Protein 7LLD (pdb70)

Nearest PDB structures (foldseek):
  7lle-assembly1_B  TM=1.001E+00  e=8.094E-83  Micromonospora echinospora
  7lm0-assembly1_B  TM=9.990E-01  e=5.874E-77  Micromonospora echinospora
  6hbv-assembly1_A  TM=8.811E-01  e=1.159E-26  Sphingopyxis macrogoltabida
  1szk-assembly1_D  TM=8.948E-01  e=1.302E-25  Escherichia coli
  4jev-assembly1_B  TM=8.667E-01  e=2.271E-23  Salmonella enterica subsp. enterica serovar Typhimurium str. LT2

Foldseek 3Di:
DDFLVVVVVVCVVPPDDPCPRDVVFFSFAFDFFWQQWTATPVGFIFGEFCLLVLQAFATGPDPLLVVLLCCCCPPPHWADPDLDDVLVVVLQVVVCVVAPFFPGKFKDFAQLVQVVLLLLLLCLLLVAAAEEEFFARDDDPLRVVLLAAFDDQQRRYGNDQLDLVLLLVLCVLPVSRYSAYEYADDPFVDHLVSLLSSCVSCVVSVHFYEYECQNQCCFLHNRGSSVVPRDGAWYKYFRNLLRNGGMIMIGGDPSSVVSCVQSPDDDRSSSTRSSSSSNVSSNVQSPPPPLSVQQLVLLCLLLVLLVVLLVVQQWAWDWDHGSQWIFIGGQDLVLQQQLQNQLVVQRYRADSRGTTGHHSSDDPVSSVSSSVSSNVSNVVCCVVCVVRGDRNHDHHDPVSVQVCSCVVTNHNDDPDDVSVVSSVVRSCCVNVDDPVRHYQGRVDSD/DALVVVVVVCVVPPDDPCVRDVVAFSFAFDAFWQQWTATPVGFIFGEFCLLVLQAFAGGPPPLLVVQLVCCPPPPHWFDPDLDDPLVVVLQVVVLVVAPFFPGKFKDFAQLVQVVLLLLLLCLLLLAFAEEEFFARDDDPLRVVLLAAFDDQQRRYGNDQLDPVLLLVLCVLPVSRYSAYEYADDPFVDHLVSLLVVCVSCVVSVHFYEYECQRQCCFLHNRGSSVVPRDGAWYKYFRNQLRNGGMIMIGGDPSSVVSVVLSPDDDRNSSTRSSSSSNVSSNVQSPPPPQSVVQLVLLCLLLVLLVVLCLVLLFAWDWDHGSQWIFIQGQDLQLLQQLQNQLVVQRYRADSLGTTGTHSSDDNVSSVSSSVSSNVSSVVVCVVPVVRGDRNNDHHDPVSVQVCSCVVTNHNPDPDPVSVVSSVVRSVCVNPDDPVRHHDGRVDSD

Solvent-accessible surface area: 30738 Å² total; per-residue (Å²): 239,16,58,48,171,79,0,20,76,66,0,89,146,15,0,3,6,73,98,54,8,6,66,27,57,15,86,7,4,2,28,67,2,111,18,5,86,0,21,10,36,81,42,78,171,10,0,4,0,8,1,0,44,3,0,4,4,0,1,10,54,41,103,43,2,25,100,21,5,21,119,14,3,111,58,75,0,13,2,4,6,9,4,3,4,33,25,19,0,75,0,0,48,70,0,28,106,10,8,162,11,7,78,8,0,6,10,2,0,9,9,13,0,0,0,7,1,0,4,6,0,0,19,20,41,37,49,48,8,0,0,0,2,1,4,87,6,0,1,9,32,50,1,43,16,4,52,130,18,18,5,76,42,17,21,0,4,0,1,0,3,4,20,53,95,0,0,33,85,0,2,123,44,0,3,124,21,0,0,0,0,0,0,20,6,25,27,25,39,34,89,43,69,16,0,88,113,0,12,59,34,0,77,211,76,99,4,3,2,0,0,6,1,17,68,5,1,2,5,10,2,49,77,1,0,11,41,81,38,0,78,16,34,0,1,0,2,0,35,1,0,0,10,1,9,3,0,0,0,1,0,0,78,96,77,0,2,68,7,17,62,92,1,24,3,78,16,19,6,19,7,11,2,3,6,0,15,0,0,43,13,0,1,130,20,10,68,63,128,37,38,11,113,77,1,49,33,10,0,129,87,0,10,77,8,0,88,99,9,0,86,69,35,16,2,15,18,72,9,15,38,30,15,1,15,2,22,12,2,8,36,42,99,79,0,10,74,38,1,4,80,18,0,16,104,69,10,0,7,1,21,74,82,5,17,0,3,0,6,25,42,3,72,94,71,1,0,54,72,0,16,55,2,2,109,105,0,0,117,80,7,14,65,96,78,109,106,15,6,46,72,109,34,60,142,10,88,113,102,38,56,44,72,37,0,61,139,54,30,15,1,12,55,48,118,58,85,121,2,38,62,45,2,68,112,5,12,90,113,0,70,107,24,79,129,89,61,40,12,23,14,50,47,80,52,132,93,63,47,182,101,0,16,94,55,0,87,138,13,1,3,7,66,99,36,10,8,70,36,74,27,76,7,4,2,37,54,0,59,25,6,61,0,13,11,36,79,49,77,122,11,0,5,0,12,1,0,55,4,0,4,4,2,2,11,66,36,105,46,1,18,124,24,4,15,112,9,3,129,60,65,2,12,1,3,4,6,4,3,4,46,23,18,0,73,0,0,48,60,0,25,93,14,8,168,11,8,74,8,0,7,9,1,0,8,9,12,0,0,0,7,1,0,4,6,0,0,19,19,39,36,50,50,5,0,0,0,3,2,2,111,6,1,2,9,32,50,1,41,10,4,50,118,28,16,4,74,42,16,22,0,3,0,0,0,3,6,17,57,72,0,0,36,86,0,2,118,45,0,3,122,21,0,0,0,0,1,0,20,5,26,22,22,36,32,93,42,68,15,0,84,114,1,9,66,26,0,76,175,52,96,2,3,1,0,0,6,1,21,83,5,0,1,5,8,2,46,76,1,0,11,41,80,38,1,83,15,36,0,0,0,2,0,25,1,0,0,10,0,8,2,0,0,0,1,0,0,74,101,74,0,3,68,6,14,54,95,1,23,5,56,17,26,4,19,6,10,2,4,7,0,14,0,0,39,16,0,0,107,24,10,64,63,131,41,43,11,109,81,3,43,31,10,0,128,88,0,8,66,8,0,85,115,6,0,86,71,36,11,2,10,29,66,8,14,38,27,16,1,13,2,22,10,1,10,29,48,79,75,0,7,143,38,0,4,121,12,0,16,108,50,12,0,8,1,29,59,81,6,18,0,4,0,7,25,45,3,75,91,73,1,0,55,62,0,28,77,0,1,136,93,0,0,121,78,10,15,62,103,105,94,132,12,7,67,62,105,53,39,157,12,84,119,99,42,51,47,63,38,0,58,91,59,31,14,1,10,58,46,127,47,148,117,3,56,58,49,1,70,113,6,24,97,106,0,71,102,23,80,115,85,58,38,14,24,13,62,56,74,50,132

InterPro domains:
  IPR005814 Aminotransferase class-III [PF00202] (26-358)
  IPR015421 Pyridoxal phosphate-dependent transferase, major domain [G3DSA:3.40.640.10] (62-287)
  IPR015422 Pyridoxal phosphate-dependent transferase, small domain [G3DSA:3.90.1150.10] (32-371)
  IPR015424 Pyridoxal phosphate-dependent transferase [SSF53383] (20-376)
  IPR049704 Aminotransferases class-III pyridoxal-phosphate attachment site [PS00600] (208-243)

Sequence (891 aa):
HMNYRELLIERARRTTAAEEYDISSGRYPSVIAHAEGAWMTDLSGNRYVDLTGADDAAVILGYRHPAVNEAITTRQIRDYGTTTFASTLSVPRVELAERRMCERYECAEKVVFHKTGTEEGTAMMAVRLARAATGRELVVLSSGYHGWHEWQMAGEEFGYQQSSTGVVGFGYNEKALAKMLEAFGEQVAGVIVSPEVLYFDLDHYRRMSALCARYDVPFMLDEVYTGFRAGPKGVHGLGVPADVVVLGKGLANGHSSLAAVMGRRDIIDAYDVSGIQGTYTREVPPMAAALAVFEVLDTPGVYEHAEAMGRRLADGMREILTGEGIPNWVGGPALMFDVVLPNDDLGWEIYKTAHDFGVVYFEDSGTQLVTAAFDEAAVDHALTAFRRKATRQVVADDRPDIAPTSGGELTEEERKLDFAEEEAFGGLLRDDERTNALIDETIEKVVNRDRSIKPVLFPAQNMNYRELLIEERARRTTAAEEYDISSGRYPSVIAHAEGAWMTDLSGNRYVDLTGADAAVILGYRHPAVNEAITRQIRDYGTTTFASTLSVPRVELAERMCERYECAEKVVVFHKTGTEEGTAMAVRLARAATGRELVLSSGYHGWHEWQMAGEEFGYQQSSTGVVGFGYNEKALAKMLEAFGEQVAGVIVVSPEVLYFDLDHYRRMSALLCARYDVPFMLDEVYTGFRAGPKGVHGLGVPADVVVLGKGLANGHSSLAAVMGRRDIIDAYDVSGIQGTYTREVPPMAAALAVFEVLDTPGVYEHAEAMGRRLADGMREILTGEGIPNWVGGPALMFDVVLPNDDLGWWEIYKTAHDFGVVYFEDSGTQLVTAAFDEAAVDHALTAFRKKATRQVVADRPDIAPTSGGELTEEERKLDFAEEEAFGGLLRDDERTNALIDETIEKVVNNRDRSIKPVLFPAQN

Secondary structure (DSSP, 8-state):
---HHHHHHHHHHHT--IIIIIITS-S--EEEEEBTEEEETTS-EEEE-STTTTT-SS-BT-HHHHHHHHHHHHHT-SS-SSS--HHHHHHHHHHHHH-TT-SEEEEES-HHHHHHHHHHHHHHHH---EEEEES---SSHHHHHHTSSEEETTTTEEE-TT-HHHHHHHHHHHGGGEEEEEE----SSS-HHHHHHHHHHHHHTT--EEEEETTTTTTSSTTHHHHTT---SEEEE-TTTTTTS--EEEEE-HHHHTTHHHHT---GGGG-SHHHHHHHHHHHHHTSTTHHHHHHHHHHHHHHHHHHHHHHTT---EEES-TTSEEEE-SSTTHHHHHHHHHHTTTEE--TTSEE---TT--HHHHHHHHHHHHHHHHHHHHH-TTT---S-----HHHHHHHHHHHH------SHHHHHHHHHHHHHHHTS-TT-----SS---/--HHHHHHHHHHHT--IIIIIITS-S--EEEEEBTEEEETTS-EEEE-STTTTT-SS-BT-HHHHHHHHHHHHHT-SS-SSS--HHHHHHHHHHHHH-TT-SEEEEES-HHHHHHHHHHHHHHHH---EEEEES---SSHHHHHHTSSEEETTTTEEE-TT-HHHHHHHHHHHGGGEEEEEE----SSS-HHHHHHHHHHHHHTT--EEEEETTTTTTTSTTHHHHTT---SEEEE-TTTBBTB--EEEEE-HHHHTTHHHHT---GGGG-SHHHHHHHHHHHHHTSTTHHHHHHHHHHHHHHHHHHHHHHTT---EEES-TTSEEEE-SSTTHHHHHHHHHGGGTEE--TTSEE---TT--HHHHHHHHHHHHHHHHHHHHH-TTSS--SS-PPPHHHHHHHHHHHH------SHHHHHHHHHHHHHHHTS-TT-----SS---

Structure (mmCIF, N/CA/C/O backbone):
data_7LLD
#
_entry.id   7LLD
#
_cell.length_a   71.455
_cell.length_b   75.036
_cell.length_c   186.031
_cell.angle_alpha   90.000
_cell.angle_beta   90.000
_cell.angle_gamma   90.000
#
_symmetry.space_group_name_H-M   'P 21 21 21'
#
loop_
_entity.id
_entity.type
_entity.pdbx_description
1 polymer "C-6' aminotransferase"
2 non-polymer 'TETRAETHYLENE GLYCOL'
3 non-polymer '(1R,2S,3S,4R,6S)-4,6-diamino-3-{[3-deoxy-4-C-methyl-3-(methylamino)-beta-L-arabinopyranosyl]oxy}-2-hydroxycyclohexyl 2-amino-2,3,4,6-tetradeoxy-6-[({3-hydroxy-2-methyl-5-[(phosphonooxy)methyl]pyridin-4-yl}methyl)amino]-alpha-D-erythro-hexopyranoside'
4 non-polymer 'CHLORIDE ION'
5 non-polymer '(1R,2S,3S,4R,6S)-4,6-diamino-3-{[3-deoxy-4-C-methyl-3-(methylamino)-beta-L-arabinopyranosyl]oxy}-2-hydroxycyclohexyl 2-amino-2,3,4,6-tetradeoxy-6-[({3-hydroxy-2-methyl-5-[(phosphonooxy)methyl]pyridin-4-yl}methyl)amino]-beta-L-threo-hexopyranoside'
6 water water
#
loop_
_atom_site.group_PDB
_atom_site.id
_atom_site.type_symbol
_atom_site.label_atom_id
_atom_site.label_alt_id
_atom_site.label_comp_id
_atom_site.label_asym_id
_atom_site.label_entity_id
_atom_site.label_seq_id
_atom_site.pdbx_PDB_ins_code
_atom_site.Cartn_x
_atom_site.Cartn_y
_atom_site.Cartn_z
_atom_site.occupancy
_atom_site.B_iso_or_equiv
_atom_site.auth_seq_id
_atom_site.auth_comp_id
_atom_site.auth_asym_id
_atom_site.auth_atom_id
_atom_site.pdbx_PDB_model_num
ATOM 1 N N . HIS A 1 1 ? 29.095 16.494 -14.889 1.00 67.87 0 HIS A N 1
ATOM 2 C CA . HIS A 1 1 ? 30.167 16.526 -13.904 1.00 67.67 0 HIS A CA 1
ATOM 3 C C . HIS A 1 1 ? 29.628 17.055 -12.577 1.00 58.31 0 HIS A C 1
ATOM 4 O O . HIS A 1 1 ? 29.969 16.547 -11.511 1.00 57.86 0 HIS A O 1
ATOM 11 N N . MET A 1 2 ? 28.773 18.070 -12.642 1.00 49.79 1 MET A N 1
ATOM 12 C CA . MET A 1 2 ? 28.129 18.608 -11.454 1.00 40.98 1 MET A CA 1
ATOM 13 C C . MET A 1 2 ? 26.737 18.010 -11.289 1.00 35.04 1 MET A C 1
ATOM 14 O O . MET A 1 2 ? 26.042 17.745 -12.274 1.00 37.52 1 MET A O 1
ATOM 19 N N . ASN A 1 3 ? 26.360 17.753 -10.038 1.00 28.40 2 ASN A N 1
ATOM 20 C CA . ASN A 1 3 ? 25.067 17.178 -9.698 1.00 23.23 2 ASN A CA 1
ATOM 21 C C . ASN A 1 3 ? 24.063 18.265 -9.330 1.00 19.42 2 ASN A C 1
ATOM 22 O O . ASN A 1 3 ? 24.364 19.461 -9.359 1.00 20.58 2 ASN A O 1
ATOM 27 N N . TYR A 1 4 ? 22.847 17.834 -8.984 1.00 17.93 3 TYR A N 1
ATOM 28 C CA . TYR A 1 4 ? 21.761 18.777 -8.730 1.00 17.90 3 TYR A CA 1
ATOM 29 C C . TYR A 1 4 ? 22.099 19.731 -7.590 1.00 17.75 3 TYR A C 1
ATOM 30 O O . TYR A 1 4 ? 21.924 20.949 -7.712 1.00 17.08 3 TYR A O 1
ATOM 39 N N . ARG A 1 5 ? 22.571 19.194 -6.462 1.00 18.81 4 ARG A N 1
ATOM 40 C CA . ARG A 1 5 ? 22.877 20.058 -5.324 1.00 21.19 4 ARG A CA 1
ATOM 41 C C . ARG A 1 5 ? 23.945 21.091 -5.669 1.00 18.80 4 ARG A C 1
ATOM 42 O O . ARG A 1 5 ? 23.834 22.258 -5.278 1.00 17.84 4 ARG A O 1
ATOM 50 N N . GLU A 1 6 ? 24.986 20.688 -6.404 1.00 18.38 5 GLU A N 1
ATOM 51 C CA . GLU A 1 6 ? 26.008 21.658 -6.787 1.00 17.74 5 GLU A CA 1
ATOM 52 C C . GLU A 1 6 ? 25.440 22.690 -7.750 1.00 17.96 5 GLU A C 1
ATOM 53 O O . GLU A 1 6 ? 25.698 23.892 -7.607 1.00 17.56 5 GLU A O 1
ATOM 59 N N . LEU A 1 7 ? 24.643 22.249 -8.727 1.00 16.66 6 LEU A N 1
ATOM 60 C CA A LEU A 1 7 ? 24.130 23.175 -9.730 0.44 18.09 6 LEU A CA 1
ATOM 61 C CA B LEU A 1 7 ? 24.152 23.196 -9.723 0.56 17.73 6 LEU A CA 1
ATOM 62 C C . LEU A 1 7 ? 23.220 24.225 -9.096 1.00 16.61 6 LEU A C 1
ATOM 63 O O . LEU A 1 7 ? 23.319 25.418 -9.406 1.00 17.47 6 LEU A O 1
ATOM 72 N N . ILE A 1 8 ? 22.310 23.795 -8.210 1.00 15.93 7 ILE A N 1
ATOM 73 C CA . ILE A 1 8 ? 21.392 24.772 -7.628 1.00 16.59 7 ILE A CA 1
ATOM 74 C C . ILE A 1 8 ? 22.126 25.759 -6.727 1.00 16.71 7 ILE A C 1
ATOM 75 O O . ILE A 1 8 ? 21.736 26.932 -6.642 1.00 17.21 7 ILE A O 1
ATOM 80 N N . GLU A 1 9 ? 23.180 25.317 -6.026 1.00 16.97 8 GLU A N 1
ATOM 81 C CA . GLU A 1 9 ? 23.949 26.257 -5.217 1.00 17.69 8 GLU A CA 1
ATOM 82 C C . GLU A 1 9 ? 24.675 27.261 -6.105 1.00 16.51 8 GLU A C 1
ATOM 83 O O . GLU A 1 9 ? 24.642 28.471 -5.849 1.00 17.09 8 GLU A O 1
ATOM 89 N N . ARG A 1 10 ? 25.321 26.777 -7.170 1.00 15.57 9 ARG A N 1
ATOM 90 C CA . ARG A 1 10 ? 25.977 27.696 -8.097 1.00 15.35 9 ARG A CA 1
ATOM 91 C C . ARG A 1 10 ? 24.966 28.637 -8.739 1.00 15.73 9 ARG A C 1
ATOM 92 O O . ARG A 1 10 ? 25.256 29.821 -8.944 1.00 17.16 9 ARG A O 1
ATOM 100 N N . ALA A 1 11 ? 23.774 28.123 -9.056 1.00 16.47 10 ALA A N 1
ATOM 101 C CA . ALA A 1 11 ? 22.742 28.948 -9.674 1.00 16.45 10 ALA A CA 1
ATOM 102 C C . ALA A 1 11 ? 22.209 30.005 -8.710 1.00 16.26 10 ALA A C 1
ATOM 103 O O . ALA A 1 11 ? 22.005 31.158 -9.106 1.00 16.02 10 ALA A O 1
ATOM 105 N N . ARG A 1 12 ? 21.971 29.636 -7.444 1.00 16.05 11 ARG A N 1
ATOM 106 C CA . ARG A 1 12 ? 21.490 30.610 -6.467 1.00 17.12 11 ARG A CA 1
ATOM 107 C C . ARG A 1 12 ? 22.447 31.785 -6.345 1.00 16.32 11 ARG A C 1
ATOM 108 O O . ARG A 1 12 ? 22.018 32.925 -6.138 1.00 17.20 11 ARG A O 1
ATOM 116 N N . ARG A 1 13 ? 23.742 31.527 -6.491 1.00 15.19 12 ARG A N 1
ATOM 117 C CA . ARG A 1 13 ? 24.734 32.585 -6.355 1.00 14.84 12 ARG A CA 1
ATOM 118 C C . ARG A 1 13 ? 24.736 33.548 -7.533 1.00 16.43 12 ARG A C 1
ATOM 119 O O . ARG A 1 13 ? 25.092 34.715 -7.356 1.00 18.83 12 ARG A O 1
ATOM 127 N N . THR A 1 14 ? 24.360 33.095 -8.737 1.00 15.68 13 THR A N 1
ATOM 128 C CA . THR A 1 14 ? 24.630 33.873 -9.947 1.00 16.22 13 THR A CA 1
ATOM 129 C C . THR A 1 14 ? 23.449 34.113 -10.882 1.0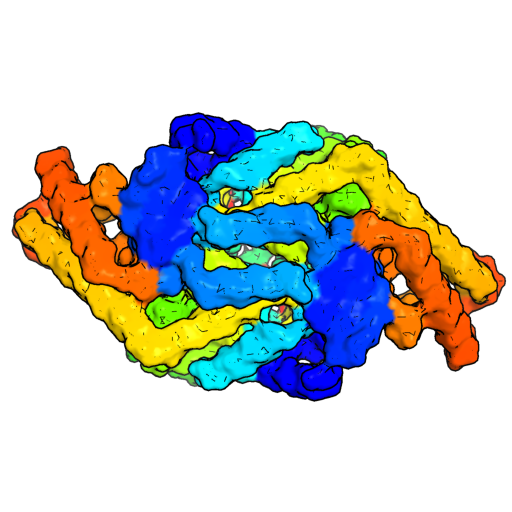0 14.90 13 THR A C 1
ATOM 130 O O . THR A 1 14 ? 23.571 34.980 -11.754 1.00 15.58 13 THR A O 1
ATOM 134 N N . THR A 1 15 ? 22.334 33.388 -10.768 1.00 14.53 14 THR A N 1
ATOM 135 C CA . THR A 1 15 ? 21.306 33.516 -11.803 1.00 15.68 14 THR A CA 1
ATOM 136 C C . THR A 1 15 ? 19.885 33.133 -11.388 1.00 15.02 14 THR A C 1
ATOM 137 O O . THR A 1 15 ? 18.916 33.627 -11.975 1.00 16.64 14 THR A O 1
ATOM 141 N N . ALA A 1 16 ? 19.726 32.254 -10.407 1.00 17.77 15 ALA A N 1
ATOM 142 C CA . ALA A 1 16 ? 18.427 31.629 -10.183 1.00 18.06 15 ALA A CA 1
ATOM 143 C C . ALA A 1 16 ? 17.452 32.535 -9.439 1.00 18.61 15 ALA A C 1
ATOM 144 O O . ALA A 1 16 ? 17.808 33.201 -8.460 1.00 22.37 15 ALA A O 1
ATOM 146 N N . ALA A 1 17 ? 16.211 32.557 -9.919 1.00 18.07 16 ALA A N 1
ATOM 147 C CA . ALA A 1 17 ? 15.092 33.030 -9.119 1.00 20.24 16 ALA A CA 1
ATOM 148 C C . ALA A 1 17 ? 14.664 31.877 -8.225 1.00 22.07 16 ALA A C 1
ATOM 149 O O . ALA A 1 17 ? 14.307 30.806 -8.723 1.00 23.31 16 ALA A O 1
ATOM 151 N N . GLU A 1 18 ? 14.719 32.096 -6.911 1.00 21.86 17 GLU A N 1
ATOM 152 C CA . GLU A 1 18 ? 14.613 30.999 -5.953 1.00 22.95 17 GLU A CA 1
ATOM 153 C C . GLU A 1 18 ? 13.360 30.158 -6.180 1.00 21.17 17 GLU A C 1
ATOM 154 O O . GLU A 1 18 ? 13.432 28.925 -6.262 1.00 24.34 17 GLU A O 1
ATOM 160 N N . GLU A 1 19 ? 12.204 30.809 -6.301 1.00 22.72 18 GLU A N 1
ATOM 161 C CA . GLU A 1 19 ? 10.953 30.086 -6.506 1.00 24.32 18 GLU A CA 1
ATOM 162 C C . GLU A 1 19 ? 10.807 29.608 -7.948 1.00 22.39 18 GLU A C 1
ATOM 163 O O . GLU A 1 19 ? 10.611 28.413 -8.198 1.00 23.15 18 GLU A O 1
ATOM 169 N N . TYR A 1 20 ? 10.900 30.531 -8.912 1.00 22.26 19 TYR A N 1
ATOM 170 C CA . TYR A 1 20 ? 10.627 30.179 -10.304 1.00 21.62 19 TYR A CA 1
ATOM 171 C C . TYR A 1 20 ? 11.585 29.105 -10.822 1.00 19.12 19 TYR A C 1
ATOM 172 O O . TYR A 1 20 ? 11.164 28.179 -11.525 1.00 21.46 19 TYR A O 1
ATOM 181 N N . ASP A 1 21 ? 12.878 29.208 -10.492 1.00 20.00 20 ASP A N 1
ATOM 182 C CA . ASP A 1 21 ? 13.868 28.318 -11.094 1.00 18.37 20 ASP A CA 1
ATOM 183 C C . ASP A 1 21 ? 14.165 27.077 -10.269 1.00 17.30 20 ASP A C 1
ATOM 184 O O . ASP A 1 21 ? 14.628 26.076 -10.830 1.00 17.66 20 ASP A O 1
ATOM 189 N N . ILE A 1 22 ? 13.967 27.122 -8.953 1.00 18.27 21 ILE A N 1
ATOM 190 C CA . ILE A 1 22 ? 14.416 26.022 -8.104 1.00 19.24 21 ILE A CA 1
ATOM 191 C C . ILE A 1 22 ? 13.292 25.408 -7.275 1.00 20.97 21 ILE A C 1
ATOM 192 O O . ILE A 1 22 ? 12.855 24.284 -7.544 1.00 21.03 21 ILE A O 1
ATOM 197 N N . SER A 1 23 ? 12.836 26.127 -6.244 1.00 22.23 22 SER A N 1
ATOM 198 C CA A SER A 1 23 ? 11.939 25.531 -5.257 0.59 22.94 22 SER A CA 1
ATOM 199 C CA B SER A 1 23 ? 11.944 25.519 -5.261 0.41 21.96 22 SER A CA 1
ATOM 200 C C . SER A 1 23 ? 10.546 25.270 -5.806 1.00 23.05 22 SER A C 1
ATOM 201 O O . SER A 1 23 ? 9.825 24.434 -5.254 1.00 26.58 22 SER A O 1
ATOM 206 N N . GLY A 1 24 ? 10.150 25.962 -6.862 1.00 24.49 23 GLY A N 1
ATOM 207 C CA . GLY A 1 24 ? 8.850 25.744 -7.454 1.00 24.36 23 GLY A CA 1
ATOM 208 C C . GLY A 1 24 ? 8.769 24.620 -8.457 1.00 24.35 23 GLY A C 1
ATOM 209 O O . GLY A 1 24 ? 7.698 24.406 -9.033 1.00 27.31 23 GLY A O 1
ATOM 210 N N . ARG A 1 25 ? 9.858 23.890 -8.703 1.00 23.86 24 ARG A N 1
ATOM 211 C CA . ARG A 1 25 ? 9.821 22.813 -9.681 1.00 24.48 24 ARG A CA 1
ATOM 212 C C . ARG A 1 25 ? 10.547 21.584 -9.140 1.00 21.29 24 ARG A C 1
ATOM 213 O O . ARG A 1 25 ? 11.102 21.592 -8.039 1.00 22.62 24 ARG A O 1
ATOM 221 N N . TYR A 1 26 ? 10.515 20.515 -9.926 1.00 20.09 25 TYR A N 1
ATOM 222 C CA . TYR A 1 26 ? 11.005 19.225 -9.470 1.00 19.23 25 TYR A CA 1
ATOM 223 C C . TYR A 1 26 ? 12.507 19.302 -9.193 1.00 18.56 25 TYR A C 1
ATOM 224 O O . TYR A 1 26 ? 13.233 20.066 -9.837 1.00 18.93 25 TYR A O 1
ATOM 233 N N . PRO A 1 27 ? 13.000 18.522 -8.247 1.00 19.12 26 PRO A N 1
ATOM 234 C CA . PRO A 1 27 ? 14.413 18.632 -7.846 1.00 19.08 26 PRO A CA 1
ATOM 235 C C . PRO A 1 27 ? 15.352 17.851 -8.764 1.00 19.52 26 PRO A C 1
ATOM 236 O O . PRO A 1 27 ? 16.093 16.965 -8.337 1.00 19.89 26 PRO A O 1
ATOM 240 N N . SER A 1 28 ? 15.316 18.184 -10.051 1.00 17.99 27 SER A N 1
ATOM 241 C CA . SER A 1 28 ? 16.269 17.670 -11.027 1.00 15.80 27 SER A CA 1
ATOM 242 C C . SER A 1 28 ? 16.463 18.735 -12.093 1.00 16.16 27 SER A C 1
ATOM 243 O O . SER A 1 28 ? 15.627 19.624 -12.267 1.00 17.19 27 SER A O 1
ATOM 246 N N . VAL A 1 29 ? 17.579 18.638 -12.808 1.00 15.41 28 VAL A N 1
ATOM 247 C CA . VAL A 1 29 ? 17.870 19.514 -13.931 1.00 16.25 28 VAL A CA 1
ATOM 248 C C . VAL A 1 29 ? 18.179 18.632 -15.130 1.00 16.22 28 VAL A C 1
ATOM 249 O O . VAL A 1 29 ? 18.953 17.676 -15.016 1.00 16.02 28 VAL A O 1
ATOM 253 N N . ILE A 1 30 ? 17.596 18.958 -16.278 1.00 14.34 29 ILE A N 1
ATOM 254 C CA . ILE A 1 30 ? 17.752 18.123 -17.464 1.00 16.11 29 ILE A CA 1
ATOM 255 C C . ILE A 1 30 ? 19.061 18.459 -18.168 1.00 16.08 29 ILE A C 1
ATOM 256 O O . ILE A 1 30 ? 19.359 19.630 -18.434 1.00 18.23 29 ILE A O 1
ATOM 261 N N . ALA A 1 31 ? 19.849 17.426 -18.467 1.00 15.58 30 ALA A N 1
ATOM 262 C CA . ALA A 1 31 ? 21.105 17.566 -19.201 1.00 15.68 30 ALA A CA 1
ATOM 263 C C . ALA A 1 31 ? 20.927 17.368 -20.703 1.00 15.98 30 ALA A C 1
ATOM 264 O O . ALA A 1 31 ? 21.559 18.069 -21.503 1.00 17.76 30 ALA A O 1
ATOM 266 N N . HIS A 1 32 ? 20.097 16.412 -21.105 1.00 15.62 31 HIS A N 1
ATOM 267 C CA . HIS A 1 32 ? 19.873 16.131 -22.519 1.00 14.26 31 HIS A CA 1
ATOM 268 C C . HIS A 1 32 ? 18.533 15.414 -22.646 1.00 14.34 31 HIS A C 1
ATOM 269 O O . HIS A 1 32 ? 17.997 14.889 -21.664 1.00 16.33 31 HIS A O 1
ATOM 276 N N . ALA A 1 33 ? 17.995 15.391 -23.863 1.00 13.84 32 ALA A N 1
ATOM 277 C CA . ALA A 1 33 ? 16.664 14.830 -24.063 1.00 14.13 32 ALA A CA 1
ATOM 278 C C . ALA A 1 33 ? 16.520 14.363 -25.507 1.00 13.51 32 ALA A C 1
ATOM 279 O O . ALA A 1 33 ? 17.186 14.880 -26.412 1.00 14.87 32 ALA A O 1
ATOM 281 N N . GLU A 1 34 ? 15.646 13.376 -25.717 1.00 13.96 33 GLU A N 1
ATOM 282 C CA . GLU A 1 34 ? 15.389 12.866 -27.057 1.00 14.20 33 GLU A CA 1
ATOM 283 C C . GLU A 1 34 ? 13.995 12.258 -27.106 1.00 13.92 33 GLU A C 1
ATOM 284 O O . GLU A 1 34 ? 13.652 11.403 -26.280 1.00 15.21 33 GLU A O 1
ATOM 290 N N . GLY A 1 35 ? 13.206 12.690 -28.084 1.00 13.92 34 GLY A N 1
ATOM 291 C CA . GLY A 1 35 ? 11.854 12.166 -28.202 1.00 14.49 34 GLY A CA 1
ATOM 292 C C . GLY A 1 35 ? 11.021 12.556 -26.996 1.00 13.78 34 GLY A C 1
ATOM 293 O O . GLY A 1 35 ? 10.962 13.727 -26.606 1.00 15.40 34 GLY A O 1
ATOM 294 N N . ALA A 1 36 ? 10.377 11.561 -26.393 1.00 14.00 35 ALA A N 1
ATOM 295 C CA . ALA A 1 36 ? 9.564 11.768 -25.204 1.00 13.00 35 ALA A CA 1
ATOM 296 C C . ALA A 1 36 ? 10.363 11.773 -23.901 1.00 15.01 35 ALA A C 1
ATOM 297 O O . ALA A 1 36 ? 9.773 12.032 -22.844 1.00 15.36 35 ALA A O 1
ATOM 299 N N . TRP A 1 37 ? 11.670 11.499 -23.937 1.00 14.11 36 TRP A N 1
ATOM 300 C CA . TRP A 1 37 ? 12.441 11.210 -22.734 1.00 13.86 36 TRP A CA 1
ATOM 301 C C . TRP A 1 37 ? 13.498 12.278 -22.475 1.00 14.66 36 TRP A C 1
ATOM 302 O O . TRP A 1 37 ? 14.145 12.765 -23.404 1.00 19.98 36 TRP A O 1
ATOM 313 N N . MET A 1 38 ? 13.685 12.601 -21.196 1.00 14.78 37 MET A N 1
ATOM 314 C CA . MET A 1 38 ? 14.729 13.491 -20.709 1.00 13.98 37 MET A CA 1
ATOM 315 C C . MET A 1 38 ? 15.615 12.772 -19.710 1.00 14.12 37 MET A C 1
ATOM 316 O O . MET A 1 38 ? 15.166 11.870 -19.003 1.00 15.62 37 MET A O 1
ATOM 321 N N . THR A 1 39 ? 16.877 13.199 -19.648 1.00 15.29 38 THR A N 1
ATOM 322 C CA . THR A 1 39 ? 17.850 12.643 -18.720 1.00 14.90 38 THR A CA 1
ATOM 323 C C . THR A 1 39 ? 18.437 13.770 -17.884 1.00 14.36 38 THR A C 1
ATOM 324 O O . THR A 1 39 ? 18.841 14.804 -18.428 1.00 15.56 38 THR A O 1
ATOM 328 N N . ASP A 1 40 ? 18.472 13.575 -16.567 1.00 15.58 39 ASP A N 1
ATOM 329 C CA . ASP A 1 40 ? 18.978 14.582 -15.646 1.00 15.46 39 ASP A CA 1
ATOM 330 C C . ASP A 1 40 ? 20.499 14.483 -15.491 1.00 17.00 39 ASP A C 1
ATOM 331 O O . ASP A 1 40 ? 21.168 13.676 -16.141 1.00 16.79 39 ASP A O 1
ATOM 336 N N . LEU A 1 41 ? 21.044 15.330 -14.610 1.00 16.89 40 LEU A N 1
ATOM 337 C CA . LEU A 1 41 ? 22.488 15.435 -14.427 1.00 18.74 40 LEU A CA 1
ATOM 338 C C . LEU A 1 41 ? 23.106 14.143 -13.915 1.00 21.09 40 LEU A C 1
ATOM 339 O O . LEU A 1 41 ? 24.313 13.933 -14.089 1.00 22.80 40 LEU A O 1
ATOM 344 N N . SER A 1 42 ? 22.321 13.280 -13.273 1.00 21.16 41 SER A N 1
ATOM 345 C CA . SER A 1 42 ? 22.835 12.034 -12.726 1.00 20.69 41 SER A CA 1
ATOM 346 C C . SER A 1 42 ? 22.420 10.818 -13.539 1.00 20.37 41 SER A C 1
ATOM 347 O O . SER A 1 42 ? 22.603 9.686 -13.081 1.00 23.93 41 SER A O 1
ATOM 350 N N . GLY A 1 43 ? 21.881 11.025 -14.741 1.00 19.90 42 GLY A N 1
ATOM 351 C CA . GLY A 1 43 ? 21.538 9.933 -15.624 1.00 19.76 42 GLY A CA 1
ATOM 352 C C . GLY A 1 43 ? 20.154 9.348 -15.440 1.00 19.29 42 GLY A C 1
ATOM 353 O O . GLY A 1 43 ? 19.820 8.373 -16.128 1.00 20.92 42 GLY A O 1
ATOM 354 N N . ASN A 1 44 ? 19.339 9.894 -14.540 1.00 18.55 43 ASN A N 1
ATOM 355 C CA . ASN A 1 44 ? 17.978 9.397 -14.386 1.00 18.66 43 ASN A CA 1
ATOM 356 C C . ASN A 1 44 ? 17.119 9.841 -15.566 1.00 16.02 43 ASN A C 1
ATOM 357 O O . ASN A 1 44 ? 17.273 10.949 -16.088 1.00 16.85 43 ASN A O 1
ATOM 362 N N . ARG A 1 45 ? 16.191 8.979 -15.971 1.00 17.44 44 ARG A N 1
ATOM 363 C CA . ARG A 1 45 ? 15.364 9.194 -17.153 1.00 16.11 44 ARG A CA 1
ATOM 364 C C . ARG A 1 45 ? 13.938 9.537 -16.750 1.00 15.61 44 ARG A C 1
ATOM 365 O O . ARG A 1 45 ? 13.415 9.003 -15.766 1.00 16.82 44 ARG A O 1
ATOM 373 N N . TYR A 1 46 ? 13.313 10.430 -17.518 1.00 15.55 45 TYR A N 1
ATOM 374 C CA . TYR A 1 46 ? 11.945 10.861 -17.253 1.00 14.38 45 TYR A CA 1
ATOM 375 C C . TYR A 1 46 ? 11.178 10.992 -18.558 1.00 13.36 45 TYR A C 1
ATOM 376 O O . TYR A 1 46 ? 11.705 11.511 -19.544 1.00 15.78 45 TYR A O 1
ATOM 385 N N . VAL A 1 47 ? 9.917 10.576 -18.547 1.00 14.01 46 VAL A N 1
ATOM 386 C CA . VAL A 1 47 ? 8.996 10.961 -19.611 1.00 13.88 46 VAL A CA 1
ATOM 387 C C . VAL A 1 47 ? 8.552 12.394 -19.349 1.00 13.98 46 VAL A C 1
ATOM 388 O O . VAL A 1 47 ? 8.131 12.724 -18.234 1.00 16.13 46 VAL A O 1
ATOM 392 N N . ASP A 1 48 ? 8.648 13.253 -20.367 1.00 13.43 47 ASP A N 1
ATOM 393 C CA . ASP A 1 48 ? 8.226 14.649 -20.233 1.00 12.97 47 ASP A CA 1
ATOM 394 C C . ASP A 1 48 ? 6.760 14.794 -20.626 1.00 14.44 47 ASP A C 1
ATOM 395 O O . ASP A 1 48 ? 6.378 14.451 -21.749 1.00 14.59 47 ASP A O 1
ATOM 400 N N . LEU A 1 49 ? 5.939 15.294 -19.703 1.00 13.87 48 LEU A N 1
ATOM 401 C CA . LEU A 1 49 ? 4.570 15.662 -20.031 1.00 14.37 48 LEU A CA 1
ATOM 402 C C . LEU A 1 49 ? 4.331 17.164 -19.964 1.00 14.24 48 LEU A C 1
ATOM 403 O O . LEU A 1 49 ? 3.174 17.601 -20.012 1.00 16.04 48 LEU A O 1
ATOM 408 N N . THR A 1 50 ? 5.397 17.970 -19.894 1.00 14.13 49 THR A N 1
ATOM 409 C CA . THR A 1 50 ? 5.262 19.421 -19.890 1.00 14.37 49 THR A CA 1
ATOM 410 C C . THR A 1 50 ? 5.452 20.033 -21.267 1.00 15.33 49 THR A C 1
ATOM 411 O O . THR A 1 50 ? 5.234 21.239 -21.427 1.00 15.72 49 THR A O 1
ATOM 415 N N . GLY A 1 51 ? 5.897 19.251 -22.248 1.00 15.38 50 GLY A N 1
ATOM 416 C CA . GLY A 1 51 ? 6.171 19.821 -23.555 1.00 16.14 50 GLY A CA 1
ATOM 417 C C . GLY A 1 51 ? 7.258 20.871 -23.536 1.00 16.20 50 GLY A C 1
ATOM 418 O O . GLY A 1 51 ? 7.256 21.767 -24.380 1.00 17.29 50 GLY A O 1
ATOM 419 N N . ALA A 1 52 ? 8.188 20.791 -22.583 1.00 18.44 51 ALA A N 1
ATOM 420 C CA . ALA A 1 52 ? 9.170 21.855 -22.348 1.00 21.25 51 ALA A CA 1
ATOM 421 C C . ALA A 1 52 ? 8.471 23.200 -22.153 1.00 24.15 51 ALA A C 1
ATOM 422 O O . ALA A 1 52 ? 8.763 24.189 -22.825 1.00 23.23 51 ALA A O 1
ATOM 424 N N . ASP A 1 53 ? 7.529 23.217 -21.207 1.00 24.86 52 ASP A N 1
ATOM 425 C CA A ASP A 1 53 ? 6.604 24.332 -21.006 0.50 27.03 52 ASP A CA 1
ATOM 426 C CA B ASP A 1 53 ? 6.639 24.365 -21.013 0.50 25.83 52 ASP A CA 1
ATOM 427 C C . ASP A 1 53 ? 5.939 24.748 -22.319 1.00 24.52 52 ASP A C 1
ATOM 428 O O . ASP A 1 53 ? 5.850 25.924 -22.678 1.00 25.93 52 ASP A O 1
ATOM 437 N N . ALA A 1 54 ? 5.457 23.738 -23.040 1.00 20.00 53 ALA A N 1
ATOM 438 C CA . ALA A 1 54 ? 4.716 23.818 -24.298 1.00 19.82 53 ALA A CA 1
ATOM 439 C C . ALA A 1 54 ? 5.561 24.209 -25.504 1.00 18.74 53 ALA A C 1
ATOM 440 O O . ALA A 1 54 ? 5.028 24.254 -26.609 1.00 21.09 53 ALA A O 1
ATOM 442 N N . ALA A 1 55 ? 6.866 24.448 -25.342 1.00 17.21 54 ALA A N 1
ATOM 443 C CA . ALA A 1 55 ? 7.689 24.829 -26.488 1.00 17.07 54 ALA A CA 1
ATOM 444 C C . ALA A 1 55 ? 7.801 23.712 -27.517 1.00 17.65 54 ALA A C 1
ATOM 445 O O . ALA A 1 55 ? 7.973 23.987 -28.713 1.00 19.24 54 ALA A O 1
ATOM 447 N N . VAL A 1 56 ? 7.708 22.458 -27.084 1.00 14.09 55 VAL A N 1
ATOM 448 C CA . VAL A 1 56 ? 7.994 21.303 -27.927 1.00 13.79 55 VAL A CA 1
ATOM 449 C C . VAL A 1 56 ? 6.676 20.632 -28.306 1.00 14.39 55 VAL A C 1
ATOM 450 O O . VAL A 1 56 ? 5.844 20.349 -27.433 1.00 15.05 55 VAL A O 1
ATOM 454 N N . ILE A 1 57 ? 6.510 20.338 -29.600 1.00 14.54 56 ILE A N 1
ATOM 455 C CA . ILE A 1 57 ? 5.329 19.646 -30.120 1.00 13.94 56 ILE A CA 1
ATOM 456 C C . ILE A 1 57 ? 5.700 18.290 -30.724 1.00 14.69 56 ILE A C 1
ATOM 457 O O . ILE A 1 57 ? 4.931 17.331 -30.625 1.00 14.67 56 ILE A O 1
ATOM 462 N N . LEU A 1 58 ? 6.875 18.183 -31.359 1.00 14.09 57 LEU A N 1
ATOM 463 C CA . LEU A 1 58 ? 7.246 16.933 -32.015 1.00 15.95 57 LEU A CA 1
ATOM 464 C C . LEU A 1 58 ? 8.019 15.992 -31.107 1.00 16.33 57 LEU A C 1
ATOM 465 O O . LEU A 1 58 ? 7.958 14.771 -31.299 1.00 18.11 57 LEU A O 1
ATOM 470 N N . GLY A 1 59 ? 8.723 16.534 -30.124 1.00 15.58 58 GLY A N 1
ATOM 471 C CA . GLY A 1 59 ? 9.638 15.782 -29.292 1.00 14.58 58 GLY A CA 1
ATOM 472 C C . GLY A 1 59 ? 11.017 16.403 -29.318 1.00 14.83 58 GLY A C 1
ATOM 473 O O . GLY A 1 59 ? 11.324 17.207 -30.203 1.00 16.65 58 GLY A O 1
ATOM 474 N N . TYR A 1 60 ? 11.851 16.037 -28.351 1.00 14.24 59 TYR A N 1
ATOM 475 C CA . TYR A 1 60 ? 13.186 16.607 -28.235 1.00 14.11 59 TYR A CA 1
ATOM 476 C C . TYR A 1 60 ? 14.105 16.077 -29.333 1.00 12.89 59 TYR A C 1
ATOM 477 O O . TYR A 1 60 ? 14.049 14.899 -29.704 1.00 14.17 59 TYR A O 1
ATOM 486 N N . ARG A 1 61 ? 14.977 16.952 -29.839 1.00 15.20 60 ARG A N 1
ATOM 487 C CA . ARG A 1 61 ? 15.950 16.592 -30.878 1.00 14.71 60 ARG A CA 1
ATOM 488 C C . ARG A 1 61 ? 15.311 15.815 -32.0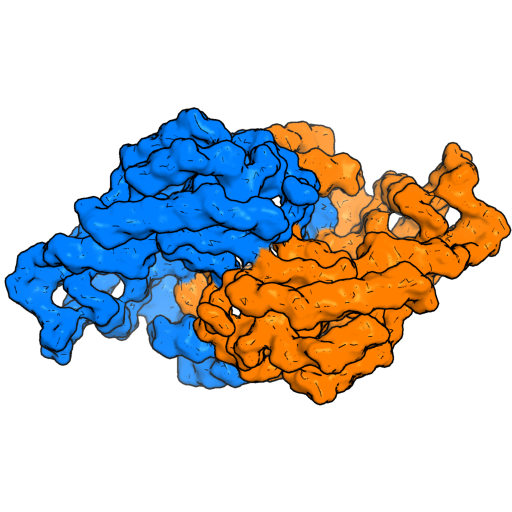24 1.00 15.20 60 ARG A C 1
ATOM 489 O O . ARG A 1 61 ? 15.786 14.757 -32.446 1.00 17.10 60 ARG A O 1
ATOM 497 N N . HIS A 1 62 ? 14.197 16.341 -32.514 1.00 14.84 61 HIS A N 1
ATOM 498 C CA . HIS A 1 62 ? 13.550 15.713 -33.652 1.00 16.03 61 HIS A CA 1
ATOM 499 C C . HIS A 1 62 ? 14.484 15.803 -34.858 1.00 14.98 61 HIS A C 1
ATOM 500 O O . HIS A 1 62 ? 14.990 16.889 -35.161 1.00 16.98 61 HIS A O 1
ATOM 507 N N . PRO A 1 63 ? 14.729 14.704 -35.571 1.00 15.97 62 PRO A N 1
ATOM 508 C CA . PRO A 1 63 ? 15.777 14.740 -36.613 1.00 17.87 62 PRO A CA 1
ATOM 509 C C . PRO A 1 63 ? 15.514 15.730 -37.736 1.00 17.21 62 PRO A C 1
ATOM 510 O O . PRO A 1 63 ? 16.462 16.371 -38.208 1.00 18.18 62 PRO A O 1
ATOM 514 N N . ALA A 1 64 ? 14.262 15.883 -38.179 1.00 17.72 63 ALA A N 1
ATOM 515 C CA . ALA A 1 64 ? 13.993 16.815 -39.269 1.00 18.95 63 ALA A CA 1
ATOM 516 C C . ALA A 1 64 ? 14.211 18.254 -38.823 1.00 16.97 63 ALA A C 1
ATOM 517 O O . ALA A 1 64 ? 14.755 19.074 -39.575 1.00 17.52 63 ALA A O 1
ATOM 519 N N . VAL A 1 65 ? 13.792 18.582 -37.601 1.00 15.76 64 VAL A N 1
ATOM 520 C CA . VAL A 1 65 ? 13.988 19.938 -37.113 1.00 14.87 64 VAL A CA 1
ATOM 521 C C . VAL A 1 65 ? 15.470 20.198 -36.879 1.00 15.51 64 VAL A C 1
ATOM 522 O O . VAL A 1 65 ? 16.002 21.242 -37.273 1.00 16.76 64 VAL A O 1
ATOM 526 N N . ASN A 1 66 ? 16.165 19.247 -36.253 1.00 16.02 65 ASN A N 1
ATOM 527 C CA . ASN A 1 66 ? 17.591 19.431 -35.997 1.00 16.51 65 ASN A CA 1
ATOM 528 C C . ASN A 1 66 ? 18.360 19.627 -37.299 1.00 15.55 65 ASN A C 1
ATOM 529 O O . ASN A 1 66 ? 19.250 20.481 -37.379 1.00 16.72 65 ASN A O 1
ATOM 534 N N . GLU A 1 67 ? 18.019 18.851 -38.332 1.00 15.94 66 GLU A N 1
ATOM 535 C CA . GLU A 1 67 ? 18.691 19.000 -39.620 1.00 15.57 66 GLU A CA 1
ATOM 536 C C . GLU A 1 67 ? 18.447 20.384 -40.213 1.00 15.68 66 GLU A C 1
ATOM 537 O O . GLU A 1 67 ? 19.380 21.038 -40.702 1.00 16.47 66 GLU A O 1
ATOM 543 N N . ALA A 1 68 ? 17.196 20.844 -40.193 1.00 16.96 67 ALA A N 1
ATOM 544 C CA . ALA A 1 68 ? 16.887 22.132 -40.806 1.00 16.56 67 ALA A CA 1
ATOM 545 C C . ALA A 1 68 ? 17.604 23.265 -40.095 1.00 17.23 67 ALA A C 1
ATOM 546 O O . ALA A 1 68 ? 18.182 24.152 -40.736 1.00 16.88 67 ALA A O 1
ATOM 548 N N . ILE A 1 69 ? 17.594 23.254 -38.766 1.00 15.97 68 ILE A N 1
ATOM 549 C CA . ILE A 1 69 ? 18.196 24.379 -38.071 1.00 16.06 68 ILE A CA 1
ATOM 550 C C . ILE A 1 69 ? 19.721 24.350 -38.174 1.00 15.55 68 ILE A C 1
ATOM 551 O O . ILE A 1 69 ? 20.351 25.388 -38.394 1.00 15.72 68 ILE A O 1
ATOM 556 N N . THR A 1 70 ? 20.336 23.171 -38.049 1.00 14.56 69 THR A N 1
ATOM 557 C CA A THR A 1 70 ? 21.792 23.076 -38.119 0.31 15.45 69 THR A CA 1
ATOM 558 C CA B THR A 1 70 ? 21.793 23.128 -38.108 0.69 15.10 69 THR A CA 1
ATOM 559 C C . THR A 1 70 ? 22.297 23.418 -39.514 1.00 15.97 69 THR A C 1
ATOM 560 O O . THR A 1 70 ? 23.338 24.062 -39.672 1.00 17.39 69 THR A O 1
ATOM 567 N N . ARG A 1 71 ? 21.578 22.964 -40.543 1.00 15.98 70 ARG A N 1
ATOM 568 C CA . ARG A 1 71 ? 21.982 23.276 -41.909 1.00 17.22 70 ARG A CA 1
ATOM 569 C C . ARG A 1 71 ? 21.992 24.781 -42.144 1.00 16.02 70 ARG A C 1
ATOM 570 O O . ARG A 1 71 ? 22.931 25.317 -42.747 1.00 17.08 70 ARG A O 1
ATOM 578 N N . GLN A 1 72 ? 20.962 25.489 -41.671 1.00 15.49 71 GLN A N 1
ATOM 579 C CA . GLN A 1 72 ? 20.935 26.935 -41.867 1.00 14.00 71 GLN A CA 1
ATOM 580 C C . GLN A 1 72 ? 22.081 27.621 -41.122 1.00 15.11 71 GLN A C 1
ATOM 581 O O . GLN A 1 72 ? 22.792 28.457 -41.690 1.00 15.86 71 GLN A O 1
ATOM 587 N N . ILE A 1 73 ? 22.269 27.279 -39.842 1.00 13.92 72 ILE A N 1
ATOM 588 C CA . ILE A 1 73 ? 23.341 27.872 -39.040 1.00 14.85 72 ILE A CA 1
ATOM 589 C C . ILE A 1 73 ? 24.698 27.601 -39.676 1.00 14.93 72 ILE A C 1
ATOM 590 O O . ILE A 1 73 ? 25.530 28.508 -39.832 1.00 15.72 72 ILE A O 1
ATOM 595 N N . ARG A 1 74 ? 24.939 26.340 -40.053 1.00 16.20 73 ARG A N 1
ATOM 596 C CA . ARG A 1 74 ? 26.276 25.897 -40.445 1.00 17.31 73 ARG A CA 1
ATOM 597 C C . ARG A 1 74 ? 26.623 26.314 -41.869 1.00 16.29 73 ARG A C 1
ATOM 598 O O . ARG A 1 74 ? 27.751 26.753 -42.130 1.00 17.85 73 ARG A O 1
ATOM 606 N N . ASP A 1 75 ? 25.679 26.183 -42.804 1.00 17.34 74 ASP A N 1
ATOM 607 C CA . ASP A 1 75 ? 25.990 26.300 -44.223 1.00 17.58 74 ASP A CA 1
ATOM 608 C C . ASP A 1 75 ? 25.644 27.656 -44.830 1.00 16.35 74 ASP A C 1
ATOM 609 O O . ASP A 1 75 ? 26.101 27.941 -45.943 1.00 19.13 74 ASP A O 1
ATOM 614 N N . TYR A 1 76 ? 24.839 28.481 -44.154 1.00 16.01 75 TYR A N 1
ATOM 615 C CA . TYR A 1 76 ? 24.384 29.737 -44.743 1.00 15.81 75 TYR A CA 1
ATOM 616 C C . TYR A 1 76 ? 24.598 30.915 -43.802 1.00 15.00 75 TYR A C 1
ATOM 617 O O . TYR A 1 76 ? 25.289 31.876 -44.154 1.00 15.56 75 TYR A O 1
ATOM 626 N N . GLY A 1 77 ? 24.019 30.861 -42.615 1.00 14.86 76 GLY A N 1
ATOM 627 C CA . GLY A 1 77 ? 24.158 31.936 -41.651 1.00 15.51 76 GLY A CA 1
ATOM 628 C C . GLY A 1 77 ? 22.891 32.095 -40.840 1.00 15.64 76 GLY A C 1
ATOM 629 O O . GLY A 1 77 ? 21.846 31.536 -41.157 1.00 16.61 76 GLY A O 1
ATOM 630 N N . THR A 1 78 ? 22.992 32.905 -39.789 1.00 14.40 77 THR A N 1
ATOM 631 C CA . THR A 1 78 ? 21.932 32.987 -38.788 1.00 15.39 77 THR A CA 1
ATOM 632 C C . THR A 1 78 ? 21.093 34.251 -38.935 1.00 14.90 77 THR A C 1
ATOM 633 O O . THR A 1 78 ? 19.872 34.172 -39.074 1.00 16.25 77 THR A O 1
ATOM 637 N N . THR A 1 79 ? 21.725 35.420 -38.917 1.00 15.54 78 THR A N 1
ATOM 638 C CA A THR A 1 79 ? 21.040 36.701 -39.054 0.50 16.05 78 THR A CA 1
ATOM 639 C CA B THR A 1 79 ? 21.020 36.679 -39.089 0.50 18.27 78 THR A CA 1
ATOM 640 C C . THR A 1 79 ? 21.864 37.578 -39.978 1.00 17.76 78 THR A C 1
ATOM 641 O O . THR A 1 79 ? 23.052 37.775 -39.724 1.00 20.55 78 THR A O 1
ATOM 648 N N . PHE A 1 80 ? 21.244 38.109 -41.019 1.00 15.33 79 PHE A N 1
ATOM 649 C CA . PHE A 1 80 ? 21.931 38.857 -42.064 1.00 14.48 79 PHE A CA 1
ATOM 650 C C . PHE A 1 80 ? 21.553 40.337 -42.035 1.00 13.95 79 PHE A C 1
ATOM 651 O O . PHE A 1 80 ? 20.659 40.775 -41.309 1.00 16.26 79 PHE A O 1
ATOM 659 N N . ALA A 1 81 ? 22.223 41.106 -42.894 1.00 14.17 80 ALA A N 1
ATOM 660 C CA . ALA A 1 81 ? 21.952 42.533 -43.000 1.00 14.35 80 ALA A CA 1
ATOM 661 C C . ALA A 1 81 ? 20.608 42.822 -43.659 1.00 16.10 80 ALA A C 1
ATOM 662 O O . ALA A 1 81 ? 20.037 43.889 -43.418 1.00 20.87 80 ALA A O 1
ATOM 664 N N . SER A 1 82 ? 20.088 41.906 -44.469 1.00 16.53 81 SER A N 1
ATOM 665 C CA . SER A 1 82 ? 18.744 42.033 -45.016 1.00 17.14 81 SER A CA 1
ATOM 666 C C . SER A 1 82 ? 17.738 41.418 -44.047 1.00 15.71 81 SER A C 1
ATOM 667 O O . SER A 1 82 ? 18.045 40.463 -43.336 1.00 17.28 81 SER A O 1
ATOM 670 N N . THR A 1 83 ? 16.526 41.978 -44.015 1.00 18.07 82 THR A N 1
ATOM 671 C CA . THR A 1 83 ? 15.490 41.411 -43.159 1.00 18.16 82 THR A CA 1
ATOM 672 C C . THR A 1 83 ? 14.715 40.309 -43.860 1.00 16.49 82 THR A C 1
ATOM 673 O O . THR A 1 83 ? 14.190 39.405 -43.198 1.00 17.49 82 THR A O 1
ATOM 677 N N . LEU A 1 84 ? 14.615 40.373 -45.182 1.00 17.63 83 LEU A N 1
ATOM 678 C CA . LEU A 1 84 ? 14.044 39.271 -45.933 1.00 19.28 83 LEU A CA 1
ATOM 679 C C . LEU A 1 84 ? 15.085 38.175 -46.115 1.00 19.36 83 LEU A C 1
ATOM 680 O O . LEU A 1 84 ? 16.296 38.422 -46.132 1.00 20.30 83 LEU A O 1
ATOM 685 N N . SER A 1 85 ? 14.597 36.947 -46.224 1.00 19.40 84 SER A N 1
ATOM 686 C CA . SER A 1 85 ? 15.429 35.795 -46.520 1.00 18.66 84 SER A CA 1
ATOM 687 C C . SER A 1 85 ? 14.548 34.805 -47.255 1.00 18.99 84 SER A C 1
ATOM 688 O O . SER A 1 85 ? 13.322 34.909 -47.224 1.00 20.17 84 SER A O 1
ATOM 691 N N . VAL A 1 86 ? 15.175 33.852 -47.942 1.00 19.33 85 VAL A N 1
ATOM 692 C CA . VAL A 1 86 ? 14.399 32.791 -48.586 1.00 18.66 85 VAL A CA 1
ATOM 693 C C . VAL A 1 86 ? 13.561 31.992 -47.593 1.00 18.08 85 VAL A C 1
ATOM 694 O O . VAL A 1 86 ? 12.359 31.807 -47.842 1.00 18.11 85 VAL A O 1
ATOM 698 N N . PRO A 1 87 ? 14.096 31.522 -46.461 1.00 17.59 86 PRO A N 1
ATOM 699 C CA . PRO A 1 87 ? 13.230 30.780 -45.531 1.00 17.13 86 PRO A CA 1
ATOM 700 C C . PRO A 1 87 ? 12.096 31.608 -44.954 1.00 17.36 86 PRO A C 1
ATOM 701 O O . PRO A 1 87 ? 11.008 31.067 -44.735 1.00 18.42 86 PRO A O 1
ATOM 705 N N . ARG A 1 88 ? 12.290 32.906 -44.719 1.00 16.35 87 ARG A N 1
ATOM 706 C CA . ARG A 1 88 ? 11.176 33.720 -44.234 1.00 15.76 87 ARG A CA 1
ATOM 707 C C . ARG A 1 88 ? 10.045 33.754 -45.249 1.00 15.93 87 ARG A C 1
ATOM 708 O O . ARG A 1 88 ? 8.867 33.637 -44.891 1.00 15.82 87 ARG A O 1
ATOM 716 N N . VAL A 1 89 ? 10.377 33.972 -46.520 1.00 17.08 88 VAL A N 1
ATOM 717 C CA . VAL A 1 89 ? 9.327 34.061 -47.530 1.00 16.85 88 VAL A CA 1
ATOM 718 C C . VAL A 1 89 ? 8.646 32.710 -47.719 1.00 17.38 88 VAL A C 1
ATOM 719 O O . VAL A 1 89 ? 7.412 32.629 -47.828 1.00 17.65 88 VAL A O 1
ATOM 723 N N . GLU A 1 90 ? 9.433 31.631 -47.765 1.00 17.83 89 GLU A N 1
ATOM 724 C CA . GLU A 1 90 ? 8.856 30.297 -47.907 1.00 16.99 89 GLU A CA 1
ATOM 725 C C . GLU A 1 90 ? 7.969 29.944 -46.721 1.00 16.91 89 GLU A C 1
ATOM 726 O O . GLU A 1 90 ? 6.912 29.327 -46.891 1.00 18.10 89 GLU A O 1
ATOM 732 N N . LEU A 1 91 ? 8.379 30.329 -45.509 1.00 17.35 90 LEU A N 1
ATOM 733 C CA . LEU A 1 91 ? 7.551 30.067 -44.336 1.00 15.17 90 LEU A CA 1
ATOM 734 C C . LEU A 1 91 ? 6.272 30.891 -44.385 1.00 16.76 90 LEU A C 1
ATOM 735 O O . LEU A 1 91 ? 5.181 30.378 -44.094 1.00 16.08 90 LEU A O 1
ATOM 740 N N . ALA A 1 92 ? 6.383 32.167 -44.770 1.00 16.30 91 ALA A N 1
ATOM 741 C CA . ALA A 1 92 ? 5.193 32.998 -44.893 1.00 17.06 91 ALA A CA 1
ATOM 742 C C . ALA A 1 92 ? 4.231 32.433 -45.929 1.00 17.32 91 ALA A C 1
ATOM 743 O O . ALA A 1 92 ? 3.010 32.430 -45.718 1.00 17.62 91 ALA A O 1
ATOM 745 N N . GLU A 1 93 ? 4.760 31.960 -47.062 1.00 17.05 92 GLU A N 1
ATOM 746 C CA . GLU A 1 93 ? 3.894 31.385 -48.087 1.00 18.00 92 GLU A CA 1
ATOM 747 C C . GLU A 1 93 ? 3.200 30.129 -47.584 1.00 18.88 92 GLU A C 1
ATOM 748 O O . GLU A 1 93 ? 2.012 29.919 -47.851 1.00 18.46 92 GLU A O 1
ATOM 754 N N A ARG A 1 94 ? 3.921 29.280 -46.848 0.46 18.57 93 ARG A N 1
ATOM 755 N N B ARG A 1 94 ? 3.933 29.274 -46.866 0.54 18.31 93 ARG A N 1
ATOM 756 C CA A ARG A 1 94 ? 3.304 28.065 -46.329 0.46 18.27 93 ARG A CA 1
ATOM 757 C CA B ARG A 1 94 ? 3.338 28.067 -46.304 0.54 17.96 93 ARG A CA 1
ATOM 758 C C A ARG A 1 94 ? 2.203 28.386 -45.324 0.46 17.99 93 ARG A C 1
ATOM 759 C C B ARG A 1 94 ? 2.204 28.407 -45.344 0.54 18.44 93 ARG A C 1
ATOM 760 O O A ARG A 1 94 ? 1.139 27.753 -45.337 0.46 17.16 93 ARG A O 1
ATOM 761 O O B ARG A 1 94 ? 1.121 27.810 -45.405 0.54 18.59 93 ARG A O 1
ATOM 776 N N . MET A 1 95 ? 2.429 29.371 -44.448 1.00 17.34 94 MET A N 1
ATOM 777 C CA . MET A 1 95 ? 1.383 29.738 -43.494 1.00 17.68 94 MET A CA 1
ATOM 778 C C . MET A 1 95 ? 0.196 30.427 -44.152 1.00 19.31 94 MET A C 1
ATOM 779 O O . MET A 1 95 ? -0.951 30.210 -43.741 1.00 18.58 94 MET A O 1
ATOM 784 N N . CYS A 1 96 ? 0.437 31.248 -45.174 1.00 19.59 95 CYS A N 1
ATOM 785 C CA . CYS A 1 96 ? -0.687 31.868 -45.863 1.00 21.40 95 CYS A CA 1
ATOM 786 C C . CYS A 1 96 ? -1.548 30.819 -46.562 1.00 20.11 95 CYS A C 1
ATOM 787 O O . CYS A 1 96 ? -2.778 30.932 -46.586 1.00 21.47 95 CYS A O 1
ATOM 790 N N . GLU A 1 97 ? -0.923 29.767 -47.099 1.00 19.31 96 GLU A N 1
ATOM 791 C CA . GLU A 1 97 ? -1.690 28.670 -47.681 1.00 20.24 96 GLU A CA 1
ATOM 792 C C . GLU A 1 97 ? -2.430 27.877 -46.608 1.00 18.63 96 GLU A C 1
ATOM 793 O O . GLU A 1 97 ? -3.554 27.414 -46.830 1.00 21.07 96 GLU A O 1
ATOM 796 N N . ARG A 1 98 ? -1.821 27.727 -45.433 1.00 20.43 97 ARG A N 1
ATOM 797 C CA . ARG A 1 98 ? -2.320 26.812 -44.415 1.00 19.57 97 ARG A CA 1
ATOM 798 C C . ARG A 1 98 ? -3.523 27.363 -43.659 1.00 20.36 97 ARG A C 1
ATOM 799 O O . ARG A 1 98 ? -4.402 26.588 -43.261 1.00 20.43 97 ARG A O 1
ATOM 807 N N . TYR A 1 99 ? -3.592 28.675 -43.448 1.00 18.86 98 TYR A N 1
ATOM 808 C CA . TYR A 1 99 ? -4.564 29.273 -42.539 1.00 20.22 98 TYR A CA 1
ATOM 809 C C . TYR A 1 99 ? -5.482 30.248 -43.263 1.00 19.53 98 TYR A C 1
ATOM 810 O O . TYR A 1 99 ? -5.018 31.107 -44.025 1.00 20.75 98 TYR A O 1
ATOM 819 N N . GLU A 1 100 ? -6.783 30.144 -42.971 1.00 20.60 99 GLU A N 1
ATOM 820 C CA . GLU A 1 100 ? -7.784 30.969 -43.644 1.00 22.25 99 GLU A CA 1
ATOM 821 C C . GLU A 1 100 ? -7.583 32.455 -43.376 1.00 21.29 99 GLU A C 1
ATOM 822 O O . GLU A 1 100 ? -7.748 33.279 -44.283 1.00 24.58 99 GLU A O 1
ATOM 828 N N . CYS A 1 101 ? -7.238 32.823 -42.136 1.00 20.49 100 CYS A N 1
ATOM 829 C CA . CYS A 1 101 ? -7.088 34.231 -41.780 1.00 22.88 100 CYS A CA 1
ATOM 830 C C . CYS A 1 101 ? -5.780 34.835 -42.272 1.00 21.35 100 CYS A C 1
ATOM 831 O O . CYS A 1 101 ? -5.660 36.067 -42.303 1.00 21.51 100 CYS A O 1
ATOM 834 N N . ALA A 1 102 ? -4.811 34.010 -42.663 1.00 20.52 101 ALA A N 1
ATOM 835 C CA . ALA A 1 102 ? -3.459 34.488 -42.947 1.00 19.71 101 ALA A CA 1
ATOM 836 C C . ALA A 1 102 ? -3.384 35.040 -44.364 1.00 18.83 101 ALA A C 1
ATOM 837 O O . ALA A 1 102 ? -3.228 34.290 -45.330 1.00 22.30 101 ALA A O 1
ATOM 839 N N . GLU A 1 103 ? -3.487 36.361 -44.491 1.00 18.34 102 GLU A N 1
ATOM 840 C CA . GLU A 1 103 ? -3.174 37.030 -45.749 1.00 19.20 102 GLU A CA 1
ATOM 841 C C . GLU A 1 103 ? -1.724 37.494 -45.768 1.00 18.38 102 GLU A C 1
ATOM 842 O O . GLU A 1 103 ? -1.078 37.491 -46.823 1.00 19.51 102 GLU A O 1
ATOM 848 N N . LYS A 1 104 ? -1.211 37.911 -44.616 1.00 17.80 103 LYS A N 1
ATOM 849 C CA . LYS A 1 104 ? 0.206 38.190 -44.440 1.00 16.59 103 LYS A CA 1
ATOM 850 C C . LYS A 1 104 ? 0.602 37.690 -43.063 1.00 16.93 103 LYS A C 1
ATOM 851 O O . LYS A 1 104 ? -0.243 37.520 -42.185 1.00 18.09 103 LYS A O 1
ATOM 857 N N . VAL A 1 105 ? 1.900 37.463 -42.875 1.00 16.45 104 VAL A N 1
ATOM 858 C CA . VAL A 1 105 ? 2.424 36.966 -41.608 1.00 17.81 104 VAL A CA 1
ATOM 859 C C . VAL A 1 105 ? 3.758 37.636 -41.335 1.00 16.48 104 VAL A C 1
ATOM 860 O O . VAL A 1 105 ? 4.573 37.805 -42.249 1.00 18.74 104 VAL A O 1
ATOM 864 N N . VAL A 1 106 ? 3.946 38.063 -40.084 1.00 17.22 105 VAL A N 1
ATOM 865 C CA . VAL A 1 106 ? 5.195 38.626 -39.586 1.00 17.60 105 VAL A CA 1
ATOM 866 C C . VAL A 1 106 ? 5.630 37.818 -38.369 1.00 17.56 105 VAL A C 1
ATOM 867 O O . VAL A 1 106 ? 4.826 37.144 -37.721 1.00 18.32 105 VAL A O 1
ATOM 871 N N . PHE A 1 107 ? 6.922 37.882 -38.061 1.00 17.21 106 PHE A N 1
ATOM 872 C CA . PHE A 1 107 ? 7.510 36.956 -37.106 1.00 18.37 106 PHE A CA 1
ATOM 873 C C . PHE A 1 107 ? 8.147 37.697 -35.947 1.00 18.38 106 PHE A C 1
ATOM 874 O O . PHE A 1 107 ? 8.638 38.818 -36.109 1.00 20.98 106 PHE A O 1
ATOM 882 N N . HIS A 1 108 ? 8.163 37.077 -34.767 1.00 17.41 107 HIS A N 1
ATOM 883 C CA . HIS A 1 108 ? 8.903 37.749 -33.722 1.00 18.79 107 HIS A CA 1
ATOM 884 C C . HIS A 1 108 ? 9.547 36.628 -32.894 1.00 16.67 107 HIS A C 1
ATOM 885 O O . HIS A 1 108 ? 9.465 35.452 -33.257 1.00 17.29 107 HIS A O 1
ATOM 892 N N . LYS A 1 109 ? 10.224 36.968 -31.795 1.00 20.07 108 LYS A N 1
ATOM 893 C CA . LYS A 1 109 ? 10.917 35.972 -30.970 1.00 22.03 108 LYS A CA 1
ATOM 894 C C . LYS A 1 109 ? 10.084 35.257 -29.919 1.00 21.22 108 LYS A C 1
ATOM 895 O O . LYS A 1 109 ? 10.378 34.093 -29.614 1.00 22.83 108 LYS A O 1
ATOM 901 N N . THR A 1 110 ? 9.109 35.915 -29.307 1.00 18.81 109 THR A N 1
ATOM 902 C CA . THR A 1 110 ? 8.382 35.328 -28.193 1.00 18.70 109 THR A CA 1
ATOM 903 C C . THR A 1 110 ? 6.894 35.572 -28.382 1.00 18.38 109 THR A C 1
ATOM 904 O O . THR A 1 110 ? 6.482 36.501 -29.079 1.00 18.32 109 THR A O 1
ATOM 908 N N . GLY A 1 111 ? 6.088 34.730 -27.733 1.00 18.65 110 GLY A N 1
ATOM 909 C CA . GLY A 1 111 ? 4.647 34.909 -27.788 1.00 18.12 110 GLY A CA 1
ATOM 910 C C . GLY A 1 111 ? 4.179 36.181 -27.104 1.00 17.02 110 GLY A C 1
ATOM 911 O O . GLY A 1 111 ? 3.206 36.804 -27.544 1.00 18.27 110 GLY A O 1
ATOM 912 N N . THR A 1 112 ? 4.865 36.586 -26.028 1.00 16.09 111 THR A N 1
ATOM 913 C CA . THR A 1 112 ? 4.551 37.851 -25.371 1.00 15.79 111 THR A CA 1
ATOM 914 C C . THR A 1 112 ? 4.730 39.025 -26.330 1.00 15.65 111 THR A C 1
ATOM 915 O O . THR A 1 112 ? 3.896 39.936 -26.380 1.00 17.02 111 THR A O 1
ATOM 919 N N . GLU A 1 113 ? 5.814 39.026 -27.104 1.00 15.93 112 GLU A N 1
ATOM 920 C CA A GLU A 1 113 ? 5.993 40.077 -28.101 0.50 16.68 112 GLU A CA 1
ATOM 921 C CA B GLU A 1 113 ? 5.977 40.089 -28.086 0.50 15.75 112 GLU A CA 1
ATOM 922 C C . GLU A 1 113 ? 4.999 39.939 -29.248 1.00 15.42 112 GLU A C 1
ATOM 923 O O . GLU A 1 113 ? 4.546 40.946 -29.793 1.00 17.04 112 GLU A O 1
ATOM 934 N N . GLY A 1 114 ? 4.652 38.705 -29.623 1.00 15.71 113 GLY A N 1
ATOM 935 C CA . GLY A 1 114 ? 3.670 38.508 -30.681 1.00 16.71 113 GLY A CA 1
ATOM 936 C C . GLY A 1 114 ? 2.304 39.079 -30.342 1.00 15.66 113 GLY A C 1
ATOM 937 O O . GLY A 1 114 ? 1.674 39.744 -31.169 1.00 16.17 113 GLY A O 1
ATOM 938 N N . THR A 1 115 ? 1.819 38.821 -29.125 1.00 14.55 114 THR A N 1
ATOM 939 C CA . THR A 1 115 ? 0.507 39.365 -28.763 1.00 15.29 114 THR A CA 1
ATOM 940 C C . THR A 1 115 ? 0.570 40.870 -28.565 1.00 15.02 114 THR A C 1
ATOM 941 O O . THR A 1 115 ? -0.402 41.574 -28.869 1.00 15.88 114 THR A O 1
ATOM 945 N N . ALA A 1 116 ? 1.698 41.379 -28.061 1.00 15.78 115 ALA A N 1
ATOM 946 C CA . ALA A 1 116 ? 1.877 42.827 -27.999 1.00 15.65 115 ALA A CA 1
ATOM 947 C C . ALA A 1 116 ? 1.830 43.429 -29.399 1.00 15.70 115 ALA A C 1
ATOM 948 O O . ALA A 1 116 ? 1.182 44.461 -29.621 1.00 16.47 115 ALA A O 1
ATOM 950 N N . MET A 1 117 ? 2.485 42.772 -30.362 1.00 16.98 116 MET A N 1
ATOM 951 C CA A MET A 1 117 ? 2.441 43.210 -31.757 0.50 20.36 116 MET A CA 1
ATOM 952 C CA B MET A 1 117 ? 2.438 43.239 -31.742 0.50 17.22 116 MET A CA 1
ATOM 953 C C . MET A 1 117 ? 1.018 43.210 -32.299 1.00 18.33 116 MET A C 1
ATOM 954 O O . MET A 1 117 ? 0.601 44.145 -32.991 1.00 19.26 116 MET A O 1
ATOM 963 N N . ALA A 1 118 ? 0.269 42.135 -32.035 1.00 16.41 117 ALA A N 1
ATOM 964 C CA . ALA A 1 118 ? -1.098 42.060 -32.542 1.00 16.76 117 ALA A CA 1
ATOM 965 C C . ALA A 1 118 ? -1.924 43.246 -32.063 1.00 15.32 117 ALA A C 1
ATOM 966 O O . ALA A 1 118 ? -2.664 43.851 -32.845 1.00 17.13 117 ALA A O 1
ATOM 968 N N . VAL A 1 119 ? -1.795 43.603 -30.784 1.00 15.59 118 VAL A N 1
ATOM 969 C CA . VAL A 1 119 ? -2.562 44.723 -30.246 1.00 16.81 118 VAL A CA 1
ATOM 970 C C . VAL A 1 119 ? -2.093 46.032 -30.855 1.00 16.16 118 VAL A C 1
ATOM 971 O O . VAL A 1 119 ? -2.905 46.889 -31.226 1.00 17.78 118 VAL A O 1
ATOM 975 N N . ARG A 1 120 ? -0.775 46.192 -30.996 1.00 16.17 119 ARG A N 1
ATOM 976 C CA . ARG A 1 120 ? -0.215 47.405 -31.583 1.00 16.77 119 ARG A CA 1
ATOM 977 C C . ARG A 1 120 ? -0.698 47.598 -33.017 1.00 17.26 119 ARG A C 1
ATOM 978 O O . ARG A 1 120 ? -1.050 48.718 -33.419 1.00 17.27 119 ARG A O 1
ATOM 986 N N . LEU A 1 121 ? -0.739 46.510 -33.795 1.00 17.31 120 LEU A N 1
ATOM 987 C CA . LEU A 1 121 ? -1.205 46.585 -35.180 1.00 16.52 120 LEU A CA 1
ATOM 988 C C . LEU A 1 121 ? -2.701 46.888 -35.251 1.00 17.21 120 LEU A C 1
ATOM 989 O O . LEU A 1 121 ? -3.139 47.672 -36.102 1.00 18.06 120 LEU A O 1
ATOM 994 N N . ALA A 1 122 ? -3.505 46.258 -34.387 1.00 16.78 121 ALA A N 1
ATOM 995 C CA . ALA A 1 122 ? -4.940 46.536 -34.385 1.00 16.62 121 ALA A CA 1
ATOM 996 C C . ALA A 1 122 ? -5.212 48.002 -34.071 1.00 18.68 121 ALA A C 1
ATOM 997 O O . ALA A 1 122 ? -6.059 48.638 -34.710 1.00 17.20 121 ALA A O 1
ATOM 999 N N . ARG A 1 123 ? -4.497 48.560 -33.096 1.00 17.34 122 ARG A N 1
ATOM 1000 C CA . ARG A 1 123 ? -4.683 49.969 -32.770 1.00 17.07 122 ARG A CA 1
ATOM 1001 C C . ARG A 1 123 ? -4.210 50.856 -33.910 1.00 18.81 122 ARG A C 1
ATOM 1002 O O . ARG A 1 123 ? -4.867 51.847 -34.241 1.00 19.03 122 ARG A O 1
ATOM 1010 N N . ALA A 1 124 ? -3.068 50.515 -34.522 1.00 18.90 123 ALA A N 1
ATOM 1011 C CA . ALA A 1 124 ? -2.569 51.316 -35.633 1.00 20.33 123 ALA A CA 1
ATOM 1012 C C . ALA A 1 124 ? -3.509 51.249 -36.830 1.00 21.20 123 ALA A C 1
ATOM 1013 O O . ALA A 1 124 ? -3.751 52.267 -37.491 1.00 24.32 123 ALA A O 1
ATOM 1015 N N . ALA A 1 125 ? -4.043 50.058 -37.134 1.00 20.47 124 ALA A N 1
ATOM 1016 C CA . ALA A 1 125 ? -4.887 49.919 -38.318 1.00 20.87 124 ALA A CA 1
ATOM 1017 C C . ALA A 1 125 ? -6.244 50.595 -38.133 1.00 20.78 124 ALA A C 1
ATOM 1018 O O . ALA A 1 125 ? -6.769 51.193 -39.077 1.00 24.13 124 ALA A O 1
ATOM 1020 N N . THR A 1 126 ? -6.834 50.505 -36.937 1.00 19.00 125 THR A N 1
ATOM 1021 C CA . THR A 1 126 ? -8.178 51.034 -36.712 1.00 19.44 125 THR A CA 1
ATOM 1022 C C . THR A 1 126 ? -8.183 52.475 -36.230 1.00 21.29 125 THR A C 1
ATOM 1023 O O . THR A 1 126 ? -9.213 53.149 -36.349 1.00 21.85 125 THR A O 1
ATOM 1027 N N . GLY A 1 127 ? -7.078 52.948 -35.656 1.00 20.42 126 GLY A N 1
ATOM 1028 C CA . GLY A 1 127 ? -7.062 54.257 -35.031 1.00 19.09 126 GLY A CA 1
ATOM 1029 C C . GLY A 1 127 ? -7.828 54.355 -33.731 1.00 19.38 126 GLY A C 1
ATOM 1030 O O . GLY A 1 127 ? -8.100 55.471 -33.279 1.00 20.59 126 GLY A O 1
ATOM 1031 N N . ARG A 1 128 ? -8.187 53.223 -33.122 1.00 18.70 127 ARG A N 1
ATOM 1032 C CA . ARG A 1 128 ? -8.995 53.173 -31.914 1.00 18.19 127 ARG A CA 1
ATOM 1033 C C . ARG A 1 128 ? -8.147 52.784 -30.710 1.00 18.40 127 ARG A C 1
ATOM 1034 O O . ARG A 1 128 ? -7.081 52.170 -30.839 1.00 17.96 127 ARG A O 1
ATOM 1042 N N . GLU A 1 129 ? -8.665 53.109 -29.525 1.00 17.36 128 GLU A N 1
ATOM 1043 C CA . GLU A 1 129 ? -7.881 53.086 -28.291 1.00 16.94 128 GLU A CA 1
ATOM 1044 C C . GLU A 1 129 ? -7.965 51.769 -27.524 1.00 15.48 128 GLU A C 1
ATOM 1045 O O . GLU A 1 129 ? -6.939 51.264 -27.042 1.00 17.45 128 GLU A O 1
ATOM 1051 N N . LEU A 1 130 ? -9.158 51.201 -27.369 1.00 15.77 129 LEU A N 1
ATOM 1052 C CA . LEU A 1 130 ? -9.353 50.161 -26.365 1.00 15.47 129 LEU A CA 1
ATOM 1053 C C . LEU A 1 130 ? -9.206 48.770 -26.952 1.00 14.48 129 LEU A C 1
ATOM 1054 O O . LEU A 1 130 ? -9.454 48.539 -28.135 1.00 16.78 129 LEU A O 1
ATOM 1059 N N . VAL A 1 131 ? -8.811 47.835 -26.094 1.00 14.76 130 VAL A N 1
ATOM 1060 C CA A VAL A 1 131 ? -8.719 46.421 -26.428 0.78 15.64 130 VAL A CA 1
ATOM 1061 C CA B VAL A 1 131 ? -8.766 46.428 -26.451 0.22 16.27 130 VAL A CA 1
ATOM 1062 C C . VAL A 1 131 ? -9.480 45.640 -25.368 1.00 15.92 130 VAL A C 1
ATOM 1063 O O . VAL A 1 131 ? -9.313 45.900 -24.173 1.00 17.95 130 VAL A O 1
ATOM 1070 N N . LEU A 1 132 ? -10.305 44.692 -25.795 1.00 15.01 131 LEU A N 1
ATOM 1071 C CA . LEU A 1 132 ? -10.977 43.789 -24.871 1.00 15.03 131 LEU A CA 1
ATOM 1072 C C . LEU A 1 132 ? -10.219 42.469 -24.878 1.00 15.71 131 LEU A C 1
ATOM 1073 O O . LEU A 1 132 ? -9.832 41.975 -25.941 1.00 16.59 131 LEU A O 1
ATOM 1078 N N . SER A 1 133 ? -9.994 41.907 -23.693 1.00 15.35 132 SER A N 1
ATOM 1079 C CA . SER A 1 133 ? -9.112 40.756 -23.558 1.00 15.30 132 SER A CA 1
ATOM 1080 C C . SER A 1 133 ? -9.714 39.672 -22.676 1.00 13.72 132 SER A C 1
ATOM 1081 O O . SER A 1 133 ? -10.357 39.970 -21.670 1.00 15.41 132 SER A O 1
ATOM 1084 N N . SER A 1 134 ? -9.451 38.409 -23.032 1.00 14.71 133 SER A N 1
ATOM 1085 C CA . SER A 1 134 ? -9.649 37.268 -22.141 1.00 14.05 133 SER A CA 1
ATOM 1086 C C . SER A 1 134 ? -8.451 36.344 -22.274 1.00 15.51 133 SER A C 1
ATOM 1087 O O . SER A 1 134 ? -7.993 36.073 -23.387 1.00 15.93 133 SER A O 1
ATOM 1090 N N . GLY A 1 135 ? -7.956 35.861 -21.135 1.00 15.76 134 GLY A N 1
ATOM 1091 C CA . GLY A 1 135 ? -6.866 34.910 -21.094 1.00 14.74 134 GLY A CA 1
ATOM 1092 C C . GLY A 1 135 ? -5.497 35.561 -20.956 1.00 16.50 134 GLY A C 1
ATOM 1093 O O . GLY A 1 135 ? -5.326 36.777 -21.062 1.00 17.83 134 GLY A O 1
ATOM 1094 N N . TYR A 1 136 ? -4.498 34.703 -20.728 1.00 16.10 135 TYR A N 1
ATOM 1095 C CA . TYR A 1 136 ? -3.103 35.110 -20.583 1.00 15.88 135 TYR A CA 1
ATOM 1096 C C . TYR A 1 136 ? -2.503 35.415 -21.953 1.00 15.33 135 TYR A C 1
ATOM 1097 O O . TYR A 1 136 ? -2.626 34.614 -22.887 1.00 17.21 135 TYR A O 1
ATOM 1106 N N . HIS A 1 137 ? -1.821 36.556 -22.071 1.00 14.92 136 HIS A N 1
ATOM 1107 C CA . HIS A 1 137 ? -1.162 36.911 -23.319 1.00 13.40 136 HIS A CA 1
ATOM 1108 C C . HIS A 1 137 ? 0.327 37.159 -23.181 1.00 14.25 136 HIS A C 1
ATOM 1109 O O . HIS A 1 137 ? 0.990 37.362 -24.204 1.00 16.21 136 HIS A O 1
ATOM 1116 N N . GLY A 1 138 ? 0.866 37.155 -21.974 1.00 15.60 137 GLY A N 1
ATOM 1117 C CA . GLY A 1 138 ? 2.277 37.415 -21.774 1.00 16.26 137 GLY A CA 1
ATOM 1118 C C . GLY A 1 138 ? 2.510 38.103 -20.444 1.00 15.52 137 GLY A C 1
ATOM 1119 O O . GLY A 1 138 ? 1.600 38.275 -19.643 1.00 16.69 137 GLY A O 1
ATOM 1120 N N . TRP A 1 139 ? 3.762 38.499 -20.216 1.00 14.80 138 TRP A N 1
ATOM 1121 C CA . TRP A 1 139 ? 4.186 38.913 -18.884 1.00 16.39 138 TRP A CA 1
ATOM 1122 C C . TRP A 1 139 ? 4.219 40.417 -18.683 1.00 17.83 138 TRP A C 1
ATOM 1123 O O . TRP A 1 139 ? 4.559 40.865 -17.585 1.00 18.27 138 TRP A O 1
ATOM 1134 N N . HIS A 1 140 ? 3.891 41.213 -19.696 1.00 15.59 139 HIS A N 1
ATOM 1135 C CA . HIS A 1 140 ? 3.842 42.648 -19.457 1.00 16.33 139 HIS A CA 1
ATOM 1136 C C . HIS A 1 140 ? 2.644 42.992 -18.582 1.00 16.20 139 HIS A C 1
ATOM 1137 O O . HIS A 1 140 ? 1.653 42.256 -18.515 1.00 17.33 139 HIS A O 1
ATOM 1144 N N . GLU A 1 141 ? 2.755 44.127 -17.889 1.00 18.61 140 GLU A N 1
ATOM 1145 C CA . GLU A 1 141 ? 1.715 44.507 -16.933 1.00 19.58 140 GLU A CA 1
ATOM 1146 C C . GLU A 1 141 ? 0.340 44.613 -17.578 1.00 18.81 140 GLU A C 1
ATOM 1147 O O . GLU A 1 141 ? -0.655 44.176 -16.992 1.00 19.16 140 GLU A O 1
ATOM 1153 N N . TRP A 1 142 ? 0.251 45.195 -18.776 1.00 18.58 141 TRP A N 1
ATOM 1154 C CA . TRP A 1 142 ? -1.069 45.337 -19.386 1.00 18.16 141 TRP A CA 1
ATOM 1155 C C . TRP A 1 142 ? -1.667 43.988 -19.758 1.00 17.22 141 TRP A C 1
ATOM 1156 O O . TRP A 1 142 ? -2.894 43.826 -19.729 1.00 18.02 141 TRP A O 1
ATOM 1167 N N . GLN A 1 143 ? -0.827 43.016 -20.113 1.00 17.48 142 GLN A N 1
ATOM 1168 C CA . GLN A 1 143 ? -1.326 41.674 -20.389 1.00 16.19 142 GLN A CA 1
ATOM 1169 C C . GLN A 1 143 ? -1.812 41.007 -19.108 1.00 17.78 142 GLN A C 1
ATOM 1170 O O . GLN A 1 143 ? -2.918 40.457 -19.056 1.00 18.48 142 GLN A O 1
ATOM 1176 N N . MET A 1 144 ? -1.019 41.102 -18.046 1.00 17.55 143 MET A N 1
ATOM 1177 C CA . MET A 1 144 ? -1.366 40.453 -16.788 1.00 20.82 143 MET A CA 1
ATOM 1178 C C . MET A 1 144 ? -2.637 41.057 -16.193 1.00 19.94 143 MET A C 1
ATOM 1179 O O . MET A 1 144 ? -3.530 40.327 -15.738 1.00 20.91 143 MET A O 1
ATOM 1184 N N . ALA A 1 145 ? -2.770 42.383 -16.240 1.00 19.31 144 ALA A N 1
ATOM 1185 C CA . ALA A 1 145 ? -3.969 43.003 -15.687 1.00 18.98 144 ALA A CA 1
ATOM 1186 C C . ALA A 1 145 ? -5.207 42.672 -16.511 1.00 18.31 144 ALA A C 1
ATOM 1187 O O . ALA A 1 145 ? -6.307 42.560 -15.952 1.00 20.59 144 ALA A O 1
ATOM 1189 N N . GLY A 1 146 ? -5.048 42.485 -17.826 1.00 19.10 145 GLY A N 1
ATOM 1190 C CA . GLY A 1 146 ? -6.167 42.141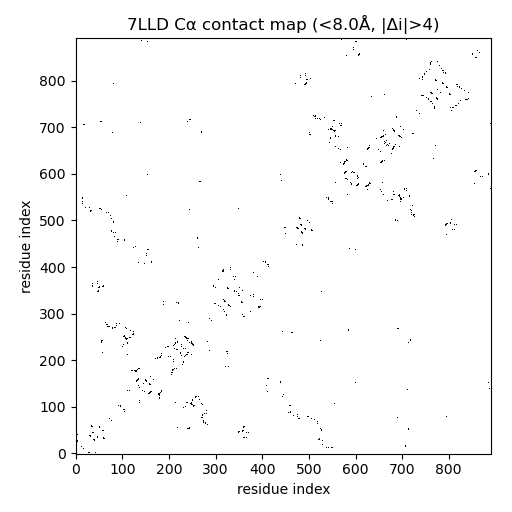 -18.689 1.00 18.50 145 GLY A CA 1
ATOM 1191 C C . GLY A 1 146 ? -6.754 40.771 -18.420 1.00 19.47 145 GLY A C 1
ATOM 1192 O O . GLY A 1 146 ? -7.859 40.475 -18.892 1.00 20.69 145 GLY A O 1
ATOM 1193 N N . GLU A 1 147 ? -6.045 39.927 -17.672 1.00 18.43 146 GLU A N 1
ATOM 1194 C CA . GLU A 1 147 ? -6.596 38.638 -17.277 1.00 19.49 146 GLU A CA 1
ATOM 1195 C C . GLU A 1 147 ? -7.714 38.775 -16.254 1.00 21.37 146 GLU A C 1
ATOM 1196 O O . GLU A 1 147 ? -8.534 37.861 -16.122 1.00 26.33 146 GLU A O 1
ATOM 1202 N N . GLU A 1 148 ? -7.755 39.877 -15.516 1.00 21.73 147 GLU A N 1
ATOM 1203 C CA . GLU A 1 148 ? -8.801 40.116 -14.537 1.00 23.82 147 GLU A CA 1
ATOM 1204 C C . GLU A 1 148 ? -9.920 40.901 -15.204 1.00 21.09 147 GLU A C 1
ATOM 1205 O O . GLU A 1 148 ? -9.663 41.765 -16.042 1.00 23.11 147 GLU A O 1
ATOM 1211 N N . PHE A 1 149 ? -11.166 40.589 -14.849 1.00 21.31 148 PHE A N 1
ATOM 1212 C CA . PHE A 1 149 ? -12.284 41.366 -15.370 1.00 18.88 148 PHE A CA 1
ATOM 1213 C C . PHE A 1 149 ? -12.162 42.810 -14.907 1.00 20.10 148 PHE A C 1
ATOM 1214 O O . PHE A 1 149 ? -11.947 43.077 -13.723 1.00 24.21 148 PHE A O 1
ATOM 1222 N N . GLY A 1 150 ? -12.295 43.746 -15.840 1.00 17.31 149 GLY A N 1
ATOM 1223 C CA . GLY A 1 150 ? -12.306 45.147 -15.472 1.00 18.38 149 GLY A CA 1
ATOM 1224 C C . GLY A 1 150 ? -11.496 46.000 -16.423 1.00 19.04 149 GLY A C 1
ATOM 1225 O O . GLY A 1 150 ? -10.925 45.497 -17.392 1.00 23.86 149 GLY A O 1
ATOM 1226 N N . TYR A 1 151 ? -11.436 47.296 -16.160 1.00 17.87 150 TYR A N 1
ATOM 1227 C CA . TYR A 1 151 ? -10.849 48.258 -17.086 1.00 17.71 150 TYR A CA 1
ATOM 1228 C C . TYR A 1 151 ? -9.689 48.975 -16.418 1.00 18.77 150 TYR A C 1
ATOM 1229 O O . TYR A 1 151 ? -9.830 49.468 -15.292 1.00 19.00 150 TYR A O 1
ATOM 1238 N N . GLN A 1 152 ? -8.543 49.033 -17.116 1.00 16.70 151 GLN A N 1
ATOM 1239 C CA . GLN A 1 152 ? -7.378 49.807 -16.693 1.00 19.02 151 GLN A CA 1
ATOM 1240 C C . GLN A 1 152 ? -7.175 50.939 -17.695 1.00 18.42 151 GLN A C 1
ATOM 1241 O O . GLN A 1 152 ? -6.717 50.710 -18.818 1.00 17.59 151 GLN A O 1
ATOM 1247 N N . GLN A 1 153 ? -7.486 52.166 -17.278 1.00 18.09 152 GLN A N 1
ATOM 1248 C CA . GLN A 1 153 ? -7.416 53.294 -18.201 1.00 17.37 152 GLN A CA 1
ATOM 1249 C C . GLN A 1 153 ? -5.987 53.577 -18.659 1.00 17.40 152 GLN A C 1
ATOM 1250 O O . GLN A 1 153 ? -5.785 54.020 -19.794 1.00 18.90 152 GLN A O 1
ATOM 1256 N N . SER A 1 154 ? -4.987 53.312 -17.812 1.00 16.80 153 SER A N 1
ATOM 1257 C CA A SER A 1 154 ? -3.604 53.596 -18.185 0.48 16.45 153 SER A CA 1
ATOM 1258 C CA B SER A 1 154 ? -3.608 53.604 -18.193 0.52 16.90 153 SER A CA 1
ATOM 1259 C C . SER A 1 154 ? -3.098 52.698 -19.303 1.00 16.64 153 SER A C 1
ATOM 1260 O O . SER A 1 154 ? -2.125 53.062 -19.976 1.00 18.55 153 SER A O 1
ATOM 1265 N N . THR A 1 155 ? -3.708 51.526 -19.499 1.00 15.73 154 THR A N 1
ATOM 1266 C CA . THR A 1 155 ? -3.298 50.624 -20.568 1.00 15.35 154 THR A CA 1
ATOM 1267 C C . THR A 1 155 ? -4.297 50.552 -21.707 1.00 16.13 154 THR A C 1
ATOM 1268 O O . THR A 1 155 ? -3.943 50.057 -22.780 1.00 17.69 154 THR A O 1
ATOM 1272 N N . GLY A 1 156 ? -5.538 50.988 -21.494 1.00 16.42 155 GLY A N 1
ATOM 1273 C CA . GLY A 1 156 ? -6.536 50.859 -22.530 1.00 15.97 155 GLY A CA 1
ATOM 1274 C C . GLY A 1 156 ? -7.091 49.464 -22.709 1.00 16.15 155 GLY A C 1
ATOM 1275 O O . GLY A 1 156 ? -7.623 49.156 -23.776 1.00 17.65 155 GLY A O 1
ATOM 1276 N N . VAL A 1 157 ? -6.986 48.606 -21.700 1.00 15.73 156 VAL A N 1
ATOM 1277 C CA . VAL A 1 157 ? -7.410 47.212 -21.806 1.00 15.30 156 VAL A CA 1
ATOM 1278 C C . VAL A 1 157 ? -8.592 46.956 -20.880 1.00 15.28 156 VAL A C 1
ATOM 1279 O O . VAL A 1 157 ? -8.565 47.340 -19.704 1.00 16.73 156 VAL A O 1
ATOM 1283 N N . VAL A 1 158 ? -9.613 46.279 -21.404 1.00 14.59 157 VAL A N 1
ATOM 1284 C CA . VAL A 1 158 ? -10.754 45.824 -20.614 1.00 14.71 157 VAL A CA 1
ATOM 1285 C C . VAL A 1 158 ? -10.740 44.305 -20.628 1.00 14.50 157 VAL A C 1
ATOM 1286 O O . VAL A 1 158 ? -10.860 43.692 -21.696 1.00 16.36 157 VAL A O 1
ATOM 1290 N N . GLY A 1 159 ? -10.573 43.692 -19.456 1.00 15.56 158 GLY A N 1
ATOM 1291 C CA . GLY A 1 159 ? -10.746 42.241 -19.348 1.00 14.10 158 GLY A CA 1
ATOM 1292 C C . GLY A 1 159 ? -12.228 41.898 -19.284 1.00 15.22 158 GLY A C 1
ATOM 1293 O O . GLY A 1 159 ? -12.981 42.516 -18.525 1.00 17.42 158 GLY A O 1
ATOM 1294 N N . PHE A 1 160 ? -12.654 40.911 -20.084 1.00 14.89 159 PHE A N 1
ATOM 1295 C CA . PHE A 1 160 ? -14.063 40.513 -20.100 1.00 15.58 159 PHE A CA 1
ATOM 1296 C C . PHE A 1 160 ? -14.322 39.070 -19.660 1.00 15.46 159 PHE A C 1
ATOM 1297 O O . P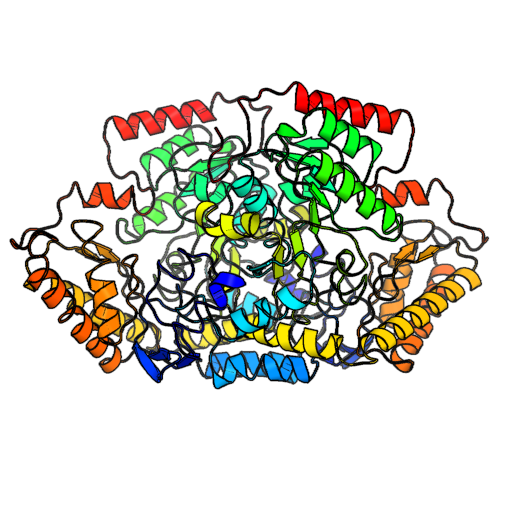HE A 1 160 ? -15.473 38.610 -19.702 1.00 16.11 159 PHE A O 1
ATOM 1305 N N . GLY A 1 161 ? -13.294 38.359 -19.208 1.00 16.55 160 GLY A N 1
ATOM 1306 C CA . GLY A 1 161 ? -13.501 37.092 -18.520 1.00 17.47 160 GLY A CA 1
ATOM 1307 C C . GLY A 1 161 ? -14.276 36.052 -19.297 1.00 16.23 160 GLY A C 1
ATOM 1308 O O . GLY A 1 161 ? -15.030 35.276 -18.699 1.00 16.59 160 GLY A O 1
ATOM 1309 N N . TYR A 1 162 ? -14.098 36.010 -20.618 1.00 15.93 161 TYR A N 1
ATOM 1310 C CA . TYR A 1 162 ? -14.709 35.036 -21.519 1.00 15.75 161 TYR A CA 1
ATOM 1311 C C . TYR A 1 162 ? -16.223 35.159 -21.601 1.00 17.15 161 TYR A C 1
ATOM 1312 O O . TYR A 1 162 ? -16.880 34.301 -22.208 1.00 19.83 161 TYR A O 1
ATOM 1321 N N . ASN A 1 163 ? -16.795 36.210 -21.031 1.00 16.44 162 ASN A N 1
ATOM 1322 C CA . ASN A 1 163 ? -18.231 36.286 -20.789 1.00 16.59 162 ASN A CA 1
ATOM 1323 C C . ASN A 1 163 ? -18.925 36.967 -21.974 1.00 17.00 162 ASN A C 1
ATOM 1324 O O . ASN A 1 163 ? -18.653 38.137 -22.266 1.00 17.19 162 ASN A O 1
ATOM 1329 N N . GLU A 1 164 ? -19.821 36.228 -22.648 1.00 17.54 163 GLU A N 1
ATOM 1330 C CA . GLU A 1 164 ? -20.431 36.695 -23.896 1.00 17.82 163 GLU A CA 1
ATOM 1331 C C . GLU A 1 164 ? -21.427 37.801 -23.627 1.00 18.05 163 GLU A C 1
ATOM 1332 O O . GLU A 1 164 ? -21.554 38.771 -24.397 1.00 17.26 163 GLU A O 1
ATOM 1338 N N . LYS A 1 165 ? -22.143 37.696 -22.497 1.00 18.15 164 LYS A N 1
ATOM 1339 C CA . LYS A 1 165 ? -23.049 38.775 -22.100 1.00 19.54 164 LYS A CA 1
ATOM 1340 C C . LYS A 1 165 ? -22.256 40.079 -21.881 1.00 18.25 164 LYS A C 1
ATOM 1341 O O . LYS A 1 165 ? -22.656 41.152 -22.352 1.00 18.60 164 LYS A O 1
ATOM 1347 N N . ALA A 1 166 ? -21.085 40.001 -21.209 1.00 17.94 165 ALA A N 1
ATOM 1348 C CA . ALA A 1 166 ? -20.223 41.181 -21.074 1.00 17.99 165 ALA A CA 1
ATOM 1349 C C . ALA A 1 166 ? -19.746 41.679 -22.428 1.00 16.79 165 ALA A C 1
ATOM 1350 O O . ALA A 1 166 ? -19.788 42.883 -22.689 1.00 17.25 165 ALA A O 1
ATOM 1352 N N . LEU A 1 167 ? -19.259 40.776 -23.286 1.00 15.84 166 LEU A N 1
ATOM 1353 C CA . LEU A 1 167 ? -18.716 41.188 -24.580 1.00 15.87 166 LEU A CA 1
ATOM 1354 C C . LEU A 1 167 ? -19.757 41.946 -25.403 1.00 16.29 166 LEU A C 1
ATOM 1355 O O . LEU A 1 167 ? -19.468 43.000 -25.982 1.00 17.26 166 LEU A O 1
ATOM 1360 N N . ALA A 1 168 ? -20.976 41.418 -25.473 1.00 16.15 167 ALA A N 1
ATOM 1361 C CA . ALA A 1 168 ? -21.999 42.065 -26.285 1.00 16.50 167 ALA A CA 1
ATOM 1362 C C . ALA A 1 168 ? -22.335 43.440 -25.728 1.00 17.65 167 ALA A C 1
ATOM 1363 O O . ALA A 1 168 ? -22.480 44.410 -26.479 1.00 18.35 167 ALA A O 1
ATOM 1365 N N . LYS A 1 169 ? -22.457 43.546 -24.404 1.00 17.11 168 LYS A N 1
ATOM 1366 C CA . LYS A 1 169 ? -22.773 44.834 -23.784 1.00 16.88 168 LYS A CA 1
ATOM 1367 C C . LYS A 1 169 ? -21.652 45.843 -23.954 1.00 17.13 168 LYS A C 1
ATOM 1368 O O . LYS A 1 169 ? -21.921 47.032 -24.096 1.00 17.20 168 LYS A O 1
ATOM 1374 N N . MET A 1 170 ? -20.399 45.393 -23.897 1.00 16.31 169 MET A N 1
ATOM 1375 C CA . MET A 1 170 ? -19.291 46.323 -24.061 1.00 17.34 169 MET A CA 1
ATOM 1376 C C . MET A 1 170 ? -19.241 46.849 -25.488 1.00 15.86 169 MET A C 1
ATOM 1377 O O . MET A 1 170 ? -19.027 48.047 -25.711 1.00 15.34 169 MET A O 1
ATOM 1382 N N . LEU A 1 171 ? -19.392 45.962 -26.470 1.00 17.19 170 LEU A N 1
ATOM 1383 C CA . LEU A 1 171 ? -19.361 46.400 -27.861 1.00 17.74 170 LEU A CA 1
ATOM 1384 C C . LEU A 1 171 ? -20.511 47.349 -28.173 1.00 17.92 170 LEU A C 1
ATOM 1385 O O . LEU A 1 171 ? -20.332 48.336 -28.890 1.00 17.32 170 LEU A O 1
ATOM 1390 N N . GLU A 1 172 ? -21.699 47.074 -27.638 1.00 16.96 171 GLU A N 1
ATOM 1391 C CA . GLU A 1 172 ? -22.811 47.996 -27.846 1.00 17.64 171 GLU A CA 1
ATOM 1392 C C . GLU A 1 172 ? -22.544 49.349 -27.187 1.00 18.90 171 GLU A C 1
ATOM 1393 O O . GLU A 1 172 ? -22.837 50.401 -27.774 1.00 20.25 171 GLU A O 1
ATOM 1399 N N . ALA A 1 173 ? -21.969 49.348 -25.979 1.00 17.95 172 ALA A N 1
ATOM 1400 C CA . ALA A 1 173 ? -21.812 50.595 -25.229 1.00 17.35 172 ALA A CA 1
ATOM 1401 C C . ALA A 1 173 ? -20.673 51.466 -25.757 1.00 18.91 172 ALA A C 1
ATOM 1402 O O . ALA A 1 173 ? -20.791 52.700 -25.755 1.00 19.08 172 ALA A O 1
ATOM 1404 N N . PHE A 1 174 ? -19.558 50.856 -26.192 1.00 17.07 173 PHE A N 1
ATOM 1405 C CA . PHE A 1 174 ? -18.388 51.642 -26.576 1.00 18.51 173 PHE A CA 1
ATOM 1406 C C . PHE A 1 174 ? -17.572 50.982 -27.691 1.00 17.15 173 PHE A C 1
ATOM 1407 O O . PHE A 1 174 ? -16.380 51.274 -27.842 1.00 17.87 173 PHE A O 1
ATOM 1415 N N . GLY A 1 175 ? -18.206 50.144 -28.510 1.00 17.76 174 GLY A N 1
ATOM 1416 C CA . GLY A 1 175 ? -17.487 49.424 -29.551 1.00 18.28 174 GLY A CA 1
ATOM 1417 C C . GLY A 1 175 ? -16.777 50.311 -30.559 1.00 18.73 174 GLY A C 1
ATOM 1418 O O . GLY A 1 175 ? -15.792 49.887 -31.174 1.00 19.38 174 GLY A O 1
ATOM 1419 N N . GLU A 1 176 ? -17.260 51.544 -30.747 1.00 18.51 175 GLU A N 1
ATOM 1420 C CA . GLU A 1 176 ? -16.601 52.474 -31.655 1.00 18.88 175 GLU A CA 1
ATOM 1421 C C . GLU A 1 176 ? -15.220 52.880 -31.164 1.00 18.81 175 GLU A C 1
ATOM 1422 O O . GLU A 1 176 ? -14.439 53.432 -31.945 1.00 21.22 175 GLU A O 1
ATOM 1428 N N . GLN A 1 177 ? -14.899 52.598 -29.902 1.00 17.85 176 GLN A N 1
ATOM 1429 C CA . GLN A 1 177 ? -13.585 52.870 -29.332 1.00 17.32 176 GLN A CA 1
ATOM 1430 C C . GLN A 1 177 ? -12.696 51.635 -29.260 1.00 17.86 176 GLN A C 1
ATOM 1431 O O . GLN A 1 177 ? -11.587 51.721 -28.727 1.00 17.92 176 GLN A O 1
ATOM 1437 N N . VAL A 1 178 ? -13.141 50.498 -29.777 1.00 16.95 177 VAL A N 1
ATOM 1438 C CA . VAL A 1 178 ? -12.467 49.220 -29.549 1.00 16.38 177 VAL A CA 1
ATOM 1439 C C . VAL A 1 178 ? -11.667 48.834 -30.783 1.00 16.71 177 VAL A C 1
ATOM 1440 O O . VAL A 1 178 ? -12.234 48.577 -31.850 1.00 17.87 177 VAL A O 1
ATOM 1444 N N . ALA A 1 179 ? -10.341 48.776 -30.627 1.00 16.55 178 ALA A N 1
ATOM 1445 C CA . ALA A 1 179 ? -9.444 48.429 -31.717 1.00 16.74 178 ALA A CA 1
ATOM 1446 C C . ALA A 1 179 ? -9.385 46.936 -31.976 1.00 16.62 178 ALA A C 1
ATOM 1447 O O . ALA A 1 179 ? -9.026 46.528 -33.087 1.00 17.53 178 ALA A O 1
ATOM 1449 N N . GLY A 1 180 ? -9.678 46.113 -30.979 1.00 15.63 179 GLY A N 1
ATOM 1450 C CA . GLY A 1 180 ? -9.618 44.685 -31.176 1.00 15.59 179 GLY A CA 1
ATOM 1451 C C . GLY A 1 180 ? -10.037 43.949 -29.927 1.00 14.70 179 GLY A C 1
ATOM 1452 O O . GLY A 1 180 ? -10.083 44.508 -28.828 1.00 16.39 179 GLY A O 1
ATOM 1453 N N . VAL A 1 181 ? -10.339 42.673 -30.124 1.00 15.05 180 VAL A N 1
ATOM 1454 C CA . VAL A 1 181 ? -10.670 41.740 -29.057 1.00 14.81 180 VAL A CA 1
ATOM 1455 C C . VAL A 1 181 ? -9.650 40.622 -29.172 1.00 15.42 180 VAL A C 1
ATOM 1456 O O . VAL A 1 181 ? -9.503 40.028 -30.248 1.00 17.83 180 VAL A O 1
ATOM 1460 N N . ILE A 1 182 ? -8.916 40.360 -28.094 1.00 14.05 181 ILE A N 1
ATOM 1461 C CA . ILE A 1 182 ? -7.855 39.359 -28.127 1.00 13.14 181 ILE A CA 1
ATOM 1462 C C . ILE A 1 182 ? -8.139 38.296 -27.069 1.00 13.13 181 ILE A C 1
ATOM 1463 O O . ILE A 1 182 ? -8.264 38.609 -25.880 1.00 15.09 181 ILE A O 1
ATOM 1468 N N . VAL A 1 183 ? -8.252 37.042 -27.505 1.00 14.58 182 VAL A N 1
ATOM 1469 C CA . VAL A 1 183 ? -8.730 35.953 -26.656 1.00 14.79 182 VAL A CA 1
ATOM 1470 C C . VAL A 1 183 ? -7.810 34.747 -26.804 1.00 13.98 182 VAL A C 1
ATOM 1471 O O . VAL A 1 183 ? -7.533 34.306 -27.926 1.00 15.61 182 VAL A O 1
ATOM 1475 N N . SER A 1 184 ? -7.368 34.196 -25.669 1.00 15.03 183 SER A N 1
ATOM 1476 C CA . SER A 1 184 ? -6.690 32.904 -25.642 1.00 15.98 183 SER A CA 1
ATOM 1477 C C . SER A 1 184 ? -7.757 31.831 -25.489 1.00 15.13 183 SER A C 1
ATOM 1478 O O . SER A 1 184 ? -8.423 31.782 -24.444 1.00 17.22 183 SER A O 1
ATOM 1481 N N . PRO A 1 185 ? -7.988 30.986 -26.490 1.00 15.55 184 PRO A N 1
ATOM 1482 C CA . PRO A 1 185 ? -9.139 30.068 -26.411 1.00 17.15 184 PRO A CA 1
ATOM 1483 C C . PRO A 1 185 ? -8.956 29.059 -25.284 1.00 17.54 184 PRO A C 1
ATOM 1484 O O . PRO A 1 185 ? -7.934 28.375 -25.198 1.00 20.85 184 PRO A O 1
ATOM 1488 N N . GLU A 1 186 ? -9.948 28.996 -24.403 1.00 16.72 185 GLU A N 1
ATOM 1489 C CA . GLU A 1 186 ? -10.047 27.972 -23.375 1.00 17.48 185 GLU A CA 1
ATOM 1490 C C . GLU A 1 186 ? -11.095 26.971 -23.850 1.00 16.38 185 GLU A C 1
ATOM 1491 O O . GLU A 1 186 ? -12.267 27.329 -24.046 1.00 19.12 185 GLU A O 1
ATOM 1497 N N . VAL A 1 187 ? -10.683 25.725 -24.047 1.00 18.23 186 VAL A N 1
ATOM 1498 C CA . VAL A 1 187 ? -11.561 24.744 -24.673 1.00 19.09 186 VAL A CA 1
ATOM 1499 C C . VAL A 1 187 ? -11.844 23.555 -23.758 1.00 19.97 186 VAL A C 1
ATOM 1500 O O . VAL A 1 187 ? -12.173 22.472 -24.227 1.00 25.38 186 VAL A O 1
ATOM 1504 N N . LEU A 1 188 ? -11.709 23.750 -22.452 1.00 19.24 187 LEU A N 1
ATOM 1505 C CA . LEU A 1 188 ? -12.247 22.810 -21.479 1.00 17.56 187 LEU A CA 1
ATOM 1506 C C . LEU A 1 188 ? -13.648 23.228 -21.048 1.00 18.52 187 LEU A C 1
ATOM 1507 O O . LEU A 1 188 ? -14.572 22.407 -21.035 1.00 18.63 187 LEU A O 1
ATOM 1512 N N . TYR A 1 189 ? -13.822 24.511 -20.730 1.00 17.75 188 TYR A N 1
ATOM 1513 C CA . TYR A 1 189 ? -15.101 25.030 -20.261 1.00 18.30 188 TYR A CA 1
ATOM 1514 C C . TYR A 1 189 ? -15.994 25.530 -21.385 1.00 18.95 188 TYR A C 1
ATOM 1515 O O . TYR A 1 189 ? -17.194 25.720 -21.164 1.00 21.61 188 TYR A O 1
ATOM 1524 N N . PHE A 1 190 ? -15.442 25.766 -22.569 1.00 18.97 189 PHE A N 1
ATOM 1525 C CA . PHE A 1 190 ? -16.185 26.341 -23.679 1.00 16.83 189 PHE A CA 1
ATOM 1526 C C . PHE A 1 190 ? -15.965 25.495 -24.923 1.00 18.96 189 PHE A C 1
ATOM 1527 O O . PHE A 1 190 ? -14.933 24.836 -25.067 1.00 21.16 189 PHE A O 1
ATOM 1535 N N . ASP A 1 191 ? -16.943 25.507 -25.825 1.00 20.29 190 ASP A N 1
ATOM 1536 C CA . ASP A 1 191 ? -16.803 24.808 -27.093 1.00 20.20 190 ASP A CA 1
ATOM 1537 C C . ASP A 1 191 ? -16.478 25.793 -28.215 1.00 19.16 190 ASP A C 1
ATOM 1538 O O . ASP A 1 191 ? -16.361 27.005 -28.006 1.00 18.34 190 ASP A O 1
ATOM 1543 N N . LEU A 1 192 ? -16.280 25.254 -29.422 1.00 18.50 191 LEU A N 1
ATOM 1544 C CA . LEU A 1 192 ? -15.926 26.122 -30.539 1.00 17.46 191 LEU A CA 1
ATOM 1545 C C . LEU A 1 192 ? -17.026 27.125 -30.837 1.00 17.60 191 LEU A C 1
ATOM 1546 O O . LEU A 1 192 ? -16.736 28.258 -31.243 1.00 17.99 191 LEU A O 1
ATOM 1551 N N . ASP A 1 193 ? -18.290 26.735 -30.632 1.00 18.38 192 ASP A N 1
ATOM 1552 C CA . ASP A 1 193 ? -19.399 27.643 -30.905 1.00 18.89 192 ASP A CA 1
ATOM 1553 C C . ASP A 1 193 ? -19.317 28.896 -30.047 1.00 16.54 192 ASP A C 1
ATOM 1554 O O . ASP A 1 193 ? -19.764 29.970 -30.467 1.00 17.42 192 ASP A O 1
ATOM 1559 N N . HIS A 1 194 ? -18.771 28.779 -28.836 1.00 17.85 193 HIS A N 1
ATOM 1560 C CA . HIS A 1 194 ? -18.581 29.959 -28.001 1.00 16.51 193 HIS A CA 1
ATOM 1561 C C . HIS A 1 194 ? -17.656 30.959 -28.681 1.00 16.02 193 HIS A C 1
ATOM 1562 O O . HIS A 1 194 ? -17.943 32.160 -28.706 1.00 16.60 193 HIS A O 1
ATOM 1569 N N . TYR A 1 195 ? -16.556 30.478 -29.274 1.00 15.38 194 TYR A N 1
ATOM 1570 C CA . TYR A 1 195 ? -15.620 31.377 -29.948 1.00 16.43 194 TYR A CA 1
ATOM 1571 C C . TYR A 1 195 ? -16.178 31.885 -31.274 1.00 17.33 194 TYR A C 1
ATOM 1572 O O . TYR A 1 195 ? -15.923 33.038 -31.652 1.00 15.96 194 TYR A O 1
ATOM 1581 N N . ARG A 1 196 ? -16.976 31.065 -31.966 1.00 16.23 195 ARG A N 1
ATOM 1582 C CA . ARG A 1 196 ? -17.658 31.543 -33.165 1.00 16.06 195 ARG A CA 1
ATOM 1583 C C . ARG A 1 196 ? -18.611 32.679 -32.832 1.00 16.72 195 ARG A C 1
ATOM 1584 O O . ARG A 1 196 ? -18.700 33.662 -33.575 1.00 17.10 195 ARG A O 1
ATOM 1592 N N . ARG A 1 197 ? -19.330 32.571 -31.709 1.00 16.93 196 ARG A N 1
ATOM 1593 C CA . ARG A 1 197 ? -20.205 33.669 -31.302 1.00 17.48 196 ARG A CA 1
ATOM 1594 C C . ARG A 1 197 ? -19.411 34.929 -30.942 1.00 16.88 196 ARG A C 1
ATOM 1595 O O . ARG A 1 197 ? -19.875 36.040 -31.219 1.00 17.15 196 ARG A O 1
ATOM 1603 N N . MET A 1 198 ? -18.222 34.798 -30.327 1.00 16.98 197 MET A N 1
ATOM 1604 C CA . MET A 1 198 ? -17.421 35.999 -30.075 1.00 16.65 197 MET A CA 1
ATOM 1605 C C . MET A 1 198 ? -17.055 36.644 -31.386 1.00 16.81 197 MET A C 1
ATOM 1606 O O . MET A 1 198 ? -17.131 37.868 -31.527 1.00 17.60 197 MET A O 1
ATOM 1611 N N . SER A 1 199 ? -16.584 35.828 -32.334 1.00 16.73 198 SER A N 1
ATOM 1612 C CA . SER A 1 199 ? -16.127 36.361 -33.608 1.00 16.80 198 SER A CA 1
ATOM 1613 C C . SER A 1 199 ? -17.261 37.070 -34.332 1.00 16.30 198 SER A C 1
ATOM 1614 O O . SER A 1 199 ? -17.070 38.158 -34.901 1.00 16.99 198 SER A O 1
ATOM 1617 N N . ALA A 1 200 ? -18.464 36.489 -34.272 1.00 16.24 199 ALA A N 1
ATOM 1618 C CA . ALA A 1 200 ? -19.633 37.072 -34.918 1.00 16.26 199 ALA A CA 1
ATOM 1619 C C . ALA A 1 200 ? -19.993 38.426 -34.315 1.00 17.03 199 ALA A C 1
ATOM 1620 O O . ALA A 1 200 ? -20.357 39.356 -35.043 1.00 16.94 199 ALA A O 1
ATOM 1622 N N . LEU A 1 201 ? -19.937 38.542 -32.988 1.00 16.82 200 LEU A N 1
ATOM 1623 C CA . LEU A 1 201 ? -20.212 39.822 -32.341 1.00 17.11 200 LEU A CA 1
ATOM 1624 C C . LEU A 1 201 ? -19.206 40.872 -32.785 1.00 15.38 200 LEU A C 1
ATOM 1625 O O . LEU A 1 201 ? -19.571 42.002 -33.130 1.00 17.99 200 LEU A O 1
ATOM 1630 N N . CYS A 1 202 ? -17.922 40.505 -32.798 1.00 15.81 201 CYS A N 1
ATOM 1631 C CA . CYS A 1 202 ? -16.898 41.446 -33.233 1.00 16.68 201 CYS A CA 1
ATOM 1632 C C . CYS A 1 202 ? -17.145 41.905 -34.664 1.00 18.95 201 CYS A C 1
ATOM 1633 O O . CYS A 1 202 ? -17.024 43.100 -34.970 1.00 19.09 201 CYS A O 1
ATOM 1636 N N . ALA A 1 203 ? -17.510 40.975 -35.551 1.00 18.18 202 ALA A N 1
ATOM 1637 C CA . ALA A 1 203 ? -17.755 41.348 -36.943 1.00 19.35 202 ALA A CA 1
ATOM 1638 C C . ALA A 1 203 ? -18.913 42.332 -37.066 1.00 18.89 202 ALA A C 1
ATOM 1639 O O . ALA A 1 203 ? -18.872 43.253 -37.893 1.00 21.45 202 ALA A O 1
ATOM 1641 N N . ARG A 1 204 ? -19.958 42.158 -36.253 1.00 19.32 203 ARG A N 1
ATOM 1642 C CA . ARG A 1 204 ? -21.104 43.058 -36.348 1.00 21.55 203 ARG A CA 1
ATOM 1643 C C . ARG A 1 204 ? -20.778 44.477 -35.905 1.00 22.16 203 ARG A C 1
ATOM 1644 O O . ARG A 1 204 ? -21.488 45.411 -36.294 1.00 24.62 203 ARG A O 1
ATOM 1652 N N . TYR A 1 205 ? -19.729 44.666 -35.107 1.00 21.50 204 TYR A N 1
ATOM 1653 C CA . TYR A 1 205 ? -19.317 45.991 -34.668 1.00 20.95 204 TYR A CA 1
ATOM 1654 C C . TYR A 1 205 ? -18.059 46.479 -35.378 1.00 19.83 204 TYR A C 1
ATOM 1655 O O . TYR A 1 205 ? -17.490 47.500 -34.973 1.00 21.25 204 TYR A O 1
ATOM 1664 N N . ASP A 1 206 ? -17.616 45.781 -36.431 1.00 19.41 205 ASP A N 1
ATOM 1665 C CA . ASP A 1 206 ? -16.400 46.157 -37.169 1.00 18.53 205 ASP A CA 1
ATOM 1666 C C . ASP A 1 206 ? -15.174 46.215 -36.255 1.00 17.99 205 ASP A C 1
ATOM 1667 O O . ASP A 1 206 ? -14.359 47.135 -36.335 1.00 18.73 205 ASP A O 1
ATOM 1672 N N . VAL A 1 207 ? -15.028 45.220 -35.389 1.00 17.54 206 VAL A N 1
ATOM 1673 C CA . VAL A 1 207 ? -13.916 45.155 -34.449 1.00 16.99 206 VAL A CA 1
ATOM 1674 C C . VAL A 1 207 ? -13.081 43.921 -34.774 1.00 15.65 206 VAL A C 1
ATOM 1675 O O . VAL A 1 207 ? -13.610 42.806 -34.795 1.00 17.03 206 VAL A O 1
ATOM 1679 N N . PRO A 1 208 ? -11.778 44.061 -35.021 1.00 16.51 207 PRO A N 1
ATOM 1680 C CA . PRO A 1 208 ? -10.937 42.880 -35.276 1.00 15.49 207 PRO A CA 1
ATOM 1681 C C . PRO A 1 208 ? -11.002 41.869 -34.139 1.00 15.38 207 PRO A C 1
ATOM 1682 O O . PRO A 1 208 ? -10.903 42.222 -32.960 1.00 18.17 207 PRO A O 1
ATOM 1686 N N . PHE A 1 209 ? -11.163 40.601 -34.505 1.00 15.38 208 PHE A N 1
ATOM 1687 C CA . PHE A 1 209 ? -11.154 39.493 -33.558 1.00 16.12 208 PHE A CA 1
ATOM 1688 C C . PHE A 1 209 ? -9.828 38.751 -33.686 1.00 15.48 208 PHE A C 1
ATOM 1689 O O . PHE A 1 209 ? -9.444 38.325 -34.782 1.00 16.88 208 PHE A O 1
ATOM 1697 N N . MET A 1 210 ? -9.124 38.607 -32.571 1.00 14.94 209 MET A N 1
ATOM 1698 C CA . MET A 1 210 ? -7.756 38.102 -32.604 1.00 14.74 209 MET A CA 1
ATOM 1699 C C . MET A 1 210 ? -7.646 36.926 -31.651 1.00 14.38 209 MET A C 1
ATOM 1700 O O . MET A 1 210 ? -7.953 37.057 -30.462 1.00 16.10 209 MET A O 1
ATOM 1705 N N . LEU A 1 211 ? -7.211 35.783 -32.173 1.00 14.09 210 LEU A N 1
ATOM 1706 C CA . LEU A 1 211 ? -7.023 34.579 -31.380 1.00 14.69 210 LEU A CA 1
ATOM 1707 C C . LEU A 1 211 ? -5.558 34.505 -30.971 1.00 14.62 210 LEU A C 1
ATOM 1708 O O . LEU A 1 211 ? -4.673 34.453 -31.835 1.00 14.63 210 LEU A O 1
ATOM 1713 N N . ASP A 1 212 ? -5.304 34.537 -29.662 1.00 14.30 211 ASP A N 1
ATOM 1714 C CA . ASP A 1 212 ? -3.969 34.279 -29.120 1.00 14.81 211 ASP A CA 1
ATOM 1715 C C . ASP A 1 212 ? -3.843 32.771 -29.008 1.00 14.45 211 ASP A C 1
ATOM 1716 O O . ASP A 1 212 ? -4.328 32.176 -28.049 1.00 14.91 211 ASP A O 1
ATOM 1721 N N . GLU A 1 213 ? -3.174 32.154 -29.983 1.00 13.23 212 GLU A N 1
ATOM 1722 C CA . GLU A 1 213 ? -2.958 30.717 -30.006 1.00 12.27 212 GLU A CA 1
ATOM 1723 C C . GLU A 1 213 ? -1.505 30.372 -29.705 1.00 12.90 212 GLU A C 1
ATOM 1724 O O . GLU A 1 213 ? -0.986 29.345 -30.159 1.00 13.98 212 GLU A O 1
ATOM 1730 N N . VAL A 1 214 ? -0.844 31.225 -28.921 1.00 12.77 213 VAL A N 1
ATOM 1731 C CA . VAL A 1 214 ? 0.535 30.933 -28.526 1.00 13.68 213 VAL A CA 1
ATOM 1732 C C . VAL A 1 214 ? 0.624 29.557 -27.870 1.00 14.69 213 VAL A C 1
ATOM 1733 O O . VAL A 1 214 ? 1.561 28.793 -28.119 1.00 15.72 213 VAL A O 1
ATOM 1737 N N . TYR A 1 215 ? -0.380 29.199 -27.068 1.00 13.94 214 TYR A N 1
ATOM 1738 C CA . TYR A 1 215 ? -0.449 27.895 -26.421 1.00 15.56 214 TYR A CA 1
ATOM 1739 C C . TYR A 1 215 ? -1.237 26.876 -27.236 1.00 15.97 214 TYR A C 1
ATOM 1740 O O . TYR A 1 215 ? -0.776 25.744 -27.425 1.00 16.39 214 TYR A O 1
ATOM 1749 N N . THR A 1 216 ? -2.407 27.265 -27.751 1.00 15.33 215 THR A N 1
ATOM 1750 C CA . THR A 1 216 ? -3.316 26.302 -28.361 1.00 14.93 215 THR A CA 1
ATOM 1751 C C . THR A 1 216 ? -2.996 25.992 -29.816 1.00 14.43 215 THR A C 1
ATOM 1752 O O . THR A 1 216 ? -3.584 25.056 -30.362 1.00 14.53 215 THR A O 1
ATOM 1756 N N . GLY A 1 217 ? -2.073 26.734 -30.447 1.00 13.92 216 GLY A N 1
ATOM 1757 C CA . GLY A 1 217 ? -1.943 26.694 -31.901 1.00 14.34 216 GLY A CA 1
ATOM 1758 C C . GLY A 1 217 ? -1.717 25.317 -32.506 1.00 13.77 216 GLY A C 1
ATOM 1759 O O . GLY A 1 217 ? -2.181 25.041 -33.620 1.00 15.27 216 GLY A O 1
ATOM 1760 N N . PHE A 1 218 ? -0.997 24.439 -31.807 1.00 13.44 217 PHE A N 1
ATOM 1761 C CA . PHE A 1 218 ? -0.714 23.110 -32.342 1.00 13.99 217 PHE A CA 1
ATOM 1762 C C . PHE A 1 218 ? -1.276 22.009 -31.469 1.00 14.13 217 PHE A C 1
ATOM 1763 O O . PHE A 1 218 ? -1.043 20.827 -31.749 1.00 16.43 217 PHE A O 1
ATOM 1771 N N . ARG A 1 219 ? -2.031 22.369 -30.434 1.00 13.74 218 ARG A N 1
ATOM 1772 C CA . ARG A 1 219 ? -2.504 21.399 -29.467 1.00 13.75 218 ARG A CA 1
ATOM 1773 C C . ARG A 1 219 ? -4.012 21.297 -29.386 1.00 14.38 218 ARG A C 1
ATOM 1774 O O . ARG A 1 219 ? -4.510 20.245 -28.985 1.00 15.40 218 ARG A O 1
ATOM 1782 N N . ALA A 1 220 ? -4.754 22.343 -29.759 1.00 14.59 219 ALA A N 1
ATOM 1783 C CA . ALA A 1 220 ? -6.188 22.148 -29.914 1.00 15.77 219 ALA A CA 1
ATOM 1784 C C . ALA A 1 220 ? -6.497 21.374 -31.179 1.00 17.57 219 ALA A C 1
ATOM 1785 O O . ALA A 1 220 ? -7.565 20.765 -31.280 1.00 18.98 219 ALA A O 1
ATOM 1787 N N . GLY A 1 221 ? -5.576 21.395 -32.133 1.00 17.71 220 GLY A N 1
ATOM 1788 C CA . GLY A 1 221 ? -5.698 20.740 -33.411 1.00 19.59 220 GLY A CA 1
ATOM 1789 C C . GLY A 1 221 ? -4.456 21.093 -34.199 1.00 17.67 220 GLY A C 1
ATOM 1790 O O . GLY A 1 221 ? -3.684 21.962 -33.783 1.00 17.23 220 GLY A O 1
ATOM 1791 N N . PRO A 1 222 ? -4.226 20.434 -35.340 1.00 19.49 221 PRO A N 1
ATOM 1792 C CA . PRO A 1 222 ? -2.993 20.702 -36.105 1.00 19.72 221 PRO A CA 1
ATOM 1793 C C . PRO A 1 222 ? -2.933 22.105 -36.673 1.00 16.81 221 PRO A C 1
ATOM 1794 O O . PRO A 1 222 ? -1.835 22.577 -37.004 1.00 17.78 221 PRO A O 1
ATOM 1798 N N . LYS A 1 223 ? -4.081 22.779 -36.795 1.00 18.05 222 LYS A N 1
ATOM 1799 C CA . LYS A 1 223 ? -4.161 24.167 -37.229 1.00 15.79 222 LYS A CA 1
ATOM 1800 C C . LYS A 1 223 ? -4.814 25.035 -36.165 1.00 14.35 222 LYS A C 1
ATOM 1801 O O . LYS A 1 223 ? -5.380 26.087 -36.480 1.00 17.17 222 LYS A O 1
ATOM 1807 N N . GLY A 1 224 ? -4.754 24.596 -34.912 1.00 16.33 223 GLY A N 1
ATOM 1808 C CA . GLY A 1 224 ? -5.270 25.362 -33.803 1.00 15.65 223 GLY A CA 1
ATOM 1809 C C . GLY A 1 224 ? -6.792 25.462 -33.779 1.00 14.99 223 GLY A C 1
ATOM 1810 O O . GLY A 1 224 ? -7.523 24.811 -34.533 1.00 16.60 223 GLY A O 1
ATOM 1811 N N . VAL A 1 225 ? -7.259 26.312 -32.868 1.00 16.14 224 VAL A N 1
ATOM 1812 C CA . VAL A 1 225 ? -8.691 26.600 -32.775 1.00 17.24 224 VAL A CA 1
ATOM 1813 C C . VAL A 1 225 ? -9.188 27.268 -34.056 1.00 15.82 224 VAL A C 1
ATOM 1814 O O . VAL A 1 225 ? -10.287 26.974 -34.546 1.00 16.87 224 VAL A O 1
ATOM 1818 N N . HIS A 1 226 ? -8.391 28.178 -34.616 1.00 15.67 225 HIS A N 1
ATOM 1819 C CA . HIS A 1 226 ? -8.752 28.814 -35.880 1.00 15.31 225 HIS A CA 1
ATOM 1820 C C . HIS A 1 226 ? -9.011 27.772 -36.962 1.00 16.59 225 HIS A C 1
ATOM 1821 O O . HIS A 1 226 ? -10.029 27.824 -37.661 1.00 18.88 225 HIS A O 1
ATOM 1828 N N . GLY A 1 227 ? -8.102 26.807 -37.107 1.00 16.76 226 GLY A N 1
ATOM 1829 C CA . GLY A 1 227 ? -8.247 25.786 -38.134 1.00 18.42 226 GLY A CA 1
ATOM 1830 C C . GLY A 1 227 ? -9.399 24.834 -37.902 1.00 19.01 226 GLY A C 1
ATOM 1831 O O . GLY A 1 227 ? -9.876 24.210 -38.856 1.00 20.87 226 GLY A O 1
ATOM 1832 N N . LEU A 1 228 ? -9.864 24.710 -36.658 1.00 19.33 227 LEU A N 1
ATOM 1833 C CA . LEU A 1 228 ? -11.073 23.940 -36.407 1.00 22.20 227 LEU A CA 1
ATOM 1834 C C . LEU A 1 228 ? -12.323 24.654 -36.899 1.00 22.48 227 LEU A C 1
ATOM 1835 O O . LEU A 1 228 ? -13.402 24.052 -36.888 1.00 25.49 227 LEU A O 1
ATOM 1840 N N . GLY A 1 229 ? -12.210 25.910 -37.329 1.00 19.65 228 GLY A N 1
ATOM 1841 C CA . GLY A 1 229 ? -13.350 26.611 -37.893 1.00 21.01 228 GLY A CA 1
ATOM 1842 C C . GLY A 1 229 ? -13.840 27.805 -37.097 1.00 21.02 228 GLY A C 1
ATOM 1843 O O . GLY A 1 229 ? -15.046 28.064 -37.054 1.00 24.55 228 GLY A O 1
ATOM 1844 N N . VAL A 1 230 ? -12.940 28.533 -36.448 1.00 20.16 229 VAL A N 1
ATOM 1845 C CA . VAL A 1 230 ? -13.290 29.769 -35.759 1.00 19.40 229 VAL A CA 1
ATOM 1846 C C . VAL A 1 230 ? -12.693 30.928 -36.558 1.00 19.81 229 VAL A C 1
ATOM 1847 O O . VAL A 1 230 ? -11.463 31.082 -36.598 1.00 19.07 229 VAL A O 1
ATOM 1851 N N . PRO A 1 231 ? -13.506 31.766 -37.195 1.00 19.12 230 PRO A N 1
ATOM 1852 C CA . PRO A 1 231 ? -12.949 32.864 -37.995 1.00 18.51 230 PRO A CA 1
ATOM 1853 C C . PRO A 1 231 ? -12.259 33.889 -37.115 1.00 17.48 230 PRO A C 1
ATOM 1854 O O . PRO A 1 231 ? -12.687 34.168 -35.993 1.00 20.11 230 PRO A O 1
ATOM 1858 N N . ALA A 1 232 ? -11.178 34.458 -37.637 1.00 16.37 231 ALA A N 1
ATOM 1859 C CA . ALA A 1 232 ? -10.452 35.481 -36.908 1.00 18.10 231 ALA A CA 1
ATOM 1860 C C . ALA A 1 232 ? -9.794 36.411 -37.911 1.00 18.85 231 ALA A C 1
ATOM 1861 O O . ALA A 1 232 ? -9.533 36.039 -39.057 1.00 21.38 231 ALA A O 1
ATOM 1863 N N . ASP A 1 233 ? -9.549 37.635 -37.467 1.00 16.48 232 ASP A N 1
ATOM 1864 C CA . ASP A 1 233 ? -8.811 38.596 -38.264 1.00 16.43 232 ASP A CA 1
ATOM 1865 C C . ASP A 1 233 ? -7.313 38.524 -38.029 1.00 16.34 232 ASP A C 1
ATOM 1866 O O . ASP A 1 233 ? -6.547 38.942 -38.901 1.00 17.69 232 ASP A O 1
ATOM 1871 N N . VAL A 1 234 ? -6.888 38.030 -36.868 1.00 16.43 233 VAL A N 1
ATOM 1872 C CA . VAL A 1 234 ? -5.479 37.855 -36.526 1.00 15.95 233 VAL A CA 1
ATOM 1873 C C . VAL A 1 234 ? -5.367 36.597 -35.681 1.00 14.98 233 VAL A C 1
ATOM 1874 O O . VAL A 1 234 ? -6.224 36.330 -34.830 1.00 16.18 233 VAL A O 1
ATOM 1878 N N . VAL A 1 235 ? -4.315 35.819 -35.913 1.00 14.46 234 VAL A N 1
ATOM 1879 C CA . VAL A 1 235 ? -3.965 34.692 -35.054 1.00 14.84 234 VAL A CA 1
ATOM 1880 C C . VAL A 1 235 ? -2.495 34.834 -34.691 1.00 15.36 234 VAL A C 1
ATOM 1881 O O . VAL A 1 235 ? -1.666 35.096 -35.568 1.00 15.50 234 VAL A O 1
ATOM 1885 N N . VAL A 1 236 ? -2.172 34.658 -33.410 1.00 13.89 235 VAL A N 1
ATOM 1886 C CA . VAL A 1 236 ? -0.789 34.646 -32.931 1.00 13.19 235 VAL A CA 1
ATOM 1887 C C . VAL A 1 236 ? -0.415 33.208 -32.607 1.00 13.37 235 VAL A C 1
ATOM 1888 O O . VAL A 1 236 ? -1.150 32.526 -31.888 1.00 14.29 235 VAL A O 1
ATOM 1892 N N . LEU A 1 237 ? 0.744 32.763 -33.109 1.00 13.50 236 LEU A N 1
ATOM 1893 C CA . LEU A 1 237 ? 1.299 31.452 -32.813 1.00 13.69 236 LEU A CA 1
ATOM 1894 C C . LEU A 1 237 ? 2.638 31.633 -32.118 1.00 14.34 236 LEU A C 1
ATOM 1895 O O . LEU A 1 237 ? 3.292 32.669 -32.255 1.00 15.86 236 LEU A O 1
ATOM 1900 N N . GLY A 1 238 ? 3.044 30.609 -31.375 1.00 14.05 237 GLY A N 1
ATOM 1901 C CA . GLY A 1 238 ? 4.327 30.653 -30.710 1.00 15.39 237 GLY A CA 1
ATOM 1902 C C . GLY A 1 238 ? 4.798 29.297 -30.241 1.00 14.85 237 GLY A C 1
ATOM 1903 O O . GLY A 1 238 ? 5.692 28.710 -30.856 1.00 18.63 237 GLY A O 1
ATOM 1904 N N . LYS A 1 239 ? 4.222 28.776 -29.161 1.00 14.03 238 LYS A N 1
ATOM 1905 C CA . LYS A 1 239 ? 4.713 27.514 -28.625 1.00 14.72 238 LYS A CA 1
ATOM 1906 C C . LYS A 1 239 ? 4.522 26.380 -29.618 1.00 15.39 238 LYS A C 1
ATOM 1907 O O . LYS A 1 239 ? 3.433 26.196 -30.172 1.00 16.70 238 LYS A O 1
ATOM 1913 N N . GLY A 1 240 ? 5.608 25.642 -29.870 1.00 16.00 239 GLY A N 1
ATOM 1914 C CA . GLY A 1 240 ? 5.608 24.552 -30.814 1.00 18.18 239 GLY A CA 1
ATOM 1915 C C . GLY A 1 240 ? 5.972 24.932 -32.233 1.00 16.89 239 GLY A C 1
ATOM 1916 O O . GLY A 1 240 ? 6.362 24.057 -33.011 1.00 17.03 239 GLY A O 1
ATOM 1917 N N . LEU A 1 241 ? 5.841 26.210 -32.593 1.00 14.98 240 LEU A N 1
ATOM 1918 C CA . LEU A 1 241 ? 6.003 26.627 -33.983 1.00 14.46 240 LEU A CA 1
ATOM 1919 C C . LEU A 1 241 ? 7.359 26.212 -34.545 1.00 14.95 240 LEU A C 1
ATOM 1920 O O . LEU A 1 241 ? 7.447 25.750 -35.689 1.00 16.78 240 LEU A O 1
ATOM 1925 N N . ALA A 1 242 ? 8.420 26.330 -33.748 1.00 15.74 241 ALA A N 1
ATOM 1926 C CA . ALA A 1 242 ? 9.749 25.900 -34.168 1.00 14.86 241 ALA A CA 1
ATOM 1927 C C . ALA A 1 242 ? 10.289 24.777 -33.276 1.00 14.75 241 ALA A C 1
ATOM 1928 O O . ALA A 1 242 ? 11.502 24.622 -33.112 1.00 15.80 241 ALA A O 1
ATOM 1930 N N . ASN A 1 243 ? 9.385 24.005 -32.669 1.00 15.23 242 ASN A N 1
ATOM 1931 C CA . ASN A 1 243 ? 9.718 22.819 -31.867 1.00 14.75 242 ASN A CA 1
ATOM 1932 C C . ASN A 1 243 ? 10.807 23.060 -30.821 1.00 16.88 242 ASN A C 1
ATOM 1933 O O . ASN A 1 243 ? 11.722 22.250 -30.652 1.00 17.86 242 ASN A O 1
ATOM 1938 N N . GLY A 1 244 ? 10.695 24.165 -30.092 1.00 15.98 243 GLY A N 1
ATOM 1939 C CA . GLY A 1 244 ? 11.603 24.480 -29.006 1.00 18.95 243 GLY A CA 1
ATOM 1940 C C . GLY A 1 244 ? 12.535 25.635 -29.294 1.00 17.85 243 GLY A C 1
ATOM 1941 O O . GLY A 1 244 ? 13.045 26.256 -28.352 1.00 20.32 243 GLY A O 1
ATOM 1942 N N . HIS A 1 245 ? 12.791 25.929 -30.562 1.00 15.29 244 HIS A N 1
ATOM 1943 C CA . HIS A 1 245 ? 13.505 27.145 -30.904 1.00 17.01 244 HIS A CA 1
ATOM 1944 C C . HIS A 1 245 ? 12.540 28.320 -30.833 1.00 17.67 244 HIS A C 1
ATOM 1945 O O . HIS A 1 245 ? 11.356 28.188 -31.138 1.00 18.87 244 HIS A O 1
ATOM 1952 N N A SER A 1 246 ? 13.048 29.468 -30.403 0.60 19.38 245 SER A N 1
ATOM 1953 N N B SER A 1 246 ? 13.051 29.469 -30.409 0.40 19.35 245 SER A N 1
ATOM 1954 C CA A SER A 1 246 ? 12.191 30.617 -30.137 0.60 19.32 245 SER A CA 1
ATOM 1955 C CA B SER A 1 246 ? 12.189 30.614 -30.140 0.40 19.61 245 SER A CA 1
ATOM 1956 C C A SER A 1 246 ? 11.717 31.259 -31.440 0.60 18.89 245 SER A C 1
ATOM 1957 C C B SER A 1 246 ? 11.717 31.259 -31.442 0.40 18.84 245 SER A C 1
ATOM 1958 O O A SER A 1 246 ? 12.524 31.781 -32.215 0.60 20.48 245 SER A O 1
ATOM 1959 O O B SER A 1 246 ? 12.524 31.787 -32.212 0.40 20.12 245 SER A O 1
ATOM 1964 N N . LEU A 1 247 ? 10.407 31.221 -31.679 1.00 16.96 246 LEU A N 1
ATOM 1965 C CA . LEU A 1 247 ? 9.797 31.874 -32.830 1.00 14.67 246 LEU A CA 1
ATOM 1966 C C . LEU A 1 247 ? 8.316 32.046 -32.530 1.00 14.57 246 LEU A C 1
ATOM 1967 O O . LEU A 1 247 ? 7.689 31.157 -31.952 1.00 17.57 246 LEU A O 1
ATOM 1972 N N . ALA A 1 248 ? 7.779 33.199 -32.904 1.00 13.87 247 ALA A N 1
ATOM 1973 C CA . ALA A 1 248 ? 6.357 33.471 -32.836 1.00 13.28 247 ALA A CA 1
ATOM 1974 C C . ALA A 1 248 ? 5.938 34.095 -34.156 1.00 12.80 247 ALA A C 1
ATOM 1975 O O . ALA A 1 248 ? 6.767 34.625 -34.904 1.00 15.48 247 ALA A O 1
ATOM 1977 N N . ALA A 1 249 ? 4.644 34.022 -34.447 1.00 13.42 248 ALA A N 1
ATOM 1978 C CA . ALA A 1 249 ? 4.119 34.559 -35.698 1.00 13.69 248 ALA A CA 1
ATOM 1979 C C . ALA A 1 249 ? 2.811 35.293 -35.449 1.00 14.54 248 ALA A C 1
ATOM 1980 O O . ALA A 1 249 ? 1.985 34.860 -34.637 1.00 15.29 248 ALA A O 1
ATOM 1982 N N . VAL A 1 250 ? 2.627 36.406 -36.150 1.00 14.02 249 VAL A N 1
ATOM 1983 C CA . VAL A 1 250 ? 1.363 37.135 -36.162 1.00 14.42 249 VAL A CA 1
ATOM 1984 C C . VAL A 1 250 ? 0.867 37.100 -37.598 1.00 12.81 249 VAL A C 1
ATOM 1985 O O . VAL A 1 250 ? 1.502 37.653 -38.498 1.00 15.53 249 VAL A O 1
ATOM 1989 N N . MET A 1 251 ? -0.241 36.412 -37.828 1.00 14.00 250 MET A N 1
ATOM 1990 C CA . MET A 1 251 ? -0.797 36.247 -39.159 1.00 15.60 250 MET A CA 1
ATOM 1991 C C . MET A 1 251 ? -2.202 36.814 -39.191 1.00 15.18 250 MET A C 1
ATOM 1992 O O . MET A 1 251 ? -2.926 36.739 -38.197 1.00 17.15 250 MET A O 1
ATOM 1997 N N . GLY A 1 252 ? -2.584 37.433 -40.303 1.00 15.85 251 GLY A N 1
ATOM 1998 C CA . GLY A 1 252 ? -3.924 37.984 -40.331 1.00 18.42 251 GLY A CA 1
ATOM 1999 C C . GLY A 1 252 ? -4.232 38.794 -41.571 1.00 16.42 251 GLY A C 1
ATOM 2000 O O . GLY A 1 252 ? -3.551 38.707 -42.602 1.00 17.82 251 GLY A O 1
ATOM 2001 N N . ARG A 1 253 ? -5.300 39.574 -41.424 1.00 18.21 252 ARG A N 1
ATOM 2002 C CA . ARG A 1 253 ? -5.861 40.383 -42.486 1.00 19.12 252 ARG A CA 1
ATOM 2003 C C . ARG A 1 253 ? -4.837 41.393 -42.982 1.00 18.86 252 ARG A C 1
ATOM 2004 O O . ARG A 1 253 ? -4.099 41.997 -42.197 1.00 19.37 252 ARG A O 1
ATOM 2012 N N . ARG A 1 254 ? -4.802 41.572 -44.303 1.00 19.24 253 ARG A N 1
ATOM 2013 C CA . ARG A 1 254 ? -3.750 42.360 -44.938 1.00 21.01 253 ARG A CA 1
ATOM 2014 C C . ARG A 1 254 ? -3.635 43.763 -44.350 1.00 18.44 253 ARG A C 1
ATOM 2015 O O . ARG A 1 254 ? -2.526 44.243 -44.086 1.00 21.54 253 ARG A O 1
ATOM 2023 N N . ASP A 1 255 ? -4.765 44.444 -44.140 1.00 21.23 254 ASP A N 1
ATOM 2024 C CA . ASP A 1 255 ? -4.685 45.829 -43.683 1.00 22.69 254 ASP A CA 1
ATOM 2025 C C . ASP A 1 255 ? -4.173 45.928 -42.253 1.00 22.64 254 ASP A C 1
ATOM 2026 O O . ASP A 1 255 ? -3.579 46.944 -41.879 1.00 25.73 254 ASP A O 1
ATOM 2031 N N . ILE A 1 256 ? -4.384 44.894 -41.440 1.00 19.81 255 ILE A N 1
ATOM 2032 C CA . ILE A 1 256 ? -3.861 44.930 -40.084 1.00 19.00 255 ILE A CA 1
ATOM 2033 C C . ILE A 1 256 ? -2.358 44.699 -40.089 1.00 18.19 255 ILE A C 1
ATOM 2034 O O . ILE A 1 256 ? -1.595 45.462 -39.482 1.00 20.20 255 ILE A O 1
ATOM 2039 N N . ILE A 1 257 ? -1.902 43.657 -40.794 1.00 18.02 256 ILE A N 1
ATOM 2040 C CA . ILE A 1 257 ? -0.464 43.394 -40.837 1.00 18.17 256 ILE A CA 1
ATOM 2041 C C . ILE A 1 257 ? 0.274 44.543 -41.507 1.00 18.41 256 ILE A C 1
ATOM 2042 O O . ILE A 1 257 ? 1.395 44.886 -41.115 1.00 21.21 256 ILE A O 1
ATOM 2047 N N . ASP A 1 258 ? -0.350 45.185 -42.489 1.00 18.21 257 ASP A N 1
ATOM 2048 C CA . ASP A 1 258 ? 0.328 46.253 -43.209 1.00 21.03 257 ASP A CA 1
ATOM 2049 C C . ASP A 1 258 ? 0.433 47.536 -42.388 1.00 20.60 257 ASP A C 1
ATOM 2050 O O . ASP A 1 258 ? 1.061 48.496 -42.845 1.00 23.44 257 ASP A O 1
ATOM 2055 N N . ALA A 1 259 ? -0.140 47.574 -41.182 1.00 19.75 258 ALA A N 1
ATOM 2056 C CA . ALA A 1 259 ? 0.140 48.668 -40.264 1.00 21.81 258 ALA A CA 1
ATOM 2057 C C . ALA A 1 259 ? 1.534 48.583 -39.654 1.00 22.87 258 ALA A C 1
ATOM 2058 O O . ALA A 1 259 ? 1.873 49.430 -38.823 1.00 24.43 258 ALA A O 1
ATOM 2060 N N . TYR A 1 260 ? 2.348 47.597 -40.040 1.00 23.07 259 TYR A N 1
ATOM 2061 C CA . TYR A 1 260 ? 3.664 47.443 -39.426 1.00 23.65 259 TYR A CA 1
ATOM 2062 C C . TYR A 1 260 ? 4.506 48.705 -39.600 1.00 26.98 259 TYR A C 1
ATOM 2063 O O . TYR A 1 260 ? 5.077 49.216 -38.630 1.00 27.37 259 TYR A O 1
ATOM 2072 N N . ASP A 1 261 ? 4.570 49.238 -40.825 1.00 28.18 260 ASP A N 1
ATOM 2073 C CA . ASP A 1 261 ? 5.388 50.427 -41.074 1.00 30.88 260 ASP A CA 1
ATOM 2074 C C . ASP A 1 261 ? 5.005 51.577 -40.142 1.00 30.18 260 ASP A C 1
ATOM 2075 O O . ASP A 1 261 ? 5.869 52.187 -39.501 1.00 30.82 260 ASP A O 1
ATOM 2080 N N . VAL A 1 262 ? 3.711 51.877 -40.027 1.00 28.48 261 VAL A N 1
ATOM 2081 C CA . VAL A 1 262 ? 3.337 53.081 -39.283 1.00 31.74 261 VAL A CA 1
ATOM 2082 C C . VAL A 1 262 ? 3.357 52.834 -37.774 1.00 31.99 261 VAL A C 1
ATOM 2083 O O . VAL A 1 262 ? 3.356 53.791 -36.989 1.00 33.22 261 VAL A O 1
ATOM 2087 N N . SER A 1 263 ? 3.388 51.570 -37.344 1.00 31.18 262 SER A N 1
ATOM 2088 C CA . SER A 1 263 ? 3.319 51.264 -35.918 1.00 34.67 262 SER A CA 1
ATOM 2089 C C . SER A 1 263 ? 4.628 51.575 -35.201 1.00 38.89 262 SER A C 1
ATOM 2090 O O . SER A 1 263 ? 4.617 51.890 -34.006 1.00 40.35 262 SER A O 1
ATOM 2093 N N . GLY A 1 264 ? 5.754 51.494 -35.900 1.00 38.64 263 GLY A N 1
ATOM 2094 C CA . GLY A 1 264 ? 7.044 51.600 -35.260 1.00 43.16 263 GLY A CA 1
ATOM 2095 C C . GLY A 1 264 ? 7.598 50.292 -34.745 1.00 45.91 263 GLY A C 1
ATOM 2096 O O . GLY A 1 264 ? 8.659 50.294 -34.104 1.00 48.36 263 GLY A O 1
ATOM 2097 N N . ILE A 1 265 ? 6.915 49.174 -34.989 1.00 46.36 264 ILE A N 1
ATOM 2098 C CA . ILE A 1 265 ? 7.484 47.894 -34.606 1.00 47.76 264 ILE A CA 1
ATOM 2099 C C . ILE A 1 265 ? 8.792 47.670 -35.347 1.00 50.31 264 ILE A C 1
ATOM 2100 O O . ILE A 1 265 ? 8.974 48.094 -36.495 1.00 50.67 264 ILE A O 1
ATOM 2105 N N . GLN A 1 266 ? 9.736 47.076 -34.634 1.00 53.52 265 GLN A N 1
ATOM 2106 C CA . GLN A 1 266 ? 11.058 46.682 -35.089 1.00 55.86 265 GLN A CA 1
ATOM 2107 C C . GLN A 1 266 ? 11.518 45.556 -34.178 1.00 63.37 265 GLN A C 1
ATOM 2108 O O . GLN A 1 266 ? 10.705 44.704 -33.804 1.00 64.41 265 GLN A O 1
ATOM 2114 N N . GLY A 1 267 ? 12.779 45.535 -33.790 1.00 67.93 266 GLY A N 1
ATOM 2115 C CA . GLY A 1 267 ? 13.259 44.332 -33.154 1.00 72.93 266 GLY A CA 1
ATOM 2116 C C . GLY A 1 267 ? 14.104 43.556 -34.134 1.00 78.62 266 GLY A C 1
ATOM 2117 O O . GLY A 1 267 ? 13.625 43.073 -35.166 1.00 78.48 266 GLY A O 1
ATOM 2118 N N . THR A 1 268 ? 15.382 43.435 -33.803 1.00 84.45 267 THR A N 1
ATOM 2119 C CA . THR A 1 268 ? 16.360 42.981 -34.777 1.00 91.16 267 THR A CA 1
ATOM 2120 C C . THR A 1 268 ? 16.251 41.490 -35.012 1.00 73.97 267 THR A C 1
ATOM 2121 O O . THR A 1 268 ? 16.236 41.028 -36.159 1.00 74.34 267 THR A O 1
ATOM 2125 N N . TYR A 1 269 ? 16.238 40.716 -33.933 1.00 56.38 268 TYR A N 1
ATOM 2126 C CA . TYR A 1 269 ? 16.267 39.273 -34.079 1.00 42.00 268 TYR A CA 1
ATOM 2127 C C . TYR A 1 269 ? 14.999 38.723 -34.724 1.00 31.22 268 TYR A C 1
ATOM 2128 O O . TYR A 1 269 ? 14.896 37.504 -34.903 1.00 33.00 268 TYR A O 1
ATOM 2137 N N . THR A 1 270 ? 14.052 39.586 -35.114 1.00 24.03 269 THR A N 1
ATOM 2138 C CA . THR A 1 270 ? 12.880 39.121 -35.849 1.00 23.06 269 THR A CA 1
ATOM 2139 C C . THR A 1 270 ? 13.229 38.575 -37.229 1.00 24.91 269 THR A C 1
ATOM 2140 O O . THR A 1 270 ? 12.426 37.831 -37.800 1.00 30.81 269 THR A O 1
ATOM 2144 N N . ARG A 1 271 ? 14.413 38.891 -37.758 1.00 21.08 270 ARG A N 1
ATOM 2145 C CA . ARG A 1 271 ? 14.866 38.381 -39.048 1.00 20.64 270 ARG A CA 1
ATOM 2146 C C . ARG A 1 271 ? 15.674 37.090 -38.936 1.00 19.30 270 ARG A C 1
ATOM 2147 O O . ARG A 1 271 ? 16.083 36.548 -39.969 1.00 22.27 270 ARG A O 1
ATOM 2155 N N . GLU A 1 272 ? 15.937 36.608 -37.718 1.00 19.00 271 GLU A N 1
ATOM 2156 C CA . GLU A 1 272 ? 16.786 35.436 -37.509 1.00 18.78 271 GLU A CA 1
ATOM 2157 C C . GLU A 1 272 ? 16.258 34.223 -38.279 1.00 16.24 271 GLU A C 1
ATOM 2158 O O . GLU A 1 272 ? 15.096 33.843 -38.139 1.00 16.70 271 GLU A O 1
ATOM 2164 N N . VAL A 1 273 ? 17.124 33.602 -39.078 1.00 15.39 272 VAL A N 1
ATOM 2165 C CA . VAL A 1 273 ? 16.697 32.658 -40.117 1.00 15.00 272 VAL A CA 1
ATOM 2166 C C . VAL A 1 273 ? 16.511 31.216 -39.640 1.00 15.16 272 VAL A C 1
ATOM 2167 O O . VAL A 1 273 ? 15.524 30.562 -40.036 1.00 14.93 272 VAL A O 1
ATOM 2171 N N . PRO A 1 274 ? 17.416 30.660 -38.835 1.00 14.84 273 PRO A N 1
ATOM 2172 C CA . PRO A 1 274 ? 17.324 29.236 -38.475 1.00 14.40 273 PRO A CA 1
ATOM 2173 C C . PRO A 1 274 ? 15.979 28.832 -37.885 1.00 15.08 273 PRO A C 1
ATOM 2174 O O . PRO A 1 274 ? 15.448 27.779 -38.263 1.00 16.15 273 PRO A O 1
ATOM 2178 N N . PRO A 1 275 ? 15.376 29.605 -36.972 1.00 16.13 274 PRO A N 1
ATOM 2179 C CA . PRO A 1 275 ? 14.059 29.171 -36.465 1.00 15.81 274 PRO A CA 1
ATOM 2180 C C . PRO A 1 275 ? 12.991 29.111 -37.542 1.00 16.05 274 PRO A C 1
ATOM 2181 O O . PRO A 1 275 ? 12.052 28.308 -37.431 1.00 15.57 274 PRO A O 1
ATOM 2185 N N . MET A 1 276 ? 13.100 29.941 -38.586 1.00 15.32 275 MET A N 1
ATOM 2186 C CA . MET A 1 276 ? 12.151 29.838 -39.695 1.00 16.01 275 MET A CA 1
ATOM 2187 C C . MET A 1 276 ? 12.336 28.557 -40.498 1.00 16.26 275 MET A C 1
ATOM 2188 O O . MET A 1 276 ? 11.353 27.941 -40.925 1.00 16.72 275 MET A O 1
ATOM 2193 N N . ALA A 1 277 ? 13.584 28.138 -40.711 1.00 15.47 276 ALA A N 1
ATOM 2194 C CA . ALA A 1 277 ? 13.830 26.831 -41.309 1.00 16.96 276 ALA A CA 1
ATOM 2195 C C . ALA A 1 277 ? 13.250 25.718 -40.445 1.00 16.94 276 ALA A C 1
ATOM 2196 O O . ALA A 1 277 ? 12.719 24.730 -40.964 1.00 16.96 276 ALA A O 1
ATOM 2198 N N . ALA A 1 278 ? 13.367 25.852 -39.122 1.00 16.10 277 ALA A N 1
ATOM 2199 C CA . ALA A 1 278 ? 12.818 24.854 -38.209 1.00 15.82 277 ALA A CA 1
ATOM 2200 C C . ALA A 1 278 ? 11.301 24.784 -38.320 1.00 14.79 277 ALA A C 1
ATOM 2201 O O . ALA A 1 278 ? 10.718 23.692 -38.345 1.00 14.92 277 ALA A O 1
ATOM 2203 N N . ALA A 1 279 ? 10.645 25.942 -38.385 1.00 14.79 278 ALA A N 1
ATOM 2204 C CA . ALA A 1 279 ? 9.188 25.969 -38.490 1.00 15.04 278 ALA A CA 1
ATOM 2205 C C . ALA A 1 279 ? 8.698 25.331 -39.791 1.00 15.12 278 ALA A C 1
ATOM 2206 O O . ALA A 1 279 ? 7.693 24.607 -39.795 1.00 15.11 278 ALA A O 1
ATOM 2208 N N . LEU A 1 280 ? 9.383 25.589 -40.908 1.00 15.58 279 LEU A N 1
ATOM 2209 C CA . LEU A 1 280 ? 9.052 24.884 -42.142 1.00 16.26 279 LEU A CA 1
ATOM 2210 C C . LEU A 1 280 ? 9.108 23.372 -41.942 1.00 17.76 279 LEU A C 1
ATOM 2211 O O . LEU A 1 280 ? 8.228 22.648 -42.417 1.00 17.90 279 LEU A O 1
ATOM 2216 N N . ALA A 1 281 ? 10.141 22.879 -41.244 1.00 16.74 280 ALA A N 1
ATOM 2217 C CA . ALA A 1 281 ? 10.252 21.446 -40.973 1.00 15.96 280 ALA A CA 1
ATOM 2218 C C . ALA A 1 281 ? 9.126 20.954 -40.070 1.00 16.91 280 ALA A C 1
ATOM 2219 O O . ALA A 1 281 ? 8.630 19.835 -40.251 1.00 17.12 280 ALA A O 1
ATOM 2221 N N . VAL A 1 282 ? 8.704 21.777 -39.099 1.00 16.63 281 VAL A N 1
ATOM 2222 C CA . VAL A 1 282 ? 7.609 21.393 -38.206 1.00 15.53 281 VAL A CA 1
ATOM 2223 C C . VAL A 1 282 ? 6.316 21.208 -38.995 1.00 16.15 281 VAL A C 1
ATOM 2224 O O . VAL A 1 282 ? 5.611 20.201 -38.843 1.00 15.84 281 VAL A O 1
ATOM 2228 N N . PHE A 1 283 ? 5.987 22.175 -39.859 1.00 17.58 282 PHE A N 1
ATOM 2229 C CA . PHE A 1 283 ? 4.776 22.030 -40.666 1.00 16.44 282 PHE A CA 1
ATOM 2230 C C . PHE A 1 283 ? 4.832 20.779 -41.533 1.00 16.98 282 PHE A C 1
ATOM 2231 O O . PHE A 1 283 ? 3.820 20.087 -41.699 1.00 18.57 282 PHE A O 1
ATOM 2239 N N . GLU A 1 284 ? 6.007 20.474 -42.093 1.00 18.46 283 GLU A N 1
ATOM 2240 C CA . GLU A 1 284 ? 6.146 19.279 -42.921 1.00 19.34 283 GLU A CA 1
ATOM 2241 C C . GLU A 1 284 ? 5.848 18.013 -42.125 1.00 18.59 283 GLU A C 1
ATOM 2242 O O . GLU A 1 284 ? 5.178 17.101 -42.624 1.00 20.64 283 GLU A O 1
ATOM 2248 N N . VAL A 1 285 ? 6.332 17.939 -40.882 1.00 17.23 284 VAL A N 1
ATOM 2249 C CA . VAL A 1 285 ? 6.037 16.783 -40.038 1.00 16.74 284 VAL A CA 1
ATOM 2250 C C . VAL A 1 285 ? 4.554 16.745 -39.678 1.00 17.37 284 VAL A C 1
ATOM 2251 O O . VAL A 1 285 ? 3.908 15.692 -39.764 1.00 20.17 284 VAL A O 1
ATOM 2255 N N . LEU A 1 286 ? 3.996 17.889 -39.253 1.00 18.50 285 LEU A N 1
ATOM 2256 C CA . LEU A 1 286 ? 2.591 17.904 -38.839 1.00 19.17 285 LEU A CA 1
ATOM 2257 C C . LEU A 1 286 ? 1.665 17.522 -39.984 1.00 19.28 285 LEU A C 1
ATOM 2258 O O . LEU A 1 286 ? 0.571 16.992 -39.750 1.00 21.96 285 LEU A O 1
ATOM 2263 N N . ASP A 1 287 ? 2.073 17.797 -41.215 1.00 21.37 286 ASP A N 1
ATOM 2264 C CA . ASP A 1 287 ? 1.275 17.523 -42.401 1.00 23.61 286 ASP A CA 1
ATOM 2265 C C . ASP A 1 287 ? 1.509 16.123 -42.944 1.00 24.06 286 ASP A C 1
ATOM 2266 O O . ASP A 1 287 ? 0.862 15.739 -43.924 1.00 26.53 286 ASP A O 1
ATOM 2271 N N . THR A 1 288 ? 2.437 15.373 -42.359 1.00 21.41 287 THR A N 1
ATOM 2272 C CA . THR A 1 288 ? 2.710 14.002 -42.783 1.00 20.48 287 THR A CA 1
ATOM 2273 C C . THR A 1 288 ? 1.590 13.091 -42.289 1.00 20.10 287 THR A C 1
ATOM 2274 O O . THR A 1 288 ? 1.290 13.085 -41.090 1.00 21.02 287 THR A O 1
ATOM 2278 N N . PRO A 1 289 ? 0.947 12.329 -43.175 1.00 21.94 288 PRO A N 1
ATOM 2279 C CA . PRO A 1 289 ? -0.204 11.509 -42.770 1.00 23.08 288 PRO A CA 1
ATOM 2280 C C . PRO A 1 289 ? 0.101 10.618 -41.574 1.00 23.01 288 PRO A C 1
ATOM 2281 O O . PRO A 1 289 ? 1.123 9.923 -41.525 1.00 23.93 288 PRO A O 1
ATOM 2285 N N . GLY A 1 290 ? -0.799 10.644 -40.595 1.00 22.20 289 GLY A N 1
ATOM 2286 C CA . GLY A 1 290 ? -0.703 9.779 -39.445 1.00 23.08 289 GLY A CA 1
ATOM 2287 C C . GLY A 1 290 ? 0.007 10.366 -38.244 1.00 20.20 289 GLY A C 1
ATOM 2288 O O . GLY A 1 290 ? -0.220 9.899 -37.124 1.00 22.69 289 GLY A O 1
ATOM 2289 N N . VAL A 1 291 ? 0.864 11.373 -38.436 1.00 19.67 290 VAL A N 1
ATOM 2290 C CA . VAL A 1 291 ? 1.668 11.885 -37.327 1.00 19.12 290 VAL A CA 1
ATOM 2291 C C . VAL A 1 291 ? 0.777 12.512 -36.259 1.00 17.20 290 VAL A C 1
ATOM 2292 O O . VAL A 1 291 ? 0.854 12.163 -35.074 1.00 17.85 290 VAL A O 1
ATOM 2296 N N . TYR A 1 292 ? -0.081 13.450 -36.658 1.00 17.35 291 TYR A N 1
ATOM 2297 C CA . TYR A 1 292 ? -0.921 14.116 -35.670 1.00 17.72 291 TYR A CA 1
ATOM 2298 C C . TYR A 1 292 ? -1.936 13.152 -35.076 1.00 15.73 291 TYR A C 1
ATOM 2299 O O . TYR A 1 292 ? -2.218 13.199 -33.870 1.00 17.16 291 TYR A O 1
ATOM 2308 N N . GLU A 1 293 ? -2.482 12.263 -35.908 1.00 18.08 292 GLU A N 1
ATOM 2309 C CA . GLU A 1 293 ? -3.458 11.295 -35.423 1.00 19.31 292 GLU A CA 1
ATOM 2310 C C . GLU A 1 293 ? -2.837 10.380 -34.367 1.00 17.22 292 GLU A C 1
ATOM 2311 O O . GLU A 1 293 ? -3.486 10.035 -33.369 1.00 19.03 292 GLU A O 1
ATOM 2317 N N . HIS A 1 294 ? -1.575 9.983 -34.565 1.00 16.90 293 HIS A N 1
ATOM 2318 C CA . HIS A 1 294 ? -0.917 9.135 -33.575 1.00 18.29 293 HIS A CA 1
ATOM 2319 C C . HIS A 1 294 ? -0.686 9.887 -32.273 1.00 16.35 293 HIS A C 1
ATOM 2320 O O . HIS A 1 294 ? -0.868 9.324 -31.187 1.00 17.18 293 HIS A O 1
ATOM 2327 N N . ALA A 1 295 ? -0.275 11.157 -32.359 1.00 15.59 294 ALA A N 1
ATOM 2328 C CA . ALA A 1 295 ? -0.115 11.958 -31.148 1.00 16.29 294 ALA A CA 1
ATOM 2329 C C . ALA A 1 295 ? -1.426 12.062 -30.378 1.00 15.60 294 ALA A C 1
ATOM 2330 O O . ALA A 1 295 ? -1.443 11.928 -29.153 1.00 16.29 294 ALA A O 1
ATOM 2332 N N . GLU A 1 296 ? -2.541 12.299 -31.075 1.00 15.36 295 GLU A N 1
ATOM 2333 C CA . GLU A 1 296 ? -3.820 12.390 -30.374 1.00 15.78 295 GLU A CA 1
ATOM 2334 C C . GLU A 1 296 ? -4.201 11.061 -29.722 1.00 15.82 295 GLU A C 1
ATOM 2335 O O . GLU A 1 296 ? -4.756 11.045 -28.616 1.00 16.67 295 GLU A O 1
ATOM 2341 N N . ALA A 1 297 ? -3.902 9.935 -30.380 1.00 15.96 296 ALA A N 1
ATOM 2342 C CA . ALA A 1 2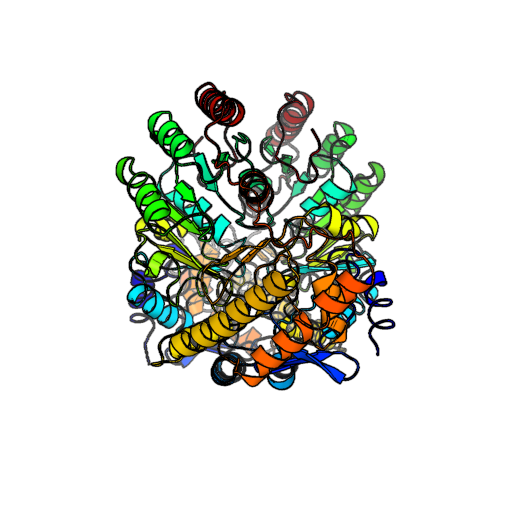97 ? -4.166 8.634 -29.764 1.00 17.05 296 ALA A CA 1
ATOM 2343 C C . ALA A 1 297 ? -3.362 8.457 -28.481 1.00 16.26 296 ALA A C 1
ATOM 2344 O O . ALA A 1 297 ? -3.854 7.883 -27.503 1.00 16.23 296 ALA A O 1
ATOM 2346 N N . MET A 1 298 ? -2.124 8.956 -28.462 1.00 14.91 297 MET A N 1
ATOM 2347 C CA . MET A 1 298 ? -1.301 8.857 -27.261 1.00 14.98 297 MET A CA 1
ATOM 2348 C C . MET A 1 298 ? -1.858 9.742 -26.150 1.00 15.60 297 MET A C 1
ATOM 2349 O O . MET A 1 298 ? -1.876 9.350 -24.976 1.00 16.30 297 MET A O 1
ATOM 2354 N N . GLY A 1 299 ? -2.329 10.936 -26.505 1.00 15.67 298 GLY A N 1
ATOM 2355 C CA . GLY A 1 299 ? -2.962 11.791 -25.516 1.00 15.39 298 GLY A CA 1
ATOM 2356 C C . GLY A 1 299 ? -4.224 11.181 -24.940 1.00 16.08 298 GLY A C 1
ATOM 2357 O O . GLY A 1 299 ? -4.465 11.265 -23.731 1.00 17.85 298 GLY A O 1
ATOM 2358 N N . ARG A 1 300 ? -5.046 10.551 -25.794 1.00 16.50 299 ARG A N 1
ATOM 2359 C CA . ARG A 1 300 ? -6.247 9.876 -25.300 1.00 18.15 299 ARG A CA 1
ATOM 2360 C C . ARG A 1 300 ? -5.884 8.711 -24.396 1.00 16.52 299 ARG A C 1
ATOM 2361 O O . ARG A 1 300 ? -6.552 8.476 -23.382 1.00 18.37 299 ARG A O 1
ATOM 2369 N N . ARG A 1 301 ? -4.838 7.962 -24.756 1.00 16.74 300 ARG A N 1
ATOM 2370 C CA . ARG A 1 301 ? -4.406 6.839 -23.934 1.00 17.69 300 ARG A CA 1
ATOM 2371 C C . ARG A 1 301 ? -3.996 7.322 -22.554 1.00 15.93 300 ARG A C 1
ATOM 2372 O O . ARG A 1 301 ? -4.353 6.714 -21.538 1.00 17.86 300 ARG A O 1
ATOM 2380 N N . LEU A 1 302 ? -3.266 8.438 -22.502 1.00 15.68 301 LEU A N 1
ATOM 2381 C CA . LEU A 1 302 ? -2.831 8.989 -21.226 1.00 15.76 301 LEU A CA 1
ATOM 2382 C C . LEU A 1 302 ? -4.010 9.537 -20.426 1.00 15.87 301 LEU A C 1
ATOM 2383 O O . LEU A 1 302 ? -4.141 9.251 -19.235 1.00 16.73 301 LEU A O 1
ATOM 2388 N N . ALA A 1 303 ? -4.869 10.341 -21.061 1.00 16.10 302 ALA A N 1
ATOM 2389 C CA . ALA A 1 303 ? -6.007 10.931 -20.356 1.00 16.84 302 ALA A CA 1
ATOM 2390 C C . ALA A 1 303 ? -6.944 9.855 -19.821 1.00 17.16 302 ALA A C 1
ATOM 2391 O O . ALA A 1 303 ? -7.355 9.892 -18.654 1.00 17.78 302 ALA A O 1
ATOM 2393 N N . ASP A 1 304 ? -7.287 8.880 -20.663 1.00 17.83 303 ASP A N 1
ATOM 2394 C CA . ASP A 1 304 ? -8.137 7.783 -20.213 1.00 18.63 303 ASP A CA 1
ATOM 2395 C C . ASP A 1 304 ? -7.510 7.040 -19.041 1.00 16.54 303 ASP A C 1
ATOM 2396 O O . ASP A 1 304 ? -8.204 6.697 -18.072 1.00 17.48 303 ASP A O 1
ATOM 2401 N N . GLY A 1 305 ? -6.201 6.781 -19.106 1.00 17.72 304 GLY A N 1
ATOM 2402 C CA . GLY A 1 305 ? -5.551 6.073 -18.015 1.00 16.90 304 GLY A CA 1
ATOM 2403 C C . GLY A 1 305 ? -5.503 6.889 -16.735 1.00 18.23 304 GLY A C 1
ATOM 2404 O O . GLY A 1 305 ? -5.670 6.346 -15.638 1.00 18.39 304 GLY A O 1
ATOM 2405 N N . MET A 1 306 ? -5.264 8.203 -16.846 1.00 16.79 305 MET A N 1
ATOM 2406 C CA . MET A 1 306 ? -5.200 9.021 -15.636 1.00 16.27 305 MET A CA 1
ATOM 2407 C C . MET A 1 306 ? -6.574 9.136 -14.998 1.00 16.21 305 MET A C 1
ATOM 2408 O O . MET A 1 306 ? -6.697 9.126 -13.769 1.00 17.92 305 MET A O 1
ATOM 2413 N N . ARG A 1 307 ? -7.616 9.273 -15.826 1.00 16.79 306 ARG A N 1
ATOM 2414 C CA . ARG A 1 307 ? -8.982 9.308 -15.320 1.00 16.84 306 ARG A CA 1
ATOM 2415 C C . ARG A 1 307 ? -9.333 8.024 -14.579 1.00 18.91 306 ARG A C 1
ATOM 2416 O O . ARG A 1 307 ? -9.940 8.067 -13.501 1.00 19.57 306 ARG A O 1
ATOM 2424 N N . GLU A 1 308 ? -8.956 6.864 -15.116 1.00 21.24 307 GLU A N 1
ATOM 2425 C CA . GLU A 1 308 ? -9.375 5.668 -14.394 1.00 26.36 307 GLU A CA 1
ATOM 2426 C C . GLU A 1 308 ? -8.554 5.439 -13.132 1.00 22.37 307 GLU A C 1
ATOM 2427 O O . GLU A 1 308 ? -9.070 4.850 -12.176 1.00 22.24 307 GLU A O 1
ATOM 2433 N N . ILE A 1 309 ? -7.296 5.903 -13.099 1.00 21.40 308 ILE A N 1
ATOM 2434 C CA . ILE A 1 309 ? -6.496 5.813 -11.875 1.00 18.80 308 ILE A CA 1
ATOM 2435 C C . ILE A 1 309 ? -7.141 6.626 -10.755 1.00 19.33 308 ILE A C 1
ATOM 2436 O O . ILE A 1 309 ? -7.338 6.136 -9.634 1.00 21.39 308 ILE A O 1
ATOM 2441 N N . LEU A 1 310 ? -7.501 7.874 -11.050 1.00 18.92 309 LEU A N 1
ATOM 2442 C CA . LEU A 1 310 ? -8.125 8.721 -10.039 1.00 17.84 309 LEU A CA 1
ATOM 2443 C C . LEU A 1 310 ? -9.474 8.152 -9.611 1.00 19.77 309 LEU A C 1
ATOM 2444 O O . LEU A 1 310 ? -9.776 8.067 -8.413 1.00 20.54 309 LEU A O 1
ATOM 2449 N N . THR A 1 311 ? -10.298 7.758 -10.582 1.00 19.38 310 THR A N 1
ATOM 2450 C CA . THR A 1 311 ? -11.609 7.209 -10.252 1.00 21.86 310 THR A CA 1
ATOM 2451 C C . THR A 1 311 ? -11.472 5.919 -9.454 1.00 21.85 310 THR A C 1
ATOM 2452 O O . THR A 1 311 ? -12.243 5.674 -8.518 1.00 22.82 310 THR A O 1
ATOM 2456 N N . GLY A 1 312 ? -10.468 5.103 -9.784 1.00 21.60 311 GLY A N 1
ATOM 2457 C CA . GLY A 1 312 ? -10.246 3.870 -9.049 1.00 22.54 311 GLY A CA 1
ATOM 2458 C C . GLY A 1 312 ? -9.896 4.090 -7.591 1.00 22.53 311 GLY A C 1
ATOM 2459 O O . GLY A 1 312 ? -10.155 3.228 -6.754 1.00 26.38 311 GLY A O 1
ATOM 2460 N N . GLU A 1 313 ? -9.312 5.236 -7.266 1.00 20.89 312 GLU A N 1
ATOM 2461 C CA . GLU A 1 313 ? -9.044 5.584 -5.878 1.00 20.01 312 GLU A CA 1
ATOM 2462 C C . GLU A 1 313 ? -10.195 6.326 -5.213 1.00 21.66 312 GLU A C 1
ATOM 2463 O O . GLU A 1 313 ? -10.060 6.727 -4.053 1.00 23.70 312 GLU A O 1
ATOM 2469 N N . GLY A 1 314 ? -11.306 6.534 -5.918 1.00 18.99 313 GLY A N 1
ATOM 2470 C CA . GLY A 1 314 ? -12.422 7.283 -5.368 1.00 19.64 313 GLY A CA 1
ATOM 2471 C C . GLY A 1 314 ? -12.251 8.787 -5.324 1.00 17.52 313 GLY A C 1
ATOM 2472 O O . GLY A 1 314 ? -13.023 9.465 -4.632 1.00 19.83 313 GLY A O 1
ATOM 2473 N N . ILE A 1 315 ? -11.275 9.338 -6.039 1.00 18.13 314 ILE A N 1
ATOM 2474 C CA . ILE A 1 315 ? -11.022 10.776 -6.046 1.00 19.56 314 ILE A CA 1
ATOM 2475 C C . ILE A 1 315 ? -11.937 11.407 -7.092 1.00 20.21 314 ILE A C 1
ATOM 2476 O O . ILE A 1 315 ? -11.806 11.086 -8.282 1.00 21.48 314 ILE A O 1
ATOM 2481 N N . PRO A 1 316 ? -12.857 12.283 -6.711 1.00 20.99 315 PRO A N 1
ATOM 2482 C CA . PRO A 1 316 ? -13.628 12.992 -7.737 1.00 21.82 315 PRO A CA 1
ATOM 2483 C C . PRO A 1 316 ? -12.712 13.812 -8.633 1.00 21.51 315 PRO A C 1
ATOM 2484 O O . PRO A 1 316 ? -11.731 14.404 -8.181 1.00 22.87 315 PRO A O 1
ATOM 2488 N N . ASN A 1 317 ? -13.015 13.804 -9.927 1.00 20.17 316 AS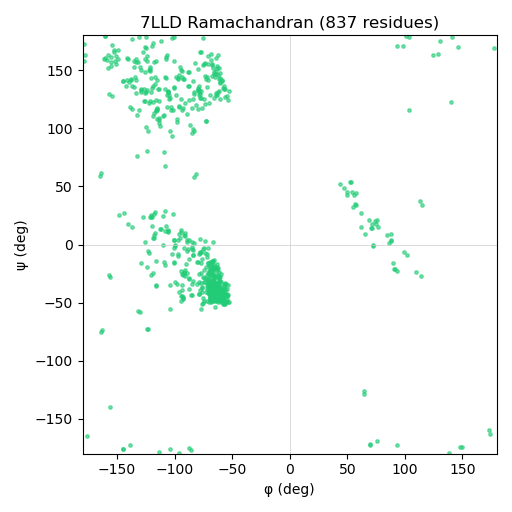N A N 1
ATOM 2489 C CA . ASN A 1 317 ? -12.094 14.371 -10.897 1.00 20.58 316 ASN A CA 1
ATOM 2490 C C . ASN A 1 317 ? -12.829 14.683 -12.190 1.00 18.09 316 ASN A C 1
ATOM 2491 O O . ASN A 1 317 ? -13.906 14.155 -12.472 1.00 20.56 316 ASN A O 1
ATOM 2496 N N . TRP A 1 318 ? -12.206 15.547 -12.980 1.00 18.04 317 TRP A N 1
ATOM 2497 C CA . TRP A 1 318 ? -12.655 15.862 -14.326 1.00 18.61 317 TRP A CA 1
ATOM 2498 C C . TRP A 1 318 ? -11.412 15.889 -15.198 1.00 17.23 317 TRP A C 1
ATOM 2499 O O . TRP A 1 318 ? -10.515 16.703 -14.966 1.00 19.79 317 TRP A O 1
ATOM 2510 N N . VAL A 1 319 ? -11.339 14.977 -16.163 1.00 17.36 318 VAL A N 1
ATOM 2511 C CA . VAL A 1 319 ? -10.244 14.933 -17.125 1.00 17.38 318 VAL A CA 1
ATOM 2512 C C . VAL A 1 319 ? -10.863 15.195 -18.486 1.00 18.13 318 VAL A C 1
ATOM 2513 O O . VAL A 1 319 ? -11.700 14.409 -18.952 1.00 21.08 318 VAL A O 1
ATOM 2517 N N . GLY A 1 320 ? -10.500 16.316 -19.101 1.00 17.46 319 GLY A N 1
ATOM 2518 C CA . GLY A 1 320 ? -11.128 16.673 -20.356 1.00 18.69 319 GLY A CA 1
ATOM 2519 C C . GLY A 1 320 ? -10.293 17.671 -21.124 1.00 17.82 319 GLY A C 1
ATOM 2520 O O . GLY A 1 320 ? -9.232 18.113 -20.673 1.00 17.54 319 GLY A O 1
ATOM 2521 N N . GLY A 1 321 ? -10.807 18.039 -22.295 1.00 19.05 320 GLY A N 1
ATOM 2522 C CA . GLY A 1 321 ? -10.097 18.910 -23.199 1.00 17.33 320 GLY A CA 1
ATOM 2523 C C . GLY A 1 321 ? -9.494 18.146 -24.363 1.00 17.87 320 GLY A C 1
ATOM 2524 O O . GLY A 1 321 ? -9.614 16.918 -24.460 1.00 18.49 320 GLY A O 1
ATOM 2525 N N . PRO A 1 322 ? -8.845 18.867 -25.280 1.00 16.36 321 PRO A N 1
ATOM 2526 C CA . PRO A 1 322 ? -8.221 18.205 -26.435 1.00 17.42 321 PRO A CA 1
ATOM 2527 C C . PRO A 1 322 ? -7.137 17.217 -26.010 1.00 15.96 321 PRO A C 1
ATOM 2528 O O . PRO A 1 322 ? -6.486 17.377 -24.974 1.00 16.47 321 PRO A O 1
ATOM 2532 N N . ALA A 1 323 ? -6.946 16.189 -26.844 1.00 15.42 322 ALA A N 1
ATOM 2533 C CA . ALA A 1 323 ? -6.004 15.119 -26.524 1.00 15.58 322 ALA A CA 1
ATOM 2534 C C . ALA A 1 323 ? -4.590 15.639 -26.274 1.00 15.29 322 ALA A C 1
ATOM 2535 O O . ALA A 1 323 ? -3.871 15.086 -25.432 1.00 16.87 322 ALA A O 1
ATOM 2537 N N . LEU A 1 324 ? -4.159 16.674 -27.003 1.00 14.61 323 LEU A N 1
ATOM 2538 C CA . LEU A 1 324 ? -2.804 17.217 -26.874 1.00 15.68 323 LEU A CA 1
ATOM 2539 C C . LEU A 1 324 ? -2.706 18.337 -25.842 1.00 14.22 323 LEU A C 1
ATOM 2540 O O . LEU A 1 324 ? -1.662 18.983 -25.743 1.00 15.19 323 LEU A O 1
ATOM 2545 N N . MET A 1 325 ? -3.765 18.588 -25.082 1.00 14.73 324 MET A N 1
ATOM 2546 C CA . MET A 1 325 ? -3.759 19.617 -24.038 1.00 13.19 324 MET A CA 1
ATOM 2547 C C . MET A 1 325 ? -4.923 19.417 -23.080 1.00 14.46 324 MET A C 1
ATOM 2548 O O . MET A 1 325 ? -5.797 20.283 -22.964 1.00 16.37 324 MET A O 1
ATOM 2553 N N . PHE A 1 326 ? -4.954 18.283 -22.402 1.00 15.63 325 PHE A N 1
ATOM 2554 C CA . PHE A 1 326 ? -6.085 17.960 -21.551 1.00 16.25 325 PHE A CA 1
ATOM 2555 C C . PHE A 1 326 ? -5.793 18.347 -20.108 1.00 14.96 325 PHE A C 1
ATOM 2556 O O . PHE A 1 326 ? -4.650 18.276 -19.643 1.00 15.25 325 PHE A O 1
ATOM 2564 N N . ASP A 1 327 ? -6.842 18.774 -19.411 1.00 15.39 326 ASP A N 1
ATOM 2565 C CA . ASP A 1 327 ? -6.743 19.210 -18.027 1.00 16.72 326 ASP A CA 1
ATOM 2566 C C . ASP A 1 327 ? -7.176 18.094 -17.089 1.00 16.69 326 ASP A C 1
ATOM 2567 O O . ASP A 1 327 ? -8.098 17.330 -17.396 1.00 17.81 326 ASP A O 1
ATOM 2572 N N . VAL A 1 328 ? -6.506 18.014 -15.946 1.00 16.75 327 VAL A N 1
ATOM 2573 C CA . VAL A 1 328 ? -6.849 17.107 -14.856 1.00 17.77 327 VAL A CA 1
ATOM 2574 C C . VAL A 1 328 ? -7.291 17.998 -13.701 1.00 17.22 327 VAL A C 1
ATOM 2575 O O . VAL A 1 328 ? -6.460 18.640 -13.053 1.00 19.67 327 VAL A O 1
ATOM 2579 N N . VAL A 1 329 ? -8.598 18.071 -13.448 1.00 17.69 328 VAL A N 1
ATOM 2580 C CA . VAL A 1 329 ? -9.154 18.961 -12.431 1.00 17.79 328 VAL A CA 1
ATOM 2581 C C . VAL A 1 329 ? -9.592 18.124 -11.237 1.00 18.82 328 VAL A C 1
ATOM 2582 O O . VAL A 1 329 ? -10.326 17.142 -11.395 1.00 19.18 328 VAL A O 1
ATOM 2586 N N . LEU A 1 330 ? -9.139 18.515 -10.046 1.00 18.88 329 LEU A N 1
ATOM 2587 C CA . LEU A 1 330 ? -9.335 17.763 -8.812 1.00 18.68 329 LEU A CA 1
ATOM 2588 C C . LEU A 1 330 ? -10.129 18.599 -7.810 1.00 19.48 329 LEU A C 1
ATOM 2589 O O . LEU A 1 330 ? -10.405 19.776 -8.079 1.00 19.37 329 LEU A O 1
ATOM 2594 N N . PRO A 1 331 ? -10.539 18.039 -6.664 1.00 20.30 330 PRO A N 1
ATOM 2595 C CA . PRO A 1 331 ? -11.414 18.803 -5.750 1.00 20.99 330 PRO A CA 1
ATOM 2596 C C . PRO A 1 331 ? -10.739 19.985 -5.082 1.00 21.11 330 PRO A C 1
ATOM 2597 O O . PRO A 1 331 ? -11.436 20.840 -4.528 1.00 24.47 330 PRO A O 1
ATOM 2601 N N . ASN A 1 332 ? -9.413 20.045 -5.083 1.00 20.55 331 ASN A N 1
ATOM 2602 C CA . ASN A 1 332 ? -8.689 21.132 -4.447 1.00 20.28 331 ASN A CA 1
ATOM 2603 C C . ASN A 1 332 ? -7.398 21.325 -5.225 1.00 22.09 331 ASN A C 1
ATOM 2604 O O . ASN A 1 332 ? -7.018 20.486 -6.045 1.00 23.25 331 ASN A O 1
ATOM 2609 N N . ASP A 1 333 ? -6.719 22.434 -4.955 1.00 22.35 332 ASP A N 1
ATOM 2610 C CA . ASP A 1 333 ? -5.538 22.821 -5.714 1.00 24.88 332 ASP A CA 1
ATOM 2611 C C . ASP A 1 333 ? -4.236 22.259 -5.154 1.00 24.58 332 ASP A C 1
ATOM 2612 O O . ASP A 1 333 ? -3.165 22.580 -5.684 1.00 28.00 332 ASP A O 1
ATOM 2617 N N . ASP A 1 334 ? -4.294 21.432 -4.111 1.00 22.64 333 ASP A N 1
ATOM 2618 C CA . ASP A 1 334 ? -3.099 20.852 -3.508 1.00 23.25 333 ASP A CA 1
ATOM 2619 C C . ASP A 1 334 ? -2.836 19.422 -3.959 1.00 22.30 333 ASP A C 1
ATOM 2620 O O . ASP A 1 334 ? -1.674 19.019 -4.067 1.00 22.31 333 ASP A O 1
ATOM 2625 N N . LEU A 1 335 ? -3.892 18.656 -4.232 1.00 20.58 334 LEU A N 1
ATOM 2626 C CA . LEU A 1 335 ? -3.756 17.219 -4.448 1.00 18.52 334 LEU A CA 1
ATOM 2627 C C . LEU A 1 335 ? -2.946 16.906 -5.707 1.00 19.63 334 LEU A C 1
ATOM 2628 O O . LEU A 1 335 ? -2.043 16.059 -5.678 1.00 19.73 334 LEU A O 1
ATOM 2633 N N . GLY A 1 336 ? -3.267 17.560 -6.830 1.00 20.44 335 GLY A N 1
ATOM 2634 C CA . GLY A 1 336 ? -2.523 17.299 -8.056 1.00 19.19 335 GLY A CA 1
ATOM 2635 C C . GLY A 1 336 ? -1.037 17.547 -7.887 1.00 20.70 335 GLY A C 1
ATOM 2636 O O . GLY A 1 336 ? -0.210 16.688 -8.203 1.00 20.67 335 GLY A O 1
ATOM 2637 N N . TRP A 1 337 ? -0.685 18.723 -7.362 1.00 21.41 336 TRP A N 1
ATOM 2638 C CA . TRP A 1 337 ? 0.717 19.066 -7.139 1.00 23.71 336 TRP A CA 1
ATOM 2639 C C . TRP A 1 337 ? 1.432 18.017 -6.294 1.00 21.02 336 TRP A C 1
ATOM 2640 O O . TRP A 1 337 ? 2.558 17.629 -6.609 1.00 20.14 336 TRP A O 1
ATOM 2651 N N . GLU A 1 338 ? 0.784 17.519 -5.237 1.00 19.79 337 GLU A N 1
ATOM 2652 C CA . GLU A 1 338 ? 1.443 16.518 -4.402 1.00 19.69 337 GLU A CA 1
ATOM 2653 C C . GLU A 1 338 ? 1.646 15.212 -5.159 1.00 18.09 337 GLU A C 1
ATOM 2654 O O . GLU A 1 338 ? 2.708 14.587 -5.050 1.00 18.37 337 GLU A O 1
ATOM 2660 N N . ILE A 1 339 ? 0.656 14.797 -5.958 1.00 17.99 338 ILE A N 1
ATOM 2661 C CA . ILE A 1 339 ? 0.829 13.593 -6.768 1.00 17.08 338 ILE A CA 1
ATOM 2662 C C . ILE A 1 339 ? 1.959 13.781 -7.774 1.00 16.82 338 ILE A C 1
ATOM 2663 O O . ILE A 1 339 ? 2.814 12.903 -7.945 1.00 17.12 338 ILE A O 1
ATOM 2668 N N . TYR A 1 340 ? 1.991 14.935 -8.439 1.00 16.13 339 TYR A N 1
ATOM 2669 C CA . TYR A 1 340 ? 2.990 15.153 -9.478 1.00 17.02 339 TYR A CA 1
ATOM 2670 C C . TYR A 1 340 ? 4.395 15.213 -8.889 1.00 16.88 339 TYR A C 1
ATOM 2671 O O . TYR A 1 340 ? 5.345 14.681 -9.480 1.00 17.73 339 TYR A O 1
ATOM 2680 N N . LYS A 1 341 ? 4.556 15.843 -7.720 1.00 18.56 340 LYS A N 1
ATOM 2681 C CA . LYS A 1 341 ? 5.876 15.844 -7.086 1.00 19.70 340 LYS A CA 1
ATOM 2682 C C . LYS A 1 341 ? 6.329 14.425 -6.759 1.00 18.48 340 LYS A C 1
ATOM 2683 O O . LYS A 1 341 ? 7.503 14.074 -6.942 1.00 18.94 340 LYS A O 1
ATOM 2689 N N . THR A 1 342 ? 5.407 13.597 -6.269 1.00 18.70 341 THR A N 1
ATOM 2690 C CA . THR A 1 342 ? 5.736 12.218 -5.952 1.00 18.82 341 THR A CA 1
ATOM 2691 C C . THR A 1 342 ? 6.050 11.427 -7.214 1.00 19.43 341 THR A C 1
ATOM 2692 O O . THR A 1 342 ? 6.940 10.567 -7.207 1.00 20.12 341 THR A O 1
ATOM 2696 N N . ALA A 1 343 ? 5.339 11.712 -8.312 1.00 17.91 342 ALA A N 1
ATOM 2697 C CA . ALA A 1 343 ? 5.557 10.966 -9.550 1.00 18.41 342 ALA A CA 1
ATOM 2698 C C . ALA A 1 343 ? 6.934 11.233 -10.151 1.00 16.83 342 ALA A C 1
ATOM 2699 O O . ALA A 1 343 ? 7.455 10.390 -10.892 1.00 18.25 342 ALA A O 1
ATOM 2701 N N . HIS A 1 344 ? 7.530 12.392 -9.854 1.00 18.30 343 HIS A N 1
ATOM 2702 C CA . HIS A 1 344 ? 8.893 12.664 -10.303 1.00 19.31 343 HIS A CA 1
ATOM 2703 C C . HIS A 1 344 ? 9.837 11.554 -9.867 1.00 21.68 343 HIS A C 1
ATOM 2704 O O . HIS A 1 344 ? 10.756 11.188 -10.609 1.00 23.58 343 HIS A O 1
ATOM 2711 N N . ASP A 1 345 ? 9.591 10.984 -8.688 1.00 24.22 344 ASP A N 1
ATOM 2712 C CA . ASP A 1 345 ? 10.433 9.952 -8.113 1.00 30.05 344 ASP A CA 1
ATOM 2713 C C . ASP A 1 345 ? 10.379 8.687 -8.956 1.00 24.68 344 ASP A C 1
ATOM 2714 O O . ASP A 1 345 ? 11.256 7.824 -8.836 1.00 27.84 344 ASP A O 1
ATOM 2719 N N . PHE A 1 346 ? 9.326 8.537 -9.761 1.00 22.63 345 PHE A N 1
ATOM 2720 C CA . PHE A 1 346 ? 9.083 7.354 -10.573 1.00 22.37 345 PHE A CA 1
ATOM 2721 C C . PHE A 1 346 ? 9.335 7.616 -12.053 1.00 21.96 345 PHE A C 1
ATOM 2722 O O . PHE A 1 346 ? 8.880 6.850 -12.907 1.00 25.94 345 PHE A O 1
ATOM 2730 N N . GLY A 1 347 ? 10.030 8.699 -12.375 1.00 19.86 346 GLY A N 1
ATOM 2731 C CA . GLY A 1 347 ? 10.479 8.902 -13.736 1.00 20.42 346 GLY A CA 1
ATOM 2732 C C . GLY A 1 347 ? 9.535 9.605 -14.693 1.00 18.13 346 GLY A C 1
ATOM 2733 O O . GLY A 1 347 ? 9.500 9.256 -15.878 1.00 17.83 346 GLY A O 1
ATOM 2734 N N A VAL A 1 348 ? 8.752 10.574 -14.205 0.73 16.90 347 VAL A N 1
ATOM 2735 N N B VAL A 1 348 ? 8.785 10.596 -14.217 0.27 17.28 347 VAL A N 1
ATOM 2736 C CA A VAL A 1 348 ? 7.893 11.398 -15.059 0.73 17.29 347 VAL A CA 1
ATOM 2737 C CA B VAL A 1 348 ? 7.970 11.422 -15.099 0.27 16.80 347 VAL A CA 1
ATOM 2738 C C A VAL A 1 348 ? 7.964 12.853 -14.613 0.73 16.47 347 VAL A C 1
ATOM 2739 C C B VAL A 1 348 ? 7.993 12.865 -14.623 0.27 16.12 347 VAL A C 1
ATOM 2740 O O A VAL A 1 348 ? 8.014 13.134 -13.410 0.73 18.35 347 VAL A O 1
ATOM 2741 O O B VAL A 1 348 ? 8.045 13.145 -13.421 0.27 16.29 347 VAL A O 1
ATOM 2748 N N . TYR A 1 349 ? 7.958 13.782 -15.588 1.00 15.69 348 TYR A N 1
ATOM 2749 C CA . TYR A 1 349 ? 7.652 15.197 -15.345 1.00 15.70 348 TYR A CA 1
ATOM 2750 C C . TYR A 1 349 ? 6.221 15.463 -15.793 1.00 15.39 348 TYR A C 1
ATOM 2751 O O . TYR A 1 349 ? 5.970 15.804 -16.950 1.00 15.60 348 TYR A O 1
ATOM 2760 N N . PHE A 1 350 ? 5.280 15.363 -14.866 1.00 14.83 349 PHE A N 1
ATOM 2761 C CA . PHE A 1 350 ? 3.942 15.832 -15.178 1.00 15.04 349 PHE A CA 1
ATOM 2762 C C . PHE A 1 350 ? 3.914 17.358 -15.163 1.00 15.02 349 PHE A C 1
ATOM 2763 O O . PHE A 1 350 ? 4.743 18.015 -14.523 1.00 16.04 349 PHE A O 1
ATOM 2771 N N . GLU A 1 351 ? 2.962 17.929 -15.902 1.00 16.32 350 GLU A N 1
ATOM 2772 C CA . GLU A 1 351 ? 2.732 19.368 -15.846 1.00 15.79 350 GLU A CA 1
ATOM 2773 C C . GLU A 1 351 ? 1.997 19.703 -14.555 1.00 17.22 350 GLU A C 1
ATOM 2774 O O . GLU A 1 351 ? 0.870 19.243 -14.333 1.00 18.37 350 GLU A O 1
ATOM 2780 N N . ASP A 1 352 ? 2.651 20.501 -13.708 1.00 20.24 351 ASP A N 1
ATOM 2781 C CA . ASP A 1 352 ? 2.143 20.783 -12.369 1.00 24.22 351 ASP A CA 1
ATOM 2782 C C . ASP A 1 352 ? 0.858 21.606 -12.378 1.00 22.90 351 ASP A C 1
ATOM 2783 O O . ASP A 1 352 ? 0.082 21.539 -11.416 1.00 25.86 351 ASP A O 1
ATOM 2788 N N . SER A 1 353 ? 0.612 22.388 -13.432 1.00 21.10 352 SER A N 1
ATOM 2789 C CA . SER A 1 353 ? -0.636 23.140 -13.516 1.00 23.12 352 SER A CA 1
ATOM 2790 C C . SER A 1 353 ? -1.817 22.267 -13.925 1.00 22.22 352 SER A C 1
ATOM 2791 O O . SER A 1 353 ? -2.960 22.742 -13.916 1.00 25.70 352 SER A O 1
ATOM 2794 N N . GLY A 1 354 ? -1.571 21.003 -14.279 1.00 20.74 353 GLY A N 1
ATOM 2795 C CA . GLY A 1 354 ? -2.630 20.057 -14.550 1.00 20.77 353 GLY A CA 1
ATOM 2796 C C . GLY A 1 354 ? -2.960 19.839 -16.013 1.00 19.12 353 GLY A C 1
ATOM 2797 O O . GLY A 1 354 ? -3.774 18.959 -16.309 1.00 20.42 353 GLY A O 1
ATOM 2798 N N . THR A 1 355 ? -2.365 20.600 -16.937 1.00 17.64 354 THR A N 1
ATOM 2799 C CA . THR A 1 355 ? -2.611 20.412 -18.368 1.00 16.12 354 THR A CA 1
ATOM 2800 C C . THR A 1 355 ? -1.473 19.575 -18.947 1.00 15.72 354 THR A C 1
ATOM 2801 O O . THR A 1 355 ? -0.366 20.079 -19.149 1.00 16.71 354 THR A O 1
ATOM 2805 N N . GLN A 1 356 ? -1.748 18.308 -19.235 1.00 14.91 355 GLN A N 1
ATOM 2806 C CA . GLN A 1 356 ? -0.705 17.378 -19.661 1.00 14.29 355 GLN A CA 1
ATOM 2807 C C . GLN A 1 356 ? -0.519 17.433 -21.172 1.00 15.14 355 GLN A C 1
ATOM 2808 O O . GLN A 1 356 ? -1.496 17.459 -21.930 1.00 15.63 355 GLN A O 1
ATOM 2814 N N . LEU A 1 357 ? 0.747 17.444 -21.603 1.00 14.56 356 LEU A N 1
ATOM 2815 C CA . LEU A 1 357 ? 1.104 17.727 -22.995 1.00 15.03 356 LEU A CA 1
ATOM 2816 C C . LEU A 1 357 ? 1.945 16.592 -23.562 1.00 16.01 356 LEU A C 1
ATOM 2817 O O . LEU A 1 357 ? 3.155 16.541 -23.320 1.00 19.25 356 LEU A O 1
ATOM 2822 N N . VAL A 1 358 ? 1.330 15.703 -24.341 1.00 14.41 357 VAL A N 1
ATOM 2823 C CA . VAL A 1 358 ? 2.104 14.694 -25.064 1.00 15.13 357 VAL A CA 1
ATOM 2824 C C . VAL A 1 358 ? 2.733 15.351 -26.290 1.00 15.56 357 VAL A C 1
ATOM 2825 O O . VAL A 1 358 ? 2.336 16.446 -26.697 1.00 16.80 357 VAL A O 1
ATOM 2829 N N . THR A 1 359 ? 3.701 14.683 -26.899 1.00 14.65 358 THR A N 1
ATOM 2830 C CA . THR A 1 359 ? 4.290 15.133 -28.151 1.00 13.44 358 THR A CA 1
ATOM 2831 C C . THR A 1 359 ? 4.210 14.006 -29.169 1.00 14.03 358 THR A C 1
ATOM 2832 O O . THR A 1 359 ? 3.918 12.848 -28.840 1.00 16.27 358 THR A O 1
ATOM 2836 N N . ALA A 1 360 ? 4.514 14.348 -30.423 1.00 14.59 359 ALA A N 1
ATOM 2837 C CA . ALA A 1 360 ? 4.422 13.359 -31.488 1.00 15.73 359 ALA A CA 1
ATOM 2838 C C . ALA A 1 360 ? 5.396 12.197 -31.303 1.00 16.32 359 ALA A C 1
ATOM 2839 O O . ALA A 1 360 ? 5.181 11.123 -31.886 1.00 19.88 359 ALA A O 1
ATOM 2841 N N . ALA A 1 361 ? 6.442 12.373 -30.493 1.00 15.67 360 ALA A N 1
ATOM 2842 C CA . ALA A 1 361 ? 7.409 11.307 -30.250 1.00 16.89 360 ALA A CA 1
ATOM 2843 C C . ALA A 1 361 ? 6.901 10.254 -29.272 1.00 16.39 360 ALA A C 1
ATOM 2844 O O . ALA A 1 361 ? 7.563 9.221 -29.095 1.00 18.26 360 ALA A O 1
ATOM 2846 N N . PHE A 1 362 ? 5.742 10.470 -28.652 1.00 15.25 361 PHE A N 1
ATOM 2847 C CA . PHE A 1 362 ? 5.238 9.497 -27.697 1.00 15.53 361 PHE A CA 1
ATOM 2848 C C . PHE A 1 362 ? 4.881 8.181 -28.380 1.00 16.18 361 PHE A C 1
ATOM 2849 O O . PHE A 1 362 ? 4.440 8.144 -29.531 1.00 18.28 361 PHE A O 1
ATOM 2857 N N . ASP A 1 363 ? 5.087 7.090 -27.652 1.00 16.75 362 ASP A N 1
ATOM 2858 C CA . ASP A 1 363 ? 4.579 5.787 -28.042 1.00 18.23 362 ASP A CA 1
ATOM 2859 C C . ASP A 1 363 ? 3.873 5.179 -26.838 1.00 17.35 362 ASP A C 1
ATOM 2860 O O . ASP A 1 363 ? 3.823 5.781 -25.759 1.00 16.40 362 ASP A O 1
ATOM 2865 N N . GLU A 1 364 ? 3.318 3.979 -27.026 1.00 16.93 363 GLU A N 1
ATOM 2866 C CA . GLU A 1 364 ? 2.568 3.343 -25.947 1.00 18.48 363 GLU A CA 1
ATOM 2867 C C . GLU A 1 364 ? 3.449 3.101 -24.727 1.00 17.35 363 GLU A C 1
ATOM 2868 O O . GLU A 1 364 ? 2.993 3.258 -23.587 1.00 18.00 363 GLU A O 1
ATOM 2874 N N . ALA A 1 365 ? 4.722 2.745 -24.946 1.00 17.43 364 ALA A N 1
ATOM 2875 C CA . ALA A 1 365 ? 5.628 2.506 -23.825 1.00 17.32 364 ALA A CA 1
ATOM 2876 C C . ALA A 1 365 ? 5.817 3.765 -22.984 1.00 16.67 364 ALA A C 1
ATOM 2877 O O . ALA A 1 365 ? 5.864 3.698 -21.753 1.00 17.97 364 ALA A O 1
ATOM 2879 N N . ALA A 1 366 ? 5.954 4.919 -23.631 1.00 16.30 365 ALA A N 1
ATOM 2880 C CA . ALA A 1 366 ? 6.135 6.157 -22.880 1.00 15.75 365 ALA A CA 1
ATOM 2881 C C . ALA A 1 366 ? 4.882 6.507 -22.091 1.00 15.36 365 ALA A C 1
ATOM 2882 O O . ALA A 1 366 ? 4.972 6.892 -20.918 1.00 16.47 365 ALA A O 1
ATOM 2884 N N . VAL A 1 367 ? 3.708 6.392 -22.725 1.00 15.21 366 VAL A N 1
ATOM 2885 C CA . VAL A 1 367 ? 2.448 6.664 -22.031 1.00 14.93 366 VAL A CA 1
ATOM 2886 C C . VAL A 1 367 ? 2.291 5.739 -20.834 1.00 15.25 366 VAL A C 1
ATOM 2887 O O . VAL A 1 367 ? 1.949 6.173 -19.726 1.00 16.92 366 VAL A O 1
ATOM 2891 N N . ASP A 1 368 ? 2.542 4.447 -21.045 1.00 16.35 367 ASP A N 1
ATOM 2892 C CA . ASP A 1 368 ? 2.342 3.448 -20.000 1.00 16.67 367 ASP A CA 1
ATOM 2893 C C . ASP A 1 368 ? 3.334 3.602 -18.858 1.00 16.62 367 ASP A C 1
ATOM 2894 O O . ASP A 1 368 ? 2.982 3.363 -17.696 1.00 18.12 367 ASP A O 1
ATOM 2899 N N . HIS A 1 369 ? 4.558 4.035 -19.160 1.00 15.66 368 HIS A N 1
ATOM 2900 C CA . HIS A 1 369 ? 5.499 4.378 -18.105 1.00 16.07 368 HIS A CA 1
ATOM 2901 C C . HIS A 1 369 ? 4.946 5.500 -17.233 1.00 17.44 368 HIS A C 1
ATOM 2902 O O . HIS A 1 369 ? 4.998 5.430 -15.997 1.00 17.70 368 HIS A O 1
ATOM 2909 N N . ALA A 1 370 ? 4.386 6.536 -17.867 1.00 15.46 369 ALA A N 1
ATOM 2910 C CA . ALA A 1 370 ? 3.822 7.654 -17.116 1.00 15.58 369 ALA A CA 1
ATOM 2911 C C . ALA A 1 370 ? 2.622 7.220 -16.282 1.00 15.52 369 ALA A C 1
ATOM 2912 O O . ALA A 1 370 ? 2.460 7.668 -15.138 1.00 17.45 369 ALA A O 1
ATOM 2914 N N . LEU A 1 371 ? 1.770 6.346 -16.836 1.00 16.15 370 LEU A N 1
ATOM 2915 C CA . LEU A 1 371 ? 0.592 5.891 -16.100 1.00 17.33 370 LEU A CA 1
ATOM 2916 C C . LEU A 1 371 ? 0.987 5.050 -14.895 1.00 18.25 370 LEU A C 1
ATOM 2917 O O . LEU A 1 371 ? 0.382 5.168 -13.821 1.00 18.23 370 LEU A O 1
ATOM 2922 N N . THR A 1 372 ? 2.005 4.200 -15.049 1.00 18.28 371 THR A N 1
ATOM 2923 C CA . THR A 1 372 ? 2.463 3.414 -13.910 1.00 19.80 371 THR A CA 1
ATOM 2924 C C . THR A 1 372 ? 2.976 4.323 -12.800 1.00 18.97 371 THR A C 1
ATOM 2925 O O . THR A 1 372 ? 2.651 4.122 -11.623 1.00 20.13 371 THR A O 1
ATOM 2929 N N . ALA A 1 373 ? 3.721 5.370 -13.165 1.00 19.29 372 ALA A N 1
ATOM 2930 C CA . ALA A 1 373 ? 4.205 6.317 -12.169 1.00 19.05 372 ALA A CA 1
ATOM 2931 C C . ALA A 1 373 ? 3.049 7.047 -11.505 1.00 15.99 372 ALA A C 1
ATOM 2932 O O . ALA A 1 373 ? 3.061 7.272 -10.287 1.00 18.55 372 ALA A O 1
ATOM 2934 N N . PHE A 1 374 ? 2.051 7.448 -12.301 1.00 16.10 373 PHE A N 1
ATOM 2935 C CA . PHE A 1 374 ? 0.889 8.151 -11.768 1.00 16.38 373 PHE A CA 1
ATOM 2936 C C . PHE A 1 374 ? 0.111 7.265 -10.806 1.00 17.15 373 PHE A C 1
ATOM 2937 O O . PHE A 1 374 ? -0.361 7.733 -9.765 1.00 18.08 373 PHE A O 1
ATOM 2945 N N A ARG A 1 375 ? -0.014 5.974 -11.127 0.50 18.78 374 ARG A N 1
ATOM 2946 N N B ARG A 1 375 ? -0.057 5.984 -11.150 0.50 18.56 374 ARG A N 1
ATOM 2947 C CA A ARG A 1 375 ? -0.747 5.057 -10.261 0.50 19.98 374 ARG A CA 1
ATOM 2948 C CA B ARG A 1 375 ? -0.741 5.058 -10.254 0.50 19.81 374 ARG A CA 1
ATOM 2949 C C A ARG A 1 375 ? -0.043 4.882 -8.919 0.50 18.50 374 ARG A C 1
ATOM 2950 C C B ARG A 1 375 ? -0.028 4.980 -8.910 0.50 18.29 374 ARG A C 1
ATOM 2951 O O A ARG A 1 375 ? -0.693 4.870 -7.866 0.50 19.06 374 ARG A O 1
ATOM 2952 O O B ARG A 1 375 ? -0.650 5.133 -7.851 0.50 18.44 374 ARG A O 1
ATOM 2967 N N . LYS A 1 376 ? 1.288 4.751 -8.936 1.00 17.45 375 LYS A N 1
ATOM 2968 C CA . LYS A 1 376 ? 2.043 4.618 -7.694 1.00 19.15 375 LYS A CA 1
ATOM 2969 C C . LYS A 1 376 ? 2.028 5.912 -6.892 1.00 18.19 375 LYS A C 1
ATOM 2970 O O . LYS A 1 376 ? 1.873 5.887 -5.666 1.00 19.90 375 LYS A O 1
ATOM 2976 N N . ALA A 1 377 ? 2.205 7.051 -7.563 1.00 17.02 376 ALA A N 1
ATOM 2977 C CA . ALA A 1 377 ? 2.205 8.326 -6.852 1.00 18.45 376 ALA A CA 1
ATOM 2978 C C . ALA A 1 377 ? 0.844 8.618 -6.235 1.00 17.47 376 ALA A C 1
ATOM 2979 O O . ALA A 1 377 ? 0.766 9.105 -5.101 1.00 19.67 376 ALA A O 1
ATOM 2981 N N . THR A 1 378 ? -0.242 8.345 -6.972 1.00 17.27 377 THR A N 1
ATOM 2982 C CA . THR A 1 378 ? -1.581 8.593 -6.441 1.00 18.28 377 THR A CA 1
ATOM 2983 C C . THR A 1 378 ? -1.833 7.736 -5.206 1.00 18.71 377 THR A C 1
ATOM 2984 O O . THR A 1 378 ? -2.329 8.231 -4.187 1.00 18.88 377 THR A O 1
ATOM 2988 N N . ARG A 1 379 ? -1.454 6.458 -5.273 1.00 19.77 378 ARG A N 1
ATOM 2989 C CA . ARG A 1 379 ? -1.615 5.547 -4.142 1.00 20.77 378 ARG A CA 1
ATOM 2990 C C . ARG A 1 379 ? -0.865 6.052 -2.913 1.00 20.02 378 ARG A C 1
ATOM 2991 O O . ARG A 1 379 ? -1.405 6.074 -1.800 1.00 20.77 378 ARG A O 1
ATOM 2999 N N . GLN A 1 380 ? 0.377 6.494 -3.106 1.00 19.85 379 GLN A N 1
ATOM 3000 C CA . GLN A 1 380 ? 1.179 6.995 -1.996 1.00 20.80 379 GLN A CA 1
ATOM 3001 C C . GLN A 1 380 ? 0.563 8.246 -1.379 1.00 20.64 379 GLN A C 1
ATOM 3002 O O . GLN A 1 380 ? 0.466 8.364 -0.152 1.00 21.99 379 GLN A O 1
ATOM 3008 N N . VAL A 1 381 ? 0.174 9.213 -2.215 1.00 18.58 380 VAL A N 1
ATOM 3009 C CA . VAL A 1 381 ? -0.350 10.470 -1.689 1.00 18.35 380 VAL A CA 1
ATOM 3010 C C . VAL A 1 381 ? -1.692 10.245 -1.002 1.00 18.50 380 VAL A C 1
ATOM 3011 O O . VAL A 1 381 ? -1.951 10.797 0.073 1.00 20.58 380 VAL A O 1
ATOM 3015 N N . VAL A 1 382 ? -2.564 9.437 -1.607 1.00 19.88 381 VAL A N 1
ATOM 3016 C CA . VAL A 1 382 ? -3.846 9.129 -0.972 1.00 20.88 381 VAL A CA 1
ATOM 3017 C C . VAL A 1 382 ? -3.617 8.576 0.427 1.00 21.76 381 VAL A C 1
ATOM 3018 O O . VAL A 1 382 ? -4.245 9.009 1.401 1.00 22.62 381 VAL A O 1
ATOM 3022 N N . ALA A 1 383 ? -2.694 7.621 0.548 1.00 21.74 382 ALA A N 1
ATOM 3023 C CA . ALA A 1 383 ? -2.427 7.011 1.847 1.00 24.04 382 ALA A CA 1
ATOM 3024 C C . ALA A 1 383 ? -1.915 8.036 2.856 1.00 24.39 382 ALA A C 1
ATOM 3025 O O . ALA A 1 383 ? -2.324 8.026 4.025 1.00 27.01 382 ALA A O 1
ATOM 3027 N N A ASP A 1 384 ? -1.034 8.938 2.422 0.48 23.20 383 ASP A N 1
ATOM 3028 N N B ASP A 1 384 ? -1.033 8.936 2.417 0.52 23.59 383 ASP A N 1
ATOM 3029 C CA A ASP A 1 384 ? -0.357 9.847 3.337 0.48 23.26 383 ASP A CA 1
ATOM 3030 C CA B ASP A 1 384 ? -0.337 9.854 3.310 0.52 23.79 383 ASP A CA 1
ATOM 3031 C C A ASP A 1 384 ? -1.121 11.133 3.619 0.48 23.31 383 ASP A C 1
ATOM 3032 C C B ASP A 1 384 ? -1.110 11.133 3.610 0.52 23.69 383 ASP A C 1
ATOM 3033 O O A ASP A 1 384 ? -0.880 11.757 4.659 0.48 24.89 383 ASP A O 1
ATOM 3034 O O B ASP A 1 384 ? -0.874 11.745 4.658 0.52 25.39 383 ASP A O 1
ATOM 3043 N N . ARG A 1 385 ? -2.017 11.559 2.731 1.00 20.38 384 ARG A N 1
ATOM 3044 C CA . ARG A 1 385 ? -2.613 12.898 2.800 1.00 19.76 384 ARG A CA 1
ATOM 3045 C C . ARG A 1 385 ? -4.137 12.867 2.760 1.00 20.58 384 ARG A C 1
ATOM 3046 O O . ARG A 1 385 ? -4.757 13.407 1.834 1.00 20.73 384 ARG A O 1
ATOM 3054 N N . PRO A 1 386 ? -4.779 12.308 3.787 1.00 19.49 385 PRO A N 1
ATOM 3055 C CA . PRO A 1 386 ? -6.250 12.380 3.844 1.00 19.66 385 PRO A CA 1
ATOM 3056 C C . PRO A 1 386 ? -6.780 13.801 3.949 1.00 19.74 385 PRO A C 1
ATOM 3057 O O . PRO A 1 386 ? -7.963 14.019 3.675 1.00 20.27 385 PRO A O 1
ATOM 3061 N N . ASP A 1 387 ? -5.940 14.775 4.323 1.00 20.47 386 ASP A N 1
ATOM 3062 C CA . ASP A 1 387 ? -6.381 16.166 4.367 1.00 23.02 386 ASP A CA 1
ATOM 3063 C C . ASP A 1 387 ? -6.712 16.709 2.981 1.00 22.43 386 ASP A C 1
ATOM 3064 O O . ASP A 1 387 ? -7.538 17.620 2.860 1.00 23.75 386 ASP A O 1
ATOM 3069 N N . ILE A 1 388 ? -6.090 16.174 1.927 1.00 20.63 387 ILE A N 1
ATOM 3070 C CA . ILE A 1 388 ? -6.288 16.682 0.575 1.00 20.22 387 ILE A CA 1
ATOM 3071 C C . ILE A 1 388 ? -6.726 15.613 -0.414 1.00 21.02 387 ILE A C 1
ATOM 3072 O O . ILE A 1 388 ? -6.888 15.915 -1.596 1.00 20.29 387 ILE A O 1
ATOM 3077 N N . ALA A 1 389 ? -6.932 14.366 0.023 1.00 21.42 388 ALA A N 1
ATOM 3078 C CA . ALA A 1 389 ? -7.210 13.246 -0.879 1.00 21.49 388 ALA A CA 1
ATOM 3079 C C . ALA A 1 389 ? -8.523 12.575 -0.487 1.00 21.31 388 ALA A C 1
ATOM 3080 O O . ALA A 1 389 ? -8.530 11.525 0.178 1.00 21.65 388 ALA A O 1
ATOM 3082 N N . PRO A 1 390 ? -9.657 13.147 -0.883 1.00 20.98 389 PRO A N 1
ATOM 3083 C CA . PRO A 1 390 ? -10.944 12.495 -0.596 1.00 21.46 389 PRO A CA 1
ATOM 3084 C C . PRO A 1 390 ? -11.109 11.264 -1.475 1.00 22.90 389 PRO A C 1
ATOM 3085 O O . PRO A 1 390 ? -10.799 11.292 -2.669 1.00 23.45 389 PRO A O 1
ATOM 3089 N N . THR A 1 391 ? -11.575 10.163 -0.871 1.00 21.42 390 THR A N 1
ATOM 3090 C CA . THR A 1 391 ? -11.688 8.885 -1.573 1.00 21.78 390 THR A CA 1
ATOM 3091 C C . THR A 1 391 ? -13.122 8.387 -1.620 1.00 23.54 390 THR A C 1
ATOM 3092 O O . THR A 1 391 ? -13.361 7.211 -1.906 1.00 22.34 390 THR A O 1
ATOM 3096 N N . SER A 1 392 ? -14.071 9.270 -1.347 1.00 25.12 391 SER A N 1
ATOM 3097 C CA . SER A 1 392 ? -15.476 8.937 -1.217 1.00 29.30 391 SER A CA 1
ATOM 3098 C C . SER A 1 392 ? -16.256 9.079 -2.524 1.00 31.63 391 SER A C 1
ATOM 3099 O O . SER A 1 392 ? -17.487 8.977 -2.511 1.00 33.69 391 SER A O 1
ATOM 3102 N N . GLY A 1 393 ? -15.573 9.311 -3.645 1.00 28.57 392 GLY A N 1
ATOM 3103 C CA . GLY A 1 393 ? -16.211 9.273 -4.946 1.00 28.69 392 GLY A CA 1
ATOM 3104 C C . GLY A 1 393 ? -17.077 10.481 -5.270 1.00 30.38 392 GLY A C 1
ATOM 3105 O O . GLY A 1 393 ? -17.076 11.511 -4.589 1.00 34.03 392 GLY A O 1
ATOM 3106 N N . GLY A 1 394 ? -17.834 10.334 -6.350 1.00 27.98 393 GLY A N 1
ATOM 3107 C CA . GLY A 1 394 ? -18.678 11.408 -6.826 1.00 27.12 393 GLY A CA 1
ATOM 3108 C C . GLY A 1 394 ? -17.988 12.259 -7.873 1.00 27.16 393 GLY A C 1
ATOM 3109 O O . GLY A 1 394 ? -16.890 11.963 -8.347 1.00 29.31 393 GLY A O 1
ATOM 3110 N N . GLU A 1 395 ? -18.650 13.354 -8.226 1.00 28.40 394 GLU A N 1
ATOM 3111 C CA . GLU A 1 395 ? -18.137 14.308 -9.196 1.00 28.00 394 GLU A CA 1
ATOM 3112 C C . GLU A 1 395 ? -17.684 15.570 -8.479 1.00 25.58 394 GLU A C 1
ATOM 3113 O O . GLU A 1 395 ? -18.034 15.808 -7.321 1.00 26.84 394 GLU A O 1
ATOM 3119 N N . LEU A 1 396 ? -16.885 16.376 -9.180 1.00 23.90 395 LEU A N 1
ATOM 3120 C CA . LEU A 1 396 ? -16.565 17.702 -8.674 1.00 24.30 395 LEU A CA 1
ATOM 3121 C C . LEU A 1 396 ? -17.855 18.488 -8.497 1.00 24.35 395 LEU A C 1
ATOM 3122 O O . LEU A 1 396 ? -18.776 18.389 -9.313 1.00 26.55 395 LEU A O 1
ATOM 3127 N N . THR A 1 397 ? -17.922 19.281 -7.433 1.00 25.23 396 THR A N 1
ATOM 3128 C CA . THR A 1 397 ? -19.106 20.106 -7.241 1.00 26.58 396 THR A CA 1
ATOM 3129 C C . THR A 1 397 ? -19.183 21.192 -8.313 1.00 26.39 396 THR A C 1
ATOM 3130 O O . THR A 1 397 ? -18.190 21.550 -8.954 1.00 25.87 396 THR A O 1
ATOM 3134 N N . GLU A 1 398 ? -20.395 21.712 -8.512 1.00 27.39 397 GLU A N 1
ATOM 3135 C CA . GLU A 1 398 ? -20.560 22.843 -9.420 1.00 28.09 397 GLU A CA 1
ATOM 3136 C C . GLU A 1 398 ? -19.796 24.061 -8.922 1.00 27.90 397 GLU A C 1
ATOM 3137 O O . GLU A 1 398 ? -19.213 24.805 -9.719 1.00 28.44 397 GLU A O 1
ATOM 3143 N N . GLU A 1 399 ? -19.766 24.267 -7.601 1.00 28.66 398 GLU A N 1
ATOM 3144 C CA A GLU A 1 399 ? -19.016 25.392 -7.054 0.56 28.08 398 GLU A CA 1
ATOM 3145 C CA B GLU A 1 399 ? -19.014 25.384 -7.037 0.44 27.67 398 GLU A CA 1
ATOM 3146 C C . GLU A 1 399 ? -17.524 25.251 -7.333 1.00 25.04 398 GLU A C 1
ATOM 3147 O O . GLU A 1 399 ? -16.866 26.225 -7.725 1.00 27.30 398 GLU A O 1
ATOM 3158 N N . ARG A 1 400 ? -16.971 24.049 -7.153 1.00 23.45 399 ARG A N 1
ATOM 3159 C CA . ARG A 1 400 ? -15.552 23.851 -7.435 1.00 22.88 399 ARG A CA 1
ATOM 3160 C C . ARG A 1 400 ? -15.234 24.143 -8.897 1.00 22.00 399 ARG A C 1
ATOM 3161 O O . ARG A 1 400 ? -14.220 24.786 -9.207 1.00 22.69 399 ARG A O 1
ATOM 3169 N N . LYS A 1 401 ? -16.086 23.687 -9.813 1.00 21.44 400 LYS A N 1
ATOM 3170 C CA . LYS A 1 401 ? -15.821 23.951 -11.226 1.00 21.70 400 LYS A CA 1
ATOM 3171 C C . LYS A 1 401 ? -15.906 25.440 -11.544 1.00 20.94 400 LYS A C 1
ATOM 3172 O O . LYS A 1 401 ? -15.096 25.959 -12.324 1.00 22.14 400 LYS A O 1
ATOM 3178 N N . LEU A 1 402 ? -16.878 26.144 -10.959 1.00 21.33 401 LEU A N 1
ATOM 3179 C CA . LEU A 1 402 ? -16.990 27.576 -11.205 1.00 22.73 401 LEU A CA 1
ATOM 3180 C C . LEU A 1 402 ? -15.823 28.341 -10.592 1.00 21.78 401 LEU A C 1
ATOM 3181 O O . LEU A 1 402 ? -15.281 29.259 -11.218 1.00 23.23 401 LEU A O 1
ATOM 3186 N N . ASP A 1 403 ? -15.425 27.979 -9.371 1.00 23.44 402 ASP A N 1
ATOM 3187 C CA . ASP A 1 403 ? -14.315 28.664 -8.718 1.00 24.63 402 ASP A CA 1
ATOM 3188 C C . ASP A 1 403 ? -13.006 28.391 -9.446 1.00 23.55 402 ASP A C 1
ATOM 3189 O O . ASP A 1 403 ? -12.171 29.293 -9.593 1.00 24.41 402 ASP A O 1
ATOM 3194 N N . PHE A 1 404 ? -12.803 27.150 -9.904 1.00 21.90 403 PHE A N 1
ATOM 3195 C CA . PHE A 1 404 ? -11.577 26.832 -10.632 1.00 20.60 403 PHE A CA 1
ATOM 3196 C C . PHE A 1 404 ? -11.457 27.661 -11.907 1.00 21.63 403 PHE A C 1
ATOM 3197 O O . PHE A 1 404 ? -10.371 28.139 -12.238 1.00 21.42 403 PHE A O 1
ATOM 3205 N N . ALA A 1 405 ? -12.561 27.852 -12.633 1.00 19.79 404 ALA A N 1
ATOM 3206 C CA . ALA A 1 405 ? -12.492 28.621 -13.874 1.00 18.92 404 ALA A CA 1
ATOM 3207 C C . ALA A 1 405 ? -12.103 30.071 -13.611 1.00 19.67 404 ALA A C 1
ATOM 3208 O O . ALA A 1 405 ? -11.312 30.654 -14.362 1.00 18.73 404 ALA A O 1
ATOM 3210 N N . GLU A 1 406 ? -12.646 30.675 -12.553 1.00 19.81 405 GLU A N 1
ATOM 3211 C CA . GLU A 1 406 ? -12.283 32.055 -12.247 1.00 20.24 405 GLU A CA 1
ATOM 3212 C C . GLU A 1 406 ? -10.825 32.157 -11.809 1.00 20.34 405 GLU A C 1
ATOM 3213 O O . GLU A 1 406 ? -10.110 33.079 -12.214 1.00 22.79 405 GLU A O 1
ATOM 3219 N N . GLU A 1 407 ? -10.365 31.208 -10.999 1.00 22.15 406 GLU A N 1
ATOM 3220 C CA A GLU A 1 407 ? -8.995 31.259 -10.493 0.50 23.95 406 GLU A CA 1
ATOM 3221 C CA B GLU A 1 407 ? -8.997 31.277 -10.501 0.50 23.76 406 GLU A CA 1
ATOM 3222 C C . GLU A 1 407 ? -7.978 30.896 -11.572 1.00 22.57 406 GLU A C 1
ATOM 3223 O O . GLU A 1 407 ? -6.903 31.506 -11.654 1.00 22.08 406 GLU A O 1
ATOM 3234 N N . ALA A 1 408 ? -8.292 29.902 -12.406 1.00 20.14 407 ALA A N 1
ATOM 3235 C CA . ALA A 1 408 ? -7.311 29.408 -13.368 1.00 19.67 407 ALA A CA 1
ATOM 3236 C C . ALA A 1 408 ? -7.139 30.343 -14.554 1.00 20.64 407 ALA A C 1
ATOM 3237 O O . ALA A 1 408 ? -6.016 30.542 -15.021 1.00 23.75 407 ALA A O 1
ATOM 3239 N N . PHE A 1 409 ? -8.231 30.909 -15.075 1.00 19.71 408 PHE A N 1
ATOM 3240 C CA . PHE A 1 409 ? -8.095 31.715 -16.283 1.00 19.04 408 PHE A CA 1
ATOM 3241 C C . PHE A 1 409 ? -8.970 32.964 -16.265 1.00 19.04 408 PHE A C 1
ATOM 3242 O O . PHE A 1 409 ? -9.190 33.572 -17.318 1.00 19.50 408 PHE A O 1
ATOM 3250 N N . GLY A 1 410 ? -9.455 33.374 -15.096 1.00 19.81 409 GLY A N 1
ATOM 3251 C CA . GLY A 1 410 ? -10.261 34.574 -15.022 1.00 21.36 409 GLY A CA 1
ATOM 3252 C C . GLY A 1 410 ? -11.620 34.463 -15.672 1.00 20.94 409 GLY A C 1
ATOM 3253 O O . GLY A 1 410 ? -12.212 35.483 -16.012 1.00 23.42 409 GLY A O 1
ATOM 3254 N N . GLY A 1 411 ? -12.137 33.250 -15.858 1.00 19.35 410 GLY A N 1
ATOM 3255 C CA . GLY A 1 411 ? -13.423 33.082 -16.513 1.00 22.04 410 GLY A CA 1
ATOM 3256 C C . GLY A 1 411 ? -14.566 33.384 -15.562 1.00 23.65 410 GLY A C 1
ATOM 3257 O O . GLY A 1 411 ? -14.648 32.811 -14.469 1.00 25.31 410 GLY A O 1
ATOM 3258 N N . LEU A 1 412 ? -15.461 34.282 -15.970 1.00 22.89 411 LEU A N 1
ATOM 3259 C CA . LEU A 1 412 ? -16.600 34.614 -15.125 1.00 24.09 411 LEU A CA 1
ATOM 3260 C C . LEU A 1 412 ? -17.810 33.919 -15.732 1.00 23.63 411 LEU A C 1
ATOM 3261 O O . LEU A 1 412 ? -18.421 34.418 -16.682 1.00 23.81 411 LEU A O 1
ATOM 3266 N N . LEU A 1 413 ? -18.140 32.757 -15.179 1.00 26.26 412 LEU A N 1
ATOM 3267 C CA . LEU A 1 413 ? -19.124 31.855 -15.749 1.00 25.36 412 LEU A CA 1
ATOM 3268 C C . LEU A 1 413 ? -20.459 31.918 -15.029 1.00 27.75 412 LEU A C 1
ATOM 3269 O O . LEU A 1 413 ? -21.433 31.326 -15.505 1.00 30.25 412 LEU A O 1
ATOM 3274 N N . ARG A 1 414 ? -20.531 32.631 -13.912 1.00 26.65 413 ARG A N 1
ATOM 3275 C CA . ARG A 1 414 ? -21.768 32.713 -13.153 1.00 28.72 413 ARG A CA 1
ATOM 3276 C C . ARG A 1 414 ? -22.669 33.795 -13.732 1.00 29.36 413 ARG A C 1
ATOM 3277 O O . ARG A 1 414 ? -22.204 34.858 -14.146 1.00 30.90 413 ARG A O 1
ATOM 3285 N N . ASP A 1 415 ? -23.967 33.515 -13.767 1.00 30.24 414 ASP A N 1
ATOM 3286 C CA . ASP A 1 415 ? -24.974 34.496 -14.151 1.00 31.61 414 ASP A CA 1
ATOM 3287 C C . ASP A 1 415 ? -25.731 34.846 -12.875 1.00 33.94 414 ASP A C 1
ATOM 3288 O O . ASP A 1 415 ? -26.819 34.333 -12.607 1.00 36.70 414 ASP A O 1
ATOM 3293 N N . ASP A 1 416 ? -25.130 35.719 -12.070 1.00 33.62 415 ASP A N 1
ATOM 3294 C CA . ASP A 1 416 ? -25.666 36.039 -10.752 1.00 37.83 415 ASP A CA 1
ATOM 3295 C C . ASP A 1 416 ? -25.546 37.542 -10.519 1.00 37.44 415 ASP A C 1
ATOM 3296 O O . ASP A 1 416 ? -25.171 38.305 -11.416 1.00 35.95 415 ASP A O 1
ATOM 3301 N N . GLU A 1 417 ? -25.856 37.960 -9.289 1.00 38.14 416 GLU A N 1
ATOM 3302 C CA . GLU A 1 417 ? -25.881 39.383 -8.963 1.00 39.25 416 GLU A CA 1
ATOM 3303 C C . GLU A 1 417 ? -24.481 39.982 -8.973 1.00 36.79 416 GLU A C 1
ATOM 3304 O O . GLU A 1 417 ? -24.261 41.047 -9.559 1.00 35.22 416 GLU A O 1
ATOM 3306 N N . ARG A 1 418 ? -23.517 39.315 -8.333 1.00 38.48 417 ARG A N 1
ATOM 3307 C CA . ARG A 1 418 ? -22.164 39.863 -8.280 1.00 41.09 417 ARG A CA 1
ATOM 3308 C C . ARG A 1 418 ? -21.578 40.019 -9.678 1.00 38.57 417 ARG A C 1
ATOM 3309 O O . ARG A 1 418 ? -20.955 41.040 -9.988 1.00 38.37 417 ARG A O 1
ATOM 3317 N N . THR A 1 419 ? -21.782 39.021 -10.541 1.00 37.14 418 THR A N 1
ATOM 3318 C CA . THR A 1 419 ? -21.197 39.077 -11.876 1.00 36.36 418 THR A CA 1
ATOM 3319 C C . THR A 1 419 ? -21.864 40.155 -12.723 1.00 33.59 418 THR A C 1
ATOM 3320 O O . THR A 1 419 ? -21.184 40.922 -13.418 1.00 32.67 418 THR A O 1
ATOM 3324 N N . ASN A 1 420 ? -23.197 40.231 -12.672 1.00 33.94 419 ASN A N 1
ATOM 3325 C CA . ASN A 1 420 ? -23.921 41.217 -13.469 1.00 30.78 419 ASN A CA 1
ATOM 3326 C C . ASN A 1 420 ? -23.613 42.639 -13.016 1.00 29.22 419 ASN A C 1
ATOM 3327 O O . ASN A 1 420 ? -23.473 43.544 -13.847 1.00 29.43 419 ASN A O 1
ATOM 3332 N N . ALA A 1 421 ? -23.509 42.857 -11.705 1.00 30.94 420 ALA A N 1
ATOM 3333 C CA . ALA A 1 421 ? -23.149 44.177 -11.205 1.00 31.26 420 ALA A CA 1
ATOM 3334 C C . ALA A 1 421 ? -21.731 44.551 -11.620 1.00 29.62 420 ALA A C 1
ATOM 3335 O O . ALA A 1 421 ? -21.455 45.715 -11.936 1.00 29.36 420 ALA A O 1
ATOM 3337 N N . LEU A 1 422 ? -20.825 43.567 -11.641 1.00 28.23 421 LEU A N 1
ATOM 3338 C CA . LEU A 1 422 ? -19.460 43.812 -12.089 1.00 27.48 421 LEU A CA 1
ATOM 3339 C C . LEU A 1 422 ? -19.425 44.206 -13.562 1.00 24.40 421 LEU A C 1
ATOM 3340 O O . LEU A 1 422 ? -18.684 45.118 -13.951 1.00 23.79 421 LEU A O 1
ATOM 3345 N N . ILE A 1 423 ? -20.216 43.526 -14.396 1.00 24.40 422 ILE A N 1
ATOM 3346 C CA . ILE A 1 423 ? -20.303 43.892 -15.807 1.00 22.22 422 ILE A CA 1
ATOM 3347 C C . ILE A 1 423 ? -20.761 45.338 -15.954 1.00 21.50 422 ILE A C 1
ATOM 3348 O O . ILE A 1 423 ? -20.142 46.135 -16.667 1.00 20.93 422 ILE A O 1
ATOM 3353 N N . ASP A 1 424 ? -21.861 45.697 -15.282 1.00 23.36 423 ASP A N 1
ATOM 3354 C CA . ASP A 1 424 ? -22.385 47.054 -15.410 1.00 24.28 423 ASP A CA 1
ATOM 3355 C C . ASP A 1 424 ? -21.410 48.084 -14.859 1.00 24.50 423 ASP A C 1
ATOM 3356 O O . ASP A 1 424 ? -21.241 49.163 -15.440 1.00 23.47 423 ASP A O 1
ATOM 3361 N N . GLU A 1 425 ? -20.764 47.768 -13.733 1.00 23.77 424 GLU A N 1
ATOM 3362 C CA . GLU A 1 425 ? -19.806 48.686 -13.126 1.00 24.62 424 GLU A CA 1
ATOM 3363 C C . GLU A 1 425 ? -18.634 48.970 -14.063 1.00 20.84 424 GLU A C 1
ATOM 3364 O O . GLU A 1 425 ? -18.205 50.123 -14.208 1.00 22.72 424 GLU A O 1
ATOM 3370 N N . THR A 1 426 ? -18.122 47.934 -14.727 1.00 20.86 425 THR A N 1
ATOM 3371 C CA . THR A 1 426 ? -16.995 48.113 -15.633 1.00 20.14 425 THR A CA 1
ATOM 3372 C C . THR A 1 426 ? -17.394 48.926 -16.855 1.00 20.11 425 THR A C 1
ATOM 3373 O O . THR A 1 426 ? -16.645 49.804 -17.299 1.00 21.78 425 THR A O 1
ATOM 3377 N N . ILE A 1 427 ? -18.588 48.678 -17.394 1.00 20.40 426 ILE A N 1
ATOM 3378 C CA . ILE A 1 427 ? -19.025 49.440 -18.557 1.00 22.28 426 ILE A CA 1
ATOM 3379 C C . ILE A 1 427 ? -19.202 50.913 -18.204 1.00 21.71 426 ILE A C 1
ATOM 3380 O O . ILE A 1 427 ? -18.816 51.800 -18.973 1.00 22.48 426 ILE A O 1
ATOM 3385 N N . GLU A 1 428 ? -19.771 51.199 -17.030 1.00 22.38 427 GLU A N 1
ATOM 3386 C CA . GLU A 1 428 ? -19.929 52.586 -16.604 1.00 24.16 427 GLU A CA 1
ATOM 3387 C C . GLU A 1 428 ? -18.579 53.264 -16.419 1.00 23.87 427 GLU A C 1
ATOM 3388 O O . GLU A 1 428 ? -18.415 54.444 -16.758 1.00 24.57 427 GLU A O 1
ATOM 3394 N N . LYS A 1 429 ? -17.593 52.527 -15.899 1.00 22.41 428 LYS A N 1
ATOM 3395 C CA . LYS A 1 429 ? -16.248 53.075 -15.750 1.00 22.37 428 LYS A CA 1
ATOM 3396 C C . LYS A 1 429 ? -15.665 53.506 -17.092 1.00 22.04 428 LYS A C 1
ATOM 3397 O O . LYS A 1 429 ? -15.080 54.589 -17.201 1.00 24.32 428 LYS A O 1
ATOM 3403 N N . VAL A 1 430 ? -15.819 52.673 -18.124 1.00 21.72 429 VAL A N 1
ATOM 3404 C CA . VAL A 1 430 ? -15.309 53.013 -19.452 1.00 19.78 429 VAL A CA 1
ATOM 3405 C C . VAL A 1 430 ? -16.062 54.209 -20.029 1.00 20.86 429 VAL A C 1
ATOM 3406 O O . VAL A 1 430 ? -15.455 55.177 -20.512 1.00 20.93 429 VAL A O 1
ATOM 3410 N N . VAL A 1 431 ? -17.396 54.162 -19.980 1.00 21.56 430 VAL A N 1
ATOM 3411 C CA . VAL A 1 431 ? -18.212 55.162 -20.665 1.00 23.56 430 VAL A CA 1
ATOM 3412 C C . VAL A 1 431 ? -18.072 56.536 -20.016 1.00 24.60 430 VAL A C 1
ATOM 3413 O O . VAL A 1 431 ? -18.083 57.563 -20.707 1.00 27.73 430 VAL A O 1
ATOM 3417 N N . ASN A 1 432 ? -17.925 56.585 -18.690 1.00 24.51 431 ASN A N 1
ATOM 3418 C CA . ASN A 1 432 ? -17.922 57.847 -17.957 1.00 26.30 431 ASN A CA 1
ATOM 3419 C C . ASN A 1 432 ? -16.530 58.395 -17.676 1.00 27.45 431 ASN A C 1
ATOM 3420 O O . ASN A 1 432 ? -16.399 59.366 -16.917 1.00 27.34 431 ASN A O 1
ATOM 3425 N N . ARG A 1 433 ? -15.496 57.808 -18.267 1.00 24.51 432 ARG A N 1
ATOM 3426 C CA . ARG A 1 433 ? -14.134 58.202 -17.957 1.00 23.02 432 ARG A CA 1
ATOM 3427 C C . ARG A 1 433 ? -13.800 59.585 -18.515 1.00 22.83 432 ARG A C 1
ATOM 3428 O O . ARG A 1 433 ? -14.469 60.118 -19.406 1.00 23.54 432 ARG A O 1
ATOM 3436 N N . ASP A 1 434 ? -12.737 60.163 -17.967 1.00 23.80 433 ASP A N 1
ATOM 3437 C CA . ASP A 1 434 ? -12.135 61.374 -18.520 1.00 25.37 433 ASP A CA 1
ATOM 3438 C C . ASP A 1 434 ? -11.413 60.999 -19.811 1.00 26.07 433 ASP A C 1
ATOM 3439 O O . ASP A 1 434 ? -10.339 60.393 -19.775 1.00 25.90 433 ASP A O 1
ATOM 3444 N N . ARG A 1 435 ? -11.993 61.371 -20.955 1.00 26.05 434 ARG A N 1
ATOM 3445 C CA . ARG A 1 435 ? -11.453 60.978 -22.252 1.00 27.73 434 ARG A CA 1
ATOM 3446 C C . ARG A 1 435 ? -10.128 61.652 -22.577 1.00 27.96 434 ARG A C 1
ATOM 3447 O O . ARG A 1 435 ? -9.441 61.208 -23.505 1.00 32.12 434 ARG A O 1
ATOM 3455 N N . SER A 1 436 ? -9.756 62.706 -21.851 1.00 27.83 435 SER A N 1
ATOM 3456 C CA . SER A 1 436 ? -8.473 63.360 -22.084 1.00 28.51 435 SER A CA 1
ATOM 3457 C C . SER A 1 436 ? -7.292 62.546 -21.578 1.00 30.46 435 SER A C 1
ATOM 3458 O O . SER A 1 436 ? -6.146 62.929 -21.835 1.00 34.63 435 SER A O 1
ATOM 3461 N N . ILE A 1 437 ? -7.534 61.449 -20.874 1.00 30.66 436 ILE A N 1
ATOM 3462 C CA . ILE A 1 437 ? -6.487 60.670 -20.229 1.00 31.44 436 ILE A CA 1
ATOM 3463 C C . ILE A 1 437 ? -6.470 59.293 -20.874 1.00 29.66 436 ILE A C 1
ATOM 3464 O O . ILE A 1 437 ? -7.436 58.531 -20.744 1.00 28.76 436 ILE A O 1
ATOM 3469 N N . LYS A 1 438 ? -5.380 58.952 -21.546 1.00 30.94 437 LYS A N 1
ATOM 3470 C CA . LYS A 1 438 ? -5.361 57.682 -22.254 1.00 31.69 437 LYS A CA 1
ATOM 3471 C C . LYS A 1 438 ? -3.934 57.180 -22.358 1.00 27.56 437 LYS A C 1
ATOM 3472 O O . LYS A 1 438 ? -2.984 57.911 -22.042 1.00 30.27 437 LYS A O 1
ATOM 3478 N N . PRO A 1 439 ? -3.748 55.915 -22.745 1.00 26.44 438 PRO A N 1
ATOM 3479 C CA . PRO A 1 439 ? -2.392 55.371 -22.830 1.00 23.82 438 PRO A CA 1
ATOM 3480 C C . PRO A 1 439 ? -1.570 56.078 -23.889 1.00 23.23 438 PRO A C 1
ATOM 3481 O O . PRO A 1 439 ? -2.091 56.726 -24.798 1.00 23.24 438 PRO A O 1
ATOM 3485 N N . VAL A 1 440 ? -0.255 55.938 -23.753 1.00 24.35 439 VAL A N 1
ATOM 3486 C CA . VAL A 1 440 ? 0.667 56.390 -24.784 1.00 24.85 439 VAL A CA 1
ATOM 3487 C C . VAL A 1 440 ? 0.571 55.414 -25.949 1.00 25.65 439 VAL A C 1
ATOM 3488 O O . VAL A 1 440 ? 0.801 54.210 -25.783 1.00 24.94 439 VAL A O 1
ATOM 3492 N N . LEU A 1 441 ? 0.217 55.923 -27.131 1.00 23.60 440 LEU A N 1
ATOM 3493 C CA . LEU A 1 441 ? 0.057 55.082 -28.311 1.00 24.23 440 LEU A CA 1
ATOM 3494 C C . LEU A 1 441 ? 0.913 55.594 -29.461 1.00 24.50 440 LEU A C 1
ATOM 3495 O O . LEU A 1 441 ? 1.152 56.798 -29.590 1.00 26.50 440 LEU A O 1
ATOM 3500 N N . PHE A 1 442 ? 1.378 54.657 -30.289 1.00 23.45 441 PHE A N 1
ATOM 3501 C CA . PHE A 1 442 ? 2.130 54.975 -31.500 1.00 21.38 441 PHE A CA 1
ATOM 3502 C C . PHE A 1 442 ? 1.522 54.192 -32.657 1.00 23.77 441 PHE A C 1
ATOM 3503 O O . PHE A 1 442 ? 1.569 52.943 -32.648 1.00 23.51 441 PHE A O 1
ATOM 3511 N N . PRO A 1 443 ? 0.946 54.858 -33.673 1.00 24.39 442 PRO A N 1
ATOM 3512 C CA . PRO A 1 443 ? 0.830 56.318 -33.813 1.00 26.12 442 PRO A CA 1
ATOM 3513 C C . PRO A 1 443 ? -0.074 56.947 -32.761 1.00 27.11 442 PRO A C 1
ATOM 3514 O O . PRO A 1 443 ? -0.977 56.279 -32.242 1.00 25.07 442 PRO A O 1
ATOM 3518 N N . ALA A 1 444 ? 0.191 58.211 -32.439 1.00 28.06 443 ALA A N 1
ATOM 3519 C CA . ALA A 1 444 ? -0.601 58.913 -31.442 1.00 29.76 443 ALA A CA 1
ATOM 3520 C C . ALA A 1 444 ? -2.047 59.009 -31.902 1.00 30.98 443 ALA A C 1
ATOM 3521 O O . ALA A 1 444 ? -2.335 59.110 -33.098 1.00 31.75 443 ALA A O 1
ATOM 3523 N N . GLN A 1 445 ? -2.961 58.946 -30.934 1.00 30.47 444 GLN A N 1
ATOM 3524 C CA . GLN A 1 445 ? -4.383 59.117 -31.187 1.00 33.32 444 GLN A CA 1
ATOM 3525 C C . GLN A 1 445 ? -4.972 60.349 -30.509 1.00 42.74 444 GLN A C 1
ATOM 3526 O O . GLN A 1 445 ? -6.091 60.744 -30.853 1.00 44.40 444 GLN A O 1
ATOM 3532 N N . ASN A 1 446 ? -4.262 60.959 -29.560 1.00 49.44 445 ASN A N 1
ATOM 3533 C CA . ASN A 1 446 ? -4.583 62.309 -29.095 1.00 57.14 445 ASN A CA 1
ATOM 3534 C C . ASN A 1 446 ? -4.043 63.341 -30.073 1.00 57.14 445 ASN A C 1
ATOM 3535 O O . ASN A 1 446 ? -2.830 63.440 -30.268 1.00 56.00 445 ASN A O 1
ATOM 3540 N N . MET B 1 2 ? 15.800 32.148 -57.337 1.00 61.68 1 MET B N 1
ATOM 3541 C CA . MET B 1 2 ? 14.934 33.265 -57.671 1.00 60.85 1 MET B CA 1
ATOM 3542 C C . MET B 1 2 ? 15.885 34.449 -57.612 1.00 55.17 1 MET B C 1
ATOM 3543 O O . MET B 1 2 ? 16.966 34.349 -57.030 1.00 55.76 1 MET B O 1
ATOM 3548 N N . ASN B 1 3 ? 15.517 35.569 -58.208 1.00 47.26 2 ASN B N 1
ATOM 3549 C CA . ASN B 1 3 ? 16.321 36.766 -58.048 1.00 37.39 2 ASN B CA 1
ATOM 3550 C C . ASN B 1 3 ? 15.635 37.714 -57.070 1.00 29.22 2 ASN B C 1
ATOM 3551 O O . ASN B 1 3 ? 14.599 37.392 -56.473 1.00 25.07 2 ASN B O 1
ATOM 3556 N N . TYR B 1 4 ? 16.239 38.892 -56.897 1.00 24.35 3 TYR B N 1
ATOM 3557 C CA . TYR B 1 4 ? 15.695 39.894 -55.987 1.00 21.93 3 TYR B CA 1
ATOM 3558 C C . TYR B 1 4 ? 14.250 40.256 -56.348 1.00 22.14 3 TYR B C 1
ATOM 3559 O O . TYR B 1 4 ? 13.362 40.237 -55.486 1.00 22.20 3 TYR B O 1
ATOM 3568 N N . ARG B 1 5 ? 13.998 40.594 -57.622 1.00 24.42 4 ARG B N 1
ATOM 3569 C CA . ARG B 1 5 ? 12.674 41.052 -58.031 1.00 25.30 4 ARG B CA 1
ATOM 3570 C C . ARG B 1 5 ? 11.627 39.975 -57.789 1.00 25.92 4 ARG B C 1
ATOM 3571 O O . ARG B 1 5 ? 10.551 40.251 -57.248 1.00 27.88 4 ARG B O 1
ATOM 3579 N N . GLU B 1 6 ? 11.947 38.727 -58.135 1.00 27.80 5 GLU B N 1
ATOM 3580 C CA . GLU B 1 6 ? 11.039 37.617 -57.857 1.00 28.64 5 GLU B CA 1
ATOM 3581 C C . GLU B 1 6 ? 10.771 37.442 -56.378 1.00 24.14 5 GLU B C 1
ATOM 3582 O O . GLU B 1 6 ? 9.618 37.210 -55.997 1.00 23.55 5 GLU B O 1
ATOM 3588 N N . LEU B 1 7 ? 11.807 37.529 -55.541 1.00 22.64 6 LEU B N 1
ATOM 3589 C CA A LEU B 1 7 ? 11.600 37.325 -54.114 0.34 22.13 6 LEU B CA 1
ATOM 3590 C CA B LEU B 1 7 ? 11.579 37.314 -54.122 0.66 21.62 6 LEU B CA 1
ATOM 3591 C C . LEU B 1 7 ? 10.760 38.442 -53.512 1.00 21.33 6 LEU B C 1
ATOM 3592 O O . LEU B 1 7 ? 9.865 38.178 -52.702 1.00 20.47 6 LEU B O 1
ATOM 3601 N N . ILE B 1 8 ? 11.042 39.701 -53.877 1.00 22.27 7 ILE B N 1
ATOM 3602 C CA . ILE B 1 8 ? 10.272 40.798 -53.286 1.00 21.62 7 ILE B CA 1
ATOM 3603 C C . ILE B 1 8 ? 8.815 40.760 -53.715 1.00 22.63 7 ILE B C 1
ATOM 3604 O O . ILE B 1 8 ? 7.938 41.146 -52.942 1.00 23.76 7 ILE B O 1
ATOM 3609 N N . GLU B 1 9 ? 8.532 40.329 -54.944 1.00 23.78 8 GLU B N 1
ATOM 3610 C CA A GLU B 1 9 ? 7.136 40.200 -55.341 0.50 25.02 8 GLU B CA 1
ATOM 3611 C CA B GLU B 1 9 ? 7.148 40.167 -55.381 0.50 25.00 8 GLU B CA 1
ATOM 3612 C C . GLU B 1 9 ? 6.425 39.148 -54.503 1.00 22.71 8 GLU B C 1
ATOM 3613 O O . GLU B 1 9 ? 5.292 39.370 -54.055 1.00 21.64 8 GLU B O 1
ATOM 3624 N N . ARG B 1 10 ? 7.081 38.017 -54.239 1.00 21.47 9 ARG B N 1
ATOM 3625 C CA . ARG B 1 10 ? 6.495 37.029 -53.339 1.00 22.00 9 ARG B CA 1
ATOM 3626 C C . ARG B 1 10 ? 6.390 37.570 -51.919 1.00 21.38 9 ARG B C 1
ATOM 3627 O O . ARG B 1 10 ? 5.394 37.323 -51.229 1.00 22.52 9 ARG B O 1
ATOM 3635 N N . ALA B 1 11 ? 7.412 38.301 -51.465 1.00 21.43 10 ALA B N 1
ATOM 3636 C CA . ALA B 1 11 ? 7.422 38.811 -50.098 1.00 21.18 10 ALA B CA 1
ATOM 3637 C C . ALA B 1 11 ? 6.336 39.857 -49.877 1.00 21.04 10 ALA B C 1
ATOM 3638 O O . ALA B 1 11 ? 5.696 39.876 -48.818 1.00 20.30 10 ALA B O 1
ATOM 3640 N N . ARG B 1 12 ? 6.117 40.738 -50.860 1.00 21.74 11 ARG B N 1
ATOM 3641 C CA . ARG B 1 12 ? 5.062 41.742 -50.740 1.00 23.07 11 ARG B CA 1
ATOM 3642 C C . ARG B 1 12 ? 3.710 41.102 -50.476 1.00 20.81 11 ARG B C 1
ATOM 3643 O O . ARG B 1 12 ? 2.904 41.637 -49.708 1.00 23.80 11 ARG B O 1
ATOM 3651 N N . ARG B 1 13 ? 3.436 39.963 -51.119 1.00 20.62 12 ARG B N 1
ATOM 3652 C CA . ARG B 1 13 ? 2.141 39.312 -50.974 1.00 23.53 12 ARG B CA 1
ATOM 3653 C C . ARG B 1 13 ? 1.961 38.694 -49.594 1.00 21.39 12 ARG B C 1
ATOM 3654 O O . ARG B 1 13 ? 0.827 38.592 -49.112 1.00 22.84 12 ARG B O 1
ATOM 3662 N N . THR B 1 14 ? 3.044 38.264 -48.945 1.00 18.79 13 THR B N 1
ATOM 3663 C CA . THR B 1 14 ? 2.903 37.356 -47.817 1.00 20.37 13 THR B CA 1
ATOM 3664 C C . THR B 1 14 ? 3.534 37.806 -46.507 1.00 18.58 13 THR B C 1
ATOM 3665 O O . THR B 1 14 ? 3.167 37.248 -45.467 1.00 19.16 13 THR B O 1
ATOM 3669 N N . THR B 1 15 ? 4.477 38.755 -46.509 1.00 19.91 14 THR B N 1
ATOM 3670 C CA . THR B 1 15 ? 5.188 39.025 -45.259 1.00 19.22 14 THR B CA 1
ATOM 3671 C C . THR B 1 15 ? 5.804 40.419 -45.149 1.00 18.80 14 THR B C 1
ATOM 3672 O O . THR B 1 15 ? 5.965 40.937 -44.039 1.00 19.32 14 THR B O 1
ATOM 3676 N N . ALA B 1 16 ? 6.160 41.032 -46.273 1.00 19.31 15 ALA B N 1
ATOM 3677 C CA . ALA B 1 16 ? 7.030 42.201 -46.246 1.00 21.29 15 ALA B CA 1
ATOM 3678 C C . ALA B 1 16 ? 6.273 43.479 -45.895 1.00 21.58 15 ALA B C 1
ATOM 3679 O O . ALA B 1 16 ? 5.194 43.754 -46.441 1.00 23.91 15 ALA B O 1
ATOM 3681 N N . ALA B 1 17 ? 6.854 44.269 -44.993 1.00 21.78 16 ALA B N 1
ATOM 3682 C CA . ALA B 1 17 ? 6.442 45.657 -44.812 1.00 22.29 16 ALA B CA 1
ATOM 3683 C C . ALA B 1 17 ? 7.180 46.489 -45.848 1.00 23.87 16 ALA B C 1
ATOM 3684 O O . ALA B 1 17 ? 8.412 46.438 -45.915 1.00 23.90 16 ALA B O 1
ATOM 3686 N N . GLU B 1 18 ? 6.443 47.248 -46.659 1.00 25.42 17 GLU B N 1
ATOM 3687 C CA . GLU B 1 18 ? 7.047 47.814 -47.863 1.00 26.86 17 GLU B CA 1
ATOM 3688 C C . GLU B 1 18 ? 8.271 48.666 -47.538 1.00 27.37 17 GLU B C 1
ATOM 3689 O O . GLU B 1 18 ? 9.343 48.473 -48.122 1.00 29.62 17 GLU B O 1
ATOM 3695 N N . GLU B 1 19 ? 8.142 49.599 -46.593 1.00 26.39 18 GLU B N 1
ATOM 3696 C CA . GLU B 1 19 ? 9.281 50.455 -46.278 1.00 27.03 18 GLU B CA 1
ATOM 3697 C C . GLU B 1 19 ? 10.332 49.724 -45.446 1.00 26.19 18 GLU B C 1
ATOM 3698 O O . GLU B 1 19 ? 11.519 49.720 -45.797 1.00 27.11 18 GLU B O 1
ATOM 3704 N N . TYR B 1 20 ? 9.917 49.087 -44.348 1.00 24.59 19 TYR B N 1
ATOM 3705 C CA . TYR B 1 20 ? 10.897 48.507 -43.435 1.00 25.43 19 TYR B CA 1
ATOM 3706 C C . TYR B 1 20 ? 11.680 47.379 -44.100 1.00 23.67 19 TYR B C 1
ATOM 3707 O O . TYR B 1 20 ? 12.902 47.289 -43.937 1.00 24.55 19 TYR B O 1
ATOM 3716 N N . ASP B 1 21 ? 11.001 46.522 -44.867 1.00 22.86 20 ASP B N 1
ATOM 3717 C CA . ASP B 1 21 ? 11.634 45.337 -45.439 1.00 19.92 20 ASP B CA 1
ATOM 3718 C C . ASP B 1 21 ? 12.203 45.546 -46.836 1.00 22.42 20 ASP B C 1
ATOM 3719 O O . ASP B 1 21 ? 13.133 44.827 -47.221 1.00 21.87 20 ASP B O 1
ATOM 3724 N N . ILE B 1 22 ? 11.668 46.486 -47.618 1.00 22.48 21 ILE B N 1
ATOM 3725 C CA . ILE B 1 22 ? 12.007 46.539 -49.038 1.00 22.66 21 ILE B CA 1
ATOM 3726 C C . ILE B 1 22 ? 12.560 47.891 -49.472 1.00 23.26 21 ILE B C 1
ATOM 3727 O O . ILE B 1 22 ? 13.760 48.022 -49.729 1.00 23.65 21 ILE B O 1
ATOM 3732 N N . SER B 1 23 ? 11.694 48.908 -49.546 1.00 23.71 22 SER B N 1
ATOM 3733 C CA A SER B 1 23 ? 12.074 50.173 -50.166 0.61 27.36 22 SER B CA 1
ATOM 3734 C CA B SER B 1 23 ? 12.077 50.172 -50.168 0.39 26.46 22 SER B CA 1
ATOM 3735 C C . SER B 1 23 ? 13.007 51.004 -49.296 1.00 27.10 22 SER B C 1
ATOM 3736 O O . SER B 1 23 ? 13.693 51.891 -49.818 1.00 29.77 22 SER B O 1
ATOM 3741 N N . GLY B 1 24 ? 13.043 50.752 -47.994 1.00 26.12 23 GLY B N 1
ATOM 3742 C CA . GLY B 1 24 ? 13.958 51.460 -47.128 1.00 27.45 23 GLY B CA 1
ATOM 3743 C C . GLY B 1 24 ? 15.324 50.828 -47.016 1.00 28.48 23 GLY B C 1
ATOM 3744 O O . GLY B 1 24 ? 16.165 51.318 -46.254 1.00 32.19 23 GLY B O 1
ATOM 3745 N N . ARG B 1 25 ? 15.580 49.759 -47.771 1.00 27.42 24 ARG B N 1
ATOM 3746 C CA . ARG B 1 25 ? 16.813 48.992 -47.673 1.00 27.96 24 ARG B CA 1
ATOM 3747 C C . ARG B 1 25 ? 17.437 48.857 -49.052 1.00 25.04 24 ARG B C 1
ATOM 3748 O O . ARG B 1 25 ? 16.795 49.094 -50.077 1.00 25.82 24 ARG B O 1
ATOM 3756 N N . TYR B 1 26 ? 18.700 48.444 -49.065 1.00 22.86 25 TYR B N 1
ATOM 3757 C CA . TYR B 1 26 ? 19.388 48.204 -50.318 1.00 21.21 25 TYR B CA 1
ATOM 3758 C C . TYR B 1 26 ? 18.669 47.118 -51.110 1.00 18.92 25 TYR B C 1
ATOM 3759 O O . TYR B 1 26 ? 18.099 46.190 -50.527 1.00 19.43 25 TYR B O 1
ATOM 3768 N N . PRO B 1 27 ? 18.692 47.204 -52.438 1.00 21.68 26 PRO B N 1
ATOM 3769 C CA . PRO B 1 27 ? 17.949 46.248 -53.281 1.00 21.89 26 PRO B CA 1
ATOM 3770 C C . PRO B 1 27 ? 18.685 44.926 -53.489 1.00 21.45 26 PRO B C 1
ATOM 3771 O O . PRO B 1 27 ? 19.015 44.533 -54.615 1.00 22.05 26 PRO B O 1
ATOM 3775 N N . SER B 1 28 ? 18.948 44.221 -52.387 1.00 18.70 27 SER B N 1
ATOM 3776 C CA . SER B 1 28 ? 19.492 42.871 -52.448 1.00 15.28 27 SER B CA 1
ATOM 3777 C C . SER B 1 28 ? 19.038 42.111 -51.213 1.00 15.07 27 SER B C 1
ATOM 3778 O O . SER B 1 28 ? 18.684 42.706 -50.191 1.00 17.19 27 SER B O 1
ATOM 3781 N N . VAL B 1 29 ? 19.046 40.784 -51.321 1.00 16.61 28 VAL B N 1
ATOM 3782 C CA . VAL B 1 29 ? 18.714 39.894 -50.214 1.00 17.46 28 VAL B CA 1
ATOM 3783 C C . VAL B 1 29 ? 19.869 38.910 -50.034 1.00 17.50 28 VAL B C 1
ATOM 3784 O O . VAL B 1 29 ? 20.347 38.319 -51.010 1.00 18.64 28 VAL B O 1
ATOM 3788 N N . ILE B 1 30 ? 20.340 38.761 -48.800 1.00 17.15 29 ILE B N 1
ATOM 3789 C CA . ILE B 1 30 ? 21.522 37.951 -48.532 1.00 17.06 29 ILE B CA 1
ATOM 3790 C C . ILE B 1 30 ? 21.135 36.479 -48.436 1.00 18.33 29 ILE B C 1
ATOM 3791 O O . ILE B 1 30 ? 20.175 36.116 -47.747 1.00 19.39 29 ILE B O 1
ATOM 3796 N N . ALA B 1 31 ? 21.876 35.630 -49.143 1.00 16.20 30 ALA B N 1
ATOM 3797 C CA . ALA B 1 31 ? 21.706 34.183 -49.115 1.00 17.83 30 ALA B CA 1
ATOM 3798 C C . ALA B 1 31 ? 22.652 33.487 -48.142 1.00 16.60 30 ALA B C 1
ATOM 3799 O O . ALA B 1 31 ? 22.232 32.553 -47.449 1.00 18.54 30 ALA B O 1
ATOM 3801 N N . HIS B 1 32 ? 23.918 33.907 -48.072 1.00 17.09 31 HIS B N 1
ATOM 3802 C CA . HIS B 1 32 ? 24.867 33.350 -47.115 1.00 14.98 31 HIS B CA 1
ATOM 3803 C C . HIS B 1 32 ? 25.915 34.402 -46.793 1.00 14.88 31 HIS B C 1
ATOM 3804 O O . HIS B 1 32 ? 26.047 35.410 -47.495 1.00 15.30 31 HIS B O 1
ATOM 3811 N N . ALA B 1 33 ? 26.668 34.157 -45.721 1.00 13.44 32 ALA B N 1
ATOM 3812 C CA . ALA B 1 33 ? 27.688 35.114 -45.309 1.00 14.47 32 ALA B CA 1
ATOM 3813 C C . ALA B 1 33 ? 28.734 34.401 -44.465 1.00 12.85 32 ALA B C 1
ATOM 3814 O O . ALA B 1 33 ? 28.444 33.394 -43.813 1.00 14.86 32 ALA B O 1
ATOM 3816 N N . GLU B 1 34 ? 29.962 34.921 -44.500 1.00 12.43 33 GLU B N 1
ATOM 3817 C CA . GLU B 1 34 ? 31.067 34.317 -43.766 1.00 13.54 33 GLU B CA 1
ATOM 3818 C C . GLU B 1 34 ? 32.115 35.396 -43.526 1.00 12.79 33 GLU B C 1
ATOM 3819 O O . GLU B 1 34 ? 32.459 36.148 -44.448 1.00 13.09 33 GLU B O 1
ATOM 3825 N N . GLY B 1 35 ? 32.554 35.529 -42.275 1.00 13.38 34 GLY B N 1
ATOM 3826 C CA . GLY B 1 35 ? 33.515 36.575 -41.965 1.00 12.98 34 GLY B CA 1
ATOM 3827 C C . GLY B 1 35 ? 32.915 37.955 -42.182 1.00 12.90 34 GLY B C 1
ATOM 3828 O O . GLY B 1 35 ? 31.841 38.280 -41.659 1.00 13.86 34 GLY B O 1
ATOM 3829 N N . ALA B 1 36 ? 33.606 38.770 -42.981 1.00 12.61 35 ALA B N 1
ATOM 3830 C CA . ALA B 1 36 ? 33.176 40.127 -43.295 1.00 13.19 35 ALA B CA 1
ATOM 3831 C C . ALA B 1 36 ? 32.275 40.221 -44.526 1.00 12.85 35 ALA B C 1
ATOM 3832 O O . ALA B 1 36 ? 31.752 41.310 -44.806 1.00 14.84 35 ALA B O 1
ATOM 3834 N N . TRP B 1 37 ? 32.060 39.122 -45.249 1.00 13.61 36 TRP B N 1
ATOM 3835 C CA . TRP B 1 37 ? 31.511 39.148 -46.602 1.00 13.12 36 TRP B CA 1
ATOM 3836 C C . TRP B 1 37 ? 30.165 38.435 -46.675 1.00 12.80 36 TRP B C 1
ATOM 3837 O O . TRP B 1 37 ? 29.986 37.365 -46.092 1.00 15.42 36 TRP B O 1
ATOM 3848 N N . MET B 1 38 ? 29.229 39.030 -47.419 1.00 14.34 37 MET B N 1
ATOM 3849 C CA . MET B 1 38 ? 27.875 38.514 -47.592 1.00 13.96 37 MET B CA 1
ATOM 3850 C C . MET B 1 38 ? 27.663 38.304 -49.084 1.00 14.35 37 MET B C 1
ATOM 3851 O O . MET B 1 38 ? 28.216 39.041 -49.902 1.00 14.65 37 MET B O 1
ATOM 3856 N N . THR B 1 39 ? 26.843 37.317 -49.440 1.00 14.71 38 THR B N 1
ATOM 3857 C CA . THR B 1 39 ? 26.529 37.045 -50.836 1.00 14.28 38 THR B CA 1
ATOM 3858 C C . THR B 1 39 ? 25.022 37.078 -51.037 1.00 15.91 38 THR B C 1
ATOM 3859 O O . THR B 1 39 ? 24.275 36.472 -50.259 1.00 15.63 38 THR B O 1
ATOM 3863 N N . ASP B 1 40 ? 24.580 37.770 -52.083 1.00 17.32 39 ASP B N 1
ATOM 3864 C CA . ASP B 1 40 ? 23.155 37.933 -52.350 1.00 18.31 39 ASP B CA 1
ATOM 3865 C C . ASP B 1 40 ? 22.609 36.781 -53.198 1.00 19.79 39 ASP B C 1
ATOM 3866 O O . ASP B 1 40 ? 23.315 35.818 -53.506 1.00 18.75 39 ASP B O 1
ATOM 3871 N N . LEU B 1 41 ? 21.332 36.886 -53.589 1.00 17.72 40 LEU B N 1
ATOM 3872 C CA . LEU B 1 41 ? 20.654 35.803 -54.291 1.00 21.27 40 LEU B CA 1
ATOM 3873 C C . LEU B 1 41 ? 21.213 35.563 -55.680 1.00 22.48 40 LEU B C 1
ATOM 3874 O O . LEU B 1 41 ? 20.965 34.497 -56.250 1.00 24.57 40 LEU B O 1
ATOM 3879 N N . SER B 1 42 ? 21.941 36.529 -56.241 1.00 22.26 41 SER B N 1
ATOM 3880 C CA . SER B 1 42 ? 22.521 36.395 -57.569 1.00 22.57 41 SER B CA 1
ATOM 3881 C C . SER B 1 42 ? 24.028 36.233 -57.538 1.00 23.04 41 SER B C 1
ATOM 3882 O O . SER B 1 42 ? 24.674 36.348 -58.586 1.00 25.15 41 SER B O 1
ATOM 3885 N N . GLY B 1 43 ? 24.605 35.986 -56.366 1.00 18.98 42 GLY B N 1
ATOM 3886 C CA . GLY B 1 43 ? 26.030 35.785 -56.262 1.00 18.66 42 GLY B CA 1
ATOM 3887 C C . GLY B 1 43 ? 26.863 37.041 -56.098 1.00 18.23 42 GLY B C 1
ATOM 3888 O O . GLY B 1 43 ? 28.093 36.936 -56.032 1.00 20.50 42 GLY B O 1
ATOM 3889 N N . ASN B 1 44 ? 26.250 38.219 -56.040 1.00 17.56 43 ASN B N 1
ATOM 3890 C CA . ASN B 1 44 ? 27.017 39.433 -55.790 1.00 16.81 43 ASN B CA 1
ATOM 3891 C C . ASN B 1 44 ? 27.510 39.450 -54.348 1.00 17.03 43 ASN B C 1
ATOM 3892 O O . ASN B 1 44 ? 26.808 39.019 -53.431 1.00 17.57 43 ASN B O 1
ATOM 3897 N N . ARG B 1 45 ? 28.732 39.937 -54.154 1.00 16.27 44 ARG B N 1
ATOM 3898 C CA . ARG B 1 45 ? 29.389 39.933 -52.853 1.00 16.05 44 ARG B CA 1
ATOM 3899 C C . ARG B 1 45 ? 29.476 41.345 -52.277 1.00 14.51 44 ARG B C 1
ATOM 3900 O O . ARG B 1 45 ? 29.680 42.316 -53.011 1.00 14.94 44 ARG B O 1
ATOM 3908 N N . TYR B 1 46 ? 29.341 41.453 -50.949 1.00 13.54 45 TYR B N 1
ATOM 3909 C CA . TYR B 1 46 ? 29.372 42.736 -50.256 1.00 12.96 45 TYR B CA 1
ATOM 3910 C C . TYR B 1 46 ? 30.119 42.607 -48.939 1.00 13.76 45 TYR B C 1
ATOM 3911 O O . TYR B 1 46 ? 29.956 41.618 -48.226 1.00 16.19 45 TYR B O 1
ATOM 3920 N N . VAL B 1 47 ? 30.902 43.626 -48.596 1.00 13.52 46 VAL B N 1
ATOM 3921 C CA . VAL B 1 47 ? 31.381 43.768 -47.222 1.00 13.28 46 VAL B CA 1
ATOM 3922 C C . VAL B 1 47 ? 30.256 44.368 -46.387 1.00 12.78 46 VAL B C 1
ATOM 3923 O O . VAL B 1 47 ? 29.628 45.349 -46.798 1.00 14.37 46 VAL B O 1
ATOM 3927 N N . ASP B 1 48 ? 29.988 43.782 -45.221 1.00 13.08 47 ASP B N 1
ATOM 3928 C CA . ASP B 1 48 ? 28.934 44.283 -44.353 1.00 13.09 47 ASP B CA 1
ATOM 3929 C C . ASP B 1 48 ? 29.524 45.238 -43.321 1.00 12.86 47 ASP B C 1
ATOM 3930 O O . ASP B 1 48 ? 30.445 44.871 -42.581 1.00 14.36 47 ASP B O 1
ATOM 3935 N N . LEU B 1 49 ? 28.978 46.454 -43.264 1.00 12.59 48 LEU B N 1
ATOM 3936 C CA . LEU B 1 49 ? 29.298 47.415 -42.214 1.00 12.97 48 LEU B CA 1
ATOM 3937 C C . LEU B 1 49 ? 28.120 47.689 -41.294 1.00 13.47 48 LEU B C 1
ATOM 3938 O O . LEU B 1 49 ? 28.155 48.655 -40.516 1.00 14.14 48 LEU B O 1
ATOM 3943 N N . THR B 1 50 ? 27.074 46.868 -41.368 1.00 14.01 49 THR B N 1
ATOM 3944 C CA . THR B 1 50 ? 25.930 47.019 -40.481 1.00 13.04 49 THR B CA 1
ATOM 3945 C C . THR B 1 50 ? 25.989 46.092 -39.277 1.00 12.76 49 THR B C 1
ATOM 3946 O O . THR B 1 50 ? 25.153 46.222 -38.376 1.00 14.70 49 THR B O 1
ATOM 3950 N N . GLY B 1 51 ? 26.944 45.161 -39.238 1.00 13.77 50 GLY B N 1
ATOM 3951 C CA . GLY B 1 51 ? 26.936 44.159 -38.187 1.00 15.01 50 GLY B CA 1
ATOM 3952 C C . GLY B 1 51 ? 25.645 43.379 -38.090 1.00 16.58 50 GLY B C 1
ATOM 3953 O O . GLY B 1 51 ? 25.257 42.974 -36.991 1.00 16.24 50 GLY B O 1
ATOM 3954 N N . ALA B 1 52 ? 24.961 43.161 -39.212 1.00 18.12 51 ALA B N 1
ATOM 3955 C CA . ALA B 1 52 ? 23.632 42.542 -39.205 1.00 20.60 51 ALA B CA 1
ATOM 3956 C C . ALA B 1 52 ? 22.717 43.277 -38.231 1.00 20.40 51 ALA B C 1
ATOM 3957 O O . ALA B 1 52 ? 22.130 42.695 -37.316 1.00 19.59 51 ALA B O 1
ATOM 3959 N N . ASP B 1 53 ? 22.639 44.588 -38.422 1.00 22.09 52 ASP B N 1
ATOM 3960 C CA . ASP B 1 53 ? 21.940 45.486 -37.510 1.00 23.01 52 ASP B CA 1
ATOM 3961 C C . ASP B 1 53 ? 22.454 45.327 -36.075 1.00 21.00 52 ASP B C 1
ATOM 3962 O O . ASP B 1 53 ? 21.693 45.205 -35.106 1.00 22.53 52 ASP B O 1
ATOM 3967 N N . ALA B 1 54 ? 23.780 45.283 -35.958 1.00 18.08 53 ALA B N 1
ATOM 3968 C CA . ALA B 1 54 ? 24.541 45.198 -34.711 1.00 18.27 53 ALA B CA 1
ATOM 3969 C C . ALA B 1 54 ? 24.473 43.838 -34.021 1.00 16.72 53 ALA B C 1
ATOM 3970 O O . ALA B 1 54 ? 25.131 43.656 -32.994 1.00 17.65 53 ALA B O 1
ATOM 3972 N N . ALA B 1 55 ? 23.732 42.867 -34.560 1.00 16.34 54 ALA B N 1
ATOM 3973 C CA . ALA B 1 55 ? 23.651 41.555 -33.915 1.00 15.59 54 ALA B CA 1
ATOM 3974 C C . ALA B 1 55 ? 24.989 40.820 -33.912 1.00 16.12 54 ALA B C 1
ATOM 3975 O O . ALA B 1 55 ? 25.217 39.958 -33.050 1.00 18.01 54 ALA B O 1
ATOM 3977 N N . VAL B 1 56 ? 25.856 41.106 -34.880 1.00 14.17 55 VAL B N 1
ATOM 3978 C CA . VAL B 1 56 ? 27.098 40.371 -35.087 1.00 14.39 55 VAL B CA 1
ATOM 3979 C C . VAL B 1 56 ? 28.267 41.227 -34.613 1.00 13.56 55 VAL B C 1
ATOM 3980 O O . VAL B 1 56 ? 28.356 42.415 -34.962 1.00 14.83 55 VAL B O 1
ATOM 3984 N N . ILE B 1 57 ? 29.157 40.627 -33.806 1.00 12.43 56 ILE B N 1
ATOM 3985 C CA . ILE B 1 57 ? 30.360 41.305 -33.309 1.00 12.80 56 ILE B CA 1
ATOM 3986 C C . ILE B 1 57 ? 31.638 40.630 -33.821 1.00 12.46 56 ILE B C 1
ATOM 3987 O O . ILE B 1 57 ? 32.628 41.305 -34.131 1.00 13.24 56 ILE B O 1
ATOM 3992 N N . LEU B 1 58 ? 31.625 39.302 -33.948 1.00 13.67 57 LEU B N 1
ATOM 3993 C CA . LEU B 1 58 ? 32.826 38.585 -34.360 1.00 12.50 57 LEU B CA 1
ATOM 3994 C C . LEU B 1 58 ? 32.921 38.389 -35.860 1.00 13.67 57 LEU B C 1
ATOM 3995 O O . LEU B 1 58 ? 34.032 38.253 -36.383 1.00 15.35 57 LEU B O 1
ATOM 4000 N N . GLY B 1 59 ? 31.793 38.398 -36.557 1.00 13.80 58 GLY B N 1
ATOM 4001 C CA . GLY B 1 59 ? 31.757 38.054 -37.962 1.00 13.69 58 GLY B CA 1
ATOM 4002 C C . GLY B 1 59 ? 30.699 37.008 -38.253 1.00 13.94 58 GLY B C 1
ATOM 4003 O O . GLY B 1 59 ? 30.217 36.338 -37.336 1.00 14.66 58 GLY B O 1
ATOM 4004 N N . TYR B 1 60 ? 30.339 36.857 -39.525 1.00 13.39 59 TYR B N 1
ATOM 4005 C CA . TYR B 1 60 ? 29.330 35.881 -39.914 1.00 12.35 59 TYR B CA 1
ATOM 4006 C C . TYR B 1 60 ? 29.865 34.462 -39.790 1.00 14.20 59 TYR B C 1
ATOM 4007 O O . TYR B 1 60 ? 31.037 34.192 -40.076 1.00 13.54 59 TYR B O 1
ATOM 4016 N N . ARG B 1 61 ? 28.991 33.546 -39.383 1.00 14.29 60 ARG B N 1
ATOM 4017 C CA . ARG B 1 61 ? 29.339 32.130 -39.221 1.00 14.27 60 ARG B CA 1
ATOM 4018 C C . ARG B 1 61 ? 30.690 31.965 -38.525 1.00 13.78 60 ARG B C 1
ATOM 4019 O O . ARG B 1 61 ? 31.599 31.292 -39.015 1.00 15.77 60 ARG B O 1
ATOM 4027 N N . HIS B 1 62 ? 30.836 32.616 -37.378 1.00 14.79 61 HIS B N 1
ATOM 4028 C CA . HIS B 1 62 ? 32.083 32.476 -36.649 1.00 14.26 61 HIS B CA 1
ATOM 4029 C C . HIS B 1 62 ? 32.289 31.008 -36.283 1.00 13.08 61 HIS B C 1
ATOM 4030 O O . HIS B 1 62 ? 31.397 30.395 -35.687 1.00 14.48 61 HIS B O 1
ATOM 4037 N N . PRO B 1 63 ? 33.423 30.403 -36.648 1.00 14.33 62 PRO B N 1
ATOM 4038 C CA . PRO B 1 63 ? 33.547 28.943 -36.516 1.00 16.72 62 PRO B CA 1
ATOM 4039 C C . PRO B 1 63 ? 33.471 28.418 -35.089 1.00 16.50 62 PRO B C 1
ATOM 4040 O O . PRO B 1 63 ? 32.832 27.383 -34.859 1.00 16.81 62 PRO B O 1
ATOM 4044 N N . ALA B 1 64 ? 34.122 29.074 -34.121 1.00 16.61 63 ALA B N 1
ATOM 4045 C CA . ALA B 1 64 ? 34.043 28.577 -32.751 1.00 17.40 63 ALA B CA 1
ATOM 4046 C C . ALA B 1 64 ? 32.638 28.748 -32.178 1.00 15.42 63 ALA B C 1
ATOM 4047 O O . ALA B 1 64 ? 32.134 27.854 -31.484 1.00 16.13 63 ALA B O 1
ATOM 4049 N N . VAL B 1 65 ? 31.990 29.883 -32.459 1.00 15.18 64 VAL B N 1
ATOM 4050 C CA . VAL B 1 65 ? 30.610 30.068 -32.009 1.00 15.54 64 VAL B CA 1
ATOM 4051 C C . VAL B 1 65 ? 29.707 29.020 -32.645 1.00 16.10 64 VAL B C 1
ATOM 4052 O O . VAL B 1 65 ? 28.896 28.381 -31.962 1.00 16.12 64 VAL B O 1
ATOM 4056 N N . ASN B 1 66 ? 29.848 28.800 -33.959 1.00 15.91 65 ASN B N 1
ATOM 4057 C CA . ASN B 1 66 ? 28.954 27.840 -34.599 1.00 17.82 65 ASN B CA 1
ATOM 4058 C C . ASN B 1 66 ? 29.201 26.427 -34.111 1.00 16.19 65 ASN B C 1
ATOM 4059 O O . ASN B 1 66 ? 28.255 25.649 -33.975 1.00 16.41 65 ASN B O 1
ATOM 4064 N N . GLU B 1 67 ? 30.457 26.073 -33.841 1.00 14.84 66 GLU B N 1
ATOM 4065 C CA . GLU B 1 67 ? 30.723 24.748 -33.294 1.00 16.49 66 GLU B CA 1
ATOM 4066 C C . GLU B 1 67 ? 30.012 24.574 -31.955 1.00 15.48 66 GLU B C 1
ATOM 4067 O O . GLU B 1 67 ? 29.376 23.546 -31.707 1.00 16.16 66 GLU B O 1
ATOM 4073 N N . ALA B 1 68 ? 30.069 25.592 -31.101 1.00 15.50 67 ALA B N 1
ATOM 4074 C CA . ALA B 1 68 ? 29.465 25.468 -29.781 1.00 14.69 67 ALA B CA 1
ATOM 4075 C C . ALA B 1 68 ? 27.946 25.351 -29.870 1.00 15.09 67 ALA B C 1
ATOM 4076 O O . ALA B 1 68 ? 27.339 24.547 -29.158 1.00 16.66 67 ALA B O 1
ATOM 4078 N N . ILE B 1 69 ? 27.310 26.154 -30.720 1.00 13.72 68 ILE B N 1
ATOM 4079 C CA . ILE B 1 69 ? 25.855 26.132 -30.770 1.00 14.47 68 ILE B CA 1
ATOM 4080 C C . ILE B 1 69 ? 25.355 24.841 -31.400 1.00 15.08 68 ILE B C 1
ATOM 4081 O O . ILE B 1 69 ? 24.405 24.225 -30.903 1.00 14.81 68 ILE B O 1
ATOM 4086 N N . THR B 1 70 ? 26.000 24.380 -32.471 1.00 15.02 69 THR B N 1
ATOM 4087 C CA . THR B 1 70 ? 25.521 23.157 -33.097 1.00 16.69 69 THR B CA 1
ATOM 4088 C C . THR B 1 70 ? 25.769 21.943 -32.212 1.00 15.59 69 THR B C 1
ATOM 4089 O O . THR B 1 70 ? 24.951 21.019 -32.194 1.00 16.99 69 THR B O 1
ATOM 4093 N N . ARG B 1 71 ? 26.866 21.935 -31.449 1.00 15.48 70 ARG B N 1
ATOM 4094 C CA . ARG B 1 71 ? 27.085 20.849 -30.497 1.00 17.01 70 ARG B CA 1
ATOM 4095 C C . ARG B 1 71 ? 25.960 20.779 -29.469 1.00 16.07 70 ARG B C 1
ATOM 4096 O O . ARG B 1 71 ? 25.452 19.694 -29.167 1.00 15.95 70 ARG B O 1
ATOM 4104 N N . GLN B 1 72 ? 25.545 21.926 -28.927 1.00 14.55 71 GLN B N 1
ATOM 4105 C CA . GLN B 1 72 ? 24.441 21.914 -27.967 1.00 14.63 71 GLN B CA 1
ATOM 4106 C C . GLN B 1 72 ? 23.163 21.367 -28.602 1.00 14.30 71 GLN B C 1
ATOM 4107 O O . GLN B 1 72 ? 22.485 20.506 -28.024 1.00 15.00 71 GLN B O 1
ATOM 4113 N N . ILE B 1 73 ? 22.848 21.819 -29.817 1.00 14.56 72 ILE B N 1
ATOM 4114 C CA . ILE B 1 73 ? 21.621 21.385 -30.484 1.00 14.66 72 ILE B CA 1
ATOM 4115 C C . ILE B 1 73 ? 21.662 19.893 -30.787 1.00 15.90 72 ILE B C 1
ATOM 4116 O O . ILE B 1 73 ? 20.688 19.168 -30.549 1.00 17.97 72 ILE B O 1
ATOM 4121 N N . ARG B 1 74 ? 22.798 19.406 -31.299 1.00 16.01 73 ARG B N 1
ATOM 4122 C CA . ARG B 1 74 ? 22.891 18.036 -31.785 1.00 17.70 73 ARG B CA 1
ATOM 4123 C C . ARG B 1 74 ? 23.038 17.039 -30.645 1.00 18.01 73 ARG B C 1
ATOM 4124 O O . ARG B 1 74 ? 22.467 15.945 -30.704 1.00 18.50 73 ARG B O 1
ATOM 4132 N N . ASP B 1 75 ? 23.810 17.385 -29.611 1.00 17.37 74 ASP B N 1
ATOM 4133 C CA . ASP B 1 75 ? 24.218 16.402 -28.612 1.00 17.74 74 ASP B CA 1
ATOM 4134 C C . ASP B 1 75 ? 23.400 16.445 -27.329 1.00 19.11 74 ASP B C 1
ATOM 4135 O O . ASP B 1 75 ? 23.457 15.483 -26.551 1.00 20.95 74 ASP B O 1
ATOM 4140 N N . TYR B 1 76 ? 22.646 17.520 -27.082 1.00 16.64 75 TYR B N 1
ATOM 4141 C CA . TYR B 1 76 ? 21.925 17.631 -25.822 1.00 15.68 75 TYR B CA 1
ATOM 4142 C C . TYR B 1 76 ? 20.474 18.032 -26.044 1.00 15.53 75 TYR B C 1
ATOM 4143 O O . TYR B 1 76 ? 19.557 17.331 -25.601 1.00 15.11 75 TYR B O 1
ATOM 4152 N N . GLY B 1 77 ? 20.267 19.170 -26.699 1.00 14.31 76 GLY B N 1
ATOM 4153 C CA . GLY B 1 77 ? 18.930 19.660 -26.964 1.00 14.74 76 GLY B CA 1
ATOM 4154 C C . GLY B 1 77 ? 18.856 21.166 -26.815 1.00 13.36 76 GLY B C 1
ATOM 4155 O O . GLY B 1 77 ? 19.847 21.807 -26.451 1.00 15.54 76 GLY B O 1
ATOM 4156 N N . THR B 1 78 ? 17.677 21.744 -27.059 1.00 13.81 77 THR B N 1
ATOM 4157 C CA . THR B 1 78 ? 17.527 23.190 -27.182 1.00 14.39 77 THR B CA 1
ATOM 4158 C C . THR B 1 78 ? 16.834 23.813 -25.977 1.00 14.77 77 THR B C 1
ATOM 4159 O O . THR B 1 78 ? 17.423 24.657 -25.297 1.00 16.32 77 THR B O 1
ATOM 4163 N N A THR B 1 79 ? 15.630 23.346 -25.631 0.67 14.71 78 THR B N 1
ATOM 4164 N N B THR B 1 79 ? 15.572 23.491 -25.745 0.33 17.14 78 THR B N 1
ATOM 4165 C CA A THR B 1 79 ? 14.809 23.955 -24.582 0.67 16.17 78 THR B CA 1
ATOM 4166 C CA B THR B 1 79 ? 14.875 23.915 -24.547 0.33 18.09 78 THR B CA 1
ATOM 4167 C C A THR B 1 79 ? 14.145 22.841 -23.782 0.67 14.61 78 THR B C 1
ATOM 4168 C C B THR B 1 79 ? 14.449 22.663 -23.810 0.33 16.45 78 THR B C 1
ATOM 4169 O O A THR B 1 79 ? 13.331 22.097 -24.332 0.67 14.69 78 THR B O 1
ATOM 4170 O O B THR B 1 79 ? 14.143 21.638 -24.425 0.33 16.59 78 THR B O 1
ATOM 4177 N N . PHE B 1 80 ? 14.464 22.736 -22.489 1.00 14.84 79 PHE B N 1
ATOM 4178 C CA . PHE B 1 80 ? 14.098 21.591 -21.669 1.00 15.79 79 PHE B CA 1
ATOM 4179 C C . PHE B 1 80 ? 12.986 21.951 -20.694 1.00 15.82 79 PHE B C 1
ATOM 4180 O O . PHE B 1 80 ? 12.601 23.112 -20.549 1.00 16.40 79 PHE B O 1
ATOM 4188 N N . ALA B 1 81 ? 12.485 20.923 -19.998 1.00 16.13 80 ALA B N 1
ATOM 4189 C CA . ALA B 1 81 ? 11.449 21.141 -18.992 1.00 15.60 80 ALA B CA 1
ATOM 4190 C C . ALA B 1 81 ? 11.961 21.948 -17.799 1.00 15.76 80 ALA B C 1
ATOM 4191 O O . ALA B 1 81 ? 11.184 22.678 -17.168 1.00 20.26 80 ALA B O 1
ATOM 4193 N N . SER B 1 82 ? 13.243 21.834 -17.467 1.00 15.30 81 SER B N 1
ATOM 4194 C CA . SER B 1 82 ? 13.849 22.642 -16.417 1.00 14.58 81 SER B CA 1
ATOM 4195 C C . SER B 1 82 ? 14.364 23.960 -16.992 1.00 16.93 81 SER B C 1
ATOM 4196 O O . SER B 1 82 ? 14.754 24.036 -18.159 1.00 17.28 81 SER B O 1
ATOM 4199 N N . THR B 1 83 ? 14.328 25.010 -16.169 1.00 16.14 82 THR B N 1
ATOM 4200 C CA . THR B 1 83 ? 14.786 26.329 -16.597 1.00 16.97 82 THR B CA 1
ATOM 4201 C C . THR B 1 83 ? 16.277 26.523 -16.380 1.00 16.20 82 THR B C 1
ATOM 4202 O O . THR B 1 83 ? 16.914 27.272 -17.127 1.00 17.55 82 THR B O 1
ATOM 4206 N N . LEU B 1 84 ? 16.847 25.875 -15.376 1.00 16.58 83 LEU B N 1
ATOM 4207 C CA . LEU B 1 84 ? 18.290 25.909 -15.239 1.00 15.54 83 LEU B CA 1
ATOM 4208 C C . LEU B 1 84 ? 18.912 24.874 -16.163 1.00 16.61 83 LEU B C 1
ATOM 4209 O O . LEU B 1 84 ? 18.280 23.882 -16.551 1.00 18.63 83 LEU B O 1
ATOM 4214 N N . SER B 1 85 ? 20.171 25.114 -16.506 1.00 16.21 84 SER B N 1
ATOM 4215 C CA . SER B 1 85 ? 20.957 24.214 -17.331 1.00 17.37 84 SER B CA 1
ATOM 4216 C C . SER B 1 85 ? 22.411 24.481 -16.991 1.00 16.04 84 SER B C 1
ATOM 4217 O O . SER B 1 85 ? 22.747 25.528 -16.435 1.00 17.62 84 SER B O 1
ATOM 4220 N N . VAL B 1 86 ? 23.277 23.528 -17.322 1.00 16.84 85 VAL B N 1
ATOM 4221 C CA . VAL B 1 86 ? 24.708 23.750 -17.125 1.00 16.62 85 VAL B CA 1
ATOM 4222 C C . VAL B 1 86 ? 25.200 24.966 -17.899 1.00 16.81 85 VAL B C 1
ATOM 4223 O O . VAL B 1 86 ? 25.897 25.805 -17.306 1.00 17.16 85 VAL B O 1
ATOM 4227 N N . PRO B 1 87 ? 24.880 25.140 -19.188 1.00 16.01 86 PRO B N 1
ATOM 4228 C CA . PRO B 1 87 ? 25.370 26.339 -19.885 1.00 15.79 86 PRO B CA 1
ATOM 4229 C C . PRO B 1 87 ? 24.843 27.635 -19.309 1.00 15.48 86 PRO B C 1
ATOM 4230 O O . PRO B 1 87 ? 25.588 28.619 -19.276 1.00 14.96 86 PRO B O 1
ATOM 4234 N N . ARG B 1 88 ? 23.595 27.666 -18.826 1.00 15.99 87 ARG B N 1
ATOM 4235 C CA . ARG B 1 88 ? 23.094 28.881 -18.188 1.00 13.41 87 ARG B CA 1
ATOM 4236 C C . ARG B 1 88 ? 23.933 29.248 -16.971 1.00 14.12 87 ARG B C 1
ATOM 4237 O O . ARG B 1 8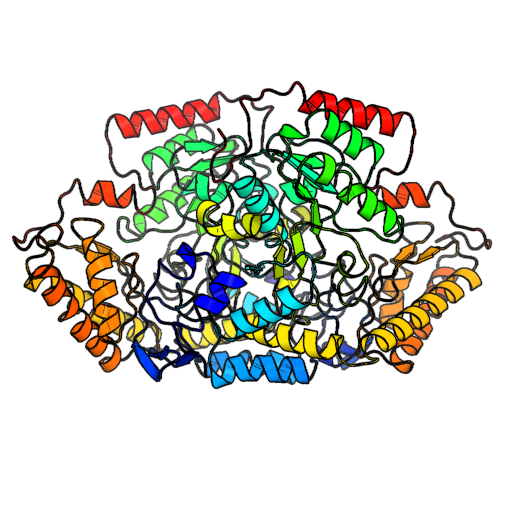8 ? 24.289 30.417 -16.775 1.00 15.90 87 ARG B O 1
ATOM 4245 N N . VAL B 1 89 ? 24.243 28.262 -16.129 1.00 15.72 88 VAL B N 1
ATOM 4246 C CA . VAL B 1 89 ? 24.997 28.552 -14.918 1.00 15.91 88 VAL B CA 1
ATOM 4247 C C . VAL B 1 89 ? 26.434 28.922 -15.259 1.00 16.00 88 VAL B C 1
ATOM 4248 O O . VAL B 1 89 ? 26.980 29.888 -14.715 1.00 16.21 88 VAL B O 1
ATOM 4252 N N . GLU B 1 90 ? 27.053 28.199 -16.196 1.00 16.95 89 GLU B N 1
ATOM 4253 C CA . GLU B 1 90 ? 28.410 28.557 -16.605 1.00 16.04 89 GLU B CA 1
ATOM 4254 C C . GLU B 1 90 ? 28.464 29.960 -17.195 1.00 16.30 89 GLU B C 1
ATOM 4255 O O . GLU B 1 90 ? 29.382 30.725 -16.892 1.00 16.88 89 GLU B O 1
ATOM 4261 N N . LEU B 1 91 ? 27.476 30.329 -18.019 1.00 15.73 90 LEU B N 1
ATOM 4262 C CA . LEU B 1 91 ? 27.460 31.680 -18.583 1.00 14.97 90 LEU B CA 1
ATOM 4263 C C . LEU B 1 91 ? 27.243 32.730 -17.502 1.00 15.35 90 LEU B C 1
ATOM 4264 O O . LEU B 1 91 ? 27.925 33.765 -17.489 1.00 16.19 90 LEU B O 1
ATOM 4269 N N . ALA B 1 92 ? 26.300 32.486 -16.585 1.00 15.87 91 ALA B N 1
ATOM 4270 C CA . ALA B 1 92 ? 26.086 33.431 -15.496 1.00 14.98 91 ALA B CA 1
ATOM 4271 C C . ALA B 1 92 ? 27.353 33.616 -14.668 1.00 17.02 91 ALA B C 1
ATOM 4272 O O . ALA B 1 92 ? 27.710 34.745 -14.318 1.00 15.97 91 ALA B O 1
ATOM 4274 N N . GLU B 1 93 ? 28.048 32.520 -14.351 1.00 16.23 92 GLU B N 1
ATOM 4275 C CA . GLU B 1 93 ? 29.294 32.632 -13.599 1.00 15.71 92 GLU B CA 1
ATOM 4276 C C . GLU B 1 93 ? 30.334 33.432 -14.364 1.00 16.07 92 GLU B C 1
ATOM 4277 O O . GLU B 1 93 ? 31.034 34.262 -13.779 1.00 16.83 92 GLU B O 1
ATOM 4283 N N . ARG B 1 94 ? 30.457 33.183 -15.669 1.00 16.64 93 ARG B N 1
ATOM 4284 C CA . ARG B 1 94 ? 31.405 33.941 -16.472 1.00 17.83 93 ARG B CA 1
ATOM 4285 C C . ARG B 1 94 ? 31.080 35.429 -16.448 1.00 15.66 93 ARG B C 1
ATOM 4286 O O . ARG B 1 94 ? 31.981 36.263 -16.299 1.00 15.86 93 ARG B O 1
ATOM 4294 N N . MET B 1 95 ? 29.794 35.783 -16.581 1.00 15.22 94 MET B N 1
ATOM 4295 C CA . MET B 1 95 ? 29.420 37.200 -16.569 1.00 16.08 94 MET B CA 1
ATOM 4296 C C . MET B 1 95 ? 29.594 37.861 -15.213 1.00 15.57 94 MET B C 1
ATOM 4297 O O . MET B 1 95 ? 30.050 39.012 -15.145 1.00 17.20 94 MET B O 1
ATOM 4302 N N . CYS B 1 96 ? 29.281 37.156 -14.128 1.00 16.21 95 CYS B N 1
ATOM 4303 C CA . CYS B 1 96 ? 29.495 37.753 -12.816 1.00 18.54 95 CYS B CA 1
ATOM 4304 C C . CYS B 1 96 ? 30.976 38.000 -12.547 1.00 18.41 95 CYS B C 1
ATOM 4305 O O . CYS B 1 96 ? 31.338 39.007 -11.926 1.00 20.79 95 CYS B O 1
ATOM 4308 N N . GLU B 1 97 ? 31.852 37.110 -13.025 1.00 18.60 96 GLU B N 1
ATOM 4309 C CA . GLU B 1 97 ? 33.280 37.341 -12.850 1.00 19.00 96 GLU B CA 1
ATOM 4310 C C . GLU B 1 97 ? 33.768 38.492 -13.722 1.00 18.97 96 GLU B C 1
ATOM 4311 O O . GLU B 1 97 ? 34.700 39.209 -13.339 1.00 22.49 96 GLU B O 1
ATOM 4313 N N . ARG B 1 98 ? 33.143 38.690 -14.885 1.00 18.46 97 ARG B N 1
ATOM 4314 C CA . ARG B 1 98 ? 33.647 39.620 -15.889 1.00 18.76 97 ARG B CA 1
ATOM 4315 C C . ARG B 1 98 ? 33.286 41.069 -15.580 1.00 17.36 97 ARG B C 1
ATOM 4316 O O . ARG B 1 98 ? 34.067 41.978 -15.893 1.00 18.52 97 ARG B O 1
ATOM 4324 N N . TYR B 1 99 ? 32.118 41.311 -14.984 1.00 17.90 98 TYR B N 1
ATOM 4325 C CA . TYR B 1 99 ? 31.572 42.653 -14.858 1.00 17.58 98 TYR B CA 1
ATOM 4326 C C . TYR B 1 99 ? 31.402 43.051 -13.398 1.00 19.50 98 TYR B C 1
ATOM 4327 O O . TYR B 1 99 ? 30.870 42.284 -12.587 1.00 19.30 98 TYR B O 1
ATOM 4336 N N . GLU B 1 100 ? 31.800 44.286 -13.087 1.00 19.03 99 GLU B N 1
ATOM 4337 C CA . GLU B 1 100 ? 31.729 44.770 -11.710 1.00 21.80 99 GLU B CA 1
ATOM 4338 C C . GLU B 1 100 ? 30.300 44.838 -11.185 1.00 21.19 99 GLU B C 1
ATOM 4339 O O . GLU B 1 100 ? 30.063 44.569 -9.999 1.00 23.48 99 GLU B O 1
ATOM 4345 N N . CYS B 1 101 ? 29.333 45.203 -12.032 1.00 18.83 100 CYS B N 1
ATOM 4346 C CA . CYS B 1 101 ? 27.987 45.374 -11.495 1.00 19.95 100 CYS B CA 1
ATOM 4347 C C . CYS B 1 101 ? 27.279 44.042 -11.318 1.00 19.34 100 CYS B C 1
ATOM 4348 O O . CYS B 1 101 ? 26.246 43.993 -10.641 1.00 22.70 100 CYS B O 1
ATOM 4351 N N . ALA B 1 102 ? 27.795 42.973 -11.922 1.00 17.80 101 ALA B N 1
ATOM 4352 C CA . ALA B 1 102 ? 27.046 41.728 -12.060 1.00 16.15 101 ALA B CA 1
ATOM 4353 C C . ALA B 1 102 ? 27.246 40.887 -10.813 1.00 18.23 101 ALA B C 1
ATOM 4354 O O . ALA B 1 102 ? 28.298 40.267 -10.625 1.00 19.47 101 ALA B O 1
ATOM 4356 N N . GLU B 1 103 ? 26.231 40.882 -9.953 1.00 16.97 102 GLU B N 1
ATOM 4357 C CA . GLU B 1 103 ? 26.133 39.935 -8.852 1.00 19.14 102 GLU B CA 1
ATOM 4358 C C . GLU B 1 103 ? 25.233 38.759 -9.202 1.00 16.45 102 GLU B C 1
ATOM 4359 O O . GLU B 1 103 ? 25.512 37.625 -8.800 1.00 18.94 102 GLU B O 1
ATOM 4365 N N . LYS B 1 104 ? 24.189 39.002 -9.986 1.00 15.67 103 LYS B N 1
ATOM 4366 C CA . LYS B 1 104 ? 23.385 37.960 -10.595 1.00 14.87 103 LYS B CA 1
ATOM 4367 C C . LYS B 1 104 ? 23.016 38.424 -11.994 1.00 13.60 103 LYS B C 1
ATOM 4368 O O . LYS B 1 104 ? 23.085 39.616 -12.309 1.00 14.80 103 LYS B O 1
ATOM 4374 N N . VAL B 1 105 ? 22.629 37.477 -12.842 1.00 14.32 104 VAL B N 1
ATOM 4375 C CA A VAL B 1 105 ? 22.251 37.793 -14.212 0.70 13.73 104 VAL B CA 1
ATOM 4376 C CA B VAL B 1 105 ? 22.299 37.750 -14.241 0.30 14.35 104 VAL B CA 1
ATOM 4377 C C . VAL B 1 105 ? 21.103 36.888 -14.620 1.00 14.53 104 VAL B C 1
ATOM 4378 O O . VAL B 1 105 ? 21.070 35.705 -14.275 1.00 15.05 104 VAL B O 1
ATOM 4385 N N . VAL B 1 106 ? 20.135 37.469 -15.345 1.00 14.34 105 VAL B N 1
ATOM 4386 C CA . VAL B 1 106 ? 19.025 36.724 -15.924 1.00 14.82 105 VAL B CA 1
ATOM 4387 C C . VAL B 1 106 ? 18.975 37.017 -17.419 1.00 15.26 105 VAL B C 1
ATOM 4388 O O . VAL B 1 106 ? 19.528 38.006 -17.899 1.00 16.18 105 VAL B O 1
ATOM 4392 N N . PHE B 1 107 ? 18.325 36.127 -18.163 1.00 15.93 106 PHE B N 1
ATOM 4393 C CA . PHE B 1 107 ? 18.431 36.131 -19.617 1.00 14.49 106 PHE B CA 1
ATOM 4394 C C . PHE B 1 107 ? 17.071 36.311 -20.282 1.00 13.92 106 PHE B C 1
ATOM 4395 O O . PHE B 1 107 ? 16.031 35.977 -19.710 1.00 17.16 106 PHE B O 1
ATOM 4403 N N . HIS B 1 108 ? 17.086 36.882 -21.485 1.00 13.35 107 HIS B N 1
ATOM 4404 C CA . HIS B 1 108 ? 15.876 36.975 -22.296 1.00 15.06 107 HIS B CA 1
ATOM 4405 C C . HIS B 1 108 ? 16.268 36.814 -23.758 1.00 15.73 107 HIS B C 1
ATOM 4406 O O . HIS B 1 108 ? 17.425 36.547 -24.078 1.00 17.78 107 HIS B O 1
ATOM 4413 N N . LYS B 1 109 ? 15.286 36.958 -24.642 1.00 17.62 108 LYS B N 1
ATOM 4414 C CA . LYS B 1 109 ? 15.498 36.834 -26.082 1.00 17.36 108 LYS B CA 1
ATOM 4415 C C . LYS B 1 109 ? 15.919 38.113 -26.781 1.00 17.37 108 LYS B C 1
ATOM 4416 O O . LYS B 1 109 ? 16.710 38.056 -27.728 1.00 19.96 108 LYS B O 1
ATOM 4422 N N . THR B 1 110 ? 15.377 39.254 -26.389 1.00 16.77 109 THR B N 1
ATOM 4423 C CA . THR B 1 110 ? 15.572 40.475 -27.152 1.00 15.70 109 THR B CA 1
ATOM 4424 C C . THR B 1 110 ? 15.942 41.596 -26.204 1.00 15.12 109 THR B C 1
ATOM 4425 O O . THR B 1 110 ? 15.614 41.568 -25.014 1.00 16.87 109 THR B O 1
ATOM 4429 N N . GLY B 1 111 ? 16.605 42.609 -26.765 1.00 16.11 110 GLY B N 1
ATOM 4430 C CA . GLY B 1 111 ? 16.968 43.770 -25.974 1.00 16.58 110 GLY B CA 1
ATOM 4431 C C . GLY B 1 111 ? 15.765 44.567 -25.507 1.00 16.44 110 GLY B C 1
ATOM 4432 O O . GLY B 1 111 ? 15.785 45.144 -24.419 1.00 16.84 110 GLY B O 1
ATOM 4433 N N . THR B 1 112 ? 14.718 44.640 -26.338 1.00 16.05 111 THR B N 1
ATOM 4434 C CA . THR B 1 112 ? 13.483 45.312 -25.938 1.00 15.14 111 THR B CA 1
ATOM 4435 C C . THR B 1 112 ? 12.913 44.683 -24.677 1.00 14.83 111 THR B C 1
ATOM 4436 O O . THR B 1 112 ? 12.464 45.383 -23.759 1.00 16.32 111 THR B O 1
ATOM 4440 N N . GLU B 1 113 ? 12.880 43.355 -24.637 1.00 15.46 112 GLU B N 1
ATOM 4441 C CA A GLU B 1 113 ? 12.392 42.688 -23.440 0.50 16.75 112 GLU B CA 1
ATOM 4442 C CA B GLU B 1 113 ? 12.403 42.656 -23.449 0.50 16.87 112 GLU B CA 1
ATOM 4443 C C . GLU B 1 113 ? 13.384 42.783 -22.292 1.00 15.60 112 GLU B C 1
ATOM 4444 O O . GLU B 1 113 ? 12.967 42.830 -21.133 1.00 16.05 112 GLU B O 1
ATOM 4455 N N . GLY B 1 114 ? 14.684 42.850 -22.592 1.00 16.46 113 GLY B N 1
ATOM 4456 C CA . GLY B 1 114 ? 15.672 42.993 -21.534 1.00 15.00 113 GLY B CA 1
ATOM 4457 C C . GLY B 1 114 ? 15.551 44.311 -20.792 1.00 15.38 113 GLY B C 1
ATOM 4458 O O . GLY B 1 114 ? 15.575 44.343 -19.560 1.00 16.29 113 GLY B O 1
ATOM 4459 N N . THR B 1 115 ? 15.424 45.420 -21.528 1.00 14.86 114 THR B N 1
ATOM 4460 C CA . THR B 1 115 ? 15.278 46.704 -20.849 1.00 15.01 114 THR B CA 1
ATOM 4461 C C . THR B 1 115 ? 13.931 46.805 -20.141 1.00 15.79 114 THR B C 1
ATOM 4462 O O . THR B 1 115 ? 13.841 47.399 -19.064 1.00 16.02 114 THR B O 1
ATOM 4466 N N . ALA B 1 116 ? 12.879 46.222 -20.715 1.00 14.85 115 ALA B N 1
ATOM 4467 C CA . ALA B 1 116 ? 11.611 46.167 -19.997 1.00 15.52 115 ALA B CA 1
ATOM 4468 C C . ALA B 1 116 ? 11.758 45.404 -18.686 1.00 16.56 115 ALA B C 1
ATOM 4469 O O . ALA B 1 116 ? 11.215 45.811 -17.654 1.00 16.86 115 ALA B O 1
ATOM 4471 N N . MET B 1 117 ? 12.506 44.307 -18.705 1.00 16.08 116 MET B N 1
ATOM 4472 C CA . MET B 1 117 ? 12.707 43.519 -17.500 1.00 17.19 116 MET B CA 1
ATOM 4473 C C . MET B 1 117 ? 13.511 44.310 -16.461 1.00 16.75 116 MET B C 1
ATOM 4474 O O . MET B 1 117 ? 13.243 44.258 -15.252 1.00 18.79 116 MET B O 1
ATOM 4479 N N . ALA B 1 118 ? 14.532 45.041 -16.914 1.00 16.57 117 ALA B N 1
ATOM 4480 C CA . ALA B 1 118 ? 15.325 45.861 -15.999 1.00 15.64 117 ALA B CA 1
ATOM 4481 C C . ALA B 1 118 ? 14.442 46.874 -15.269 1.00 17.77 117 ALA B C 1
ATOM 4482 O O . ALA B 1 118 ? 14.558 47.058 -14.049 1.00 17.01 117 ALA B O 1
ATOM 4484 N N . VAL B 1 119 ? 13.549 47.540 -16.003 1.00 16.05 118 VAL B N 1
ATOM 4485 C CA . VAL B 1 119 ? 12.641 48.509 -15.395 1.00 16.50 118 VAL B CA 1
ATOM 4486 C C . VAL B 1 119 ? 11.656 47.823 -14.456 1.00 17.02 118 VAL B C 1
ATOM 4487 O O . VAL B 1 119 ? 11.393 48.308 -13.354 1.00 17.96 118 VAL B O 1
ATOM 4491 N N . ARG B 1 120 ? 11.122 46.673 -14.869 1.00 16.69 119 ARG B N 1
ATOM 4492 C CA . ARG B 1 120 ? 10.220 45.904 -14.022 1.00 17.26 119 ARG B CA 1
ATOM 4493 C C . ARG B 1 120 ? 10.897 45.502 -12.715 1.00 17.98 119 ARG B C 1
ATOM 4494 O O . ARG B 1 120 ? 10.299 45.610 -11.636 1.00 19.32 119 ARG B O 1
ATOM 4502 N N . LEU B 1 121 ? 12.153 45.054 -12.791 1.00 18.90 120 LEU B N 1
ATOM 4503 C CA . LEU B 1 121 ? 12.865 44.623 -11.592 1.00 17.86 120 LEU B CA 1
ATOM 4504 C C . LEU B 1 121 ? 13.205 45.799 -10.681 1.00 17.59 120 LEU B C 1
ATOM 4505 O O . LEU B 1 121 ? 13.111 45.680 -9.456 1.00 18.44 120 LEU B O 1
ATOM 4510 N N . ALA B 1 122 ? 13.609 46.936 -11.257 1.00 17.31 121 ALA B N 1
ATOM 4511 C CA . ALA B 1 122 ? 13.908 48.118 -10.451 1.00 17.30 121 ALA B CA 1
ATOM 4512 C C . ALA B 1 122 ? 12.675 48.601 -9.692 1.00 16.81 121 ALA B C 1
ATOM 4513 O O . ALA B 1 122 ? 12.757 48.948 -8.506 1.00 19.61 121 ALA B O 1
ATOM 4515 N N . ARG B 1 123 ? 11.521 48.639 -10.361 1.00 16.72 122 ARG B N 1
ATOM 4516 C CA . ARG B 1 123 ? 10.277 48.996 -9.681 1.00 17.36 122 ARG B CA 1
ATOM 4517 C C . ARG B 1 123 ? 9.936 47.993 -8.587 1.00 18.75 122 ARG B C 1
ATOM 4518 O O . ARG B 1 123 ? 9.514 48.379 -7.492 1.00 20.83 122 ARG B O 1
ATOM 4526 N N . ALA B 1 124 ? 10.114 46.698 -8.862 1.00 19.37 123 ALA B N 1
ATOM 4527 C CA . ALA B 1 124 ? 9.742 45.691 -7.872 1.00 21.22 123 ALA B CA 1
ATOM 4528 C C . ALA B 1 124 ? 10.699 45.700 -6.689 1.00 21.63 123 ALA B C 1
ATOM 4529 O O . ALA B 1 124 ? 10.279 45.457 -5.550 1.00 22.79 123 ALA B O 1
ATOM 4531 N N . ALA B 1 125 ? 11.978 45.992 -6.934 1.00 21.20 124 ALA B N 1
ATOM 4532 C CA . ALA B 1 125 ? 12.953 45.999 -5.849 1.00 21.30 124 ALA B CA 1
ATOM 4533 C C . ALA B 1 125 ? 12.827 47.252 -4.987 1.00 22.43 124 ALA B C 1
ATOM 4534 O O . ALA B 1 125 ? 12.988 47.181 -3.765 1.00 25.05 124 ALA B O 1
ATOM 4536 N N . THR B 1 126 ? 12.522 48.402 -5.594 1.00 22.52 125 THR B N 1
ATOM 4537 C CA . THR B 1 126 ? 12.454 49.656 -4.850 1.00 22.95 125 THR B CA 1
ATOM 4538 C C . THR B 1 126 ? 11.065 49.976 -4.331 1.00 23.39 125 THR B C 1
ATOM 4539 O O . THR B 1 126 ? 10.948 50.737 -3.365 1.00 24.53 125 THR B O 1
ATOM 4543 N N . GLY B 1 127 ? 10.020 49.426 -4.946 1.00 21.48 126 GLY B N 1
ATOM 4544 C CA . GLY B 1 127 ? 8.668 49.829 -4.610 1.00 21.20 126 GLY B CA 1
ATOM 4545 C C . GLY B 1 127 ? 8.286 51.219 -5.070 1.00 20.54 126 GLY B C 1
ATOM 4546 O O . GLY B 1 127 ? 7.266 51.742 -4.613 1.00 23.69 126 GLY B O 1
ATOM 4547 N N . ARG B 1 128 ? 9.064 51.834 -5.960 1.00 20.51 127 ARG B N 1
ATOM 4548 C CA . ARG B 1 128 ? 8.810 53.181 -6.448 1.00 19.57 127 ARG B CA 1
ATOM 4549 C C . ARG B 1 128 ? 8.300 53.156 -7.886 1.00 17.81 127 ARG B C 1
ATOM 4550 O O . ARG B 1 128 ? 8.504 52.195 -8.635 1.00 19.13 127 ARG B O 1
ATOM 4558 N N . GLU B 1 129 ? 7.681 54.269 -8.281 1.00 18.54 128 GLU B N 1
ATOM 4559 C CA . GLU B 1 129 ? 6.842 54.335 -9.472 1.00 18.96 128 GLU B CA 1
ATOM 4560 C C . GLU B 1 129 ? 7.580 54.798 -10.723 1.00 17.96 128 GLU B C 1
ATOM 4561 O O . GLU B 1 129 ? 7.386 54.220 -11.803 1.00 18.82 128 GLU B O 1
ATOM 4567 N N . LEU B 1 130 ? 8.405 55.836 -10.611 1.00 16.41 129 LEU B N 1
ATOM 4568 C CA . LEU B 1 130 ? 8.865 56.566 -11.784 1.00 17.38 129 LEU B CA 1
ATOM 4569 C C . LEU B 1 130 ? 10.205 56.050 -12.292 1.00 16.23 129 LEU B C 1
ATOM 4570 O O . LEU B 1 130 ? 11.055 55.587 -11.530 1.00 17.81 129 LEU B O 1
ATOM 4575 N N . VAL B 1 131 ? 10.404 56.175 -13.600 1.00 16.63 130 VAL B N 1
ATOM 4576 C CA . VAL B 1 131 ? 11.667 55.833 -14.240 1.00 16.41 130 VAL B CA 1
ATOM 4577 C C . VAL B 1 131 ? 12.085 57.017 -15.098 1.00 16.25 130 VAL B C 1
ATOM 4578 O O . VAL B 1 131 ? 11.264 57.565 -15.843 1.00 17.33 130 VAL B O 1
ATOM 4582 N N . LEU B 1 132 ? 13.343 57.441 -14.967 1.00 15.16 131 LEU B N 1
ATOM 4583 C CA . LEU B 1 132 ? 13.892 58.498 -15.806 1.00 14.84 131 LEU B CA 1
ATOM 4584 C C . LEU B 1 132 ? 14.739 57.853 -16.898 1.00 14.80 131 LEU B C 1
ATOM 4585 O O . LEU B 1 132 ? 15.529 56.943 -16.624 1.00 17.03 131 LEU B O 1
ATOM 4590 N N . SER B 1 133 ? 14.570 58.318 -18.135 1.00 14.26 132 SER B N 1
ATOM 4591 C CA . SER B 1 133 ? 15.105 57.630 -19.304 1.00 13.95 132 SER B CA 1
ATOM 4592 C C . SER B 1 133 ? 15.803 58.589 -20.258 1.00 15.76 132 SER B C 1
ATOM 4593 O O . SER B 1 133 ? 15.338 59.712 -20.474 1.00 15.43 132 SER B O 1
ATOM 4596 N N . SER B 1 134 ? 16.920 58.127 -20.834 1.00 14.46 133 SER B N 1
ATOM 4597 C CA . SER B 1 134 ? 17.502 58.733 -22.026 1.00 14.43 133 SER B CA 1
ATOM 4598 C C . SER B 1 134 ? 17.896 57.634 -23.005 1.00 14.68 133 SER B C 1
ATOM 4599 O O . SER B 1 134 ? 18.473 56.618 -22.606 1.00 15.42 133 SER B O 1
ATOM 4602 N N . GLY B 1 135 ? 17.580 57.835 -24.281 1.00 14.71 134 GLY B N 1
ATOM 4603 C CA . GLY B 1 135 ? 17.992 56.919 -25.328 1.00 15.07 134 GLY B CA 1
ATOM 4604 C C . GLY B 1 135 ? 16.900 55.933 -25.719 1.00 15.09 134 GLY B C 1
ATOM 4605 O O . GLY B 1 135 ? 15.864 55.793 -25.064 1.00 16.65 134 GLY B O 1
ATOM 4606 N N . TYR B 1 136 ? 17.174 55.213 -26.805 1.00 15.06 135 TYR B N 1
ATOM 4607 C CA . TYR B 1 136 ? 16.291 54.168 -27.303 1.00 15.08 135 TYR B CA 1
ATOM 4608 C C . TYR B 1 136 ? 16.470 52.905 -26.470 1.00 14.81 135 TYR B C 1
ATOM 4609 O O . TYR B 1 136 ? 17.600 52.460 -26.251 1.00 16.94 135 TYR B O 1
ATOM 4618 N N . HIS B 1 137 ? 15.353 52.316 -26.025 1.00 13.64 136 HIS B N 1
ATOM 4619 C CA . HIS B 1 137 ? 15.384 51.078 -25.255 1.00 14.11 136 HIS B CA 1
ATOM 4620 C C . HIS B 1 137 ? 14.589 49.948 -25.876 1.00 13.82 136 HIS B C 1
ATOM 4621 O O . HIS B 1 137 ? 14.660 48.820 -25.366 1.00 15.14 136 HIS B O 1
ATOM 4628 N N . GLY B 1 138 ? 13.838 50.203 -26.935 1.00 14.80 137 GLY B N 1
ATOM 4629 C CA . GLY B 1 138 ? 13.050 49.165 -27.564 1.00 15.20 137 GLY B CA 1
ATOM 4630 C C . GLY B 1 138 ? 11.794 49.747 -28.182 1.00 16.13 137 GLY B C 1
ATOM 4631 O O . GLY B 1 138 ? 11.586 50.958 -28.197 1.00 16.65 137 GLY B O 1
ATOM 4632 N N . TRP B 1 139 ? 10.941 48.852 -28.681 1.00 14.98 138 TRP B N 1
ATOM 4633 C CA . TRP B 1 139 ? 9.826 49.277 -29.522 1.00 15.61 138 TRP B CA 1
ATOM 4634 C C . TRP B 1 139 ? 8.485 49.375 -28.802 1.00 17.89 138 TRP B C 1
ATOM 4635 O O . TRP B 1 139 ? 7.502 49.758 -29.437 1.00 19.53 138 TRP B O 1
ATOM 4646 N N . HIS B 1 140 ? 8.411 49.071 -27.507 1.00 15.87 139 HIS B N 1
ATOM 4647 C CA . HIS B 1 140 ? 7.177 49.331 -26.772 1.00 17.00 139 HIS B CA 1
ATOM 4648 C C . HIS B 1 140 ? 6.930 50.827 -26.646 1.00 15.99 139 HIS B C 1
ATOM 4649 O O . HIS B 1 140 ? 7.856 51.641 -26.664 1.00 17.02 139 HIS B O 1
ATOM 4656 N N . GLU B 1 141 ? 5.656 51.186 -26.499 1.00 17.77 140 GLU B N 1
ATOM 4657 C CA . GLU B 1 141 ? 5.266 52.592 -26.526 1.00 18.42 140 GLU B CA 1
ATOM 4658 C C . GLU B 1 141 ? 5.919 53.378 -25.403 1.00 17.98 140 GLU B C 1
ATOM 4659 O O . GLU B 1 141 ? 6.351 54.517 -25.608 1.00 17.61 140 GLU B O 1
ATOM 4665 N N . TRP B 1 142 ? 6.011 52.789 -24.209 1.00 17.64 141 TRP B N 1
ATOM 4666 C CA . TRP B 1 142 ? 6.622 53.521 -23.105 1.00 17.06 141 TRP B CA 1
ATOM 4667 C C . TRP B 1 142 ? 8.102 53.765 -23.353 1.00 15.23 141 TRP B C 1
ATOM 4668 O O . TRP B 1 142 ? 8.632 54.801 -22.938 1.00 17.08 141 TRP B O 1
ATOM 4679 N N . GLN B 1 143 ? 8.769 52.842 -24.051 1.00 14.46 142 GLN B N 1
ATOM 4680 C CA . GLN B 1 143 ? 10.166 53.040 -24.423 1.00 14.36 142 GLN B CA 1
ATOM 4681 C C . GLN B 1 143 ? 10.301 54.153 -25.456 1.00 15.55 142 GLN B C 1
ATOM 4682 O O . GLN B 1 143 ? 11.098 55.087 -25.279 1.00 16.74 142 GLN B O 1
ATOM 4688 N N . MET B 1 144 ? 9.501 54.099 -26.524 1.00 15.79 143 MET B N 1
ATOM 4689 C CA . MET B 1 144 ? 9.596 55.136 -27.548 1.00 16.29 143 MET B CA 1
ATOM 4690 C C . MET B 1 144 ? 9.241 56.518 -27.019 1.00 16.51 143 MET B C 1
ATOM 4691 O O . MET B 1 144 ? 9.912 57.501 -27.355 1.00 18.53 143 MET B O 1
ATOM 4696 N N . ALA B 1 145 ? 8.186 56.626 -26.206 1.00 16.27 144 ALA B N 1
ATOM 4697 C CA . ALA B 1 145 ? 7.849 57.931 -25.639 1.00 15.35 144 ALA B CA 1
ATOM 4698 C C . ALA B 1 145 ? 8.956 58.453 -24.733 1.00 16.07 144 ALA B C 1
ATOM 4699 O O . ALA B 1 145 ? 9.185 59.667 -24.666 1.00 17.83 144 ALA B O 1
ATOM 4701 N N . GLY B 1 146 ? 9.654 57.558 -24.033 1.00 16.52 145 GLY B N 1
ATOM 4702 C CA . GLY B 1 146 ? 10.715 57.996 -23.149 1.00 17.71 145 GLY B CA 1
ATOM 4703 C C . GLY B 1 146 ? 11.911 58.581 -23.870 1.00 17.69 145 GLY B C 1
ATOM 4704 O O . GLY B 1 146 ? 12.754 59.212 -23.229 1.00 19.48 145 GLY B O 1
ATOM 4705 N N . GLU B 1 147 ? 12.017 58.366 -25.186 1.00 17.37 146 GLU B N 1
ATOM 4706 C CA . GLU B 1 147 ? 13.076 59.004 -25.957 1.00 17.75 146 GLU B CA 1
ATOM 4707 C C . GLU B 1 147 ? 12.874 60.503 -26.068 1.00 20.12 146 GLU B C 1
ATOM 4708 O O . GLU B 1 147 ? 13.843 61.222 -26.330 1.00 23.52 146 GLU B O 1
ATOM 4714 N N . GLU B 1 148 ? 11.641 60.980 -25.898 1.00 19.52 147 GLU B N 1
ATOM 4715 C CA . GLU B 1 148 ? 11.336 62.403 -25.908 1.00 20.60 147 GLU B CA 1
ATOM 4716 C C . GLU B 1 148 ? 11.397 62.958 -24.492 1.00 18.26 147 GLU B C 1
ATOM 4717 O O . GLU B 1 148 ? 10.959 62.311 -23.536 1.00 19.23 147 GLU B O 1
ATOM 4723 N N . PHE B 1 149 ? 11.898 64.183 -24.368 1.00 19.35 148 PHE B N 1
ATOM 4724 C CA . PHE B 1 149 ? 11.891 64.854 -23.075 1.00 16.23 148 PHE B CA 1
ATOM 4725 C C . PHE B 1 149 ? 10.461 65.045 -22.582 1.00 18.28 148 PHE B C 1
ATOM 4726 O O . PHE B 1 149 ? 9.599 65.529 -23.319 1.00 22.00 148 PHE B O 1
ATOM 4734 N N . GLY B 1 150 ? 10.210 64.686 -21.330 1.00 17.01 149 GLY B N 1
ATOM 4735 C CA . GLY B 1 150 ? 8.927 64.948 -20.702 1.00 17.74 149 GLY B CA 1
ATOM 4736 C C . GLY B 1 150 ? 8.360 63.715 -20.026 1.00 17.40 149 GLY B C 1
ATOM 4737 O O . GLY B 1 150 ? 8.880 62.609 -20.135 1.00 18.81 149 GLY B O 1
ATOM 4738 N N . TYR B 1 151 ? 7.236 63.931 -19.346 1.00 17.22 150 TYR B N 1
ATOM 4739 C CA . TYR B 1 151 ? 6.644 62.936 -18.465 1.00 15.85 150 TYR B CA 1
ATOM 4740 C C . TYR B 1 151 ? 5.372 62.369 -19.080 1.00 16.51 150 TYR B C 1
ATOM 4741 O O . TYR B 1 151 ? 4.512 63.125 -19.552 1.00 19.22 150 TYR B O 1
ATOM 4750 N N . GLN B 1 152 ? 5.243 61.044 -19.047 1.00 15.75 151 GLN B N 1
ATOM 4751 C CA . GLN B 1 152 ? 4.006 60.361 -19.428 1.00 16.15 151 GLN B CA 1
ATOM 4752 C C . GLN B 1 152 ? 3.453 59.657 -18.198 1.00 16.14 151 GLN B C 1
ATOM 4753 O O . GLN B 1 152 ? 4.003 58.641 -17.756 1.00 16.10 151 GLN B O 1
ATOM 4759 N N . GLN B 1 153 ? 2.356 60.189 -17.653 1.00 16.87 152 GLN B N 1
ATOM 4760 C CA . GLN B 1 153 ? 1.817 59.642 -16.414 1.00 17.83 152 GLN B CA 1
ATOM 4761 C C . GLN B 1 153 ? 1.287 58.219 -16.591 1.00 17.45 152 GLN B C 1
ATOM 4762 O O . GLN B 1 153 ? 1.350 57.414 -15.653 1.00 18.45 152 GLN B O 1
ATOM 4768 N N . SER B 1 154 ? 0.802 57.873 -17.782 1.00 17.44 153 SER B N 1
ATOM 4769 C CA A SER B 1 154 ? 0.262 56.537 -18.008 0.43 18.13 153 SER B CA 1
ATOM 4770 C CA B SER B 1 154 ? 0.259 56.536 -17.978 0.57 17.67 153 SER B CA 1
ATOM 4771 C C . SER B 1 154 ? 1.339 55.459 -17.960 1.00 16.95 153 SER B C 1
ATOM 4772 O O . SER B 1 154 ? 1.026 54.291 -17.710 1.00 18.00 153 SER B O 1
ATOM 4777 N N . THR B 1 155 ? 2.598 55.815 -18.210 1.00 15.72 154 THR B N 1
ATOM 4778 C CA . THR B 1 155 ? 3.675 54.834 -18.197 1.00 16.35 154 THR B CA 1
ATOM 4779 C C . THR B 1 155 ? 4.617 54.993 -17.015 1.00 17.22 154 THR B C 1
ATOM 4780 O O . THR B 1 155 ? 5.397 54.073 -16.737 1.00 17.02 154 THR B O 1
ATOM 4784 N N . GLY B 1 156 ? 4.572 56.130 -16.326 1.00 14.81 155 GLY B N 1
ATOM 4785 C CA . GLY B 1 156 ? 5.501 56.384 -15.248 1.00 15.99 155 GLY B CA 1
ATOM 4786 C C . GLY B 1 156 ? 6.909 56.713 -15.682 1.00 16.76 155 GLY B C 1
ATOM 4787 O O . GLY B 1 156 ? 7.827 56.585 -14.874 1.00 19.21 155 GLY B O 1
ATOM 4788 N N . VAL B 1 157 ? 7.113 57.151 -16.926 1.00 15.01 156 VAL B N 1
ATOM 4789 C CA . VAL B 1 157 ? 8.445 57.399 -17.472 1.00 14.04 156 VAL B CA 1
ATOM 4790 C C . VAL B 1 157 ? 8.629 58.887 -17.737 1.00 13.68 156 VAL B C 1
ATOM 4791 O O . VAL B 1 157 ? 7.744 59.540 -18.304 1.00 15.08 156 VAL B O 1
ATOM 4795 N N . VAL B 1 158 ? 9.780 59.422 -17.323 1.00 14.74 157 VAL B N 1
ATOM 4796 C CA . VAL B 1 158 ? 10.175 60.795 -17.625 1.00 14.55 157 VAL B CA 1
ATOM 4797 C C . VAL B 1 158 ? 11.415 60.728 -18.502 1.00 14.40 157 VAL B C 1
ATOM 4798 O O . VAL B 1 158 ? 12.444 60.190 -18.081 1.00 15.66 157 VAL B O 1
ATOM 4802 N N . GLY B 1 159 ? 11.309 61.238 -19.726 1.00 14.51 158 GLY B N 1
ATOM 4803 C CA . GLY B 1 159 ? 12.479 61.381 -20.579 1.00 14.70 158 GLY B CA 1
ATOM 4804 C C . GLY B 1 159 ? 13.244 62.622 -20.157 1.00 14.61 158 GLY B C 1
ATOM 4805 O O . GLY B 1 159 ? 12.650 63.685 -19.953 1.00 16.24 158 GLY B O 1
ATOM 4806 N N . PHE B 1 160 ? 14.566 62.497 -20.016 1.00 14.47 159 PHE B N 1
ATOM 4807 C CA . PHE B 1 160 ? 15.375 63.652 -19.624 1.00 14.35 159 PHE B CA 1
ATOM 4808 C C . PHE B 1 160 ? 16.418 64.075 -20.655 1.00 15.00 159 PHE B C 1
ATOM 4809 O O . PHE B 1 160 ? 17.224 64.966 -20.365 1.00 17.18 159 PHE B O 1
ATOM 4817 N N . GLY B 1 161 ? 16.405 63.491 -21.848 1.00 15.26 160 GLY B N 1
ATOM 4818 C CA . GLY B 1 161 ? 17.166 64.015 -22.971 1.00 14.96 160 GLY B CA 1
ATOM 4819 C C . GLY B 1 161 ? 18.658 64.144 -22.741 1.00 15.57 160 GLY B C 1
ATOM 4820 O O . GLY B 1 161 ? 19.276 65.076 -23.264 1.00 16.36 160 GLY B O 1
ATOM 4821 N N . TYR B 1 162 ? 19.256 63.237 -21.973 1.00 16.53 161 TYR B N 1
ATOM 4822 C CA . TYR B 1 162 ? 20.693 63.241 -21.684 1.00 18.42 161 TYR B CA 1
ATOM 4823 C C . TYR B 1 162 ? 21.143 64.494 -20.942 1.00 19.11 161 TYR B C 1
ATOM 4824 O O . TYR B 1 162 ? 22.342 64.771 -20.862 1.00 22.95 161 TYR B O 1
ATOM 4833 N N . ASN B 1 163 ? 20.212 65.262 -20.379 1.00 17.79 162 ASN B N 1
ATOM 4834 C CA . ASN B 1 163 ? 20.510 66.590 -19.855 1.00 18.05 162 ASN B CA 1
ATOM 4835 C C . ASN B 1 163 ? 20.828 66.496 -18.363 1.00 18.65 162 ASN B C 1
ATOM 4836 O O . ASN B 1 163 ? 19.962 66.136 -17.561 1.00 17.47 162 ASN B O 1
ATOM 4841 N N . GLU B 1 164 ? 22.072 66.825 -17.991 1.00 21.31 163 GLU B N 1
ATOM 4842 C CA . GLU B 1 164 ? 22.495 66.690 -16.597 1.00 21.34 163 GLU B CA 1
ATOM 4843 C C . GLU B 1 164 ? 21.763 67.670 -15.684 1.00 21.82 163 GLU B C 1
ATOM 4844 O O . GLU B 1 164 ? 21.400 67.316 -14.551 1.00 22.55 163 GLU B O 1
ATOM 4850 N N . LYS B 1 165 ? 21.546 68.907 -16.146 1.00 22.33 164 LYS B N 1
ATOM 4851 C CA . LYS B 1 165 ? 20.799 69.871 -15.342 1.00 22.70 164 LYS B CA 1
ATOM 4852 C C . LYS B 1 165 ? 19.400 69.349 -15.049 1.00 19.58 164 LYS B C 1
ATOM 4853 O O . LYS B 1 165 ? 18.918 69.436 -13.915 1.00 22.23 164 LYS B O 1
ATOM 4859 N N . ALA B 1 166 ? 18.756 68.754 -16.049 1.00 17.75 165 ALA B N 1
ATOM 4860 C CA . ALA B 1 166 ? 17.424 68.193 -15.846 1.00 17.63 165 ALA B CA 1
ATOM 4861 C C . ALA B 1 166 ? 17.457 67.028 -14.863 1.00 17.54 165 ALA B C 1
ATOM 4862 O O . ALA B 1 166 ? 16.615 66.944 -13.961 1.00 18.84 165 ALA B O 1
ATOM 4864 N N . LEU B 1 167 ? 18.412 66.105 -15.027 1.00 17.08 166 LEU B N 1
ATOM 4865 C CA . LEU B 1 167 ? 18.461 64.938 -14.151 1.00 18.08 166 LEU B CA 1
ATOM 4866 C C . LEU B 1 167 ? 18.617 65.350 -12.692 1.00 17.49 166 LEU B C 1
ATOM 4867 O O . LEU B 1 167 ? 17.931 64.825 -11.805 1.00 19.14 166 LEU B O 1
ATOM 4872 N N . ALA B 1 168 ? 19.530 66.285 -12.422 1.00 18.33 167 ALA B N 1
ATOM 4873 C CA . ALA B 1 168 ? 19.767 66.719 -11.052 1.00 19.61 167 ALA B CA 1
ATOM 4874 C C . ALA B 1 168 ? 18.536 67.401 -10.478 1.00 18.31 167 ALA B C 1
ATOM 4875 O O . ALA B 1 168 ? 18.167 67.164 -9.321 1.00 21.89 167 ALA B O 1
ATOM 4877 N N . LYS B 1 169 ? 17.888 68.256 -11.274 1.00 18.34 168 LYS B N 1
ATOM 4878 C CA . LYS B 1 169 ? 16.684 68.930 -10.805 1.00 19.02 168 LYS B CA 1
ATOM 4879 C C . LYS B 1 169 ? 15.546 67.941 -10.577 1.00 19.16 168 LYS B C 1
ATOM 4880 O O . LYS B 1 169 ? 14.754 68.112 -9.640 1.00 20.75 168 LYS B O 1
ATOM 4886 N N . MET B 1 170 ? 15.440 66.897 -11.409 1.00 19.99 169 MET B N 1
ATOM 4887 C CA . MET B 1 170 ? 14.361 65.941 -11.180 1.00 19.22 169 MET B CA 1
ATOM 4888 C C . MET B 1 170 ? 14.600 65.127 -9.914 1.00 19.19 169 MET B C 1
ATOM 4889 O O . MET B 1 170 ? 13.662 64.870 -9.147 1.00 20.39 169 MET B O 1
ATOM 4894 N N . LEU B 1 171 ? 15.841 64.692 -9.689 1.00 20.03 170 LEU B N 1
ATOM 4895 C CA . LEU B 1 171 ? 16.119 63.878 -8.512 1.00 21.05 170 LEU B CA 1
ATOM 4896 C C . LEU B 1 171 ? 15.935 64.680 -7.233 1.00 20.40 170 LEU B C 1
ATOM 4897 O O . LEU B 1 171 ? 15.437 64.158 -6.232 1.00 21.09 170 LEU B O 1
ATOM 4902 N N . GLU B 1 172 ? 16.320 65.954 -7.245 1.00 21.65 171 GLU B N 1
ATOM 4903 C CA . GLU B 1 172 ? 16.096 66.780 -6.067 1.00 23.55 171 GLU B CA 1
ATOM 4904 C C . GLU B 1 172 ? 14.608 67.014 -5.831 1.00 22.80 171 GLU B C 1
ATOM 4905 O O . GLU B 1 172 ? 14.157 67.068 -4.679 1.00 26.66 171 GLU B O 1
ATOM 4911 N N . ALA B 1 173 ? 13.827 67.140 -6.907 1.00 23.05 172 ALA B N 1
ATOM 4912 C CA . ALA B 1 173 ? 12.409 67.465 -6.756 1.00 24.63 172 ALA B CA 1
ATOM 4913 C C . ALA B 1 173 ? 11.573 66.249 -6.371 1.00 23.01 172 ALA B C 1
ATOM 4914 O O . ALA B 1 173 ? 10.686 66.355 -5.518 1.00 25.03 172 ALA B O 1
ATOM 4916 N N . PHE B 1 174 ? 11.828 65.090 -6.984 1.00 23.16 173 PHE B N 1
ATOM 4917 C CA . PHE B 1 174 ? 10.965 63.935 -6.756 1.00 22.17 173 PHE B CA 1
ATOM 4918 C C . PHE B 1 174 ? 11.738 62.615 -6.745 1.00 20.60 173 PHE B C 1
ATOM 4919 O O . PHE B 1 174 ? 11.163 61.554 -7.023 1.00 21.50 173 PHE B O 1
ATOM 4927 N N . GLY B 1 175 ? 13.023 62.652 -6.375 1.00 21.53 174 GLY B N 1
ATOM 4928 C CA . GLY B 1 175 ? 13.853 61.458 -6.417 1.00 22.05 174 GLY B CA 1
ATOM 4929 C C . GLY B 1 175 ? 13.377 60.330 -5.527 1.00 21.46 174 GLY B C 1
ATOM 4930 O O . GLY B 1 175 ? 13.693 59.165 -5.797 1.00 22.34 174 GLY B O 1
ATOM 4931 N N . GLU B 1 176 ? 12.611 60.642 -4.479 1.00 21.70 175 GLU B N 1
ATOM 4932 C CA . GLU B 1 176 ? 12.062 59.602 -3.616 1.00 23.92 175 GLU B CA 1
ATOM 4933 C C . GLU B 1 176 ? 11.018 58.749 -4.325 1.00 23.20 175 GLU B C 1
ATOM 4934 O O . GLU B 1 176 ? 10.683 57.666 -3.831 1.00 22.81 175 GLU B O 1
ATOM 4940 N N . GLN B 1 177 ? 10.531 59.193 -5.482 1.00 21.83 176 GLN B N 1
ATOM 4941 C CA . GLN B 1 177 ? 9.563 58.453 -6.279 1.00 20.39 176 GLN B CA 1
ATOM 4942 C C . GLN B 1 177 ? 10.197 57.719 -7.451 1.00 20.43 176 GLN B C 1
ATOM 4943 O O . GLN B 1 177 ? 9.466 57.117 -8.243 1.00 20.25 176 GLN B O 1
ATOM 4949 N N . VAL B 1 178 ? 11.524 57.745 -7.582 1.00 19.12 177 VAL B N 1
ATOM 4950 C CA . VAL B 1 178 ? 12.202 57.260 -8.784 1.00 18.85 177 VAL B CA 1
ATOM 4951 C C . VAL B 1 178 ? 12.776 55.874 -8.522 1.00 19.20 177 VAL B C 1
ATOM 4952 O O . VAL B 1 178 ? 13.696 55.719 -7.710 1.00 20.99 177 VAL B O 1
ATOM 4956 N N . ALA B 1 179 ? 12.255 54.874 -9.248 1.00 17.82 178 ALA B N 1
ATOM 4957 C CA . ALA B 1 179 ? 12.715 53.494 -9.140 1.00 17.24 178 ALA B CA 1
ATOM 4958 C C . ALA B 1 179 ? 14.034 53.268 -9.855 1.00 17.98 178 ALA B C 1
ATOM 4959 O O . ALA B 1 179 ? 14.755 52.319 -9.523 1.00 19.00 178 ALA B O 1
ATOM 4961 N N . GLY B 1 180 ? 14.352 54.083 -10.853 1.00 16.86 179 GLY B N 1
ATOM 4962 C CA . GLY B 1 180 ? 15.557 53.850 -11.617 1.00 17.29 179 GLY B CA 1
ATOM 4963 C C . GLY B 1 180 ? 15.747 54.899 -12.687 1.00 18.27 179 GLY B C 1
ATOM 4964 O O . GLY B 1 180 ? 14.799 55.563 -13.122 1.00 17.73 179 GLY B O 1
ATOM 4965 N N . VAL B 1 181 ? 16.997 55.025 -13.106 1.00 17.18 180 VAL B N 1
ATOM 4966 C CA . VAL B 1 181 ? 17.402 55.856 -14.230 1.00 15.52 180 VAL B CA 1
ATOM 4967 C C . VAL B 1 181 ? 18.028 54.909 -15.239 1.00 14.92 180 VAL B C 1
ATOM 4968 O O . VAL B 1 181 ? 18.961 54.172 -14.894 1.00 17.09 180 VAL B O 1
ATOM 4972 N N . ILE B 1 182 ? 17.499 54.887 -16.463 1.00 14.40 181 ILE B N 1
ATOM 4973 C CA . ILE B 1 182 ? 17.972 53.972 -17.502 1.00 13.52 181 ILE B CA 1
ATOM 4974 C C . ILE B 1 182 ? 18.426 54.776 -18.716 1.00 13.51 181 ILE B C 1
ATOM 4975 O O . ILE B 1 182 ? 17.648 55.547 -19.289 1.00 14.62 181 ILE B O 1
ATOM 4980 N N A VAL B 1 183 ? 19.670 54.553 -19.136 0.84 13.49 182 VAL B N 1
ATOM 4981 N N B VAL B 1 183 ? 19.694 54.621 -19.087 0.16 13.83 182 VAL B N 1
ATOM 4982 C CA A VAL B 1 183 ? 20.345 55.398 -20.115 0.84 14.21 182 VAL B CA 1
ATOM 4983 C CA B VAL B 1 183 ? 20.288 55.400 -20.164 0.16 14.31 182 VAL B CA 1
ATOM 4984 C C A VAL B 1 183 ? 21.090 54.514 -21.109 0.84 13.58 182 VAL B C 1
ATOM 4985 C C B VAL B 1 183 ? 21.027 54.478 -21.121 0.16 14.59 182 VAL B C 1
ATOM 4986 O O A VAL B 1 183 ? 21.875 53.647 -20.704 0.84 13.99 182 VAL B O 1
ATOM 4987 O O B VAL B 1 183 ? 21.721 53.545 -20.701 0.16 15.28 182 VAL B O 1
ATOM 4994 N N . SER B 1 184 ? 20.861 54.743 -22.414 1.00 14.41 183 SER B N 1
ATOM 4995 C CA . SER B 1 184 ? 21.664 54.111 -23.453 1.00 14.36 183 SER B CA 1
ATOM 4996 C C . SER B 1 184 ? 22.842 55.049 -23.669 1.00 14.84 183 SER B C 1
ATOM 4997 O O . SER B 1 184 ? 22.637 56.183 -24.128 1.00 15.49 183 SER B O 1
ATOM 5000 N N . PRO B 1 185 ? 24.069 54.663 -23.337 1.00 14.62 184 PRO B N 1
ATOM 5001 C CA . PRO B 1 185 ? 25.146 55.663 -23.342 1.00 15.80 184 PRO B CA 1
ATOM 5002 C C . PRO B 1 185 ? 25.480 56.111 -24.758 1.00 16.83 184 PRO B C 1
ATOM 5003 O O . PRO B 1 185 ? 25.690 55.291 -25.654 1.00 21.46 184 PRO B O 1
ATOM 5007 N N . GLU B 1 186 ? 25.504 57.422 -24.958 1.00 15.58 185 GLU B N 1
ATOM 5008 C CA . GLU B 1 186 ? 25.843 58.004 -26.246 1.00 15.41 185 GLU B CA 1
ATOM 5009 C C . GLU B 1 186 ? 27.243 58.574 -26.042 1.00 15.89 185 GLU B C 1
ATOM 5010 O O . GLU B 1 186 ? 27.444 59.424 -25.168 1.00 17.59 185 GLU B O 1
ATOM 5016 N N . VAL B 1 187 ? 28.219 58.067 -26.789 1.00 16.32 186 VAL B N 1
ATOM 5017 C CA . VAL B 1 187 ? 29.616 58.400 -26.507 1.00 17.62 186 VAL B CA 1
ATOM 5018 C C . VAL B 1 187 ? 30.288 59.080 -27.692 1.00 18.16 186 VAL B C 1
ATOM 5019 O O . VAL B 1 187 ? 31.512 59.019 -27.851 1.00 22.22 186 VAL B O 1
ATOM 5023 N N . LEU B 1 188 ? 29.495 59.733 -28.533 1.00 15.95 187 LEU B N 1
ATOM 5024 C CA . LEU B 1 188 ? 30.019 60.686 -29.498 1.00 15.77 187 LEU B CA 1
ATOM 5025 C C . LEU B 1 188 ? 29.964 62.101 -28.940 1.00 16.59 187 LEU B C 1
ATOM 5026 O O . LEU B 1 188 ? 30.948 62.844 -28.999 1.00 19.03 187 LEU B O 1
ATOM 5031 N N . TYR B 1 189 ? 28.811 62.482 -28.393 1.00 18.56 188 TYR B N 1
ATOM 5032 C CA . TYR B 1 189 ? 28.597 63.815 -27.851 1.00 17.61 188 TYR B CA 1
ATOM 5033 C C . TYR B 1 189 ? 29.010 63.944 -26.396 1.00 19.75 188 TYR B C 1
ATOM 5034 O O . TYR B 1 189 ? 29.077 65.067 -25.883 1.00 22.29 188 TYR B O 1
ATOM 5043 N N . PHE B 1 190 ? 29.268 62.831 -25.719 1.00 18.30 189 PHE B N 1
ATOM 5044 C CA . PHE B 1 190 ? 29.567 62.833 -24.297 1.00 19.09 189 PHE B CA 1
ATOM 5045 C C . PHE B 1 190 ? 30.747 61.910 -24.055 1.00 20.77 189 PHE B C 1
ATOM 5046 O O . PHE B 1 190 ? 30.978 60.969 -24.819 1.00 22.36 189 PHE B O 1
ATOM 5054 N N . ASP B 1 191 ? 31.503 62.197 -22.997 1.00 22.16 190 ASP B N 1
ATOM 5055 C CA . ASP B 1 191 ? 32.599 61.336 -22.588 1.00 21.82 190 ASP B CA 1
ATOM 5056 C C . ASP B 1 191 ? 32.167 60.460 -21.412 1.00 21.36 190 ASP B C 1
ATOM 5057 O O . ASP B 1 191 ? 31.032 60.533 -20.931 1.00 22.79 190 ASP B O 1
ATOM 5062 N N . LEU B 1 192 ? 33.080 59.598 -20.959 1.00 21.91 191 LEU B N 1
ATOM 5063 C CA . LEU B 1 192 ? 32.737 58.676 -19.878 1.00 21.71 191 LEU B CA 1
ATOM 5064 C C . LEU B 1 192 ? 32.406 59.417 -18.587 1.00 22.51 191 LEU B C 1
ATOM 5065 O O . LEU B 1 192 ? 31.549 58.964 -17.816 1.00 23.89 191 LEU B O 1
ATOM 5070 N N . ASP B 1 193 ? 33.054 60.564 -18.347 1.00 25.28 192 ASP B N 1
ATOM 5071 C CA . ASP B 1 193 ? 32.789 61.337 -17.134 1.00 26.69 192 ASP B CA 1
ATOM 5072 C C . ASP B 1 193 ? 31.341 61.809 -17.058 1.00 26.65 192 ASP B C 1
ATOM 5073 O O . ASP B 1 193 ? 30.788 61.936 -15.960 1.00 25.68 192 ASP B O 1
ATOM 5078 N N . HIS B 1 194 ? 30.708 62.074 -18.201 1.00 25.47 193 HIS B N 1
ATOM 5079 C CA . HIS B 1 194 ? 29.289 62.419 -18.187 1.00 25.58 193 HIS B CA 1
ATOM 5080 C C . HIS B 1 194 ? 28.467 61.312 -17.535 1.00 24.01 193 HIS B C 1
ATOM 5081 O O . HIS B 1 194 ? 27.569 61.586 -16.729 1.00 23.99 193 HIS B O 1
ATOM 5088 N N . TYR B 1 195 ? 28.779 60.052 -17.849 1.00 21.71 194 TYR B N 1
ATOM 5089 C CA . TYR B 1 195 ? 28.036 58.931 -17.284 1.00 21.67 194 TYR B CA 1
ATOM 5090 C C . TYR B 1 195 ? 28.474 58.615 -15.860 1.00 21.07 194 TYR B C 1
ATOM 5091 O O . TYR B 1 195 ? 27.642 58.213 -15.038 1.00 19.71 194 TYR B O 1
ATOM 5100 N N . ARG B 1 196 ? 29.753 58.822 -15.541 1.00 21.11 195 ARG B N 1
ATOM 5101 C CA . ARG B 1 196 ? 30.177 58.711 -14.148 1.00 21.82 195 ARG B CA 1
ATOM 5102 C C . ARG B 1 196 ? 29.444 59.717 -13.267 1.00 24.55 195 ARG B C 1
ATOM 5103 O O . ARG B 1 196 ? 29.040 59.388 -12.145 1.00 25.50 195 ARG B O 1
ATOM 5111 N N . ARG B 1 197 ? 29.238 60.941 -13.765 1.00 24.15 196 ARG B N 1
ATOM 5112 C CA . ARG B 1 197 ? 28.492 61.936 -12.993 1.00 23.69 196 ARG B CA 1
ATOM 5113 C C . ARG B 1 197 ? 27.028 61.544 -12.839 1.00 24.51 196 ARG B C 1
ATOM 5114 O O . ARG B 1 197 ? 26.445 61.740 -11.768 1.00 24.45 196 ARG B O 1
ATOM 5122 N N . MET B 1 198 ? 26.411 61.012 -13.899 1.00 23.24 197 MET B N 1
ATOM 5123 C CA . MET B 1 198 ? 25.038 60.526 -13.785 1.00 23.20 197 MET B CA 1
ATOM 5124 C C . MET B 1 198 ? 24.951 59.441 -12.727 1.00 20.37 197 MET B C 1
ATOM 5125 O O . MET B 1 198 ? 24.049 59.442 -11.883 1.00 21.37 197 MET B O 1
ATOM 5130 N N . SER B 1 199 ? 25.884 58.492 -12.778 1.00 19.10 198 SER B N 1
ATOM 5131 C CA . SER B 1 199 ? 25.864 57.364 -11.858 1.00 20.55 198 SER B CA 1
ATOM 5132 C C . SER B 1 199 ? 26.043 57.825 -10.418 1.00 20.54 198 SER B C 1
ATOM 5133 O O . SER B 1 199 ? 25.287 57.420 -9.524 1.00 20.68 198 SER B O 1
ATOM 5136 N N . ALA B 1 200 ? 27.048 58.667 -10.175 1.00 21.81 199 ALA B N 1
ATOM 5137 C CA . ALA B 1 200 ? 27.288 59.167 -8.827 1.00 22.78 199 ALA B CA 1
ATOM 5138 C C . ALA B 1 200 ? 26.097 59.971 -8.323 1.00 23.83 199 ALA B C 1
ATOM 5139 O O . ALA B 1 200 ? 25.754 59.919 -7.136 1.00 25.75 199 ALA B O 1
ATOM 5141 N N . LEU B 1 201 ? 25.438 60.701 -9.218 1.00 23.22 200 LEU B N 1
ATOM 5142 C CA A LEU B 1 201 ? 24.294 61.500 -8.804 0.70 24.64 200 LEU B CA 1
ATOM 5143 C CA B LEU B 1 201 ? 24.280 61.494 -8.825 0.30 23.40 200 LEU B CA 1
ATOM 5144 C C . LEU B 1 201 ? 23.126 60.592 -8.410 1.00 23.38 200 LEU B C 1
ATOM 5145 O O . LEU B 1 201 ? 22.458 60.838 -7.401 1.00 25.99 200 LEU B O 1
ATOM 5154 N N . CYS B 1 202 ? 22.889 59.523 -9.173 1.00 22.23 201 CYS B N 1
ATOM 5155 C CA . CYS B 1 202 ? 21.851 58.560 -8.814 1.00 21.20 201 CYS B CA 1
ATOM 5156 C C . CYS B 1 202 ? 22.148 57.921 -7.461 1.00 20.75 201 CYS B C 1
ATOM 5157 O O . CYS B 1 202 ? 21.249 57.766 -6.623 1.00 22.15 201 CYS B O 1
ATOM 5160 N N . ALA B 1 203 ? 23.417 57.569 -7.221 1.00 21.03 202 ALA B N 1
ATOM 5161 C CA . ALA B 1 203 ? 23.798 56.969 -5.949 1.00 22.21 202 ALA B CA 1
ATOM 5162 C C . ALA B 1 203 ? 23.538 57.911 -4.782 1.00 22.80 202 ALA B C 1
ATOM 5163 O O . ALA B 1 203 ? 23.158 57.461 -3.690 1.00 25.30 202 ALA B O 1
ATOM 5165 N N . ARG B 1 204 ? 23.712 59.216 -4.993 1.00 24.97 203 ARG B N 1
ATOM 5166 C CA . ARG B 1 204 ? 23.491 60.167 -3.911 1.00 27.14 203 ARG B CA 1
ATOM 5167 C C . ARG B 1 204 ? 22.037 60.146 -3.449 1.00 25.70 203 ARG B C 1
ATOM 5168 O O . ARG B 1 204 ? 21.750 60.435 -2.282 1.00 28.59 203 ARG B O 1
ATOM 5176 N N . TYR B 1 205 ? 21.116 59.769 -4.335 1.00 23.77 204 TYR B N 1
ATOM 5177 C CA . TYR B 1 205 ? 19.695 59.717 -4.023 1.00 24.31 204 TYR B CA 1
ATOM 5178 C C . TYR B 1 205 ? 19.174 58.298 -3.841 1.00 25.37 204 TYR B C 1
ATOM 5179 O O . TYR B 1 205 ? 17.956 58.103 -3.796 1.00 24.67 204 TYR B O 1
ATOM 5188 N N . ASP B 1 206 ? 20.056 57.300 -3.741 1.00 24.52 205 ASP B N 1
ATOM 5189 C CA . ASP B 1 206 ? 19.626 55.908 -3.591 1.00 23.91 205 ASP B CA 1
ATOM 5190 C C . ASP B 1 206 ? 18.690 55.475 -4.724 1.00 22.64 205 ASP B C 1
ATOM 5191 O O . ASP B 1 206 ? 17.685 54.795 -4.502 1.00 23.81 205 ASP B O 1
ATOM 5196 N N . VAL B 1 207 ? 19.023 55.862 -5.949 1.00 21.82 206 VAL B N 1
ATOM 5197 C CA . VAL B 1 207 ? 18.254 55.499 -7.136 1.00 20.18 206 VAL B CA 1
ATOM 5198 C C . VAL B 1 207 ? 19.121 54.582 -7.994 1.00 18.26 206 VAL B C 1
ATOM 5199 O O . VAL B 1 207 ? 20.223 54.983 -8.390 1.00 19.41 206 VAL B O 1
ATOM 5203 N N . PRO B 1 208 ? 18.664 53.373 -8.331 1.00 17.39 207 PRO B N 1
ATOM 5204 C CA . PRO B 1 208 ? 19.452 52.499 -9.215 1.00 18.85 207 PRO B CA 1
ATOM 5205 C C . PRO B 1 208 ? 19.758 53.157 -10.555 1.00 17.66 207 PRO B C 1
ATOM 5206 O O . PRO B 1 208 ? 18.885 53.746 -11.199 1.00 18.11 207 PRO B O 1
ATOM 5210 N N . PHE B 1 209 ? 21.015 53.054 -10.967 1.00 16.74 208 PHE B N 1
ATOM 5211 C CA . PHE B 1 209 ? 21.463 53.539 -12.269 1.00 15.72 208 PHE B CA 1
ATOM 5212 C C . PHE B 1 209 ? 21.649 52.348 -13.201 1.00 16.12 208 PHE B C 1
ATOM 5213 O O . PHE B 1 209 ? 22.340 51.378 -12.860 1.00 16.73 208 PHE B O 1
ATOM 5221 N N . MET B 1 210 ? 21.006 52.401 -14.360 1.00 14.48 209 MET B N 1
ATOM 5222 C CA . MET B 1 210 ? 20.943 51.248 -15.240 1.00 14.92 209 MET B CA 1
ATOM 5223 C C . MET B 1 210 ? 21.442 51.652 -16.616 1.00 13.79 209 MET B C 1
ATOM 5224 O O . MET B 1 210 ? 20.921 52.599 -17.216 1.00 16.39 209 MET B O 1
ATOM 5229 N N . LEU B 1 211 ? 22.451 50.946 -17.109 1.00 13.63 210 LEU B N 1
ATOM 5230 C CA . LEU B 1 211 ? 23.002 51.217 -18.430 1.00 14.60 210 LEU B CA 1
ATOM 5231 C C . LEU B 1 211 ? 22.360 50.268 -19.426 1.00 13.74 210 LEU B C 1
ATOM 5232 O O . LEU B 1 211 ? 22.460 49.042 -19.273 1.00 14.75 210 LEU B O 1
ATOM 5237 N N . ASP B 1 212 ? 21.667 50.831 -20.414 1.00 13.07 211 ASP B N 1
ATOM 5238 C CA . ASP B 1 212 ? 21.146 50.041 -21.524 1.00 13.28 211 ASP B CA 1
ATOM 5239 C C . ASP B 1 212 ? 22.277 49.918 -22.535 1.00 12.10 211 ASP B C 1
ATOM 5240 O O . ASP B 1 212 ? 22.513 50.827 -23.331 1.00 13.63 211 ASP B O 1
ATOM 5245 N N . GLU B 1 213 ? 23.000 48.802 -22.460 1.00 13.31 212 GLU B N 1
ATOM 5246 C CA . GLU B 1 213 ? 24.084 48.427 -23.353 1.00 13.90 212 GLU B CA 1
ATOM 5247 C C . GLU B 1 213 ? 23.710 47.420 -24.407 1.00 13.84 212 GLU B C 1
ATOM 5248 O O . GLU B 1 213 ? 24.580 46.704 -24.916 1.00 13.75 212 GLU B O 1
ATOM 5254 N N . VAL B 1 214 ? 22.437 47.387 -24.782 1.00 13.07 213 VAL B N 1
ATOM 5255 C CA . VAL B 1 214 ? 22.033 46.466 -25.833 1.00 12.85 213 VAL B CA 1
ATOM 5256 C C . VAL B 1 214 ? 22.833 46.735 -27.097 1.00 11.95 213 VAL B C 1
ATOM 5257 O O . VAL B 1 214 ? 23.267 45.805 -27.773 1.00 15.08 213 VAL B O 1
ATOM 5261 N N . TYR B 1 215 ? 23.104 48.008 -27.395 1.00 13.73 214 TYR B N 1
ATOM 5262 C CA . TYR B 1 215 ? 23.878 48.350 -28.582 1.00 13.30 214 TYR B CA 1
ATOM 5263 C C . TYR B 1 215 ? 25.364 48.515 -28.274 1.00 13.82 214 TYR B C 1
ATOM 5264 O O . TYR B 1 215 ? 26.210 48.015 -29.022 1.00 15.55 214 TYR B O 1
ATOM 5273 N N . THR B 1 216 ? 25.710 49.209 -27.187 1.00 13.30 215 THR B N 1
ATOM 5274 C CA . THR B 1 216 ? 27.102 49.578 -26.925 1.00 13.53 215 THR B CA 1
ATOM 5275 C C . THR B 1 216 ? 27.910 48.480 -26.241 1.00 13.61 215 THR B C 1
ATOM 5276 O O . THR B 1 216 ? 29.132 48.621 -26.130 1.00 14.37 215 THR B O 1
ATOM 5280 N N . GLY B 1 217 ? 27.269 47.398 -25.792 1.00 13.00 216 GLY B N 1
ATOM 5281 C CA . GLY B 1 217 ? 27.902 46.494 -24.846 1.00 13.24 216 GLY B CA 1
ATOM 5282 C C . GLY B 1 217 ? 29.185 45.850 -25.328 1.00 13.53 216 GLY B C 1
ATOM 5283 O O . GLY B 1 217 ? 30.069 45.566 -24.522 1.00 14.31 216 GLY B O 1
ATOM 5284 N N . PHE B 1 218 ? 29.303 45.582 -26.627 1.00 12.98 217 PHE B N 1
ATOM 5285 C CA . PHE B 1 218 ? 30.537 45.007 -27.153 1.00 12.88 217 PHE B CA 1
ATOM 5286 C C . PHE B 1 218 ? 31.227 45.918 -28.148 1.00 13.33 217 PHE B C 1
ATOM 5287 O O . PHE B 1 218 ? 32.219 45.504 -28.769 1.00 15.24 217 PHE B O 1
ATOM 5295 N N . ARG B 1 219 ? 30.771 47.165 -28.272 1.00 12.42 218 ARG B N 1
ATOM 5296 C CA . ARG B 1 219 ? 31.289 48.081 -29.273 1.00 11.84 218 ARG B CA 1
ATOM 5297 C C . ARG B 1 219 ? 31.903 49.359 -28.711 1.00 13.53 218 ARG B C 1
ATOM 5298 O O . ARG B 1 219 ? 32.779 49.924 -29.356 1.00 14.67 218 ARG B O 1
ATOM 5306 N N . ALA B 1 220 ? 31.493 49.825 -27.528 1.00 14.37 219 ALA B N 1
ATOM 5307 C CA . ALA B 1 220 ? 32.261 50.885 -26.881 1.00 14.38 219 ALA B CA 1
ATOM 5308 C C . ALA B 1 220 ? 33.585 50.352 -26.345 1.00 15.56 219 ALA B C 1
ATOM 5309 O O . ALA B 1 220 ? 34.564 51.102 -26.240 1.00 17.92 219 ALA B O 1
ATOM 5311 N N . GLY B 1 221 ? 33.631 49.059 -26.035 1.00 15.86 220 GLY B N 1
ATOM 5312 C CA . GLY B 1 221 ? 34.783 48.367 -25.505 1.00 16.02 220 GLY B CA 1
ATOM 5313 C C . GLY B 1 221 ? 34.390 46.914 -25.331 1.00 16.63 220 GLY B C 1
ATOM 5314 O O . GLY B 1 221 ? 33.215 46.560 -25.490 1.00 16.10 220 GLY B O 1
ATOM 5315 N N . PRO B 1 222 ? 35.344 46.043 -24.988 1.00 17.89 221 PRO B N 1
ATOM 5316 C CA . PRO B 1 222 ? 35.025 44.611 -24.881 1.00 17.68 221 PRO B CA 1
ATOM 5317 C C . PRO B 1 222 ? 34.151 44.282 -23.687 1.00 16.41 221 PRO B C 1
ATOM 5318 O O . PRO B 1 222 ? 33.564 43.192 -23.650 1.00 16.64 221 PRO B O 1
ATOM 5322 N N . LYS B 1 223 ? 34.045 45.200 -22.723 1.00 15.88 222 LYS B N 1
ATOM 5323 C CA . LYS B 1 223 ? 33.138 45.101 -21.585 1.00 14.78 222 LYS B CA 1
ATOM 5324 C C . LYS B 1 223 ? 32.181 46.285 -21.556 1.00 14.57 222 LYS B C 1
ATOM 5325 O O . LYS B 1 223 ? 31.664 46.653 -20.489 1.00 15.57 222 LYS B O 1
ATOM 5331 N N . GLY B 1 224 ? 31.965 46.904 -22.709 1.00 14.70 223 GLY B N 1
ATOM 5332 C CA . GLY B 1 224 ? 31.033 47.998 -22.824 1.00 15.64 223 GLY B CA 1
ATOM 5333 C C . GLY B 1 224 ? 31.495 49.261 -22.118 1.00 15.14 223 GLY B C 1
ATOM 5334 O O . GLY B 1 224 ? 32.619 49.384 -21.627 1.00 15.32 223 GLY B O 1
ATOM 5335 N N . VAL B 1 225 ? 30.579 50.224 -22.090 1.00 15.92 224 VAL B N 1
ATOM 5336 C CA . VAL B 1 225 ? 30.798 51.457 -21.341 1.00 15.15 224 VAL B CA 1
ATOM 5337 C C . VAL B 1 225 ? 31.012 51.159 -19.858 1.00 16.30 224 VAL B C 1
ATOM 5338 O O . VAL B 1 225 ? 31.890 51.750 -19.210 1.00 17.02 224 VAL B O 1
ATOM 5342 N N . HIS B 1 226 ? 30.217 50.238 -19.297 1.00 16.21 225 HIS B N 1
ATOM 5343 C CA . HIS B 1 226 ? 30.403 49.847 -17.899 1.00 15.35 225 HIS B CA 1
ATOM 5344 C C . HIS B 1 226 ? 31.848 49.439 -17.635 1.00 15.50 225 HIS B C 1
ATOM 5345 O O . HIS B 1 226 ? 32.475 49.909 -16.678 1.00 16.96 225 HIS B O 1
ATOM 5352 N N . GLY B 1 227 ? 32.398 48.570 -18.486 1.00 16.33 226 GLY B N 1
ATOM 5353 C CA . GLY B 1 227 ? 33.751 48.078 -18.283 1.00 17.25 226 GLY B CA 1
ATOM 5354 C C . GLY B 1 227 ? 34.815 49.130 -18.496 1.00 18.44 226 GLY B C 1
ATOM 5355 O O . GLY B 1 227 ? 35.944 48.950 -18.027 1.00 21.15 226 GLY B O 1
ATOM 5356 N N . LEU B 1 228 ? 34.491 50.220 -19.198 1.00 17.85 227 LEU B N 1
ATOM 5357 C CA . LEU B 1 228 ? 35.420 51.337 -19.312 1.00 19.63 227 LEU B CA 1
ATOM 5358 C C . LEU B 1 228 ? 35.496 52.163 -18.035 1.00 21.60 227 LEU B C 1
ATOM 5359 O O . LEU B 1 228 ? 36.313 53.089 -17.962 1.00 25.09 227 LEU B O 1
ATOM 5364 N N . GLY B 1 229 ? 34.690 51.836 -17.026 1.00 20.95 228 GLY B N 1
ATOM 5365 C CA . GLY B 1 229 ? 34.792 52.474 -15.730 1.00 20.28 228 GLY B CA 1
ATOM 5366 C C . GLY B 1 229 ? 33.609 53.344 -15.352 1.00 21.81 228 GLY B C 1
ATOM 5367 O O . GLY B 1 229 ? 33.801 54.390 -14.727 1.00 24.97 228 GLY B O 1
ATOM 5368 N N . VAL B 1 230 ? 32.391 52.940 -15.706 1.00 18.34 229 VAL B N 1
ATOM 5369 C CA . VAL B 1 230 ? 31.175 53.652 -15.326 1.00 18.86 229 VAL B CA 1
ATOM 5370 C C . VAL B 1 230 ? 30.389 52.751 -14.376 1.00 18.11 229 VAL B C 1
ATOM 5371 O O . VAL B 1 230 ? 29.813 51.744 -14.820 1.00 19.47 229 VAL B O 1
ATOM 5375 N N . PRO B 1 231 ? 30.315 53.072 -13.085 1.00 19.09 230 PRO B N 1
ATOM 5376 C CA . PRO B 1 231 ? 29.568 52.215 -12.155 1.00 19.66 230 PRO B CA 1
ATOM 5377 C C . PRO B 1 231 ? 28.085 52.179 -12.493 1.00 18.44 230 PRO B C 1
ATOM 5378 O O . PRO B 1 231 ? 27.503 53.154 -12.972 1.00 19.08 230 PRO B O 1
ATOM 5382 N N . ALA B 1 232 ? 27.471 51.031 -12.236 1.00 17.74 231 ALA B N 1
ATOM 5383 C CA . ALA B 1 232 ? 26.050 50.886 -12.508 1.00 16.02 231 ALA B CA 1
ATOM 5384 C C . ALA B 1 232 ? 25.485 49.804 -11.601 1.00 17.81 231 ALA B C 1
ATOM 5385 O O . ALA B 1 232 ? 26.211 48.935 -11.108 1.00 19.75 231 ALA B O 1
ATOM 5387 N N . ASP B 1 233 ? 24.177 49.879 -11.377 1.00 16.30 232 ASP B N 1
ATOM 5388 C CA . ASP B 1 233 ? 23.474 48.866 -10.610 1.00 17.00 232 ASP B CA 1
ATOM 5389 C C . ASP B 1 233 ? 22.861 47.785 -11.486 1.00 17.24 232 ASP B C 1
ATOM 5390 O O . ASP B 1 233 ? 22.611 46.678 -10.993 1.00 17.76 232 ASP B O 1
ATOM 5395 N N . VAL B 1 234 ? 22.609 48.090 -12.759 1.00 15.78 233 VAL B N 1
ATOM 5396 C CA . VAL B 1 234 ? 22.105 47.140 -13.744 1.00 14.93 233 VAL B CA 1
ATOM 5397 C C . VAL B 1 234 ? 22.735 47.496 -15.081 1.00 13.50 233 VAL B C 1
ATOM 5398 O O . VAL B 1 234 ? 22.894 48.677 -15.410 1.00 14.21 233 VAL B O 1
ATOM 5402 N N . VAL B 1 235 ? 23.109 46.477 -15.847 1.00 14.58 234 VAL B N 1
ATOM 5403 C CA . VAL B 1 235 ? 23.509 46.638 -17.240 1.00 13.95 234 VAL B CA 1
ATOM 5404 C C . VAL B 1 235 ? 22.715 45.630 -18.055 1.00 12.99 234 VAL B C 1
ATOM 5405 O O . VAL B 1 235 ? 22.604 44.459 -17.665 1.00 14.82 234 VAL B O 1
ATOM 5409 N N . VAL B 1 236 ? 22.144 46.087 -19.170 1.00 12.34 235 VAL B N 1
ATOM 5410 C CA . VAL B 1 236 ? 21.441 45.222 -20.115 1.00 12.38 235 VAL B CA 1
ATOM 5411 C C . VAL B 1 236 ? 22.326 45.030 -21.343 1.00 12.17 235 VAL B C 1
ATOM 5412 O O . VAL B 1 236 ? 22.833 46.005 -21.915 1.00 13.07 235 VAL B O 1
ATOM 5416 N N . LEU B 1 237 ? 22.538 43.777 -21.728 1.00 13.63 236 LEU B N 1
ATOM 5417 C CA . LEU B 1 237 ? 23.278 43.445 -22.937 1.00 13.13 236 LEU B CA 1
ATOM 5418 C C . LEU B 1 237 ? 22.348 42.744 -23.915 1.00 15.25 236 LEU B C 1
ATOM 5419 O O . LEU B 1 237 ? 21.333 42.157 -23.527 1.00 15.20 236 LEU B O 1
ATOM 5424 N N . GLY B 1 238 ? 22.713 42.793 -25.194 1.00 14.56 237 GLY B N 1
ATOM 5425 C CA . GLY B 1 238 ? 21.941 42.115 -26.212 1.00 14.56 237 GLY B CA 1
ATOM 5426 C C . GLY B 1 238 ? 22.678 41.933 -27.520 1.00 14.85 237 GLY B C 1
ATOM 5427 O O . GLY B 1 238 ? 23.101 40.825 -27.850 1.00 17.24 237 GLY B O 1
ATOM 5428 N N . LYS B 1 239 ? 22.851 43.016 -28.276 1.00 13.72 238 LYS B N 1
ATOM 5429 C CA . LYS B 1 239 ? 23.468 42.895 -29.592 1.00 15.34 238 LYS B CA 1
ATOM 5430 C C . LYS B 1 239 ? 24.905 42.426 -29.436 1.00 12.59 238 LYS B C 1
ATOM 5431 O O . LYS B 1 239 ? 25.679 43.013 -28.670 1.00 15.76 238 LYS B O 1
ATOM 5437 N N . GLY B 1 240 ? 25.267 41.368 -30.171 1.00 14.97 239 GLY B N 1
ATOM 5438 C CA . GLY B 1 240 ? 26.599 40.807 -30.118 1.00 16.01 239 GLY B CA 1
ATOM 5439 C C . GLY B 1 240 ? 26.786 39.693 -29.108 1.00 15.45 239 GLY B C 1
ATOM 5440 O O . GLY B 1 240 ? 27.724 38.896 -29.253 1.00 14.85 239 GLY B O 1
ATOM 5441 N N . LEU B 1 241 ? 25.919 39.614 -28.090 1.00 15.06 240 LEU B N 1
ATOM 5442 C CA . LEU B 1 241 ? 26.139 38.696 -26.971 1.00 13.52 240 LEU B CA 1
ATOM 5443 C C . LEU B 1 241 ? 26.297 37.255 -27.434 1.00 14.30 240 LEU B C 1
ATOM 5444 O O . LEU B 1 241 ? 27.160 36.532 -26.930 1.00 14.86 240 LEU B O 1
ATOM 5449 N N . ALA B 1 242 ? 25.462 36.809 -28.373 1.00 13.54 241 ALA B N 1
ATOM 5450 C CA . ALA B 1 242 ? 25.575 35.470 -28.941 1.00 14.18 241 ALA B CA 1
ATOM 5451 C C . ALA B 1 242 ? 25.888 35.526 -30.434 1.00 14.65 241 ALA B C 1
ATOM 5452 O O . ALA B 1 242 ? 25.540 34.616 -31.188 1.00 16.13 241 ALA B O 1
ATOM 5454 N N . ASN B 1 243 ? 26.551 36.607 -30.856 1.00 14.26 242 ASN B N 1
ATOM 5455 C CA . ASN B 1 243 ? 27.049 36.783 -32.221 1.00 13.86 242 ASN B CA 1
ATOM 5456 C C . ASN B 1 243 ? 26.010 36.512 -33.300 1.00 15.16 242 ASN B C 1
ATOM 5457 O O . ASN B 1 243 ? 26.299 35.893 -34.323 1.00 18.96 242 ASN B O 1
ATOM 5462 N N . GLY B 1 244 ? 24.788 36.999 -33.089 1.00 15.91 243 GLY B N 1
ATOM 5463 C CA . GLY B 1 244 ? 23.730 36.898 -34.066 1.00 18.47 243 GLY B CA 1
ATOM 5464 C C . GLY B 1 244 ? 22.588 36.013 -33.624 1.00 16.75 243 GLY B C 1
ATOM 5465 O O . GLY B 1 244 ? 21.456 36.208 -34.073 1.00 19.80 243 GLY B O 1
ATOM 5466 N N . HIS B 1 245 ? 22.855 35.042 -32.762 1.00 15.88 244 HIS B N 1
ATOM 5467 C CA . HIS B 1 245 ? 21.766 34.299 -32.161 1.00 17.31 244 HIS B CA 1
ATOM 5468 C C . HIS B 1 245 ? 21.097 35.185 -31.117 1.00 17.78 244 HIS B C 1
ATOM 5469 O O . HIS B 1 245 ? 21.733 36.028 -30.488 1.00 20.81 244 HIS B O 1
ATOM 5476 N N A SER B 1 246 ? 19.797 34.991 -30.937 0.35 18.90 245 SER B N 1
ATOM 5477 N N C SER B 1 246 ? 19.791 35.023 -30.975 0.65 19.46 245 SER B N 1
ATOM 5478 C CA A SER B 1 246 ? 18.995 35.892 -30.115 0.35 19.14 245 SER B CA 1
ATOM 5479 C CA C SER B 1 246 ? 19.022 35.914 -30.119 0.65 20.23 245 SER B CA 1
ATOM 5480 C C A SER B 1 246 ? 19.241 35.607 -28.636 0.35 18.72 245 SER B C 1
ATOM 5481 C C C SER B 1 246 ? 19.292 35.594 -28.654 0.65 18.94 245 SER B C 1
ATOM 5482 O O A SER B 1 246 ? 18.863 34.546 -28.132 0.35 20.64 245 SER B O 1
ATOM 5483 O O C SER B 1 246 ? 18.995 34.491 -28.187 0.65 21.86 245 SER B O 1
ATOM 5488 N N . LEU B 1 247 ? 19.853 36.562 -27.934 1.00 18.95 246 LEU B N 1
ATOM 5489 C CA . LEU B 1 247 ? 20.058 36.449 -26.494 1.00 16.89 246 LEU B CA 1
ATOM 5490 C C . LEU B 1 247 ? 20.264 37.842 -25.919 1.00 14.96 246 LEU B C 1
ATOM 5491 O O . LEU B 1 247 ? 20.996 38.656 -26.487 1.00 18.33 246 LEU B O 1
ATOM 5496 N N . ALA B 1 248 ? 19.631 38.098 -24.785 1.00 12.84 247 ALA B N 1
ATOM 5497 C CA . ALA B 1 248 ? 19.825 39.329 -24.045 1.00 12.69 247 ALA B CA 1
ATOM 5498 C C . ALA B 1 248 ? 20.072 38.977 -22.587 1.00 12.84 247 ALA B C 1
ATOM 5499 O O . ALA B 1 248 ? 19.702 37.896 -22.118 1.00 13.89 247 ALA B O 1
ATOM 5501 N N . ALA B 1 249 ? 20.720 39.890 -21.870 1.00 14.02 248 ALA B N 1
ATOM 5502 C CA . ALA B 1 249 ? 21.039 39.638 -20.473 1.00 14.88 248 ALA B CA 1
ATOM 5503 C C . ALA B 1 249 ? 20.783 40.883 -19.643 1.00 13.17 248 ALA B C 1
ATOM 5504 O O . ALA B 1 249 ? 21.050 42.011 -20.082 1.00 14.68 248 ALA B O 1
ATOM 5506 N N . VAL B 1 250 ? 20.283 40.664 -18.433 1.00 13.96 249 VAL B N 1
ATOM 5507 C CA . VAL B 1 250 ? 20.132 41.714 -17.437 1.00 13.30 249 VAL B CA 1
ATOM 5508 C C . VAL B 1 250 ? 20.986 41.300 -16.250 1.00 13.05 249 VAL B C 1
ATOM 5509 O O . VAL B 1 250 ? 20.680 40.318 -15.570 1.00 13.95 249 VAL B O 1
ATOM 5513 N N . MET B 1 251 ? 22.072 42.028 -16.017 1.00 14.15 250 MET B N 1
ATOM 5514 C CA . MET B 1 251 ? 22.985 41.753 -14.919 1.00 14.17 250 MET B CA 1
ATOM 5515 C C . MET B 1 251 ? 23.024 42.918 -13.949 1.00 13.34 250 MET B C 1
ATOM 5516 O O . MET B 1 251 ? 22.937 44.068 -14.355 1.00 16.44 250 MET B O 1
ATOM 5521 N N . GLY B 1 252 ? 23.154 42.630 -12.660 1.00 15.81 251 GLY B N 1
ATOM 5522 C CA . GLY B 1 252 ? 23.233 43.733 -11.727 1.00 16.87 251 GLY B CA 1
ATOM 5523 C C . GLY B 1 252 ? 23.204 43.299 -10.276 1.00 17.40 251 GLY B C 1
ATOM 5524 O O . GLY B 1 252 ? 23.498 42.147 -9.926 1.00 16.24 251 GLY B O 1
ATOM 5525 N N . ARG B 1 253 ? 22.852 44.279 -9.451 1.00 16.75 252 ARG B N 1
ATOM 5526 C CA . ARG B 1 253 ? 22.844 44.150 -8.005 1.00 17.96 252 ARG B CA 1
ATOM 5527 C C . ARG B 1 253 ? 21.914 43.023 -7.578 1.00 17.18 252 ARG B C 1
ATOM 5528 O O . ARG B 1 253 ? 20.825 42.847 -8.132 1.00 18.06 252 ARG B O 1
ATOM 5536 N N . ARG B 1 254 ? 22.351 42.272 -6.564 1.00 18.14 253 ARG B N 1
ATOM 5537 C CA . ARG B 1 254 ? 21.673 41.041 -6.188 1.00 19.12 253 ARG B CA 1
ATOM 5538 C C . ARG B 1 254 ? 20.208 41.279 -5.854 1.00 20.60 253 ARG B C 1
ATOM 5539 O O . ARG B 1 254 ? 19.336 40.521 -6.293 1.00 21.43 253 ARG B O 1
ATOM 5547 N N . ASP B 1 255 ? 19.916 42.325 -5.079 1.00 20.79 254 ASP B N 1
ATOM 5548 C CA . ASP B 1 255 ? 18.545 42.566 -4.652 1.00 20.48 254 ASP B CA 1
ATOM 5549 C C . ASP B 1 255 ? 17.642 42.972 -5.813 1.00 20.92 254 ASP B C 1
ATOM 5550 O O . ASP B 1 255 ? 16.437 42.701 -5.772 1.00 24.03 254 ASP B O 1
ATOM 5555 N N . ILE B 1 256 ? 18.191 43.613 -6.849 1.00 17.97 255 ILE B N 1
ATOM 5556 C CA . ILE B 1 256 ? 17.373 43.960 -8.009 1.00 18.62 255 ILE B CA 1
ATOM 5557 C C . ILE B 1 256 ? 17.029 42.714 -8.815 1.00 17.25 255 ILE B C 1
ATOM 5558 O O . ILE B 1 256 ? 15.866 42.484 -9.168 1.00 18.22 255 ILE B O 1
ATOM 5563 N N . ILE B 1 257 ? 18.033 41.884 -9.111 1.00 17.98 256 ILE B N 1
ATOM 5564 C CA . ILE B 1 257 ? 17.775 40.655 -9.862 1.00 16.02 256 ILE B CA 1
ATOM 5565 C C . ILE B 1 257 ? 16.872 39.725 -9.063 1.00 17.38 256 ILE B C 1
ATOM 5566 O O . ILE B 1 257 ? 16.016 39.025 -9.623 1.00 19.70 256 ILE B O 1
ATOM 5571 N N . ASP B 1 258 ? 17.055 39.692 -7.745 1.00 18.21 257 ASP B N 1
ATOM 5572 C CA . ASP B 1 258 ? 16.253 38.811 -6.906 1.00 20.79 257 ASP B CA 1
ATOM 5573 C C . ASP B 1 258 ? 14.804 39.259 -6.784 1.00 20.23 257 ASP B C 1
ATOM 5574 O O . ASP B 1 258 ? 14.016 38.550 -6.153 1.00 22.49 257 ASP B O 1
ATOM 5579 N N . ALA B 1 259 ? 14.427 40.394 -7.371 1.00 19.61 258 ALA B N 1
ATOM 5580 C CA . ALA B 1 259 ? 13.020 40.760 -7.460 1.00 19.62 258 ALA B CA 1
ATOM 5581 C C . ALA B 1 259 ? 12.288 39.995 -8.561 1.00 18.66 258 ALA B C 1
ATOM 5582 O O . ALA B 1 259 ? 11.102 40.255 -8.800 1.00 20.40 258 ALA B O 1
ATOM 5584 N N . TYR B 1 260 ? 12.962 39.046 -9.224 1.00 19.88 259 TYR B N 1
ATOM 5585 C CA . TYR B 1 260 ? 12.334 38.301 -10.315 1.00 21.06 259 TYR B CA 1
ATOM 5586 C C . TYR B 1 260 ? 11.038 37.628 -9.872 1.00 22.05 259 TYR B C 1
ATOM 5587 O O . TYR B 1 260 ? 10.007 37.751 -10.545 1.00 22.01 259 TYR B O 1
ATOM 5596 N N . ASP B 1 261 ? 11.071 36.899 -8.750 1.00 21.48 260 ASP B N 1
ATOM 5597 C CA . ASP B 1 261 ? 9.885 36.159 -8.325 1.00 22.73 260 ASP B CA 1
ATOM 5598 C C . ASP B 1 261 ? 8.701 37.090 -8.074 1.00 24.71 260 ASP B C 1
ATOM 5599 O O . ASP B 1 261 ? 7.586 36.834 -8.550 1.00 26.01 260 ASP B O 1
ATOM 5604 N N . VAL B 1 262 ? 8.916 38.182 -7.336 1.00 22.38 261 VAL B N 1
ATOM 5605 C CA . VAL B 1 262 ? 7.773 39.030 -7.005 1.00 23.59 261 VAL B CA 1
ATOM 5606 C C . VAL B 1 262 ? 7.288 39.816 -8.219 1.00 25.85 261 VAL B C 1
ATOM 5607 O O . VAL B 1 262 ? 6.142 40.282 -8.241 1.00 27.47 261 VAL B O 1
ATOM 5611 N N . SER B 1 263 ? 8.135 39.953 -9.241 1.00 27.51 262 SER B N 1
ATOM 5612 C CA . SER B 1 263 ? 7.797 40.754 -10.409 1.00 27.30 262 SER B CA 1
ATOM 5613 C C . SER B 1 263 ? 6.785 40.070 -11.321 1.00 31.43 262 SER B C 1
ATOM 5614 O O . SER B 1 263 ? 5.998 40.754 -11.981 1.00 33.08 262 SER B O 1
ATOM 5617 N N . GLY B 1 264 ? 6.802 38.744 -11.402 1.00 35.15 263 GLY B N 1
ATOM 5618 C CA . GLY B 1 264 ? 5.963 38.043 -12.358 1.00 39.19 263 GLY B CA 1
ATOM 5619 C C . GLY B 1 264 ? 6.547 37.910 -13.749 1.00 43.16 263 GLY B C 1
ATOM 5620 O O . GLY B 1 264 ? 5.839 37.467 -14.664 1.00 45.73 263 GLY B O 1
ATOM 5621 N N . ILE B 1 265 ? 7.811 38.289 -13.939 1.00 45.95 264 ILE B N 1
ATOM 5622 C CA . ILE B 1 265 ? 8.489 38.098 -15.214 1.00 47.02 264 ILE B CA 1
ATOM 5623 C C . ILE B 1 265 ? 8.588 36.611 -15.507 1.00 50.74 264 ILE B C 1
ATOM 5624 O O . ILE B 1 265 ? 8.652 35.772 -14.599 1.00 50.66 264 ILE B O 1
ATOM 5629 N N . GLN B 1 266 ? 8.654 36.287 -16.797 1.00 53.74 265 GLN B N 1
ATOM 5630 C CA . GLN B 1 266 ? 8.614 34.903 -17.238 1.00 56.07 265 GLN B CA 1
ATOM 5631 C C . GLN B 1 266 ? 8.802 34.834 -18.748 1.00 53.02 265 GLN B C 1
ATOM 5632 O O . GLN B 1 266 ? 9.305 35.789 -19.352 1.00 52.01 265 GLN B O 1
ATOM 5638 N N . GLY B 1 267 ? 8.485 33.710 -19.365 1.00 47.90 266 GLY B N 1
ATOM 5639 C CA . GLY B 1 267 ? 8.799 33.599 -20.771 1.00 46.57 266 GLY B CA 1
ATOM 5640 C C . GLY B 1 267 ? 9.312 32.227 -21.124 1.00 45.56 266 GLY B C 1
ATOM 5641 O O . GLY B 1 267 ? 10.310 31.748 -20.574 1.00 48.12 266 GLY B O 1
ATOM 5642 N N . THR B 1 268 ? 8.613 31.595 -22.062 1.00 42.07 267 THR B N 1
ATOM 5643 C CA . THR B 1 268 ? 8.877 30.205 -22.399 1.00 37.74 267 THR B CA 1
ATOM 5644 C C . THR B 1 268 ? 10.315 30.014 -22.866 1.00 33.95 267 THR B C 1
ATOM 5645 O O . THR B 1 268 ? 10.981 29.043 -22.481 1.00 37.31 267 THR B O 1
ATOM 5649 N N . TYR B 1 269 ? 10.826 30.939 -23.670 1.00 29.62 268 TYR B N 1
ATOM 5650 C CA . TYR B 1 269 ? 12.086 30.701 -24.357 1.00 31.27 268 TYR B CA 1
ATOM 5651 C C . TYR B 1 269 ? 13.293 31.308 -23.659 1.00 29.36 268 TYR B C 1
ATOM 5652 O O . TYR B 1 269 ? 14.406 31.205 -24.186 1.00 30.51 268 TYR B O 1
ATOM 5661 N N . THR B 1 270 ? 13.119 31.913 -22.481 1.00 25.62 269 THR B N 1
ATOM 5662 C CA . THR B 1 270 ? 14.285 32.462 -21.784 1.00 23.60 269 THR B CA 1
ATOM 5663 C C . THR B 1 270 ? 15.264 31.382 -21.335 1.00 21.12 269 THR B C 1
ATOM 5664 O O . THR B 1 270 ? 16.443 31.684 -21.120 1.00 24.00 269 THR B O 1
ATOM 5668 N N . ARG B 1 271 ? 14.811 30.136 -21.224 1.00 21.60 270 ARG B N 1
ATOM 5669 C CA . ARG B 1 271 ? 15.657 29.011 -20.850 1.00 20.06 270 ARG B CA 1
ATOM 5670 C C . ARG B 1 271 ? 16.402 28.390 -22.029 1.00 22.16 270 ARG B C 1
ATOM 5671 O O . ARG B 1 271 ? 17.207 27.480 -21.804 1.00 24.86 270 ARG B O 1
ATOM 5679 N N . GLU B 1 272 ? 16.161 28.857 -23.259 1.00 19.65 271 GLU B N 1
ATOM 5680 C CA . GLU B 1 272 ? 16.758 28.276 -24.465 1.00 19.27 271 GLU B CA 1
ATOM 5681 C C . GLU B 1 272 ? 18.278 28.191 -24.359 1.00 15.68 271 GLU B C 1
ATOM 5682 O O . GLU B 1 272 ? 18.946 29.201 -24.153 1.00 17.13 271 GLU B O 1
ATOM 5688 N N . VAL B 1 273 ? 18.824 26.987 -24.529 1.00 14.63 272 VAL B N 1
ATOM 5689 C CA . VAL B 1 273 ? 20.223 26.707 -24.178 1.00 13.46 272 VAL B CA 1
ATOM 5690 C C . VAL B 1 273 ? 21.263 27.052 -25.252 1.00 14.51 272 VAL B C 1
ATOM 5691 O O . VAL B 1 273 ? 22.323 27.602 -24.913 1.00 14.54 272 VAL B O 1
ATOM 5695 N N . PRO B 1 274 ? 21.053 26.742 -26.530 1.00 15.55 273 PRO B N 1
ATOM 5696 C CA . PRO B 1 274 ? 22.123 26.958 -27.533 1.00 15.14 273 PRO B CA 1
ATOM 5697 C C . PRO B 1 274 ? 22.665 28.383 -27.557 1.00 16.63 273 PRO B C 1
ATOM 5698 O O . PRO B 1 274 ? 23.890 28.560 -27.648 1.00 16.41 273 PRO B O 1
ATOM 5702 N N . PRO B 1 275 ? 21.834 29.434 -27.493 1.00 15.33 274 PRO B N 1
ATOM 5703 C CA . PRO B 1 275 ? 22.433 30.788 -27.481 1.00 15.89 274 PRO B CA 1
ATOM 5704 C C . PRO B 1 275 ? 23.336 31.036 -26.288 1.00 15.20 274 PRO B C 1
ATOM 5705 O O . PRO B 1 275 ? 24.261 31.851 -26.377 1.00 15.53 274 PRO B O 1
ATOM 5709 N N . MET B 1 276 ? 23.090 30.355 -25.168 1.00 14.52 275 MET B N 1
ATOM 5710 C CA . MET B 1 276 ? 23.959 30.497 -24.001 1.00 14.22 275 MET B CA 1
ATOM 5711 C C . MET B 1 276 ? 25.323 29.863 -24.252 1.00 14.78 275 MET B C 1
ATOM 5712 O O . MET B 1 276 ? 26.358 30.424 -23.863 1.00 15.85 275 MET B O 1
ATOM 5717 N N . ALA B 1 277 ? 25.343 28.701 -24.914 1.00 15.72 276 ALA B N 1
ATOM 5718 C CA . ALA B 1 277 ? 26.605 28.111 -25.351 1.00 15.89 276 ALA B CA 1
ATOM 5719 C C . ALA B 1 277 ? 27.339 29.042 -26.311 1.00 16.35 276 ALA B C 1
ATOM 5720 O O . ALA B 1 277 ? 28.564 29.183 -26.241 1.00 17.76 276 ALA B O 1
ATOM 5722 N N . ALA B 1 278 ? 26.604 29.673 -27.227 1.00 15.46 277 ALA B N 1
ATOM 5723 C CA . ALA B 1 278 ? 27.205 30.625 -28.156 1.00 16.18 277 ALA B CA 1
ATOM 5724 C C . ALA B 1 278 ? 27.847 31.800 -27.422 1.00 15.83 277 ALA B C 1
ATOM 5725 O O . ALA B 1 278 ? 28.966 32.216 -27.756 1.00 15.37 277 ALA B O 1
ATOM 5727 N N . ALA B 1 279 ? 27.155 32.348 -26.421 1.00 13.80 278 ALA B N 1
ATOM 5728 C CA . ALA B 1 279 ? 27.676 33.508 -25.703 1.00 13.80 278 ALA B CA 1
ATOM 5729 C C . ALA B 1 279 ? 28.951 33.172 -24.941 1.00 14.69 278 ALA B C 1
ATOM 5730 O O . ALA B 1 279 ? 29.872 33.995 -24.871 1.00 15.11 278 ALA B O 1
ATOM 5732 N N . LEU B 1 280 ? 29.016 31.975 -24.344 1.00 13.95 279 LEU B N 1
ATOM 5733 C CA . LEU B 1 280 ? 30.258 31.538 -23.708 1.00 15.12 279 LEU B CA 1
ATOM 5734 C C . LEU B 1 280 ? 31.406 31.552 -24.709 1.00 14.71 279 LEU B C 1
ATOM 5735 O O . LEU B 1 280 ? 32.519 32.001 -24.395 1.00 17.91 279 LEU B O 1
ATOM 5740 N N . ALA B 1 281 ? 31.147 31.096 -25.933 1.00 15.88 280 ALA B N 1
ATOM 5741 C CA . ALA B 1 281 ? 32.198 31.105 -26.941 1.00 15.71 280 ALA B CA 1
ATOM 5742 C C . ALA B 1 281 ? 32.561 32.524 -27.358 1.00 14.71 280 ALA B C 1
ATOM 5743 O O . ALA B 1 281 ? 33.733 32.790 -27.664 1.00 16.42 280 ALA B O 1
ATOM 5745 N N . VAL B 1 282 ? 31.581 33.441 -27.390 1.00 14.93 281 VAL B N 1
ATOM 5746 C CA . VAL B 1 282 ? 31.874 34.833 -27.736 1.00 14.71 281 VAL B CA 1
ATOM 5747 C C . VAL B 1 282 ? 32.841 35.434 -26.725 1.00 16.52 281 VAL B C 1
ATOM 5748 O O . VAL B 1 282 ? 33.840 36.062 -27.095 1.00 16.05 281 VAL B O 1
ATOM 5752 N N . PHE B 1 283 ? 32.578 35.221 -25.433 1.00 15.32 282 PHE B N 1
ATOM 5753 C CA . PHE B 1 283 ? 33.447 35.791 -24.411 1.00 14.60 282 PHE B CA 1
ATOM 5754 C C . PHE B 1 283 ? 34.859 35.238 -24.534 1.00 15.81 282 PHE B C 1
ATOM 5755 O O . PHE B 1 283 ? 35.837 35.969 -24.350 1.00 17.93 282 PHE B O 1
ATOM 5763 N N . GLU B 1 284 ? 34.981 33.959 -24.888 1.00 17.52 283 GLU B N 1
ATOM 5764 C CA . GLU B 1 284 ? 36.302 33.369 -25.072 1.00 18.47 283 GLU B CA 1
ATOM 5765 C C . GLU B 1 284 ? 37.068 34.069 -26.192 1.00 18.43 283 GLU B C 1
ATOM 5766 O O . GLU B 1 284 ? 38.276 34.314 -26.071 1.00 20.37 283 GLU B O 1
ATOM 5772 N N . VAL B 1 285 ? 36.385 34.427 -27.279 1.00 19.08 284 VAL B N 1
ATOM 5773 C CA . VAL B 1 285 ? 37.059 35.139 -28.364 1.00 18.30 284 VAL B CA 1
ATOM 5774 C C . VAL B 1 285 ? 37.449 36.550 -27.924 1.00 17.56 284 VAL B C 1
ATOM 5775 O O . VAL B 1 285 ? 38.583 37.001 -28.142 1.00 18.34 284 VAL B O 1
ATOM 5779 N N . LEU B 1 286 ? 36.512 37.272 -27.306 1.00 18.99 285 LEU B N 1
ATOM 5780 C CA . LEU B 1 286 ? 36.765 38.655 -26.919 1.00 21.71 285 LEU B CA 1
ATOM 5781 C C . LEU B 1 286 ? 37.928 38.757 -25.952 1.00 22.69 285 LEU B C 1
ATOM 5782 O O . LEU B 1 286 ? 38.637 39.775 -25.926 1.00 24.75 285 LEU B O 1
ATOM 5787 N N . ASP B 1 287 ? 38.166 37.702 -25.181 1.00 22.14 286 ASP B N 1
ATOM 5788 C CA . ASP B 1 287 ? 39.177 37.724 -24.143 1.00 24.04 286 ASP B CA 1
ATOM 5789 C C . ASP B 1 287 ? 40.503 37.136 -24.641 1.00 23.38 286 ASP B C 1
ATOM 5790 O O . ASP B 1 287 ? 41.452 36.993 -23.858 1.00 26.31 286 ASP B O 1
ATOM 5795 N N . THR B 1 288 ? 40.591 36.799 -25.939 1.00 19.30 287 THR B N 1
ATOM 5796 C CA . THR B 1 288 ? 41.825 36.274 -26.522 1.00 17.92 287 THR B CA 1
ATOM 5797 C C . THR B 1 288 ? 42.788 37.429 -26.792 1.00 17.67 287 THR B C 1
ATOM 5798 O O . THR B 1 288 ? 42.397 38.409 -27.428 1.00 17.92 287 THR B O 1
ATOM 5802 N N . PRO B 1 289 ? 44.044 37.353 -26.339 1.00 17.16 288 PRO B N 1
ATOM 5803 C CA . PRO B 1 289 ? 44.936 38.518 -26.449 1.00 17.62 288 PRO B CA 1
ATOM 5804 C C . PRO B 1 289 ? 45.049 39.038 -27.876 1.00 15.93 288 PRO B C 1
ATOM 5805 O O . PRO B 1 289 ? 45.346 38.289 -28.811 1.00 17.77 288 PRO B O 1
ATOM 5809 N N . GLY B 1 290 ? 44.822 40.342 -28.029 1.00 15.23 289 GLY B N 1
ATOM 5810 C CA . GLY B 1 290 ? 44.980 41.020 -29.298 1.00 14.85 289 GLY B CA 1
ATOM 5811 C C . GLY B 1 290 ? 43.748 41.061 -30.189 1.00 14.41 289 GLY B C 1
ATOM 5812 O O . GLY B 1 290 ? 43.723 41.846 -31.137 1.00 15.97 289 GLY B O 1
ATOM 5813 N N . VAL B 1 291 ? 42.728 40.236 -29.933 1.00 15.84 290 VAL B N 1
ATOM 5814 C CA . VAL B 1 291 ? 41.635 40.108 -30.894 1.00 15.36 290 VAL B CA 1
ATOM 5815 C C . VAL B 1 291 ? 40.790 41.377 -30.938 1.00 14.16 290 VAL B C 1
ATOM 5816 O O . VAL B 1 291 ? 40.519 41.923 -32.017 1.00 15.99 290 VAL B O 1
ATOM 5820 N N . TYR B 1 292 ? 40.375 41.874 -29.773 1.00 15.02 291 TYR B N 1
ATOM 5821 C CA . TYR B 1 292 ? 39.545 43.075 -29.764 1.00 15.75 291 TYR B CA 1
ATOM 5822 C C . TYR B 1 292 ? 40.328 44.275 -30.272 1.00 14.16 291 TYR B C 1
ATOM 5823 O O . TYR B 1 292 ? 39.783 45.129 -30.988 1.00 14.14 291 TYR B O 1
ATOM 5832 N N . GLU B 1 293 ? 41.617 44.340 -29.927 1.00 14.23 292 GLU B N 1
ATOM 5833 C CA . GLU B 1 293 ? 42.446 45.449 -30.374 1.00 15.85 292 GLU B CA 1
ATOM 5834 C C . GLU B 1 293 ? 42.588 45.463 -31.893 1.00 14.23 292 GLU B C 1
ATOM 5835 O O . GLU B 1 293 ? 42.626 46.536 -32.511 1.00 14.57 292 GLU B O 1
ATOM 5841 N N . HIS B 1 294 ? 42.697 44.288 -32.512 1.00 14.01 293 HIS B N 1
ATOM 5842 C CA . HIS B 1 294 ? 42.754 44.253 -33.971 1.00 15.83 293 HIS B CA 1
ATOM 5843 C C . HIS B 1 294 ? 41.449 44.748 -34.590 1.00 13.45 293 HIS B C 1
ATOM 5844 O O . HIS B 1 294 ? 41.461 45.480 -35.593 1.00 13.78 293 HIS B O 1
ATOM 5851 N N . ALA B 1 295 ? 40.312 44.354 -34.010 1.00 13.57 294 ALA B N 1
ATOM 5852 C CA . ALA B 1 295 ? 39.037 44.859 -34.499 1.00 12.74 294 ALA B CA 1
ATOM 5853 C C . ALA B 1 295 ? 38.993 46.385 -34.439 1.00 14.28 294 ALA B C 1
ATOM 5854 O O . ALA B 1 295 ? 38.573 47.046 -35.397 1.00 13.53 294 ALA B O 1
ATOM 5856 N N . GLU B 1 296 ? 39.421 46.966 -33.313 1.00 14.36 295 GLU B N 1
ATOM 5857 C CA . GLU B 1 296 ? 39.420 48.420 -33.199 1.00 13.67 295 GLU B CA 1
ATOM 5858 C C . GLU B 1 296 ? 40.364 49.051 -34.211 1.00 12.41 295 GLU B C 1
ATOM 5859 O O . GLU B 1 296 ? 40.058 50.110 -34.770 1.00 13.38 295 GLU B O 1
ATOM 5865 N N . ALA B 1 297 ? 41.522 48.418 -34.457 1.00 12.59 296 ALA B N 1
ATOM 5866 C CA . ALA B 1 297 ? 42.423 48.929 -35.485 1.00 13.06 296 ALA B CA 1
ATOM 5867 C C . ALA B 1 297 ? 41.734 48.983 -36.839 1.00 13.56 296 ALA B C 1
ATOM 5868 O O . ALA B 1 297 ? 41.931 49.933 -37.603 1.00 13.53 296 ALA B O 1
ATOM 5870 N N . MET B 1 298 ? 40.914 47.980 -37.151 1.00 14.50 297 MET B N 1
ATOM 5871 C CA . MET B 1 298 ? 40.240 47.989 -38.438 1.00 13.48 297 MET B CA 1
ATOM 5872 C C . MET B 1 298 ? 39.165 49.077 -38.451 1.00 13.40 297 MET B C 1
ATOM 5873 O O . MET B 1 298 ? 38.954 49.747 -39.472 1.00 14.10 297 MET B O 1
ATOM 5878 N N . GLY B 1 299 ? 38.467 49.261 -37.321 1.00 12.25 298 GLY B N 1
ATOM 5879 C CA . GLY B 1 299 ? 37.514 50.358 -37.215 1.00 13.08 298 GLY B CA 1
ATOM 5880 C C . GLY B 1 299 ? 38.159 51.720 -37.411 1.00 12.68 298 GLY B C 1
ATOM 5881 O O . GLY B 1 299 ? 37.603 52.584 -38.098 1.00 14.10 298 GLY B O 1
ATOM 5882 N N . ARG B 1 300 ? 39.340 51.936 -36.804 1.00 13.32 299 ARG B N 1
ATOM 5883 C CA . ARG B 1 300 ? 40.053 53.203 -36.977 1.00 13.16 299 ARG B CA 1
ATOM 5884 C C . ARG B 1 300 ? 40.500 53.393 -38.421 1.00 13.94 299 ARG B C 1
ATOM 5885 O O . ARG B 1 300 ? 40.441 54.500 -38.959 1.00 15.11 299 ARG B O 1
ATOM 5893 N N . ARG B 1 301 ? 40.947 52.323 -39.069 1.00 12.56 300 ARG B N 1
ATOM 5894 C CA . ARG B 1 301 ? 41.342 52.424 -40.467 1.00 13.96 300 ARG B CA 1
ATOM 5895 C C . ARG B 1 301 ? 40.167 52.863 -41.335 1.00 13.24 300 ARG B C 1
ATOM 5896 O O . ARG B 1 301 ? 40.319 53.708 -42.227 1.00 14.09 300 ARG B O 1
ATOM 5904 N N . LEU B 1 302 ? 38.984 52.297 -41.089 1.00 13.00 301 LEU B N 1
ATOM 5905 C CA . LEU B 1 302 ? 37.801 52.700 -41.840 1.00 12.71 301 LEU B CA 1
ATOM 5906 C C . LEU B 1 302 ? 37.401 54.135 -41.509 1.00 12.18 301 LEU B C 1
ATOM 5907 O O . LEU B 1 302 ? 37.119 54.931 -42.414 1.00 13.05 301 LEU B O 1
ATOM 5912 N N . ALA B 1 303 ? 37.345 54.475 -40.213 1.00 12.11 302 ALA B N 1
ATOM 5913 C CA . ALA B 1 303 ? 36.920 55.811 -39.814 1.00 12.55 302 ALA B CA 1
ATOM 5914 C C . ALA B 1 303 ? 37.864 56.864 -40.374 1.00 12.65 302 ALA B C 1
ATOM 5915 O O . ALA B 1 303 ? 37.431 57.887 -40.914 1.00 14.19 302 ALA B O 1
ATOM 5917 N N . ASP B 1 304 ? 39.168 56.622 -40.258 1.00 13.49 303 ASP B N 1
ATOM 5918 C CA . ASP B 1 304 ? 40.141 57.591 -40.747 1.00 14.61 303 ASP B CA 1
ATOM 5919 C C . ASP B 1 304 ? 39.999 57.775 -42.252 1.00 14.59 303 ASP B C 1
ATOM 5920 O O . ASP B 1 304 ? 40.076 58.900 -42.760 1.00 14.71 303 ASP B O 1
ATOM 5925 N N . GLY B 1 305 ? 39.775 56.683 -42.984 1.00 13.72 304 GLY B N 1
ATOM 5926 C CA . GLY B 1 305 ? 39.675 56.792 -44.432 1.00 13.55 304 GLY B CA 1
ATOM 5927 C C . GLY B 1 305 ? 38.403 57.481 -44.870 1.00 14.93 304 GLY B C 1
ATOM 5928 O O . GLY B 1 305 ? 38.401 58.247 -45.834 1.00 15.16 304 GLY B O 1
ATOM 5929 N N . MET B 1 306 ? 37.314 57.239 -44.145 1.00 13.23 305 MET B N 1
ATOM 5930 C CA . MET B 1 306 ? 36.033 57.856 -44.471 1.00 13.63 305 MET B CA 1
ATOM 5931 C C . MET B 1 306 ? 36.113 59.365 -44.204 1.00 13.71 305 MET B C 1
ATOM 5932 O O . MET B 1 306 ? 35.674 60.188 -45.026 1.00 13.98 305 MET B O 1
ATOM 5937 N N . ARG B 1 307 ? 36.719 59.743 -43.073 1.00 12.45 306 ARG B N 1
ATOM 5938 C CA . ARG B 1 307 ? 36.939 61.155 -42.765 1.00 12.99 306 ARG B CA 1
ATOM 5939 C C . ARG B 1 307 ? 37.799 61.825 -43.837 1.00 13.98 306 ARG B C 1
ATOM 5940 O O . ARG B 1 307 ? 37.500 62.944 -44.272 1.00 14.42 306 ARG B O 1
ATOM 5948 N N . GLU B 1 308 ? 38.872 61.154 -44.275 1.00 14.59 307 GLU B N 1
ATOM 5949 C CA . GLU B 1 308 ? 39.731 61.725 -45.310 1.00 16.32 307 GLU B CA 1
ATOM 5950 C C . GLU B 1 308 ? 38.972 61.919 -46.619 1.00 14.63 307 GLU B C 1
ATOM 5951 O O . GLU B 1 308 ? 39.173 62.917 -47.321 1.00 14.73 307 GLU B O 1
ATOM 5957 N N . ILE B 1 309 ? 38.126 60.956 -46.982 1.00 13.61 308 ILE B N 1
ATOM 5958 C CA . ILE B 1 309 ? 37.376 61.054 -48.233 1.00 14.02 308 ILE B CA 1
ATOM 5959 C C . ILE B 1 309 ? 36.432 62.253 -48.198 1.00 12.83 308 ILE B C 1
ATOM 5960 O O . ILE B 1 309 ? 36.368 63.048 -49.144 1.00 13.90 308 ILE B O 1
ATOM 5965 N N . LEU B 1 310 ? 35.704 62.417 -47.094 1.00 12.68 309 LEU B N 1
ATOM 5966 C CA . LEU B 1 310 ? 34.758 63.521 -47.010 1.00 13.34 309 LEU B CA 1
ATOM 5967 C C . LEU B 1 310 ? 35.479 64.868 -46.989 1.00 13.96 309 LEU B C 1
ATOM 5968 O O . LEU B 1 310 ? 35.071 65.810 -47.679 1.00 14.36 309 LEU B O 1
ATOM 5973 N N . THR B 1 311 ? 36.550 64.983 -46.196 1.00 14.87 310 THR B N 1
ATOM 5974 C CA . THR B 1 311 ? 37.284 66.241 -46.136 1.00 14.95 310 THR B CA 1
ATOM 5975 C C . THR B 1 311 ? 37.929 66.576 -47.482 1.00 15.76 310 THR B C 1
ATOM 5976 O O . THR B 1 311 ? 37.988 67.747 -47.874 1.00 16.22 310 THR B O 1
ATOM 5980 N N . GLY B 1 312 ? 38.392 65.562 -48.219 1.00 15.39 311 GLY B N 1
ATOM 5981 C CA . GLY B 1 312 ? 38.977 65.821 -49.529 1.00 15.70 311 GLY B CA 1
ATOM 5982 C C . GLY B 1 312 ? 37.973 66.319 -50.553 1.00 15.25 311 GLY B C 1
ATOM 5983 O O . GLY B 1 312 ? 38.345 67.007 -51.508 1.00 15.92 311 GLY B O 1
ATOM 5984 N N . GLU B 1 313 ? 36.696 65.982 -50.379 1.00 14.20 312 GLU B N 1
ATOM 5985 C CA . GLU B 1 313 ? 35.636 66.538 -51.206 1.00 15.13 312 GLU B CA 1
ATOM 5986 C C . GLU B 1 313 ? 35.182 67.909 -50.712 1.00 14.52 312 GLU B C 1
ATOM 5987 O O . GLU B 1 313 ? 34.279 68.508 -51.313 1.00 15.99 312 GLU B O 1
ATOM 5993 N N . GLY B 1 314 ? 35.800 68.431 -49.652 1.00 13.95 313 GLY B N 1
ATOM 5994 C CA . GLY B 1 314 ? 35.362 69.695 -49.090 1.00 14.98 313 GLY B CA 1
ATOM 5995 C C . GLY B 1 314 ? 34.040 69.636 -48.359 1.00 13.33 313 GLY B C 1
ATOM 5996 O O . GLY B 1 314 ? 33.441 70.685 -48.113 1.00 14.85 313 GLY B O 1
ATOM 5997 N N . ILE B 1 315 ? 33.578 68.445 -47.985 1.00 13.62 314 ILE B N 1
ATOM 5998 C CA . ILE B 1 315 ? 32.280 68.276 -47.338 1.00 13.35 314 ILE B CA 1
ATOM 5999 C C . ILE B 1 315 ? 32.480 68.447 -45.834 1.00 14.71 314 ILE B C 1
ATOM 6000 O O . ILE B 1 315 ? 33.312 67.736 -45.252 1.00 15.19 314 ILE B O 1
ATOM 6005 N N . PRO B 1 316 ? 31.760 69.363 -45.182 1.00 15.44 315 PRO B N 1
ATOM 6006 C CA . PRO B 1 316 ? 31.800 69.444 -43.712 1.00 16.36 315 PRO B CA 1
ATOM 6007 C C . PRO B 1 316 ? 31.378 68.118 -43.089 1.00 15.73 315 PRO B C 1
ATOM 6008 O O . PRO B 1 316 ? 30.388 67.507 -43.501 1.00 16.07 315 PRO B O 1
ATOM 6012 N N . ASN B 1 317 ? 32.137 67.664 -42.094 1.00 14.53 316 ASN B N 1
ATOM 6013 C CA . ASN B 1 317 ? 31.870 66.340 -41.550 1.00 14.85 316 ASN B CA 1
ATOM 6014 C C . ASN B 1 317 ? 32.444 66.228 -40.146 1.00 14.57 316 ASN B C 1
ATOM 6015 O O . ASN B 1 317 ? 33.352 66.963 -39.762 1.00 16.32 316 ASN B O 1
ATOM 6020 N N . TRP B 1 318 ? 31.912 65.272 -39.393 1.00 13.93 317 TRP B N 1
ATOM 6021 C CA . TRP B 1 318 ? 32.473 64.883 -38.106 1.00 14.70 317 TRP B CA 1
ATOM 6022 C C . TRP B 1 318 ? 32.403 63.369 -38.033 1.00 15.29 317 TRP B C 1
ATOM 6023 O O . TRP B 1 318 ? 31.310 62.795 -38.093 1.00 16.35 317 TRP B O 1
ATOM 6034 N N . VAL B 1 319 ? 33.562 62.726 -37.925 1.00 14.91 318 VAL B N 1
ATOM 6035 C CA . VAL B 1 319 ? 33.655 61.278 -37.785 1.00 15.48 318 VAL B CA 1
ATOM 6036 C C . VAL B 1 319 ? 34.253 61.019 -36.412 1.00 14.27 318 VAL B C 1
ATOM 6037 O O . VAL B 1 319 ? 35.391 61.419 -36.142 1.00 15.70 318 VAL B O 1
ATOM 6041 N N . GLY B 1 320 ? 33.482 60.387 -35.533 1.00 14.45 319 GLY B N 1
ATOM 6042 C CA . GLY B 1 320 ? 33.950 60.215 -34.169 1.00 14.65 319 GLY B CA 1
ATOM 6043 C C . GLY B 1 320 ? 33.215 59.108 -33.446 1.00 12.96 319 GLY B C 1
ATOM 6044 O O . GLY B 1 320 ? 32.310 58.470 -33.988 1.00 14.24 319 GLY B O 1
ATOM 6045 N N . GLY B 1 321 ? 33.613 58.891 -32.194 1.00 14.48 320 GLY B N 1
ATOM 6046 C CA . GLY B 1 321 ? 33.068 57.810 -31.398 1.00 14.90 320 GLY B CA 1
ATOM 6047 C C . GLY B 1 321 ? 34.012 56.620 -31.344 1.00 13.64 320 GLY B C 1
ATOM 6048 O O . GLY B 1 321 ? 35.094 56.642 -31.941 1.00 14.90 320 GLY B O 1
ATOM 6049 N N . PRO B 1 322 ? 33.624 55.558 -30.636 1.00 14.64 321 PRO B N 1
ATOM 6050 C CA . PRO B 1 322 ? 34.500 54.379 -30.534 1.00 14.20 321 PRO B CA 1
ATOM 6051 C C . PRO B 1 322 ? 34.730 53.722 -31.885 1.00 13.54 321 PRO B C 1
ATOM 6052 O O . PRO B 1 322 ? 33.877 53.760 -32.777 1.00 13.91 321 PRO B O 1
ATOM 6056 N N . ALA B 1 323 ? 35.898 53.078 -32.013 1.00 13.87 322 ALA B N 1
ATOM 6057 C CA . ALA B 1 323 ? 36.283 52.474 -33.285 1.00 13.88 322 ALA B CA 1
ATOM 6058 C C . ALA B 1 323 ? 35.260 51.465 -33.797 1.00 14.38 322 ALA B C 1
ATOM 6059 O O . ALA B 1 323 ? 35.085 51.326 -35.016 1.00 13.89 322 ALA B O 1
ATOM 6061 N N . LEU B 1 324 ? 34.612 50.714 -32.898 1.00 12.79 323 LEU B N 1
ATOM 6062 C CA . LEU B 1 324 ? 33.635 49.701 -33.296 1.00 12.98 323 LEU B CA 1
ATOM 6063 C C . LEU B 1 324 ? 32.194 50.231 -33.373 1.00 13.46 323 LEU B C 1
ATOM 6064 O O . LEU B 1 324 ? 31.255 49.440 -33.534 1.00 13.77 323 LEU B O 1
ATOM 6069 N N . MET B 1 325 ? 31.998 51.537 -33.290 1.00 12.20 324 MET B N 1
ATOM 6070 C CA . MET B 1 325 ? 30.663 52.126 -33.387 1.00 11.94 324 MET B CA 1
ATOM 6071 C C . MET B 1 325 ? 30.794 53.619 -33.628 1.00 13.05 324 MET B C 1
ATOM 6072 O O . MET B 1 325 ? 30.322 54.433 -32.835 1.00 15.12 324 MET B O 1
ATOM 6077 N N . PHE B 1 326 ? 31.463 53.985 -34.720 1.00 12.12 325 PHE B N 1
ATOM 6078 C CA . PHE B 1 326 ? 31.748 55.386 -34.981 1.00 12.50 325 PHE B CA 1
ATOM 6079 C C . PHE B 1 326 ? 30.659 55.991 -35.857 1.00 12.98 325 PHE B C 1
ATOM 6080 O O . PHE B 1 326 ? 30.097 55.319 -36.730 1.00 13.39 325 PHE B O 1
ATOM 6088 N N . ASP B 1 327 ? 30.344 57.255 -35.593 1.00 13.03 326 ASP B N 1
ATOM 6089 C CA . ASP B 1 327 ? 29.353 57.999 -36.354 1.00 12.88 326 ASP B CA 1
ATOM 6090 C C . ASP B 1 327 ? 30.004 58.851 -37.428 1.00 14.05 326 ASP B C 1
ATOM 6091 O O . ASP B 1 327 ? 31.068 59.442 -37.217 1.00 15.56 326 ASP B O 1
ATOM 6096 N N . VAL B 1 328 ? 29.322 58.944 -38.559 1.00 13.60 327 VAL B N 1
ATOM 6097 C CA . VAL B 1 328 ? 29.686 59.822 -39.663 1.00 13.19 327 VAL B CA 1
ATOM 6098 C C . VAL B 1 328 ? 28.583 60.872 -39.728 1.00 13.40 327 VAL B C 1
ATOM 6099 O O . VAL B 1 328 ? 27.473 60.589 -40.203 1.00 15.28 327 VAL B O 1
ATOM 6103 N N . VAL B 1 329 ? 28.857 62.071 -39.206 1.00 13.94 328 VAL B N 1
ATOM 6104 C CA . VAL B 1 329 ? 27.863 63.143 -39.135 1.00 14.26 328 VAL B CA 1
ATOM 6105 C C . VAL B 1 329 ? 28.098 64.093 -40.297 1.00 14.34 328 VAL B C 1
ATOM 6106 O O . VAL B 1 329 ? 29.219 64.577 -40.496 1.00 15.11 328 VAL B O 1
ATOM 6110 N N . LEU B 1 330 ? 27.046 64.374 -41.050 1.00 16.20 329 LEU B N 1
ATOM 6111 C CA . LEU B 1 330 ? 27.136 65.136 -42.285 1.00 17.31 329 LEU B CA 1
ATOM 6112 C C . LEU B 1 330 ? 26.292 66.403 -42.172 1.00 17.19 329 LEU B C 1
ATOM 6113 O O . LEU B 1 330 ? 25.541 66.551 -41.198 1.00 16.95 329 LEU B O 1
ATOM 6118 N N . PRO B 1 331 ? 26.388 67.341 -43.125 1.00 16.32 330 PRO B N 1
ATOM 6119 C CA . PRO B 1 331 ? 25.658 68.616 -42.976 1.00 16.61 330 PRO B CA 1
ATOM 6120 C C . PRO B 1 331 ? 24.154 68.491 -43.102 1.00 16.54 330 PRO B C 1
ATOM 6121 O O . PRO B 1 331 ? 23.446 69.416 -42.685 1.00 18.84 330 PRO B O 1
ATOM 6125 N N . ASN B 1 332 ? 23.647 67.403 -43.680 1.00 16.56 331 ASN B N 1
ATOM 6126 C CA . ASN B 1 332 ? 22.216 67.236 -43.868 1.00 17.09 331 ASN B CA 1
ATOM 6127 C C . ASN B 1 332 ? 21.921 65.747 -43.931 1.00 21.96 331 ASN B C 1
ATOM 6128 O O . ASN B 1 332 ? 22.830 64.912 -43.982 1.00 23.08 331 ASN B O 1
ATOM 6133 N N . ASP B 1 333 ? 20.631 65.424 -43.936 1.00 23.50 332 ASP B N 1
ATOM 6134 C CA . ASP B 1 333 ? 20.171 64.051 -43.847 1.00 28.84 332 ASP B CA 1
ATOM 6135 C C . ASP B 1 333 ? 19.901 63.425 -45.206 1.00 29.42 332 ASP B C 1
ATOM 6136 O O . ASP B 1 333 ? 19.311 62.343 -45.265 1.00 35.03 332 ASP B O 1
ATOM 6141 N N . ASP B 1 334 ? 20.304 64.080 -46.293 1.00 23.54 333 ASP B N 1
ATOM 6142 C CA . ASP B 1 334 ? 20.145 63.536 -47.634 1.00 22.76 333 ASP B CA 1
ATOM 6143 C C . ASP B 1 334 ? 21.448 63.013 -48.208 1.00 20.04 333 ASP B C 1
ATOM 6144 O O . ASP B 1 334 ? 21.448 62.007 -48.931 1.00 21.76 333 ASP B O 1
ATOM 6149 N N . LEU B 1 335 ? 22.559 63.665 -47.882 1.00 19.04 334 LEU B N 1
ATOM 6150 C CA . LEU B 1 335 ? 23.835 63.305 -48.485 1.00 17.55 334 LEU B CA 1
ATOM 6151 C C . LEU B 1 335 ? 24.229 61.876 -48.127 1.00 18.19 334 LEU B C 1
ATOM 6152 O O . LEU B 1 335 ? 24.603 61.083 -49.000 1.00 17.77 334 LEU B O 1
ATOM 6157 N N . GLY B 1 336 ? 24.141 61.524 -46.844 1.00 17.81 335 GLY B N 1
ATOM 6158 C CA . GLY B 1 336 ? 24.563 60.196 -46.430 1.00 18.38 335 GLY B CA 1
ATOM 6159 C C . GLY B 1 336 ? 23.785 59.093 -47.117 1.00 18.36 335 GLY B C 1
ATOM 6160 O O . GLY B 1 336 ? 24.365 58.119 -47.611 1.00 19.30 335 GLY B O 1
ATOM 6161 N N . TRP B 1 337 ? 22.463 59.235 -47.183 1.00 21.90 336 TRP B N 1
ATOM 6162 C CA A TRP B 1 337 ? 21.654 58.191 -47.805 0.50 22.18 336 TRP B CA 1
ATOM 6163 C CA B TRP B 1 337 ? 21.677 58.176 -47.801 0.50 23.42 336 TRP B CA 1
ATOM 6164 C C . TRP B 1 337 ? 22.026 58.002 -49.272 1.00 20.70 336 TRP B C 1
ATOM 6165 O O . TRP B 1 337 ? 22.079 56.869 -49.769 1.00 20.81 336 TRP B O 1
ATOM 6186 N N . GLU B 1 338 ? 22.279 59.106 -49.988 1.00 18.94 337 GLU B N 1
ATOM 6187 C CA . GLU B 1 338 ? 22.647 58.987 -51.397 1.00 18.10 337 GLU B CA 1
ATOM 6188 C C . GLU B 1 338 ? 23.990 58.279 -51.560 1.00 14.19 337 GLU B C 1
ATOM 6189 O O . GLU B 1 338 ? 24.149 57.439 -52.450 1.00 16.44 337 GLU B O 1
ATOM 6195 N N . ILE B 1 339 ? 24.972 58.611 -50.718 1.00 14.92 338 ILE B N 1
ATOM 6196 C CA . ILE B 1 339 ? 26.279 57.960 -50.829 1.00 12.93 338 ILE B CA 1
ATOM 6197 C C . ILE B 1 339 ? 26.158 56.476 -50.528 1.00 14.73 338 ILE B C 1
ATOM 6198 O O . ILE B 1 339 ? 26.700 55.631 -51.250 1.00 15.97 338 ILE B O 1
ATOM 6203 N N . TYR B 1 340 ? 25.461 56.138 -49.441 1.00 13.82 339 TYR B N 1
ATOM 6204 C CA . TYR B 1 340 ? 25.390 54.743 -49.026 1.00 14.24 339 TYR B CA 1
ATOM 6205 C C . TYR B 1 340 ? 24.578 53.917 -50.018 1.00 14.44 339 TYR B C 1
ATOM 6206 O O . TYR B 1 340 ? 24.941 52.773 -50.318 1.00 15.89 339 TYR B O 1
ATOM 6215 N N . LYS B 1 341 ? 23.487 54.484 -50.554 1.00 15.35 340 LYS B N 1
ATOM 6216 C CA . LYS B 1 341 ? 22.749 53.809 -51.620 1.00 18.93 340 LYS B CA 1
ATOM 6217 C C . LYS B 1 341 ? 23.655 53.521 -52.811 1.00 16.69 340 LYS B C 1
ATOM 6218 O O . LYS B 1 341 ? 23.639 52.412 -53.371 1.00 17.10 340 LYS B O 1
ATOM 6224 N N . THR B 1 342 ? 24.480 54.499 -53.189 1.00 16.90 341 THR B N 1
ATOM 6225 C CA . THR B 1 342 ? 25.354 54.332 -54.344 1.00 16.55 341 THR B CA 1
ATOM 6226 C C . THR B 1 342 ? 26.458 53.315 -54.061 1.00 16.23 341 THR B C 1
ATOM 6227 O O . THR B 1 342 ? 26.844 52.541 -54.946 1.00 18.67 341 THR B O 1
ATOM 6231 N N . ALA B 1 343 ? 26.957 53.276 -52.824 1.00 14.71 342 ALA B N 1
ATOM 6232 C CA . ALA B 1 343 ? 28.036 52.353 -52.487 1.00 14.91 342 ALA B CA 1
ATOM 6233 C C . ALA B 1 343 ? 27.598 50.892 -52.561 1.00 15.29 342 ALA B C 1
ATOM 6234 O O . ALA B 1 343 ? 28.449 50.008 -52.722 1.00 15.49 342 ALA B O 1
ATOM 6236 N N . HIS B 1 344 ? 26.297 50.617 -52.432 1.00 15.74 343 HIS B N 1
ATOM 6237 C CA . HIS B 1 344 ? 25.812 49.262 -52.657 1.00 15.58 343 HIS B CA 1
ATOM 6238 C C . HIS B 1 344 ? 26.189 48.762 -54.044 1.00 18.36 343 HIS B C 1
ATOM 6239 O O . HIS B 1 344 ? 26.468 47.571 -54.215 1.00 19.83 343 HIS B O 1
ATOM 6246 N N . ASP B 1 345 ? 26.240 49.661 -55.036 1.00 19.20 344 ASP B N 1
ATOM 6247 C CA . ASP B 1 345 ? 26.650 49.281 -56.385 1.00 22.43 344 ASP B CA 1
ATOM 6248 C C . ASP B 1 345 ? 28.107 48.852 -56.440 1.00 21.52 344 ASP B C 1
ATOM 6249 O O . ASP B 1 345 ? 28.521 48.212 -57.416 1.00 24.16 344 ASP B O 1
ATOM 6254 N N . PHE B 1 346 ? 28.902 49.224 -55.439 1.00 17.61 345 PHE B N 1
ATOM 6255 C CA . PHE B 1 346 ? 30.315 48.870 -55.403 1.00 18.55 345 PHE B CA 1
ATOM 6256 C C . PHE B 1 346 ? 30.632 47.841 -54.323 1.00 18.30 345 PHE B C 1
ATOM 6257 O O . PHE B 1 346 ? 31.769 47.750 -53.861 1.00 19.55 345 PHE B O 1
ATOM 6265 N N . GLY B 1 347 ? 29.648 47.052 -53.922 1.00 16.08 346 GLY B N 1
ATOM 6266 C CA . GLY B 1 347 ? 29.925 45.904 -53.097 1.00 16.58 346 GLY B CA 1
ATOM 6267 C C . GLY B 1 347 ? 30.069 46.142 -51.613 1.00 15.72 346 GLY B C 1
ATOM 6268 O O . GLY B 1 347 ? 30.850 45.443 -50.969 1.00 15.87 346 GLY B O 1
ATOM 6269 N N A VAL B 1 348 ? 29.337 47.108 -51.042 0.89 15.61 347 VAL B N 1
ATOM 6270 N N B VAL B 1 348 ? 29.316 47.077 -51.041 0.11 15.53 347 VAL B N 1
ATOM 6271 C CA A VAL B 1 348 ? 29.380 47.374 -49.602 0.89 15.13 347 VAL B CA 1
ATOM 6272 C CA B VAL B 1 348 ? 29.343 47.295 -49.602 0.11 15.18 347 VAL B CA 1
ATOM 6273 C C A VAL B 1 348 ? 27.968 47.642 -49.096 0.89 15.46 347 VAL B C 1
ATOM 6274 C C B VAL B 1 348 ? 27.939 47.595 -49.105 0.11 15.36 347 VAL B C 1
ATOM 6275 O O A VAL B 1 348 ? 27.157 48.257 -49.798 0.89 16.33 347 VAL B O 1
ATOM 6276 O O B VAL B 1 348 ? 27.117 48.189 -49.810 0.11 15.21 347 VAL B O 1
ATOM 6283 N N . TYR B 1 349 ? 27.672 47.169 -47.878 1.00 15.35 348 TYR B N 1
ATOM 6284 C CA . TYR B 1 349 ? 26.460 47.531 -47.134 1.00 13.98 348 TYR B CA 1
ATOM 6285 C C . TYR B 1 349 ? 26.926 48.479 -46.026 1.00 13.38 348 TYR B C 1
ATOM 6286 O O . TYR B 1 349 ? 27.293 48.043 -44.928 1.00 13.75 348 TYR B O 1
ATOM 6295 N N . PHE B 1 350 ? 26.928 49.775 -46.306 1.00 13.37 349 PHE B N 1
ATOM 6296 C CA . PHE B 1 350 ? 27.158 50.719 -45.221 1.00 13.53 349 PHE B CA 1
ATOM 6297 C C . PHE B 1 350 ? 25.911 50.800 -44.343 1.00 14.59 349 PHE B C 1
ATOM 6298 O O . PHE B 1 350 ? 24.795 50.496 -44.778 1.00 15.09 349 PHE B O 1
ATOM 6306 N N . GLU B 1 351 ? 26.104 51.211 -43.086 1.00 15.48 350 GLU B N 1
ATOM 6307 C CA . GLU B 1 351 ? 24.956 51.458 -42.217 1.00 14.83 350 GLU B CA 1
ATOM 6308 C C . GLU B 1 351 ? 24.381 52.823 -42.560 1.00 15.96 350 GLU B C 1
ATOM 6309 O O . GLU B 1 351 ? 25.057 53.845 -42.398 1.00 17.65 350 GLU B O 1
ATOM 6315 N N . ASP B 1 352 ? 23.140 52.851 -43.043 1.00 17.57 351 ASP B N 1
ATOM 6316 C CA . ASP B 1 352 ? 22.637 54.117 -43.563 1.00 21.75 351 ASP B CA 1
ATOM 6317 C C . ASP B 1 352 ? 22.249 55.109 -42.475 1.00 20.88 351 ASP B C 1
ATOM 6318 O O . ASP B 1 352 ? 22.049 56.286 -42.782 1.00 23.64 351 ASP B O 1
ATOM 6323 N N . SER B 1 353 ? 22.151 54.676 -41.219 1.00 20.52 352 SER B N 1
ATOM 6324 C CA . SER B 1 353 ? 21.959 55.620 -40.126 1.00 22.67 352 SER B CA 1
ATOM 6325 C C . SER B 1 353 ? 23.249 56.334 -39.742 1.00 21.23 352 SER B C 1
ATOM 6326 O O . SER B 1 353 ? 23.212 57.255 -38.916 1.00 23.83 352 SER B O 1
ATOM 6329 N N . GLY B 1 354 ? 24.389 55.929 -40.308 1.00 17.42 353 GLY B N 1
ATOM 6330 C CA . GLY B 1 354 ? 25.632 56.650 -40.154 1.00 18.41 353 GLY B CA 1
ATOM 6331 C C . GLY B 1 354 ? 26.614 56.063 -39.161 1.00 15.54 353 GLY B C 1
ATOM 6332 O O . GLY B 1 354 ? 27.757 56.526 -39.117 1.00 17.37 353 GLY B O 1
ATOM 6333 N N . THR B 1 355 ? 26.224 55.062 -38.365 1.00 14.72 354 THR B N 1
ATOM 6334 C CA . THR B 1 355 ? 27.139 54.434 -37.412 1.00 14.79 354 THR B CA 1
ATOM 6335 C C . THR B 1 355 ? 27.679 53.153 -38.031 1.00 15.46 354 THR B C 1
ATOM 6336 O O . THR B 1 355 ? 26.966 52.146 -38.108 1.00 15.72 354 THR B O 1
ATOM 6340 N N . GLN B 1 356 ? 28.953 53.167 -38.425 1.00 13.87 355 GLN B N 1
ATOM 6341 C CA . GLN B 1 356 ? 29.532 52.025 -39.119 1.00 12.69 355 GLN B CA 1
ATOM 6342 C C . GLN B 1 356 ? 30.109 51.028 -38.120 1.00 12.91 355 GLN B C 1
ATOM 6343 O O . GLN B 1 356 ? 30.778 51.417 -37.154 1.00 14.11 355 GLN B O 1
ATOM 6349 N N . LEU B 1 357 ? 29.851 49.739 -38.369 1.00 13.41 356 LEU B N 1
ATOM 6350 C CA . LEU B 1 357 ? 30.143 48.649 -37.436 1.00 13.13 356 LEU B CA 1
ATOM 6351 C C . LEU B 1 357 ? 31.057 47.604 -38.082 1.00 14.30 356 LEU B C 1
ATOM 6352 O O . LEU B 1 357 ? 30.584 46.709 -38.790 1.00 17.07 356 LEU B O 1
ATOM 6357 N N . VAL B 1 358 ? 32.363 47.677 -37.831 1.00 12.68 357 VAL B N 1
ATOM 6358 C CA . VAL B 1 358 ? 33.219 46.571 -38.259 1.00 14.23 357 VAL B CA 1
ATOM 6359 C C . VAL B 1 358 ? 33.062 45.389 -37.306 1.00 13.40 357 VAL B C 1
ATOM 6360 O O . VAL B 1 358 ? 32.497 45.521 -36.213 1.00 16.18 357 VAL B O 1
ATOM 6364 N N . THR B 1 359 ? 33.542 44.222 -37.712 1.00 13.50 358 THR B N 1
ATOM 6365 C CA . THR B 1 359 ? 33.538 43.046 -36.852 1.00 12.78 358 THR B CA 1
ATOM 6366 C C . THR B 1 359 ? 34.956 42.508 -36.743 1.00 12.71 358 THR B C 1
ATOM 6367 O O . THR B 1 359 ? 35.850 42.898 -37.502 1.00 14.27 358 THR B O 1
ATOM 6371 N N . ALA B 1 360 ? 35.146 41.567 -35.811 1.00 12.73 359 ALA B N 1
ATOM 6372 C CA . ALA B 1 360 ? 36.479 41.021 -35.565 1.00 14.46 359 ALA B CA 1
ATOM 6373 C C . ALA B 1 360 ? 37.036 40.284 -36.776 1.00 16.22 359 ALA B C 1
ATOM 6374 O O . ALA B 1 360 ? 38.259 40.117 -36.882 1.00 18.63 359 ALA B O 1
ATOM 6376 N N . ALA B 1 361 ? 36.180 39.847 -37.699 1.00 14.20 360 ALA B N 1
ATOM 6377 C CA . ALA B 1 361 ? 36.669 39.119 -38.867 1.00 15.42 360 ALA B CA 1
ATOM 6378 C C . ALA B 1 361 ? 37.262 40.036 -39.937 1.00 15.45 360 ALA B C 1
ATOM 6379 O O . ALA B 1 361 ? 37.867 39.536 -40.904 1.00 16.76 360 ALA B O 1
ATOM 6381 N N . PHE B 1 362 ? 37.120 41.354 -39.791 1.00 14.88 361 PHE B N 1
ATOM 6382 C CA . PHE B 1 362 ? 37.635 42.270 -40.798 1.00 14.39 361 PHE B CA 1
ATOM 6383 C C . PHE B 1 362 ? 39.150 42.197 -40.886 1.00 15.12 361 PHE B C 1
ATOM 6384 O O . PHE B 1 362 ? 39.854 42.016 -39.886 1.00 16.79 361 PHE B O 1
ATOM 6392 N N . ASP B 1 363 ? 39.646 42.348 -42.102 1.00 16.02 362 ASP B N 1
ATOM 6393 C CA . ASP B 1 363 ? 41.061 42.559 -42.327 1.00 15.09 362 ASP B CA 1
ATOM 6394 C C . ASP B 1 363 ? 41.232 43.832 -43.143 1.00 14.10 362 ASP B C 1
ATOM 6395 O O . ASP B 1 363 ? 40.253 44.485 -43.526 1.00 14.12 362 ASP B O 1
ATOM 6400 N N . GLU B 1 364 ? 42.488 44.187 -43.416 1.00 14.10 363 GLU B N 1
ATOM 6401 C CA . GLU B 1 364 ? 42.747 45.423 -44.137 1.00 14.83 363 GLU B CA 1
ATOM 6402 C C . GLU B 1 364 ? 42.096 45.402 -45.512 1.00 14.45 363 GLU B C 1
ATOM 6403 O O . GLU B 1 364 ? 41.590 46.430 -45.973 1.00 14.42 363 GLU B O 1
ATOM 6409 N N . ALA B 1 365 ? 42.094 44.239 -46.179 1.00 15.21 364 ALA B N 1
ATOM 6410 C CA . ALA B 1 365 ? 41.485 44.140 -47.502 1.00 14.26 364 ALA B CA 1
ATOM 6411 C C . ALA B 1 365 ? 39.994 44.461 -47.463 1.00 13.79 364 ALA B C 1
ATOM 6412 O O . ALA B 1 365 ? 39.481 45.151 -48.353 1.00 15.52 364 ALA B O 1
ATOM 6414 N N . ALA B 1 366 ? 39.278 43.961 -46.448 1.00 13.64 365 ALA B N 1
ATOM 6415 C CA . ALA B 1 366 ? 37.853 44.276 -46.330 1.00 14.23 365 ALA B CA 1
ATOM 6416 C C . ALA B 1 366 ? 37.633 45.766 -46.075 1.00 13.06 365 ALA B C 1
ATOM 6417 O O . A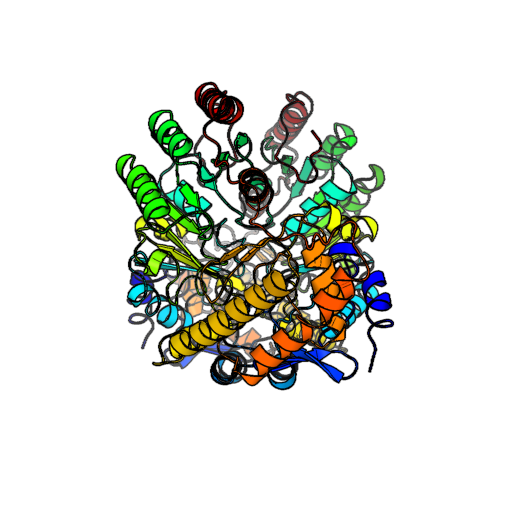LA B 1 366 ? 36.749 46.382 -46.686 1.00 13.68 365 ALA B O 1
ATOM 6419 N N . VAL B 1 367 ? 38.422 46.363 -45.179 1.00 14.02 366 VAL B N 1
ATOM 6420 C CA . VAL B 1 367 ? 38.309 47.798 -44.931 1.00 13.55 366 VAL B CA 1
ATOM 6421 C C . VAL B 1 367 ? 38.580 48.580 -46.211 1.00 13.08 366 VAL B C 1
ATOM 6422 O O . VAL B 1 367 ? 37.863 49.530 -46.552 1.00 14.24 366 VAL B O 1
ATOM 6426 N N . ASP B 1 368 ? 39.636 48.207 -46.931 1.00 13.61 367 ASP B N 1
ATOM 6427 C CA . ASP B 1 368 ? 40.024 48.994 -48.092 1.00 14.27 367 ASP B CA 1
ATOM 6428 C C . ASP B 1 368 ? 39.038 48.836 -49.239 1.00 14.44 367 ASP B C 1
ATOM 6429 O O . ASP B 1 368 ? 38.858 49.771 -50.024 1.00 14.69 367 ASP B O 1
ATOM 6434 N N . HIS B 1 369 ? 38.394 47.668 -49.350 1.00 15.00 368 HIS B N 1
ATOM 6435 C CA . HIS B 1 369 ? 37.295 47.511 -50.296 1.00 13.62 368 HIS B CA 1
ATOM 6436 C C . HIS B 1 369 ? 36.160 48.479 -49.974 1.00 13.45 368 HIS B C 1
ATOM 6437 O O . HIS B 1 369 ? 35.600 49.125 -50.875 1.00 14.70 368 HIS B O 1
ATOM 6444 N N . ALA B 1 370 ? 35.819 48.611 -48.689 1.00 14.27 369 ALA B N 1
ATOM 6445 C CA . ALA B 1 370 ? 34.777 49.554 -48.296 1.00 13.20 369 ALA B CA 1
ATOM 6446 C C . ALA B 1 370 ? 35.201 50.993 -48.570 1.00 14.36 369 ALA B C 1
ATOM 6447 O O . ALA B 1 370 ? 34.377 51.819 -48.983 1.00 15.42 369 ALA B O 1
ATOM 6449 N N . LEU B 1 371 ? 36.479 51.322 -48.335 1.00 12.76 370 LEU B N 1
ATOM 6450 C CA . LEU B 1 371 ? 36.936 52.687 -48.583 1.00 13.26 370 LEU B CA 1
ATOM 6451 C C . LEU B 1 371 ? 36.923 53.015 -50.069 1.00 13.90 370 LEU B C 1
ATOM 6452 O O . LEU B 1 371 ? 36.597 54.140 -50.451 1.00 14.61 370 LEU B O 1
ATOM 6457 N N . THR B 1 372 ? 37.296 52.054 -50.920 1.00 13.49 371 THR B N 1
ATOM 6458 C CA . THR B 1 372 ? 37.213 52.268 -52.363 1.00 15.62 371 THR B CA 1
ATOM 6459 C C . THR B 1 372 ? 35.780 52.584 -52.780 1.00 13.71 371 THR B C 1
ATOM 6460 O O . THR B 1 372 ? 35.528 53.522 -53.551 1.00 15.44 371 THR B O 1
ATOM 6464 N N . ALA B 1 373 ? 34.820 51.812 -52.273 1.00 14.36 372 ALA B N 1
ATOM 6465 C CA . ALA B 1 373 ? 33.423 52.063 -52.614 1.00 14.09 372 ALA B CA 1
ATOM 6466 C C . ALA B 1 373 ? 32.969 53.424 -52.107 1.00 14.48 372 ALA B C 1
ATOM 6467 O O . ALA B 1 373 ? 32.243 54.142 -52.805 1.00 14.81 372 ALA B O 1
ATOM 6469 N N . PHE B 1 374 ? 33.373 53.790 -50.886 1.00 12.67 373 PHE B N 1
ATOM 6470 C CA . PHE B 1 374 ? 32.958 55.074 -50.329 1.00 13.44 373 PHE B CA 1
ATOM 6471 C C . PHE B 1 374 ? 33.541 56.234 -51.129 1.00 13.31 373 PHE B C 1
ATOM 6472 O O . PHE B 1 374 ? 32.854 57.225 -51.395 1.00 13.58 373 PHE B O 1
ATOM 6480 N N . ARG B 1 375 ? 34.812 56.134 -51.522 1.00 13.49 374 ARG B N 1
ATOM 6481 C CA . ARG B 1 375 ? 35.416 57.195 -52.319 1.00 13.27 374 ARG B CA 1
ATOM 6482 C C . ARG B 1 375 ? 34.705 57.337 -53.659 1.00 13.31 374 ARG B C 1
ATOM 6483 O O . ARG B 1 375 ? 34.389 58.450 -54.091 1.00 14.20 374 ARG B O 1
ATOM 6491 N N . LYS B 1 376 ? 34.441 56.206 -54.326 1.00 13.45 375 LYS B N 1
ATOM 6492 C CA A LYS B 1 376 ? 33.802 56.235 -55.639 0.50 14.49 375 LYS B CA 1
ATOM 6493 C CA B LYS B 1 376 ? 33.809 56.248 -55.640 0.50 14.81 375 LYS B CA 1
ATOM 6494 C C . LYS B 1 376 ? 32.359 56.711 -55.544 1.00 12.62 375 LYS B C 1
ATOM 6495 O O . LYS B 1 376 ? 31.893 57.483 -56.395 1.00 13.66 375 LYS B O 1
ATOM 6506 N N . ALA B 1 377 ? 31.636 56.253 -54.517 1.00 13.01 376 ALA B N 1
ATOM 6507 C CA . ALA B 1 377 ? 30.239 56.650 -54.344 1.00 13.56 376 ALA B CA 1
ATOM 6508 C C . ALA B 1 377 ? 30.124 58.132 -54.019 1.00 13.09 376 ALA B C 1
ATOM 6509 O O . ALA B 1 377 ? 29.239 58.818 -54.546 1.00 15.41 376 ALA B O 1
ATOM 6511 N N . THR B 1 378 ? 30.979 58.638 -53.123 1.00 13.54 377 THR B N 1
ATOM 6512 C CA . THR B 1 378 ? 30.916 60.058 -52.785 1.00 13.20 377 THR B CA 1
ATOM 6513 C C . THR B 1 378 ? 31.220 60.904 -54.013 1.00 13.19 377 THR B C 1
ATOM 6514 O O . THR B 1 378 ? 30.549 61.910 -54.275 1.00 14.20 377 THR B O 1
ATOM 6518 N N . ARG B 1 379 ? 32.226 60.491 -54.787 1.00 14.10 378 ARG B N 1
ATOM 6519 C CA . ARG B 1 379 ? 32.594 61.205 -56.006 1.00 15.17 378 ARG B CA 1
ATOM 6520 C C . ARG B 1 379 ? 31.431 61.247 -56.995 1.00 14.57 378 ARG B C 1
ATOM 6521 O O . ARG B 1 379 ? 31.111 62.305 -57.550 1.00 15.34 378 ARG B O 1
ATOM 6529 N N . GLN B 1 380 ? 30.768 60.105 -57.209 1.00 14.75 379 GLN B N 1
ATOM 6530 C CA . GLN B 1 380 ? 29.656 60.038 -58.152 1.00 15.67 379 GLN B CA 1
ATOM 6531 C C . GLN B 1 380 ? 28.482 60.895 -57.700 1.00 16.34 379 GLN B C 1
ATOM 6532 O O . GLN B 1 380 ? 27.866 61.592 -58.517 1.00 15.79 379 GLN B O 1
ATOM 6538 N N . VAL B 1 381 ? 28.141 60.830 -56.409 1.00 15.16 380 VAL B N 1
ATOM 6539 C CA . VAL B 1 381 ? 27.004 61.590 -55.896 1.00 15.85 380 VAL B CA 1
ATOM 6540 C C . VAL B 1 381 ? 27.237 63.084 -56.079 1.00 16.38 380 VAL B C 1
ATOM 6541 O O . VAL B 1 381 ? 26.353 63.815 -56.538 1.00 16.71 380 VAL B O 1
ATOM 6545 N N . VAL B 1 382 ? 28.439 63.560 -55.753 1.00 15.06 381 VAL B N 1
ATOM 6546 C CA . VAL B 1 382 ? 28.719 64.986 -55.882 1.00 15.87 381 VAL B CA 1
ATOM 6547 C C . VAL B 1 382 ? 28.768 65.396 -57.349 1.00 14.49 381 VAL B C 1
ATOM 6548 O O . VAL B 1 382 ? 28.272 66.467 -57.725 1.00 16.44 381 VAL B O 1
ATOM 6552 N N . ALA B 1 383 ? 29.338 64.546 -58.206 1.00 15.20 382 ALA B N 1
ATOM 6553 C CA . ALA B 1 383 ? 29.379 64.853 -59.634 1.00 15.51 382 ALA B CA 1
ATOM 6554 C C . ALA B 1 383 ? 27.975 64.989 -60.216 1.00 17.02 382 ALA B C 1
ATOM 6555 O O . ALA B 1 383 ? 27.720 65.864 -61.058 1.00 18.26 382 ALA B O 1
ATOM 6557 N N . ASP B 1 384 ? 27.048 64.140 -59.772 1.00 17.30 383 ASP B N 1
ATOM 6558 C CA . ASP B 1 384 ? 25.697 64.141 -60.330 1.00 18.03 383 ASP B CA 1
ATOM 6559 C C . ASP B 1 384 ? 24.799 65.190 -59.683 1.00 18.34 383 ASP B C 1
ATOM 6560 O O . ASP B 1 384 ? 23.887 65.712 -60.341 1.00 17.62 383 ASP B O 1
ATOM 6565 N N . ARG B 1 385 ? 25.024 65.492 -58.407 1.00 16.93 384 ARG B N 1
ATOM 6566 C CA . ARG B 1 385 ? 24.204 66.429 -57.637 1.00 17.58 384 ARG B CA 1
ATOM 6567 C C . ARG B 1 385 ? 25.118 67.397 -56.894 1.00 17.27 384 ARG B C 1
ATOM 6568 O O . ARG B 1 385 ? 25.313 67.271 -55.680 1.00 18.76 384 ARG B O 1
ATOM 6576 N N . PRO B 1 386 ? 25.693 68.383 -57.589 1.00 18.45 385 PRO B N 1
ATOM 6577 C CA . PRO B 1 386 ? 26.666 69.264 -56.920 1.00 19.80 385 PRO B CA 1
ATOM 6578 C C . PRO B 1 386 ? 26.095 70.065 -55.761 1.00 21.16 385 PRO B C 1
ATOM 6579 O O . PRO B 1 386 ? 26.867 70.506 -54.898 1.00 22.03 385 PRO B O 1
ATOM 6583 N N . ASP B 1 387 ? 24.778 70.248 -55.686 1.00 20.84 386 ASP B N 1
ATOM 6584 C CA . ASP B 1 387 ? 24.198 71.010 -54.591 1.00 19.81 386 ASP B CA 1
ATOM 6585 C C . ASP B 1 387 ? 23.744 70.132 -53.431 1.00 18.34 386 ASP B C 1
ATOM 6586 O O . ASP B 1 387 ? 23.015 70.618 -52.561 1.00 20.00 386 ASP B O 1
ATOM 6591 N N . ILE B 1 388 ? 24.137 68.850 -53.406 1.00 16.64 387 ILE B N 1
ATOM 6592 C CA . ILE B 1 388 ? 23.628 67.947 -52.377 1.00 18.14 387 ILE B CA 1
ATOM 6593 C C . ILE B 1 388 ? 24.186 68.292 -51.006 1.00 17.69 387 ILE B C 1
ATOM 6594 O O . ILE B 1 388 ? 23.576 67.972 -49.978 1.00 20.20 387 ILE B O 1
ATOM 6599 N N . ALA B 1 389 ? 25.349 68.920 -50.957 1.00 19.18 388 ALA B N 1
ATOM 6600 C CA . ALA B 1 389 ? 25.948 69.317 -49.693 1.00 18.75 388 ALA B CA 1
ATOM 6601 C C . ALA B 1 389 ? 26.982 70.384 -49.986 1.00 18.56 388 ALA B C 1
ATOM 6602 O O . ALA B 1 389 ? 27.424 70.520 -51.135 1.00 18.58 388 ALA B O 1
ATOM 6604 N N . PRO B 1 390 ? 27.356 71.182 -48.990 1.00 19.43 389 PRO B N 1
ATOM 6605 C CA . PRO B 1 390 ? 28.453 72.125 -49.199 1.00 16.52 389 PRO B CA 1
ATOM 6606 C C . PRO B 1 390 ? 29.730 71.380 -49.549 1.00 16.84 389 PRO B C 1
ATOM 6607 O O . PRO B 1 390 ? 30.006 70.297 -49.025 1.00 16.83 389 PRO B O 1
ATOM 6611 N N . THR B 1 391 ? 30.513 71.977 -50.441 1.00 15.69 390 THR B N 1
ATOM 6612 C CA . THR B 1 391 ? 31.803 71.415 -50.822 1.00 16.85 390 THR B CA 1
ATOM 6613 C C . THR B 1 391 ? 32.899 72.468 -50.671 1.00 15.99 390 THR B C 1
ATOM 6614 O O . THR B 1 391 ? 33.954 72.378 -51.312 1.00 16.69 390 THR B O 1
ATOM 6618 N N . SER B 1 392 ? 32.673 73.475 -49.828 1.00 15.28 391 SER B N 1
ATOM 6619 C CA . SER B 1 392 ? 33.593 74.601 -49.716 1.00 15.31 391 SER B CA 1
ATOM 6620 C C . SER B 1 392 ? 34.759 74.359 -48.762 1.00 14.90 391 SER B C 1
ATOM 6621 O O . SER B 1 392 ? 35.615 75.239 -48.626 1.00 15.57 391 SER B O 1
ATOM 6624 N N . GLY B 1 393 ? 34.820 73.210 -48.102 1.00 14.79 392 GLY B N 1
ATOM 6625 C CA . GLY B 1 393 ? 35.885 72.941 -47.156 1.00 14.42 392 GLY B CA 1
ATOM 6626 C C . GLY B 1 393 ? 35.620 73.407 -45.746 1.00 15.15 392 GLY B C 1
ATOM 6627 O O . GLY B 1 393 ? 36.537 73.377 -44.917 1.00 15.57 392 GLY B O 1
ATOM 6628 N N . GLY B 1 394 ? 34.404 73.846 -45.445 1.00 15.98 393 GLY B N 1
ATOM 6629 C CA . GLY B 1 394 ? 34.084 74.312 -44.114 1.00 16.02 393 GLY B CA 1
ATOM 6630 C C . GLY B 1 394 ? 33.919 73.180 -43.119 1.00 18.18 393 GLY B C 1
ATOM 6631 O O . GLY B 1 394 ? 33.998 71.997 -43.444 1.00 23.18 393 GLY B O 1
ATOM 6632 N N . GLU B 1 395 ? 33.669 73.562 -41.875 1.00 17.72 394 GLU B N 1
ATOM 6633 C CA . GLU B 1 395 ? 33.360 72.614 -40.810 1.00 19.36 394 GLU B CA 1
ATOM 6634 C C . GLU B 1 395 ? 31.863 72.554 -40.559 1.00 19.41 394 GLU B C 1
ATOM 6635 O O . GLU B 1 395 ? 31.125 73.482 -40.892 1.00 19.16 394 GLU B O 1
ATOM 6641 N N . LEU B 1 396 ? 31.419 71.441 -39.961 1.00 20.92 395 LEU B N 1
ATOM 6642 C CA . LEU B 1 396 ? 30.042 71.369 -39.487 1.00 22.38 395 LEU B CA 1
ATOM 6643 C C . LEU B 1 396 ? 29.786 72.506 -38.517 1.00 25.41 395 LEU B C 1
ATOM 6644 O O . LEU B 1 396 ? 30.604 72.789 -37.636 1.00 27.44 395 LEU B O 1
ATOM 6649 N N . THR B 1 397 ? 28.634 73.141 -38.663 1.00 24.96 396 THR B N 1
ATOM 6650 C CA . THR B 1 397 ? 28.292 74.223 -37.759 1.00 26.34 396 THR B CA 1
ATOM 6651 C C . THR B 1 397 ? 27.882 73.667 -36.400 1.00 25.31 396 THR B C 1
ATOM 6652 O O . THR B 1 397 ? 27.435 72.520 -36.273 1.00 22.64 396 THR B O 1
ATOM 6656 N N . GLU B 1 398 ? 28.065 74.490 -35.368 1.00 26.77 397 GLU B N 1
ATOM 6657 C CA . GLU B 1 398 ? 27.607 74.085 -34.047 1.00 26.89 397 GLU B CA 1
ATOM 6658 C C . GLU B 1 398 ? 26.096 73.880 -34.032 1.00 24.45 397 GLU B C 1
ATOM 6659 O O . GLU B 1 398 ? 25.598 72.994 -33.331 1.00 24.29 397 GLU B O 1
ATOM 6665 N N . GLU B 1 399 ? 25.367 74.658 -34.838 1.00 23.84 398 GLU B N 1
ATOM 6666 C CA A GLU B 1 399 ? 23.919 74.511 -34.933 0.50 24.59 398 GLU B CA 1
ATOM 6667 C CA B GLU B 1 399 ? 23.917 74.504 -34.922 0.50 24.06 398 GLU B CA 1
ATOM 6668 C C . GLU B 1 399 ? 23.536 73.136 -35.470 1.00 23.93 398 GLU B C 1
ATOM 6669 O O . GLU B 1 399 ? 22.611 72.494 -34.961 1.00 22.73 398 GLU B O 1
ATOM 6680 N N . ARG B 1 400 ? 24.232 72.671 -36.509 1.00 20.46 399 ARG B N 1
ATOM 6681 C CA . ARG B 1 400 ? 23.944 71.346 -37.048 1.00 20.24 399 ARG B CA 1
ATOM 6682 C C . ARG B 1 400 ? 24.243 70.266 -36.015 1.00 18.56 399 ARG B C 1
ATOM 6683 O O . ARG B 1 400 ? 23.477 69.308 -35.865 1.00 18.77 399 ARG B O 1
ATOM 6691 N N . LYS B 1 401 ? 25.360 70.399 -35.297 1.00 16.63 400 LYS B N 1
ATOM 6692 C CA . LYS B 1 401 ? 25.692 69.401 -34.284 1.00 17.09 400 LYS B CA 1
ATOM 6693 C C . LYS B 1 401 ? 24.629 69.348 -33.186 1.00 16.76 400 LYS B C 1
ATOM 6694 O O . LYS B 1 401 ? 24.222 68.264 -32.758 1.00 18.00 400 LYS B O 1
ATOM 6700 N N . LEU B 1 402 ? 24.172 70.505 -32.712 1.00 18.30 401 LEU B N 1
ATOM 6701 C CA . LEU B 1 402 ? 23.165 70.500 -31.655 1.00 17.54 401 LEU B CA 1
ATOM 6702 C C . LEU B 1 402 ? 21.831 69.978 -32.168 1.00 16.97 401 LEU B C 1
ATOM 6703 O O . LEU B 1 402 ? 21.134 69.230 -31.464 1.00 16.24 401 LEU B O 1
ATOM 6708 N N . ASP B 1 403 ? 21.453 70.369 -33.386 1.00 17.37 402 ASP B N 1
ATOM 6709 C CA . ASP B 1 403 ? 20.197 69.895 -33.956 1.00 18.61 402 ASP B CA 1
ATOM 6710 C C . ASP B 1 403 ? 20.242 68.392 -34.196 1.00 16.69 402 ASP B C 1
ATOM 6711 O O . ASP B 1 403 ? 19.258 67.687 -33.939 1.00 17.48 402 ASP B O 1
ATOM 6716 N N . PHE B 1 404 ? 21.374 67.890 -34.698 1.00 16.93 403 PHE B N 1
ATOM 6717 C CA . PHE B 1 404 ? 21.504 66.462 -34.943 1.00 17.15 403 PHE B CA 1
ATOM 6718 C C . PHE B 1 404 ? 21.349 65.675 -33.652 1.00 15.54 403 PHE B C 1
ATOM 6719 O O . PHE B 1 404 ? 20.681 64.638 -33.635 1.00 16.34 403 PHE B O 1
ATOM 6727 N N . ALA B 1 405 ? 21.946 66.155 -32.554 1.00 15.14 404 ALA B N 1
ATOM 6728 C CA . ALA B 1 405 ? 21.826 65.434 -31.289 1.00 14.70 404 ALA B CA 1
ATOM 6729 C C . ALA B 1 405 ? 20.368 65.299 -30.869 1.00 15.58 404 ALA B C 1
ATOM 6730 O O . ALA B 1 405 ? 19.948 64.239 -30.390 1.00 15.31 404 ALA B O 1
ATOM 6732 N N . GLU B 1 406 ? 19.581 66.363 -31.031 1.00 15.99 405 GLU B N 1
ATOM 6733 C CA . GLU B 1 406 ? 18.187 66.306 -30.613 1.00 16.35 405 GLU B CA 1
ATOM 6734 C C . GLU B 1 406 ? 17.376 65.391 -31.520 1.00 18.02 405 GLU B C 1
ATOM 6735 O O . GLU B 1 406 ? 16.532 64.620 -31.042 1.00 18.81 405 GLU B O 1
ATOM 6741 N N . GLU B 1 407 ? 17.616 65.453 -32.830 1.00 18.97 406 GLU B N 1
ATOM 6742 C CA A GLU B 1 407 ? 16.856 64.616 -33.752 0.50 19.95 406 GLU B CA 1
ATOM 6743 C CA B GLU B 1 407 ? 16.856 64.616 -33.752 0.50 19.95 406 GLU B CA 1
ATOM 6744 C C . GLU B 1 407 ? 17.294 63.157 -33.680 1.00 19.23 406 GLU B C 1
ATOM 6745 O O . GLU B 1 407 ? 16.460 62.250 -33.770 1.00 22.66 406 GLU B O 1
ATOM 6748 N N . ALA B 1 408 ? 18.593 62.904 -33.507 1.00 18.11 407 ALA B N 1
ATOM 6749 C CA . ALA B 1 408 ? 19.091 61.529 -33.570 1.00 19.04 407 ALA B CA 1
ATOM 6750 C C . ALA B 1 408 ? 18.756 60.726 -32.315 1.00 18.52 407 ALA B C 1
ATOM 6751 O O . ALA B 1 408 ? 18.315 59.575 -32.409 1.00 20.20 407 ALA B O 1
ATOM 6753 N N . PHE B 1 409 ? 18.974 61.301 -31.130 1.00 16.66 408 PHE B N 1
ATOM 6754 C CA . PHE B 1 409 ? 18.788 60.532 -29.904 1.00 16.13 408 PHE B CA 1
ATOM 6755 C C . PHE B 1 409 ? 18.072 61.330 -28.818 1.00 16.67 408 PHE B C 1
ATOM 6756 O O . PHE B 1 409 ? 18.090 60.923 -27.648 1.00 17.61 408 PHE B O 1
ATOM 6764 N N . GLY B 1 410 ? 17.438 62.450 -29.164 1.00 15.29 409 GLY B N 1
ATOM 6765 C CA . GLY B 1 410 ? 16.703 63.205 -28.173 1.00 15.67 409 GLY B CA 1
ATOM 6766 C C . GLY B 1 410 ? 17.563 63.991 -27.213 1.00 15.89 409 GLY B C 1
ATOM 6767 O O . GLY B 1 410 ? 17.082 64.388 -26.150 1.00 19.49 409 GLY B O 1
ATOM 6768 N N . GLY B 1 411 ? 18.834 64.226 -27.539 1.00 16.40 410 GLY B N 1
ATOM 6769 C CA . GLY B 1 411 ? 19.704 64.930 -26.615 1.00 18.32 410 GLY B CA 1
ATOM 6770 C C . GLY B 1 411 ? 19.399 66.409 -26.651 1.00 17.88 410 GLY B C 1
ATOM 6771 O O . GLY B 1 411 ? 19.387 67.020 -27.724 1.00 16.85 410 GLY B O 1
ATOM 6772 N N . LEU B 1 412 ? 19.123 66.984 -25.476 1.00 17.03 411 LEU B N 1
ATOM 6773 C CA . LEU B 1 412 ? 18.888 68.421 -25.323 1.00 17.73 411 LEU B CA 1
ATOM 6774 C C . LEU B 1 412 ? 20.163 69.018 -24.738 1.00 19.59 411 LEU B C 1
ATOM 6775 O O . LEU B 1 412 ? 20.372 69.031 -23.521 1.00 21.99 411 LEU B O 1
ATOM 6780 N N . LEU B 1 413 ? 21.029 69.498 -25.622 1.00 17.83 412 LEU B N 1
ATOM 6781 C CA . LEU B 1 413 ? 22.377 69.913 -25.262 1.00 19.41 412 LEU B CA 1
ATOM 6782 C C . LEU B 1 413 ? 22.517 71.416 -25.105 1.00 19.53 412 LEU B C 1
ATOM 6783 O O . LEU B 1 413 ? 23.602 71.887 -24.749 1.00 24.24 412 LEU B O 1
ATOM 6788 N N . ARG B 1 414 ? 21.459 72.176 -25.355 1.00 19.15 413 ARG B N 1
ATOM 6789 C CA . ARG B 1 414 ? 21.535 73.621 -25.260 1.00 19.14 413 ARG B CA 1
ATOM 6790 C C . ARG B 1 414 ? 21.108 74.064 -23.868 1.00 22.54 413 ARG B C 1
ATOM 6791 O O . ARG B 1 414 ? 20.273 73.426 -23.217 1.00 24.25 413 ARG B O 1
ATOM 6799 N N . ASP B 1 415 ? 21.692 75.165 -23.414 1.00 22.45 414 ASP B N 1
ATOM 6800 C CA . ASP B 1 415 ? 21.224 75.860 -22.228 1.00 24.87 414 ASP B CA 1
ATOM 6801 C C . ASP B 1 415 ? 20.564 77.159 -22.677 1.00 27.42 414 ASP B C 1
ATOM 6802 O O . ASP B 1 415 ? 21.069 78.257 -22.444 1.00 33.75 414 ASP B O 1
ATOM 6807 N N . ASP B 1 416 ? 19.437 77.024 -23.361 1.00 22.85 415 ASP B N 1
ATOM 6808 C CA . ASP B 1 416 ? 18.704 78.182 -23.839 1.00 21.89 415 ASP B CA 1
ATOM 6809 C C . ASP B 1 416 ? 17.363 78.292 -23.131 1.00 21.45 415 ASP B C 1
ATOM 6810 O O . ASP B 1 416 ? 17.015 77.488 -22.256 1.00 21.59 415 ASP B O 1
ATOM 6815 N N . GLU B 1 417 ? 16.604 79.312 -23.534 1.00 22.01 416 GLU B N 1
ATOM 6816 C CA . GLU B 1 417 ? 15.319 79.562 -22.902 1.00 20.44 416 GLU B CA 1
ATOM 6817 C C . GLU B 1 417 ? 14.376 78.386 -23.102 1.00 19.77 416 GLU B C 1
ATOM 6818 O O . GLU B 1 417 ? 13.648 77.999 -22.179 1.00 21.25 416 GLU B O 1
ATOM 6824 N N . ARG B 1 418 ? 14.372 77.803 -24.302 1.00 20.57 417 ARG B N 1
ATOM 6825 C CA . ARG B 1 418 ? 13.434 76.720 -24.584 1.00 21.37 417 ARG B CA 1
ATOM 6826 C C . ARG B 1 418 ? 13.726 75.504 -23.716 1.00 19.09 417 ARG B C 1
ATOM 6827 O O . ARG B 1 418 ? 12.814 74.920 -23.119 1.00 19.05 417 ARG B O 1
ATOM 6835 N N . THR B 1 419 ? 15.002 75.112 -23.618 1.00 17.92 418 THR B N 1
ATOM 6836 C CA . THR B 1 419 ? 15.341 73.928 -22.840 1.00 19.78 418 THR B CA 1
ATOM 6837 C C . THR B 1 419 ? 15.086 74.164 -21.357 1.00 18.02 418 THR B C 1
ATOM 6838 O O . THR B 1 419 ? 14.572 73.282 -20.655 1.00 18.59 418 THR B O 1
ATOM 6842 N N . ASN B 1 420 ? 15.426 75.355 -20.868 1.00 17.69 419 ASN B N 1
ATOM 6843 C CA . ASN B 1 420 ? 15.211 75.658 -19.459 1.00 18.80 419 ASN B CA 1
ATOM 6844 C C . ASN B 1 420 ? 13.725 75.650 -19.119 1.00 17.81 419 ASN B C 1
ATOM 6845 O O . ASN B 1 420 ? 13.319 75.124 -18.072 1.00 19.29 419 ASN B O 1
ATOM 6850 N N . ALA B 1 421 ? 12.895 76.202 -20.007 1.00 18.13 420 ALA B N 1
ATOM 6851 C CA . ALA B 1 421 ? 11.454 76.212 -19.764 1.00 17.70 420 ALA B CA 1
ATOM 6852 C C . ALA B 1 421 ? 10.888 74.801 -19.798 1.00 16.58 420 ALA B C 1
ATOM 6853 O O . ALA B 1 421 ? 9.985 74.468 -19.022 1.00 17.87 420 ALA B O 1
ATOM 6855 N N . LEU B 1 422 ? 11.411 73.955 -20.689 1.00 17.69 421 LEU B N 1
ATOM 6856 C CA . LEU B 1 422 ? 10.940 72.575 -20.778 1.00 17.97 421 LEU B CA 1
ATOM 6857 C C . LEU B 1 422 ? 11.265 71.793 -19.509 1.00 15.99 421 LEU B C 1
ATOM 6858 O O . LEU B 1 422 ? 10.438 71.002 -19.024 1.00 17.32 421 LEU B O 1
ATOM 6863 N N . ILE B 1 423 ? 12.458 72.009 -18.950 1.00 16.73 422 ILE B N 1
ATOM 6864 C CA . ILE B 1 423 ? 12.818 71.359 -17.695 1.00 17.53 422 ILE B CA 1
ATOM 6865 C C . ILE B 1 423 ? 11.836 71.755 -16.597 1.00 18.89 422 ILE B C 1
ATOM 6866 O O . ILE B 1 423 ? 11.300 70.900 -15.886 1.00 19.50 422 ILE B O 1
ATOM 6871 N N . ASP B 1 424 ? 11.579 73.058 -16.452 1.00 19.03 423 ASP B N 1
ATOM 6872 C CA . ASP B 1 424 ? 10.672 73.517 -15.403 1.00 21.10 423 ASP B CA 1
ATOM 6873 C C . ASP B 1 424 ? 9.262 72.994 -15.620 1.00 20.07 423 ASP B C 1
ATOM 6874 O O . ASP B 1 424 ? 8.589 72.584 -14.666 1.00 19.75 423 ASP B O 1
ATOM 6879 N N . GLU B 1 425 ? 8.788 73.030 -16.866 1.00 18.29 424 GLU B N 1
ATOM 6880 C CA . GLU B 1 425 ? 7.450 72.530 -17.172 1.00 18.08 424 GLU B CA 1
ATOM 6881 C C . GLU B 1 425 ? 7.308 71.063 -16.783 1.00 17.39 424 GLU B C 1
ATOM 6882 O O . GLU B 1 425 ? 6.292 70.658 -16.203 1.00 18.42 424 GLU B O 1
ATOM 6888 N N . THR B 1 426 ? 8.324 70.250 -17.084 1.00 18.04 425 THR B N 1
ATOM 6889 C CA . THR B 1 426 ? 8.229 68.820 -16.814 1.00 18.97 425 THR B CA 1
ATOM 6890 C C . THR B 1 426 ? 8.273 68.536 -15.318 1.00 20.96 425 THR B C 1
ATOM 6891 O O . THR B 1 426 ? 7.516 67.696 -14.816 1.00 21.51 425 THR B O 1
ATOM 6895 N N . ILE B 1 427 ? 9.148 69.225 -14.587 1.00 19.92 426 ILE B N 1
ATOM 6896 C CA . ILE B 1 427 ? 9.228 68.989 -13.151 1.00 22.25 426 ILE B CA 1
ATOM 6897 C C . ILE B 1 427 ? 7.921 69.377 -12.478 1.00 21.33 426 ILE B C 1
ATOM 6898 O O . ILE B 1 427 ? 7.388 68.633 -11.650 1.00 22.12 426 ILE B O 1
ATOM 6903 N N . GLU B 1 428 ? 7.377 70.540 -12.842 1.00 21.56 427 GLU B N 1
ATOM 6904 C CA . GLU B 1 428 ? 6.074 70.963 -12.341 1.00 23.56 427 GLU B CA 1
ATOM 6905 C C . GLU B 1 428 ? 4.982 69.942 -12.653 1.00 22.19 427 GLU B C 1
ATOM 6906 O O . GLU B 1 428 ? 4.146 69.636 -11.792 1.00 22.63 427 GLU B O 1
ATOM 6912 N N . LYS B 1 429 ? 4.975 69.394 -13.872 1.00 20.85 428 LYS B N 1
ATOM 6913 C CA . LYS B 1 429 ? 3.961 68.405 -14.231 1.00 22.10 428 LYS B CA 1
ATOM 6914 C C . LYS B 1 429 ? 4.039 67.170 -13.333 1.00 21.27 428 LYS B C 1
ATOM 6915 O O . LYS B 1 429 ? 3.007 66.636 -12.901 1.00 22.40 428 LYS B O 1
ATOM 6921 N N . VAL B 1 430 ? 5.253 66.709 -13.023 1.00 19.53 429 VAL B N 1
ATOM 6922 C CA . VAL B 1 430 ? 5.400 65.543 -12.153 1.00 19.77 429 VAL B CA 1
ATOM 6923 C C . VAL B 1 430 ? 4.981 65.878 -10.724 1.00 19.77 429 VAL B C 1
ATOM 6924 O O . VAL B 1 430 ? 4.238 65.123 -10.084 1.00 21.38 429 VAL B O 1
ATOM 6928 N N . VAL B 1 431 ? 5.459 67.009 -10.200 1.00 21.81 430 VAL B N 1
ATOM 6929 C CA . VAL B 1 431 ? 5.329 67.281 -8.769 1.00 24.75 430 VAL B CA 1
ATOM 6930 C C . VAL B 1 431 ? 3.873 67.490 -8.361 1.00 26.88 430 VAL B C 1
ATOM 6931 O O . VAL B 1 431 ? 3.447 67.047 -7.284 1.00 29.75 430 VAL B O 1
ATOM 6935 N N . ASN B 1 432 ? 3.077 68.148 -9.197 1.00 25.78 431 ASN B N 1
ATOM 6936 C CA A ASN B 1 432 ? 1.702 68.530 -8.916 0.70 26.48 431 ASN B CA 1
ATOM 6937 C CA B ASN B 1 432 ? 1.696 68.391 -8.776 0.30 27.79 431 ASN B CA 1
ATOM 6938 C C . ASN B 1 432 ? 0.666 67.620 -9.588 1.00 26.02 431 ASN B C 1
ATOM 6939 O O . ASN B 1 432 ? -0.500 68.019 -9.700 1.00 26.43 431 ASN B O 1
ATOM 6948 N N . ARG B 1 433 ? 1.067 66.444 -10.059 1.00 23.88 432 ARG B N 1
ATOM 6949 C CA . ARG B 1 433 ? 0.144 65.522 -10.697 1.00 22.97 432 ARG B CA 1
ATOM 6950 C C . ARG B 1 433 ? -0.856 64.950 -9.691 1.00 23.62 432 ARG B C 1
ATOM 6951 O O . ARG B 1 433 ? -0.673 65.019 -8.473 1.00 25.58 432 ARG B O 1
ATOM 6959 N N . ASP B 1 434 ? -1.924 64.365 -10.229 1.00 23.45 433 ASP B N 1
ATOM 6960 C CA . ASP B 1 434 ? -2.869 63.589 -9.430 1.00 23.59 433 ASP B CA 1
ATOM 6961 C C . ASP B 1 434 ? -2.209 62.268 -9.047 1.00 23.70 433 ASP B C 1
ATOM 6962 O O . ASP B 1 434 ? -2.052 61.374 -9.888 1.00 24.52 433 ASP B O 1
ATOM 6967 N N . ARG B 1 435 ? -1.820 62.146 -7.773 1.00 26.22 434 ARG B N 1
ATOM 6968 C CA . ARG B 1 435 ? -1.067 60.984 -7.312 1.00 26.57 434 ARG B CA 1
ATOM 6969 C C . ARG B 1 435 ? -1.911 59.718 -7.267 1.00 27.31 434 ARG B C 1
ATOM 6970 O O . ARG B 1 435 ? -1.349 58.620 -7.167 1.00 27.81 434 ARG B O 1
ATOM 6978 N N . SER B 1 436 ? -3.240 59.839 -7.322 1.00 27.29 435 SER B N 1
ATOM 6979 C CA . SER B 1 436 ? -4.085 58.654 -7.304 1.00 28.07 435 SER B CA 1
ATOM 6980 C C . SER B 1 436 ? -4.015 57.871 -8.604 1.00 26.86 435 SER B C 1
ATOM 6981 O O . SER B 1 436 ? -4.505 56.737 -8.652 1.00 28.02 435 SER B O 1
ATOM 6984 N N . ILE B 1 437 ? -3.414 58.437 -9.644 1.00 26.44 436 ILE B N 1
ATOM 6985 C CA . ILE B 1 437 ? -3.362 57.829 -10.967 1.00 27.78 436 ILE B CA 1
ATOM 6986 C C . ILE B 1 437 ? -1.925 57.400 -11.253 1.00 26.39 436 ILE B C 1
ATOM 6987 O O . ILE B 1 437 ? -1.047 58.248 -11.469 1.00 24.79 436 ILE B O 1
ATOM 6992 N N . LYS B 1 438 ? -1.691 56.089 -11.289 1.00 27.97 437 LYS B N 1
ATOM 6993 C CA . LYS B 1 438 ? -0.400 55.471 -11.562 1.00 25.87 437 LYS B CA 1
ATOM 6994 C C . LYS B 1 438 ? -0.520 54.512 -12.742 1.00 25.44 437 LYS B C 1
ATOM 6995 O O . LYS B 1 438 ? -1.626 54.086 -13.093 1.00 25.65 437 LYS B O 1
ATOM 7001 N N . PRO B 1 439 ? 0.597 54.135 -13.371 1.00 22.96 438 PRO B N 1
ATOM 7002 C CA . PRO B 1 439 ? 0.548 53.028 -14.335 1.00 21.95 438 PRO B CA 1
ATOM 7003 C C . PRO B 1 439 ? 0.134 51.734 -13.651 1.00 22.21 438 PRO B C 1
ATOM 7004 O O . PRO B 1 439 ? 0.173 51.604 -12.423 1.00 21.83 438 PRO B O 1
ATOM 7008 N N . VAL B 1 440 ? -0.282 50.772 -14.471 1.00 21.55 439 VAL B N 1
ATOM 7009 C CA . VAL B 1 440 ? -0.484 49.411 -13.987 1.00 22.80 439 VAL B CA 1
ATOM 7010 C C . VAL B 1 440 ? 0.885 48.817 -13.687 1.00 22.31 439 VAL B C 1
ATOM 7011 O O . VAL B 1 440 ? 1.754 48.760 -14.566 1.00 24.72 439 VAL B O 1
ATOM 7015 N N . LEU B 1 441 ? 1.098 48.392 -12.439 1.00 22.72 440 LEU B N 1
ATOM 7016 C CA . LEU B 1 441 ? 2.384 47.849 -12.020 1.00 23.84 440 LEU B CA 1
ATOM 7017 C C . LEU B 1 441 ? 2.190 46.509 -11.325 1.00 21.86 440 LEU B C 1
ATOM 7018 O O . LEU B 1 441 ? 1.155 46.262 -10.701 1.00 25.08 440 LEU B O 1
ATOM 7023 N N . PHE B 1 442 ? 3.193 45.645 -11.445 1.00 22.20 441 PHE B N 1
ATOM 7024 C CA . PHE B 1 442 ? 3.209 44.339 -10.784 1.00 23.41 441 PHE B CA 1
ATOM 7025 C C . PHE B 1 442 ? 4.561 44.144 -10.119 1.00 22.89 441 PHE B C 1
ATOM 7026 O O . PHE B 1 442 ? 5.580 44.010 -10.828 1.00 24.28 441 PHE B O 1
ATOM 7034 N N . PRO B 1 443 ? 4.635 44.126 -8.783 1.00 22.98 442 PRO B N 1
ATOM 7035 C CA . PRO B 1 443 ? 3.517 44.247 -7.836 1.00 22.64 442 PRO B CA 1
ATOM 7036 C C . PRO B 1 443 ? 2.866 45.626 -7.853 1.00 24.34 442 PRO B C 1
ATOM 7037 O O . PRO B 1 443 ? 3.498 46.601 -8.250 1.00 25.43 442 PRO B O 1
ATOM 7041 N N . ALA B 1 444 ? 1.604 45.694 -7.448 1.00 28.30 443 ALA B N 1
ATOM 7042 C CA . ALA B 1 444 ? 0.918 46.975 -7.377 1.00 28.21 443 ALA B CA 1
ATOM 7043 C C . ALA B 1 444 ? 1.554 47.862 -6.310 1.00 31.09 443 ALA B C 1
ATOM 7044 O O . ALA B 1 444 ? 2.066 47.382 -5.296 1.00 33.70 443 ALA B O 1
ATOM 7046 N N . GLN B 1 445 ? 1.521 49.170 -6.548 1.00 31.91 444 GLN B N 1
ATOM 7047 C CA . GLN B 1 445 ? 2.112 50.132 -5.608 1.00 32.24 444 GLN B CA 1
ATOM 7048 C C . GLN B 1 445 ? 1.123 51.017 -4.835 1.00 35.70 444 GLN B C 1
ATOM 7049 O O . GLN B 1 445 ? 1.427 52.146 -4.448 1.00 36.74 444 GLN B O 1
ATOM 7055 N N . ASN B 1 446 ? -0.095 50.646 -5.258 1.00 69.89 445 ASN B N 1
ATOM 7056 C CA . ASN B 1 446 ? -1.361 51.389 -5.369 1.00 70.22 445 ASN B CA 1
ATOM 7057 C C . ASN B 1 446 ? -2.626 50.567 -5.060 1.00 69.32 445 ASN B C 1
ATOM 7058 O O . ASN B 1 446 ? -2.840 49.461 -5.523 1.00 67.72 445 ASN B O 1
#

B-factor: mean 24.78, std 12.64, range [10.43, 121.95]

CATH classification: 3.40.640.10

Radius of gyration: 27.51 Å; Cα contacts (8 Å, |Δi|>4): 1989; chains: 2; bounding box: 71×77×65 Å

Organism: Micromonospora echinospora (NCBI:txid1877)